Protein AF-R1F3I4-F1 (afdb_monomer)

Organism: NCBI:txid1268236

Solvent-accessible surface area (backbone atoms only — not comparable to full-atom values): 43061 Å² total; per-residue (Å²): 135,91,81,88,81,91,86,84,89,83,79,87,78,79,80,76,79,72,80,77,74,75,80,63,54,56,42,72,77,36,78,70,46,44,58,86,70,79,60,100,57,61,30,56,40,30,16,32,30,35,72,68,62,50,56,71,58,41,42,74,78,64,50,46,69,48,77,42,74,41,41,94,58,67,70,51,46,30,43,48,44,80,50,61,48,55,34,72,72,36,32,69,76,40,75,68,51,49,47,31,38,33,34,31,76,87,41,84,83,24,36,34,30,38,37,39,32,83,76,45,55,39,36,41,30,40,53,96,86,42,50,37,40,37,40,54,40,97,83,70,82,33,31,40,20,27,44,63,88,28,48,50,44,72,91,84,68,60,65,56,50,78,46,76,75,90,75,88,81,76,94,60,87,77,72,52,16,38,37,33,43,36,34,30,32,39,59,32,30,33,12,56,31,13,38,72,54,71,39,39,57,68,29,33,51,40,55,53,48,54,39,49,43,59,38,28,56,44,34,21,25,62,66,9,29,40,66,23,46,32,64,61,40,77,67,42,43,31,56,41,64,94,74,43,95,65,80,52,36,66,67,33,19,66,48,35,45,57,50,52,48,68,62,48,56,86,62,80,60,34,31,26,33,36,35,24,38,33,48,21,30,34,14,29,51,46,14,52,64,34,92,92,38,17,24,25,18,26,37,20,33,89,66,75,58,60,67,40,42,34,38,51,35,47,44,25,32,54,33,18,18,34,35,26,66,35,26,21,22,28,36,29,58,46,37,47,75,68,67,53,39,69,93,45,17,30,18,19,25,8,13,30,27,26,46,26,41,27,38,44,9,51,86,30,28,57,41,59,49,45,40,88,45,72,47,70,67,38,44,49,35,27,45,46,46,51,63,75,43,76,84,56,49,48,84,44,82,45,96,38,64,44,30,45,48,45,28,63,74,68,48,53,38,52,11,56,42,40,33,48,50,59,39,47,68,51,45,86,85,66,53,72,55,32,19,34,73,41,52,69,26,51,43,70,66,22,71,41,65,92,49,53,40,56,77,53,38,32,30,31,47,48,55,72,79,62,36,82,51,52,55,47,55,43,71,42,67,66,23,69,65,71,75,52,70,52,75,34,41,38,62,56,59,40,70,30,73,44,37,36,32,36,38,34,31,46,72,74,12,7,50,21,59,26,63,32,46,41,35,30,39,55,61,88,41,41,38,36,59,71,29,66,63,62,59,75,49,46,42,66,35,78,42,66,38,30,34,46,51,30,68,30,51,39,82,85,45,50,31,55,21,27,26,36,28,40,16,68,63,63,62,81,52,75,47,68,70,48,69,73,40,69,53,69,38,54,54,75,47,69,38,41,47,20,28,69,36,70,29,16,25,46,36,43,33,36,51,96,53,56,41,34,25,59,41,53,63,22,31,31,42,39,90,37,90,49,74,42,80,60,74,79,76,85,73,77,88,75,90,78,88,82,86,86,89,83,88,81,69,84,73,76,69,66,75,76,75,74,80,84,71,92,89,74,88,87,79,88,86,86,89,87,81,90,83,86,83,91,89,88,84,89,82,89,78,88,80,78,80,83,82,82,78,72,97,86,74,82,80,79,54,56,67,59,59,47,52,64,27,55,77,68,70,52,43,48,36,43,28,37,47,54,98,80,55,48,40,42,70,51,59,77,97,46,36,66,66,45,42,74,50,30,35,75,39,79,49,91,86,39,54,69,81,79,57,92,93,41,61,71,59,50,47,53,51,45,53,50,32,14,52,40,27,59,57,41,62,77,69,28,64,78,84,75,81,84,128

Foldseek 3Di:
DDDDDDDDDDDPDPPPPDPPDDDDQKDWPALWDAPVPPFPDQFRIWTWTARPPCVLVVVLVPDQKDWAAARNGDIWIKGWDFDQLEPPLQCVVAVQKTKTKIATPVDRLWIWIWIAFPLGIWIWIDDQNWIKIWHATPVNPTIIIDTPQRGHDPLPFADEDEDDDADDFDDDPPFFLQKAFEFAEQEAEALARCVLLPQDLRSSVNQVSVLQRLLQLQCCFLASYHYHYFSVSSQRYDRHNVDHQDDLAQCVLLVQLVSCCVRVPPGDGQAAEYEHQYHAWYAYACLGNPNNRRNRTYHHHVNCDDDQNSQLHVSLRVLRNLHFAAQAFECAANVVVPRDPLVRPFFAQQFAASSGNASGRVQSRLHNGHDRHHDVRSSVRSNSSCVVVVVHGDMDGHPFHAKAWDQDAAAEFEFPFKFKRAIDIATPVGFQKFKWKGWPFGDHGHHHQVRLEDPQTHQAAGGDRTGNGNMDIAPHLVCVQVVHGRRSHYTRQDQYKIKMKMWITRSRRRIDMDIYIYGYDHLVDYWEWPPPQEEEDEAQDFGKTFTDLSCCCDPPNVLQFKWKWKDQALPPDTHTQGGRHGSPRIDIGGFHAADFHQNMKMWIGRDPGGTIYMHHTYTYDGDDPHGDHDDDDDDDDDDDDDDDDDDDDPPVPPVVPPPPDDDDDDDDDDDDDDDDDDDDDDDDDDDDDDDDDDPDDDDPALVVVLCVCVVVVQLAAEFAADPPRDQALDDPVCRVVRCVQRNYDYDPPRYPDDDPPCVVVNVVVSVSSSVNSVVSSVVGDDDDDDD

InterPro domains:
  IPR013783 Immunoglobulin-like fold [G3DSA:2.60.40.10] (402-527)
  IPR024079 Metallopeptidase, catalytic domain superfamily [G3DSA:3.40.390.10] (179-398)

Radius of gyration: 32.96 Å; Cα contacts (8 Å, |Δi|>4): 1776; chains: 1; bounding box: 108×99×83 Å

Secondary structure (DSSP, 8-state):
--------------------PPPPSEEEEEEEEEGGGSS---BSEEEEEEETT-HHHHHHTT--EEEEE-TTS-EEEEEEEE--SS-HHHHHH-TT-EEEEEEESS-TT-EEEEEEETTEEEEEEEETTEEEEEEE-TTSS-EEEEEGGGB---TT----EEES------------TTEEEEEEEEEEE-HHHHHHTTSSHHHHHHHHHHHHHHHHHHHHHHHSEEEEE-TTGGGSB---TTTSS--SSTTHHHHHHHHHHHHHTT---SEEEEEESSSEEEEETT-TT-TTTTT-EEEE-SS--SHHIIIIIIHHHHHHHTTPPP-----SGGGGSS---TTT--SSTT-SSTTS-TTTTGGG-SSSS--SS--HHHHHHHHHHHHH-TTSSEEEEPS-PPPEEE----EEEESS--EEEE-EEE-SS----EEEEEE----SPP-STTTSS--SSS--S-----BS-SEEEES-HHHHHHSSPPTT-----SSEEEEEEEEEE-SSS-EEEEEEEEEEE--SS--EEEE--SSEEETT-EEEEEEE-TTTTSTTT---EEEEEEESSTTSS-EEEEEEEE-SSEEEEE----B-EEEEEEEEEETTSSBEEEPPPEEEE-SBSSPPP-PPP-------------PPPGGGGSTTSSS-S---------------------------------S--PPPPHHHHHHHHHTTT--PEEEEESTT---TTS-HHHHHHHHHHH-EEEEEEEES-PPTT-HHHHHHHHHHHHHHHHHHTTTSPPPP---

Mean predicted aligned error: 14.59 Å

Sequence (787 aa):
MMSMRTLLLLIPLLASQAQAESAPHWRTLAAKGQEEAGFEVRARAFRQVDDASAQLTALADGARTLVLPLPEGGETGFMLTLNDLLPAELAAKYPGLLTFSGQSLQDERDTGRFELGPLGFHGMFHYQGRLIFVDPLGDGLGYVVYDQRDALSPLEQQADEVLGQPRALARSVLVSGNERRRYVIAISASGEYTQYQGGSVAQGLAAIATLLNRVNEVYQRDLGVNFQLVANNDLIIYTNPATDPFQNDSSDMIKNQSVQTAALGATPFDIGHVLNTGGGGLAMLGSLCVANLKSQGMTGSTTPVGDAFFIDYVAHELGHQLGADHTFNGTTGDCGSGSRTAAQAWEPGSGSSIMGYAGLCGEESLQESSLPYFHSKSIEQMREHMGLYQNCGTREVLSNNAPQVAAGNDYVIPANTPFLLNGGGSDLDGDSLSYNWEQLDRGAASTSLATMVDDGSRPIFPFVAPGTSSQRLLPSLSSLQSGTLAKGEAWPTTNRTLHFRLTARDGKGGVGSDEMQVQVVNTGSPFTLTAPLSGTLSEGQSLAIRWQVAGSQSAPISCSRVDVALSADDGHAWSPLASAIPNSGSTTLTLPTLPVTSQGRLKLSCNGNIFFALSPRLSLAGSGSTIGAVSPAPTAPSDDSSGGGGSLSLWTLLLLALGSALRQLGGQMKLLLALGVLLLAGCQADASPQVGMPSGVETPGVAQALDEHLARGDHRVIIRAGRGQMVPGIPAEQQEAVKARCGMRYMEGLGDLVRPGQEAQQQALTDFAAEYNRQMLVHCPRAEKAK

Nearest PDB structures (foldseek):
  5e53-assembly2_B  TM=2.742E-01  e=5.260E-05  Gallus gallus
  7mrs-assembly1_A  TM=2.778E-01  e=4.417E-04  Danio rerio
  5uwv-assembly1_B  TM=2.887E-01  e=4.176E-04  Mycobacteroides abscessus ATCC 19977
  5e4s-assembly1_A  TM=2.570E-01  e=8.177E-04  Mus musculus
  7mrn-assembly1_A  TM=2.708E-01  e=2.964E-03  Mus musculus

Structure (mmCIF, N/CA/C/O backbone):
data_AF-R1F3I4-F1
#
_entry.id   AF-R1F3I4-F1
#
loop_
_atom_site.group_PDB
_atom_site.id
_atom_site.type_symbol
_atom_site.label_atom_id
_atom_site.label_alt_id
_atom_site.label_comp_id
_atom_site.label_asym_id
_atom_site.label_entity_id
_atom_site.label_seq_id
_atom_site.pdbx_PDB_ins_code
_atom_site.Cartn_x
_atom_site.Cartn_y
_atom_site.Cartn_z
_atom_site.occupancy
_atom_site.B_iso_or_equiv
_atom_site.auth_seq_id
_atom_site.auth_comp_id
_atom_site.auth_asym_id
_atom_site.auth_atom_id
_atom_site.pdbx_PDB_model_num
ATOM 1 N N . MET A 1 1 ? 67.087 -61.180 27.485 1.00 34.34 1 MET A N 1
ATOM 2 C CA . MET A 1 1 ? 68.126 -60.297 26.900 1.00 34.34 1 MET A CA 1
ATOM 3 C C . MET A 1 1 ? 67.778 -58.849 27.238 1.00 34.34 1 MET A C 1
ATOM 5 O O . MET A 1 1 ? 66.642 -58.604 27.620 1.00 34.34 1 MET A O 1
ATOM 9 N N . MET A 1 2 ? 68.739 -57.924 27.189 1.00 33.12 2 MET A N 1
ATOM 10 C CA . MET A 1 2 ? 68.537 -56.514 27.573 1.00 33.12 2 MET A CA 1
ATOM 11 C C . MET A 1 2 ? 67.776 -55.725 26.492 1.00 33.12 2 MET A C 1
ATOM 13 O O . MET A 1 2 ? 68.037 -55.957 25.316 1.00 33.12 2 MET A O 1
ATOM 17 N N . SER A 1 3 ? 66.952 -54.730 26.861 1.00 35.38 3 SER A N 1
ATOM 18 C CA . SER A 1 3 ? 67.396 -53.320 26.821 1.00 35.38 3 SER A CA 1
ATOM 19 C C . SER A 1 3 ? 66.388 -52.290 27.386 1.00 35.38 3 SER A C 1
ATOM 21 O O . SER A 1 3 ? 65.187 -52.515 27.433 1.00 35.38 3 SER A O 1
ATOM 23 N N . MET A 1 4 ? 66.979 -51.168 27.806 1.00 35.25 4 MET A N 1
ATOM 24 C CA . MET A 1 4 ? 66.548 -49.760 27.978 1.00 35.25 4 MET A CA 1
ATOM 25 C C . MET A 1 4 ? 65.295 -49.262 27.195 1.00 35.25 4 MET A C 1
ATOM 27 O O . MET A 1 4 ? 64.995 -49.814 26.147 1.00 35.25 4 MET A O 1
ATOM 31 N N . ARG A 1 5 ? 64.597 -48.154 27.542 1.00 37.72 5 ARG A N 1
ATOM 32 C CA . ARG A 1 5 ? 64.696 -47.146 28.642 1.00 37.72 5 ARG A CA 1
ATOM 33 C C . ARG A 1 5 ? 63.411 -46.272 28.729 1.00 37.72 5 ARG A C 1
ATOM 35 O O . ARG A 1 5 ? 62.705 -46.127 27.746 1.00 37.72 5 ARG A O 1
ATOM 42 N N . THR A 1 6 ? 63.210 -45.651 29.897 1.00 36.75 6 THR A N 1
ATOM 43 C CA . THR A 1 6 ? 62.659 -44.301 30.213 1.00 36.75 6 THR A CA 1
ATOM 44 C C . THR A 1 6 ? 61.907 -43.469 29.141 1.00 36.75 6 THR A C 1
ATOM 46 O O . THR A 1 6 ? 62.510 -43.161 28.120 1.00 36.75 6 THR A O 1
ATOM 49 N N . LEU A 1 7 ? 60.722 -42.894 29.455 1.00 32.88 7 LEU A N 1
ATOM 50 C CA . LEU A 1 7 ? 60.530 -41.480 29.903 1.00 32.88 7 LEU A CA 1
ATOM 51 C C . LEU A 1 7 ? 59.028 -41.079 30.090 1.00 32.88 7 LEU A C 1
ATOM 53 O O . LEU A 1 7 ? 58.121 -41.801 29.700 1.00 32.88 7 LEU A O 1
ATOM 57 N N . LEU A 1 8 ? 58.823 -39.947 30.775 1.00 34.12 8 LEU A N 1
ATOM 58 C CA . LEU A 1 8 ? 57.615 -39.289 31.316 1.00 34.12 8 LEU A CA 1
ATOM 59 C C . LEU A 1 8 ? 56.504 -38.813 30.338 1.00 34.12 8 LEU A C 1
ATOM 61 O O . LEU A 1 8 ? 56.774 -38.484 29.192 1.00 34.12 8 LEU A O 1
ATOM 65 N N . LEU A 1 9 ? 55.324 -38.574 30.945 1.00 35.88 9 LEU A N 1
ATOM 66 C CA . LEU A 1 9 ? 54.299 -37.536 30.665 1.00 35.88 9 LEU A CA 1
ATOM 67 C C . LEU A 1 9 ? 53.558 -37.498 29.313 1.00 35.88 9 LEU A C 1
ATOM 69 O O . LEU A 1 9 ? 54.115 -37.161 28.276 1.00 35.88 9 LEU A O 1
ATOM 73 N N . LEU A 1 10 ? 52.224 -37.588 29.405 1.00 31.64 10 LEU A N 1
ATOM 74 C CA . LEU A 1 10 ? 51.295 -36.811 28.578 1.00 31.64 10 LEU A CA 1
ATOM 75 C C . LEU A 1 10 ? 50.040 -36.456 29.399 1.00 31.64 10 LEU A C 1
ATOM 77 O O . LEU A 1 10 ? 49.602 -37.230 30.250 1.00 31.64 10 LEU A O 1
ATOM 81 N N . ILE A 1 11 ? 49.526 -35.245 29.192 1.00 38.44 11 ILE A N 1
ATOM 82 C CA . ILE A 1 11 ? 48.444 -34.618 29.969 1.00 38.44 11 ILE A CA 1
ATOM 83 C C . ILE A 1 11 ? 47.090 -34.982 29.334 1.00 38.44 11 ILE A C 1
ATOM 85 O O . ILE A 1 11 ? 47.003 -34.976 28.105 1.00 38.44 11 ILE A O 1
ATOM 89 N N . PRO A 1 12 ? 46.018 -35.248 30.107 1.00 40.41 12 PRO A N 1
ATOM 90 C CA . PRO A 1 12 ? 44.677 -35.324 29.538 1.00 40.41 12 PRO A CA 1
ATOM 91 C C . PRO A 1 12 ? 44.245 -33.931 29.062 1.00 40.41 12 PRO A C 1
ATOM 93 O O . PRO A 1 12 ? 43.979 -33.046 29.876 1.00 40.41 12 PRO A O 1
ATOM 96 N N . LEU A 1 13 ? 44.166 -33.726 27.744 1.00 36.84 13 LEU A N 1
ATOM 97 C CA . LEU A 1 13 ? 43.513 -32.539 27.192 1.00 36.84 13 LEU A CA 1
ATOM 98 C C . LEU A 1 13 ? 42.034 -32.562 27.596 1.00 36.84 13 LEU A C 1
ATOM 100 O O . LEU A 1 13 ? 41.279 -33.438 27.174 1.00 36.84 13 LEU A O 1
ATOM 104 N N . LEU A 1 14 ? 41.617 -31.567 28.377 1.00 40.25 14 LEU A N 1
ATOM 105 C CA . LEU A 1 14 ? 40.209 -31.212 28.489 1.00 40.25 14 LEU A CA 1
ATOM 106 C C . LEU A 1 14 ? 39.753 -30.709 27.119 1.00 40.25 14 LEU A C 1
ATOM 108 O O . LEU A 1 14 ? 40.177 -29.647 26.669 1.00 40.25 14 LEU A O 1
ATOM 112 N N . ALA A 1 15 ? 38.909 -31.491 26.449 1.00 38.66 15 ALA A N 1
ATOM 113 C CA . ALA A 1 15 ? 38.309 -31.107 25.182 1.00 38.66 15 ALA A CA 1
ATOM 114 C C . ALA A 1 15 ? 37.248 -30.024 25.423 1.00 38.66 15 ALA A C 1
ATOM 116 O O . ALA A 1 15 ? 36.060 -30.314 25.564 1.00 38.66 15 ALA A O 1
ATOM 117 N N . SER A 1 16 ? 37.683 -28.766 25.469 1.00 38.81 16 SER A N 1
ATOM 118 C CA . SER A 1 16 ? 36.796 -27.616 25.334 1.00 38.81 16 SER A CA 1
ATOM 119 C C . SER A 1 16 ? 36.154 -27.661 23.948 1.00 38.81 16 SER A C 1
ATOM 121 O O . SER A 1 16 ? 36.771 -27.259 22.960 1.00 38.81 16 SER A O 1
ATOM 123 N N . GLN A 1 17 ? 34.919 -28.162 23.878 1.00 40.78 17 GLN A N 1
ATOM 124 C CA . GLN A 1 17 ? 34.051 -27.977 22.720 1.00 40.78 17 GLN A CA 1
ATOM 125 C C . GLN A 1 17 ? 33.680 -26.496 22.636 1.00 40.78 17 GLN A C 1
ATOM 127 O O . GLN A 1 17 ? 32.636 -26.069 23.122 1.00 40.78 17 GLN A O 1
ATOM 132 N N . ALA A 1 18 ? 34.569 -25.702 22.041 1.00 41.28 18 ALA A N 1
ATOM 133 C CA . ALA A 1 18 ? 34.199 -24.394 21.542 1.00 41.28 18 ALA A CA 1
ATOM 134 C C . ALA A 1 18 ? 33.113 -24.613 20.484 1.00 41.28 18 ALA A C 1
ATOM 136 O O . ALA A 1 18 ? 33.367 -25.224 19.444 1.00 41.28 18 ALA A O 1
ATOM 137 N N . GLN A 1 19 ? 31.900 -24.142 20.767 1.00 39.84 19 GLN A N 1
ATOM 138 C CA . GLN A 1 19 ? 30.905 -23.946 19.725 1.00 39.84 19 GLN A CA 1
ATOM 139 C C . GLN A 1 19 ? 31.475 -22.868 18.806 1.00 39.84 19 GLN A C 1
ATOM 141 O O . GLN A 1 19 ? 31.538 -21.700 19.177 1.00 39.84 19 GLN A O 1
ATOM 146 N N . ALA A 1 20 ? 31.975 -23.284 17.645 1.00 39.56 20 ALA A N 1
ATOM 147 C CA . ALA A 1 20 ? 32.356 -22.356 16.601 1.00 39.56 20 ALA A CA 1
ATOM 148 C C . ALA A 1 20 ? 31.065 -21.750 16.049 1.00 39.56 20 ALA A C 1
ATOM 150 O O . ALA A 1 20 ? 30.399 -22.361 15.212 1.00 39.56 20 ALA A O 1
ATOM 151 N N . GLU A 1 21 ? 30.695 -20.576 16.558 1.00 50.62 21 GLU A N 1
ATOM 152 C CA . GLU A 1 21 ? 29.742 -19.709 15.876 1.00 50.62 21 GLU A CA 1
ATOM 153 C C . GLU A 1 21 ? 30.273 -19.493 14.455 1.00 50.62 21 GLU A C 1
ATOM 155 O O . GLU A 1 21 ? 31.420 -19.080 14.258 1.00 50.62 21 GLU A O 1
ATOM 160 N N . SER A 1 22 ? 29.470 -19.859 13.457 1.00 67.19 22 SER A N 1
ATOM 161 C CA . SER A 1 22 ? 29.791 -19.590 12.061 1.00 67.19 22 SER A CA 1
ATOM 162 C C . SER A 1 22 ? 29.947 -18.084 11.888 1.00 67.19 22 SER A C 1
ATOM 164 O O . SER A 1 22 ? 29.076 -17.331 12.324 1.00 67.19 22 SER A O 1
ATOM 166 N N . ALA A 1 23 ? 31.044 -17.649 11.262 1.00 75.62 23 ALA A N 1
ATOM 167 C CA . ALA A 1 23 ? 31.241 -16.237 10.960 1.00 75.62 23 ALA A CA 1
ATOM 168 C C . ALA A 1 23 ? 30.013 -15.703 10.192 1.00 75.62 23 ALA A C 1
ATOM 170 O O . ALA A 1 23 ? 29.554 -16.391 9.276 1.00 75.62 23 ALA A O 1
ATOM 171 N N . PRO A 1 24 ? 29.463 -14.533 10.572 1.00 81.69 24 PRO A N 1
ATOM 172 C CA . PRO A 1 24 ? 28.252 -14.007 9.956 1.00 81.69 24 PRO A CA 1
ATOM 173 C C . PRO A 1 24 ? 28.488 -13.742 8.472 1.00 81.69 24 PRO A C 1
ATOM 175 O O . PRO A 1 24 ? 29.579 -13.322 8.074 1.00 81.69 24 PRO A O 1
ATOM 178 N N . HIS A 1 25 ? 27.456 -13.964 7.665 1.00 88.94 25 HIS A N 1
ATOM 179 C CA . HIS A 1 25 ? 27.521 -13.721 6.231 1.00 88.94 25 HIS A CA 1
ATOM 180 C C . HIS A 1 25 ? 27.643 -12.225 5.915 1.00 88.94 25 HIS A C 1
ATOM 182 O O . HIS A 1 25 ? 28.390 -11.826 5.020 1.00 88.94 25 HIS A O 1
ATOM 188 N N . TRP A 1 26 ? 26.960 -11.402 6.710 1.00 89.06 26 TRP A N 1
ATOM 189 C CA . TRP A 1 26 ? 26.924 -9.952 6.611 1.00 89.06 26 TRP A CA 1
ATOM 190 C C . TRP A 1 26 ? 27.510 -9.320 7.867 1.00 89.06 26 TRP A C 1
ATOM 192 O O . TRP A 1 26 ? 26.906 -9.319 8.949 1.00 89.06 26 TRP A O 1
ATOM 202 N N . ARG A 1 27 ? 28.693 -8.722 7.725 1.00 89.38 27 ARG A N 1
ATOM 203 C CA . ARG A 1 27 ? 29.286 -7.920 8.793 1.00 89.38 27 ARG A CA 1
ATOM 204 C C . ARG A 1 27 ? 28.508 -6.611 8.906 1.00 89.38 27 ARG A C 1
ATOM 206 O O . ARG A 1 27 ? 28.214 -5.958 7.915 1.00 89.38 27 ARG A O 1
ATOM 213 N N . THR A 1 28 ? 28.168 -6.219 10.130 1.00 88.81 28 THR A N 1
ATOM 214 C CA . THR A 1 28 ? 27.547 -4.915 10.396 1.00 88.81 28 THR A CA 1
ATOM 215 C C . THR A 1 28 ? 28.616 -3.826 10.408 1.00 88.81 28 THR A C 1
ATOM 217 O O . THR A 1 28 ? 29.520 -3.870 11.242 1.00 88.81 28 THR A O 1
ATOM 220 N N . LEU A 1 29 ? 28.473 -2.833 9.530 1.00 85.19 29 LEU A N 1
ATOM 221 C CA . LEU A 1 29 ? 29.272 -1.605 9.522 1.00 85.19 29 LEU A CA 1
ATOM 222 C C . LEU A 1 29 ? 28.681 -0.560 10.483 1.00 85.19 29 LEU A C 1
ATOM 224 O O . LEU A 1 29 ? 29.404 0.017 11.292 1.00 85.19 29 LEU A O 1
ATOM 228 N N . ALA A 1 30 ? 27.354 -0.393 10.470 1.00 82.94 30 ALA A N 1
ATOM 229 C CA . ALA A 1 30 ? 26.620 0.450 11.412 1.00 82.94 30 ALA A CA 1
ATOM 230 C C . ALA A 1 30 ? 25.297 -0.219 11.813 1.00 82.94 30 ALA A C 1
ATOM 232 O O . ALA A 1 30 ? 24.470 -0.552 10.966 1.00 82.94 30 ALA A O 1
ATOM 233 N N . ALA A 1 31 ? 25.088 -0.424 13.117 1.00 74.00 31 ALA A N 1
ATOM 234 C CA . ALA A 1 31 ? 23.929 -1.165 13.626 1.00 74.00 31 ALA A CA 1
ATOM 235 C C . ALA A 1 31 ? 22.607 -0.382 13.555 1.00 74.00 31 ALA A C 1
ATOM 237 O O . ALA A 1 31 ? 21.549 -1.000 13.501 1.00 74.00 31 ALA A O 1
ATOM 238 N N . LYS A 1 32 ? 22.670 0.957 13.575 1.00 74.44 32 LYS A N 1
ATOM 239 C CA . LYS A 1 32 ? 21.542 1.871 13.349 1.00 74.44 32 LYS A CA 1
ATOM 240 C C . LYS A 1 32 ? 22.043 3.150 12.683 1.00 74.44 32 LYS A C 1
ATOM 242 O O . LYS A 1 32 ? 22.685 3.969 13.337 1.00 74.44 32 LYS A O 1
ATOM 247 N N . GLY A 1 33 ? 21.755 3.301 11.398 1.00 64.56 33 GLY A N 1
ATOM 248 C CA . GLY A 1 33 ? 21.813 4.569 10.683 1.00 64.56 33 GLY A CA 1
ATOM 249 C C . GLY A 1 33 ? 20.540 5.389 10.897 1.00 64.56 33 GLY A C 1
ATOM 250 O O . GLY A 1 33 ? 19.495 4.865 11.293 1.00 64.56 33 GLY A O 1
ATOM 251 N N . GLN A 1 34 ? 20.648 6.686 10.637 1.00 61.59 34 GLN A N 1
ATOM 252 C CA . GLN A 1 34 ? 19.550 7.648 10.536 1.00 61.59 34 GLN A CA 1
ATOM 253 C C . GLN A 1 34 ? 19.804 8.510 9.292 1.00 61.59 34 GLN A C 1
ATOM 255 O O . GLN A 1 34 ? 20.933 8.548 8.802 1.00 61.59 34 GLN A O 1
ATOM 260 N N . GLU A 1 35 ? 18.792 9.228 8.816 1.00 57.12 35 GLU A N 1
ATOM 261 C CA . GLU A 1 35 ? 18.876 10.129 7.652 1.00 57.12 35 GLU A CA 1
ATOM 262 C C . GLU A 1 35 ? 20.051 11.136 7.735 1.00 57.12 35 GLU A C 1
ATOM 264 O O . GLU A 1 35 ? 20.728 11.397 6.745 1.00 57.12 35 GLU A O 1
ATOM 269 N N . GLU A 1 36 ? 20.392 11.614 8.940 1.00 51.34 36 GLU A N 1
ATOM 270 C CA . GLU A 1 36 ? 21.535 12.515 9.190 1.00 51.34 36 GLU A CA 1
ATOM 271 C C . GLU A 1 36 ? 22.931 11.890 8.931 1.00 51.34 36 GLU A C 1
ATOM 273 O O . GLU A 1 36 ? 23.942 12.582 9.053 1.00 51.34 36 GLU A O 1
ATOM 278 N N . ALA A 1 37 ? 23.030 10.599 8.586 1.00 51.59 37 ALA A N 1
ATOM 279 C CA . ALA A 1 37 ? 24.307 9.893 8.421 1.00 51.59 37 ALA A CA 1
ATOM 280 C C . ALA A 1 37 ? 25.124 10.302 7.175 1.00 51.59 37 ALA A C 1
ATOM 282 O O . ALA A 1 37 ? 26.276 9.890 7.056 1.00 51.59 37 ALA A O 1
ATOM 283 N N . GLY A 1 38 ? 24.562 11.100 6.259 1.00 49.50 38 GLY A N 1
ATOM 284 C CA . GLY A 1 38 ? 25.295 11.695 5.130 1.00 49.50 38 GLY A CA 1
ATOM 285 C C . GLY A 1 38 ? 25.553 10.775 3.929 1.00 49.50 38 GLY A C 1
ATOM 286 O O . GLY A 1 38 ? 26.265 11.170 3.009 1.00 49.50 38 GLY A O 1
ATOM 287 N N . PHE A 1 39 ? 24.967 9.577 3.919 1.00 53.66 39 PHE A N 1
ATOM 288 C CA . PHE A 1 39 ? 24.887 8.697 2.750 1.00 53.66 39 PHE A CA 1
ATOM 289 C C . PHE A 1 39 ? 23.570 8.954 1.992 1.00 53.66 39 PHE A C 1
ATOM 291 O O . PHE A 1 39 ? 22.581 9.338 2.615 1.00 53.66 39 PHE A O 1
ATOM 298 N N . GLU A 1 40 ? 23.507 8.682 0.683 1.00 63.88 40 GLU A N 1
ATOM 299 C CA . GLU A 1 40 ? 22.270 8.783 -0.125 1.00 63.88 40 GLU A CA 1
ATOM 300 C C . GLU A 1 40 ? 21.290 7.622 0.152 1.00 63.88 40 GLU A C 1
ATOM 302 O O . GLU A 1 40 ? 20.938 6.835 -0.724 1.00 63.88 40 GLU A O 1
ATOM 307 N N . VAL A 1 41 ? 20.860 7.484 1.406 1.00 68.25 41 VAL A N 1
ATOM 308 C CA . VAL A 1 41 ? 20.007 6.385 1.872 1.00 68.25 41 VAL A CA 1
ATOM 309 C C . VAL A 1 41 ? 18.570 6.871 2.002 1.00 68.25 41 VAL A C 1
ATOM 311 O O . VAL A 1 41 ? 18.248 7.682 2.868 1.00 68.25 41 VAL A O 1
ATOM 314 N N . ARG A 1 42 ? 17.674 6.336 1.167 1.00 76.19 42 ARG A N 1
ATOM 315 C CA . ARG A 1 42 ? 16.231 6.637 1.190 1.00 76.19 42 ARG A CA 1
ATOM 316 C C . ARG A 1 42 ? 15.481 5.923 2.330 1.00 76.19 42 ARG A C 1
ATOM 318 O O . ARG A 1 42 ? 14.401 5.381 2.114 1.00 76.19 42 ARG A O 1
ATOM 325 N N . ALA A 1 43 ? 16.030 5.939 3.547 1.00 80.25 43 ALA A N 1
ATOM 326 C CA . ALA A 1 43 ? 15.394 5.373 4.738 1.00 80.25 43 ALA A CA 1
ATOM 327 C C . ALA A 1 43 ? 15.713 6.163 6.023 1.00 80.25 43 ALA A C 1
ATOM 329 O O . ALA A 1 43 ? 16.867 6.488 6.307 1.00 80.25 43 ALA A O 1
ATOM 330 N N . ARG A 1 44 ? 14.680 6.408 6.838 1.00 81.44 44 ARG A N 1
ATOM 331 C CA . ARG A 1 44 ? 14.734 7.078 8.150 1.00 81.44 44 ARG A CA 1
ATOM 332 C C . ARG A 1 44 ? 15.546 6.282 9.168 1.00 81.44 44 ARG A C 1
ATOM 334 O O . ARG A 1 44 ? 16.233 6.871 9.998 1.00 81.44 44 ARG A O 1
ATOM 341 N N . ALA A 1 45 ? 15.473 4.953 9.100 1.00 85.75 45 ALA A N 1
ATOM 342 C CA . ALA A 1 45 ? 16.265 4.024 9.893 1.00 85.75 45 ALA A CA 1
ATOM 343 C C . ALA A 1 45 ? 16.725 2.842 9.028 1.00 85.75 45 ALA A C 1
ATOM 345 O O . ALA A 1 45 ? 15.982 2.339 8.189 1.00 85.75 45 ALA A O 1
ATOM 346 N N . PHE A 1 46 ? 17.969 2.410 9.226 1.00 89.38 46 PHE A N 1
ATOM 347 C CA . PHE A 1 46 ? 18.583 1.322 8.464 1.00 89.38 46 PHE A CA 1
ATOM 348 C C . PHE A 1 46 ? 19.751 0.692 9.233 1.00 89.38 46 PHE A C 1
ATOM 350 O O . PHE A 1 46 ? 20.294 1.290 10.165 1.00 89.38 46 PHE A O 1
ATOM 357 N N . ARG A 1 47 ? 20.182 -0.499 8.818 1.00 91.44 47 ARG A N 1
ATOM 358 C CA . ARG A 1 47 ? 21.444 -1.139 9.227 1.00 91.44 47 ARG A CA 1
ATOM 359 C C . ARG A 1 47 ? 22.394 -1.146 8.033 1.00 91.44 47 ARG A C 1
ATOM 361 O O . ARG A 1 47 ? 22.000 -1.562 6.951 1.00 91.44 47 ARG A O 1
ATOM 368 N N . GLN A 1 48 ? 23.633 -0.704 8.221 1.00 90.88 48 GLN A N 1
ATOM 369 C CA . GLN A 1 48 ? 24.673 -0.750 7.188 1.00 90.88 48 GLN A CA 1
ATOM 370 C C . GLN A 1 48 ? 25.487 -2.042 7.330 1.00 90.88 48 GLN A C 1
ATOM 372 O O . GLN A 1 48 ? 25.891 -2.395 8.445 1.00 90.88 48 GLN A O 1
ATOM 377 N N . VAL A 1 49 ? 25.745 -2.734 6.222 1.00 91.31 49 VAL A N 1
ATOM 378 C CA . VAL A 1 49 ? 26.425 -4.040 6.189 1.00 91.31 49 VAL A CA 1
ATOM 379 C C . VAL A 1 49 ? 27.380 -4.187 5.002 1.00 91.31 49 VAL A C 1
ATOM 381 O O . VAL A 1 49 ? 27.254 -3.478 4.007 1.00 91.31 49 VAL A O 1
ATOM 384 N N . ASP A 1 50 ? 28.283 -5.162 5.074 1.00 90.69 50 ASP A N 1
ATOM 385 C CA . ASP A 1 50 ? 29.057 -5.665 3.936 1.00 90.69 50 ASP A CA 1
ATOM 386 C C . ASP A 1 50 ? 29.038 -7.205 3.864 1.00 90.69 50 ASP A C 1
ATOM 388 O O . ASP A 1 50 ? 28.971 -7.879 4.896 1.00 90.69 50 ASP A O 1
ATOM 392 N N . ASP A 1 51 ? 29.072 -7.766 2.645 1.00 84.31 51 ASP A N 1
ATOM 393 C CA . ASP A 1 51 ? 29.147 -9.220 2.411 1.00 84.31 51 ASP A CA 1
ATOM 394 C C . ASP A 1 51 ? 30.542 -9.733 2.796 1.00 84.31 51 ASP A C 1
ATOM 396 O O . ASP A 1 51 ? 31.476 -9.775 1.993 1.00 84.31 51 ASP A O 1
ATOM 400 N N . ALA A 1 52 ? 30.669 -10.147 4.054 1.00 71.50 52 ALA A N 1
ATOM 401 C CA . ALA A 1 52 ? 31.888 -10.716 4.615 1.00 71.50 52 ALA A CA 1
ATOM 402 C C . ALA A 1 52 ? 32.163 -12.148 4.112 1.00 71.50 52 ALA A C 1
ATOM 404 O O . ALA A 1 52 ? 33.231 -12.701 4.385 1.00 71.50 52 ALA A O 1
ATOM 405 N N . SER A 1 53 ? 31.210 -12.749 3.392 1.00 76.19 53 SER A N 1
ATOM 406 C CA . SER A 1 53 ? 31.234 -14.144 2.941 1.00 76.19 53 SER A CA 1
ATOM 407 C C . SER A 1 53 ? 31.515 -14.338 1.446 1.00 76.19 53 SER A C 1
ATOM 409 O O . SER A 1 53 ? 31.715 -15.477 1.021 1.00 76.19 53 SER A O 1
ATOM 411 N N . ALA A 1 54 ? 31.550 -13.257 0.658 1.00 84.12 54 ALA A N 1
ATOM 412 C CA . ALA A 1 54 ? 31.634 -13.275 -0.808 1.00 84.12 54 ALA A CA 1
ATOM 413 C C . ALA A 1 54 ? 30.535 -14.127 -1.487 1.00 84.12 54 ALA A C 1
ATOM 415 O O . ALA A 1 54 ? 30.733 -14.680 -2.576 1.00 84.12 54 ALA A O 1
ATOM 416 N N . GLN A 1 55 ? 29.357 -14.217 -0.861 1.00 90.00 55 GLN A N 1
ATOM 417 C CA . GLN A 1 55 ? 28.182 -14.882 -1.428 1.00 90.00 55 GLN A CA 1
ATOM 418 C C . GLN A 1 55 ? 27.728 -14.252 -2.742 1.00 90.00 55 GLN A C 1
ATOM 420 O O . GLN A 1 55 ? 27.253 -14.973 -3.616 1.00 90.00 55 GLN A O 1
ATOM 425 N N . LEU A 1 56 ? 27.880 -12.936 -2.909 1.00 90.88 56 LEU A N 1
ATOM 426 C CA . LEU A 1 56 ? 27.480 -12.260 -4.145 1.00 90.88 56 LEU A CA 1
ATOM 427 C C . LEU A 1 56 ? 28.345 -12.705 -5.338 1.00 90.88 56 LEU A C 1
ATOM 429 O O . LEU A 1 56 ? 27.827 -12.906 -6.435 1.00 90.88 56 LEU A O 1
ATOM 433 N N . THR A 1 57 ? 29.633 -12.981 -5.109 1.00 90.88 57 THR A N 1
ATOM 434 C CA . THR A 1 57 ? 30.508 -13.627 -6.103 1.00 90.88 57 THR A CA 1
ATOM 435 C C . THR A 1 57 ? 30.040 -15.053 -6.393 1.00 90.88 57 THR A C 1
ATOM 437 O O . THR A 1 57 ? 29.863 -15.421 -7.552 1.00 90.88 57 THR A O 1
ATOM 440 N N . ALA A 1 58 ? 29.750 -15.843 -5.352 1.00 91.88 58 ALA A N 1
ATOM 441 C CA . ALA A 1 58 ? 29.261 -17.212 -5.523 1.00 91.88 58 ALA A CA 1
ATOM 442 C C . ALA A 1 58 ? 27.919 -17.276 -6.285 1.00 91.88 58 ALA A C 1
ATOM 444 O O . ALA A 1 58 ? 27.702 -18.197 -7.071 1.00 91.88 58 ALA A O 1
ATOM 445 N N . LEU A 1 59 ? 27.029 -16.296 -6.089 1.00 92.19 59 LEU A N 1
ATOM 446 C CA . LEU A 1 59 ? 25.748 -16.157 -6.792 1.00 92.19 59 LEU A CA 1
ATOM 447 C C . LEU A 1 59 ? 25.946 -15.925 -8.301 1.00 92.19 59 LEU A C 1
ATOM 449 O O . LEU A 1 59 ? 25.273 -16.577 -9.110 1.00 92.19 59 LEU A O 1
ATOM 453 N N . ALA A 1 60 ? 26.905 -15.065 -8.670 1.00 91.62 60 ALA A N 1
ATOM 454 C CA . ALA A 1 60 ? 27.332 -14.866 -10.057 1.00 91.62 60 ALA A CA 1
ATOM 455 C C . ALA A 1 60 ? 27.941 -16.145 -10.663 1.00 91.62 60 ALA A C 1
ATOM 457 O O . ALA A 1 60 ? 27.563 -16.536 -11.767 1.00 91.62 60 ALA A O 1
ATOM 458 N N . ASP A 1 61 ? 28.792 -16.849 -9.908 1.00 92.88 61 ASP A N 1
ATOM 459 C CA . ASP A 1 61 ? 29.410 -18.126 -10.309 1.00 92.88 61 ASP A CA 1
ATOM 460 C C . ASP A 1 61 ? 28.417 -19.312 -10.375 1.00 92.88 61 ASP A C 1
ATOM 462 O O . ASP A 1 61 ? 28.777 -20.412 -10.800 1.00 92.88 61 ASP A O 1
ATOM 466 N N . GLY A 1 62 ? 27.149 -19.107 -9.993 1.00 92.75 62 GLY A N 1
ATOM 467 C CA . GLY A 1 62 ? 26.061 -20.071 -10.192 1.00 92.75 62 GLY A CA 1
ATOM 468 C C . GLY A 1 62 ? 25.417 -20.637 -8.924 1.00 92.75 62 GLY A C 1
ATOM 469 O O . GLY A 1 62 ? 24.525 -21.480 -9.042 1.00 92.75 62 GLY A O 1
ATOM 470 N N . ALA A 1 63 ? 25.804 -20.188 -7.726 1.00 93.75 63 ALA A N 1
ATOM 471 C CA . ALA A 1 63 ? 25.138 -20.571 -6.480 1.00 93.75 63 ALA A CA 1
ATOM 472 C C . ALA A 1 63 ? 23.663 -20.133 -6.467 1.00 93.75 63 ALA A C 1
ATOM 474 O O . ALA A 1 63 ? 23.280 -19.140 -7.085 1.00 93.75 63 ALA A O 1
ATOM 475 N N . ARG A 1 64 ? 22.815 -20.891 -5.768 1.00 94.62 64 ARG A N 1
ATOM 476 C CA . ARG A 1 64 ? 21.357 -20.664 -5.703 1.00 94.62 64 ARG A CA 1
ATOM 477 C C . ARG A 1 64 ? 20.814 -20.574 -4.278 1.00 94.62 64 ARG A C 1
ATOM 479 O O . ARG A 1 64 ? 19.609 -20.544 -4.089 1.00 94.62 64 ARG A O 1
ATOM 486 N N . THR A 1 65 ? 21.694 -20.463 -3.290 1.00 94.38 65 THR A N 1
ATOM 487 C CA . THR A 1 65 ? 21.332 -20.140 -1.908 1.00 94.38 65 THR A CA 1
ATOM 488 C C . THR A 1 65 ? 21.966 -18.808 -1.549 1.00 94.38 65 THR A C 1
ATOM 490 O O . THR A 1 65 ? 23.142 -18.606 -1.851 1.00 94.38 65 THR A O 1
ATOM 493 N N . LEU A 1 66 ? 21.207 -17.927 -0.900 1.00 94.19 66 LEU A N 1
ATOM 494 C CA . LEU A 1 66 ? 21.693 -16.647 -0.396 1.00 94.19 66 LEU A CA 1
ATOM 495 C C . LEU A 1 66 ? 21.179 -16.428 1.028 1.00 94.19 66 LEU A C 1
ATOM 497 O O . LEU A 1 66 ? 19.977 -16.483 1.278 1.00 94.19 66 LEU A O 1
ATOM 501 N N . VAL A 1 67 ? 22.090 -16.171 1.959 1.00 94.88 67 VAL A N 1
ATOM 502 C CA . VAL A 1 67 ? 21.770 -15.635 3.284 1.00 94.88 67 VAL A CA 1
ATOM 503 C C . VAL A 1 67 ? 21.718 -14.115 3.181 1.00 94.88 67 VAL A C 1
ATOM 505 O O . VAL A 1 67 ? 22.614 -13.513 2.592 1.00 94.88 67 VAL A O 1
ATOM 508 N N . LEU A 1 68 ? 20.680 -13.506 3.748 1.00 95.06 68 LEU A N 1
ATOM 509 C CA . LEU A 1 68 ? 20.366 -12.079 3.707 1.00 95.06 68 LEU A CA 1
ATOM 510 C C . LEU A 1 68 ? 20.339 -11.477 5.120 1.00 95.06 68 LEU A C 1
ATOM 512 O O . LEU A 1 68 ? 19.951 -12.162 6.068 1.00 95.06 68 LEU A O 1
ATOM 516 N N . PRO A 1 69 ? 20.717 -10.201 5.283 1.00 94.62 69 PRO A N 1
ATOM 517 C CA . PRO A 1 69 ? 20.716 -9.511 6.566 1.00 94.62 69 PRO A CA 1
ATOM 518 C C . PRO A 1 69 ? 19.312 -9.005 6.936 1.00 94.62 69 PRO A C 1
ATOM 520 O O . PRO A 1 69 ? 18.492 -8.717 6.068 1.00 94.62 69 PRO A O 1
ATOM 523 N N . LEU A 1 70 ? 19.059 -8.818 8.234 1.00 94.38 70 LEU A N 1
ATOM 524 C CA . LEU A 1 70 ? 17.838 -8.182 8.753 1.00 94.38 70 LEU A CA 1
ATOM 525 C C . LEU A 1 70 ? 18.133 -6.794 9.363 1.00 94.38 70 LEU A C 1
ATOM 527 O O . LEU A 1 70 ? 19.219 -6.629 9.938 1.00 94.38 70 LEU A O 1
ATOM 531 N N . PRO A 1 71 ? 17.209 -5.807 9.300 1.00 91.81 71 PRO A N 1
ATOM 532 C CA . PRO A 1 71 ? 17.441 -4.455 9.825 1.00 91.81 71 PRO A CA 1
ATOM 533 C C . PRO A 1 71 ? 17.761 -4.441 11.326 1.00 91.81 71 PRO A C 1
ATOM 535 O O . PRO A 1 71 ? 18.699 -3.779 11.762 1.00 91.81 71 PRO A O 1
ATOM 538 N N . GLU A 1 72 ? 17.032 -5.221 12.126 1.00 88.69 72 GLU A N 1
ATOM 539 C CA . GLU A 1 72 ? 17.231 -5.318 13.578 1.00 88.69 72 GLU A CA 1
ATOM 540 C C . GLU A 1 72 ? 18.509 -6.068 14.012 1.00 88.69 72 GLU A C 1
ATOM 542 O O . GLU A 1 72 ? 18.852 -6.060 15.196 1.00 88.69 72 GLU A O 1
ATOM 547 N N . GLY A 1 73 ? 19.223 -6.693 13.071 1.00 88.62 73 GLY A N 1
ATOM 548 C CA . GLY A 1 73 ? 20.312 -7.632 13.339 1.00 88.62 73 GLY A CA 1
ATOM 549 C C . GLY A 1 73 ? 19.909 -9.084 13.067 1.00 88.62 73 GLY A C 1
ATOM 550 O O . GLY A 1 73 ? 18.732 -9.413 12.972 1.00 88.62 73 GLY A O 1
ATOM 551 N N . GLY A 1 74 ? 20.899 -9.965 12.920 1.00 91.00 74 GLY A N 1
ATOM 552 C CA . GLY A 1 74 ? 20.665 -11.330 12.442 1.00 91.00 74 GLY A CA 1
ATOM 553 C C . GLY A 1 74 ? 20.491 -11.416 10.922 1.00 91.00 74 GLY A C 1
ATOM 554 O O . GLY A 1 74 ? 20.771 -10.455 10.191 1.00 91.00 74 GLY A O 1
ATOM 555 N N . GLU A 1 75 ? 20.104 -12.609 10.469 1.00 92.94 75 GLU A N 1
ATOM 556 C CA . GLU A 1 75 ? 20.118 -13.046 9.070 1.00 92.94 75 GLU A CA 1
ATOM 557 C C . GLU A 1 75 ? 18.991 -14.068 8.799 1.00 92.94 75 GLU A C 1
ATOM 559 O O . GLU A 1 75 ? 18.509 -14.727 9.723 1.00 92.94 75 GLU A O 1
ATOM 564 N N . THR A 1 76 ? 18.587 -14.217 7.536 1.00 94.62 76 THR A N 1
ATOM 565 C CA . THR A 1 76 ? 17.588 -15.186 7.039 1.00 94.62 76 THR A CA 1
ATOM 566 C C . THR A 1 76 ? 18.065 -15.795 5.714 1.00 94.62 76 THR A C 1
ATOM 568 O O . THR A 1 76 ? 18.817 -15.156 4.982 1.00 94.62 76 THR A O 1
ATOM 571 N N . GLY A 1 77 ? 17.707 -17.042 5.403 1.00 95.06 77 GLY A N 1
ATOM 572 C CA . GLY A 1 77 ? 18.231 -17.767 4.235 1.00 95.06 77 GLY A CA 1
ATOM 573 C C . GLY A 1 77 ? 17.184 -17.988 3.148 1.00 95.06 77 GLY A C 1
ATOM 574 O O . GLY A 1 77 ? 16.082 -18.416 3.461 1.00 95.06 77 GLY A O 1
ATOM 575 N N . PHE A 1 78 ? 17.539 -17.777 1.880 1.00 96.69 78 PHE A N 1
ATOM 576 C CA . PHE A 1 78 ? 16.659 -17.945 0.718 1.00 96.69 78 PHE A CA 1
ATOM 577 C C . PHE A 1 78 ? 17.236 -18.926 -0.315 1.00 96.69 78 PHE A C 1
ATOM 579 O O . PHE A 1 78 ? 18.440 -18.937 -0.585 1.00 96.69 78 PHE A O 1
ATOM 586 N N . MET A 1 79 ? 16.356 -19.720 -0.931 1.00 96.81 79 MET A N 1
ATOM 587 C CA . MET A 1 79 ? 16.615 -20.449 -2.176 1.00 96.81 79 MET A CA 1
ATOM 588 C C . MET A 1 79 ? 16.208 -19.563 -3.358 1.00 96.81 79 MET A C 1
ATOM 590 O O . MET A 1 79 ? 15.092 -19.043 -3.383 1.00 96.81 79 MET A O 1
ATOM 594 N N . LEU A 1 80 ? 17.101 -19.389 -4.331 1.00 96.19 80 LEU A N 1
ATOM 595 C CA . LEU A 1 80 ? 16.952 -18.475 -5.463 1.00 96.19 80 LEU A CA 1
ATOM 596 C C . LEU A 1 80 ? 16.807 -19.233 -6.785 1.00 96.19 80 LEU A C 1
ATOM 598 O O . LEU A 1 80 ? 17.631 -20.075 -7.143 1.00 96.19 80 LEU A O 1
ATOM 602 N N . THR A 1 81 ? 15.794 -18.863 -7.561 1.00 95.50 81 THR A N 1
ATOM 603 C CA . THR A 1 81 ? 15.571 -19.332 -8.933 1.00 95.50 81 THR A CA 1
ATOM 604 C C . THR A 1 81 ? 15.738 -18.151 -9.881 1.00 95.50 81 THR A C 1
ATOM 606 O O . THR A 1 81 ? 15.181 -17.086 -9.628 1.00 95.50 81 THR A O 1
ATOM 609 N N . LEU A 1 82 ? 16.497 -18.320 -10.969 1.00 94.25 82 LEU A N 1
ATOM 610 C CA . LEU A 1 82 ? 16.567 -17.306 -12.028 1.00 94.25 82 LEU A CA 1
ATOM 611 C C . LEU A 1 82 ? 15.155 -17.055 -12.568 1.00 94.25 82 LEU A C 1
ATOM 613 O O . LEU A 1 82 ? 14.479 -18.005 -12.968 1.00 94.25 82 LEU A O 1
ATOM 617 N N . ASN A 1 83 ? 14.720 -15.797 -12.566 1.00 92.31 83 ASN A N 1
ATOM 618 C CA . ASN A 1 83 ? 13.468 -15.403 -13.201 1.00 92.31 83 ASN A CA 1
ATOM 619 C C . ASN A 1 83 ? 13.723 -14.976 -14.654 1.00 92.31 83 ASN A C 1
ATOM 621 O O . ASN A 1 83 ? 14.867 -14.872 -15.096 1.00 92.31 83 ASN A O 1
ATOM 625 N N . ASP A 1 84 ? 12.653 -14.765 -15.411 1.00 91.00 84 ASP A N 1
ATOM 626 C CA . ASP A 1 84 ? 12.715 -14.442 -16.834 1.00 91.00 84 ASP A CA 1
ATOM 627 C C . ASP A 1 84 ? 12.331 -12.989 -17.142 1.00 91.00 84 ASP A C 1
ATOM 629 O O . ASP A 1 84 ? 11.893 -12.685 -18.252 1.00 91.00 84 ASP A O 1
ATOM 633 N N . LEU A 1 85 ? 12.551 -12.069 -16.192 1.00 96.56 85 LEU A N 1
ATOM 634 C CA . LEU A 1 85 ? 12.349 -10.633 -16.401 1.00 96.56 85 LEU A CA 1
ATOM 635 C C . LEU A 1 85 ? 13.115 -10.120 -17.633 1.00 96.56 85 LEU A C 1
ATOM 637 O O . LEU A 1 85 ? 12.565 -9.354 -18.426 1.00 96.56 85 LEU A O 1
ATOM 641 N N . LEU A 1 86 ? 14.350 -10.590 -17.838 1.00 97.19 86 LEU A N 1
ATOM 642 C CA . LEU A 1 86 ? 15.055 -10.447 -19.110 1.00 97.19 86 LEU A CA 1
ATOM 643 C C . LEU A 1 86 ? 14.743 -11.659 -20.011 1.00 97.19 86 LEU A C 1
ATOM 645 O O . LEU A 1 86 ? 15.040 -12.793 -19.627 1.00 97.19 86 LEU A O 1
ATOM 649 N N . PRO A 1 87 ? 14.216 -11.467 -21.236 1.00 96.00 87 PRO A N 1
ATOM 650 C CA . PRO A 1 87 ? 14.108 -12.550 -22.209 1.00 96.00 87 PRO A CA 1
ATOM 651 C C . PRO A 1 87 ? 15.505 -13.011 -22.654 1.00 96.00 87 PRO A C 1
ATOM 653 O O . PRO A 1 87 ? 16.461 -12.234 -22.653 1.00 96.00 87 PRO A O 1
ATOM 656 N N . ALA A 1 88 ? 15.620 -14.269 -23.091 1.00 95.44 88 ALA A N 1
ATOM 657 C CA . ALA A 1 88 ? 16.907 -14.927 -23.345 1.00 95.44 88 ALA A CA 1
ATOM 658 C C . ALA A 1 88 ? 17.848 -14.162 -24.301 1.00 95.44 88 ALA A C 1
ATOM 660 O O . ALA A 1 88 ? 19.059 -14.157 -24.091 1.00 95.44 88 ALA A O 1
ATOM 661 N N . GLU A 1 89 ? 17.310 -13.484 -25.320 1.00 94.31 89 GLU A N 1
ATOM 662 C CA . GLU A 1 89 ? 18.095 -12.665 -26.256 1.00 94.31 89 GLU A CA 1
ATOM 663 C C . GLU A 1 89 ? 18.723 -11.432 -25.584 1.00 94.31 89 GLU A C 1
ATOM 665 O O . GLU A 1 89 ? 19.862 -11.082 -25.886 1.00 94.31 89 GLU A O 1
ATOM 670 N N . LEU A 1 90 ? 18.014 -10.802 -24.641 1.00 96.50 90 LEU A N 1
ATOM 671 C CA . LEU A 1 90 ? 18.500 -9.645 -23.886 1.00 96.50 90 LEU A CA 1
ATOM 672 C C . LEU A 1 90 ? 19.474 -10.081 -22.782 1.00 96.50 90 LEU A C 1
ATOM 674 O O . LEU A 1 90 ? 20.545 -9.494 -22.640 1.00 96.50 90 LEU A O 1
ATOM 678 N N . ALA A 1 91 ? 19.165 -11.170 -22.072 1.00 96.38 91 ALA A N 1
ATOM 679 C CA . ALA A 1 91 ? 20.071 -11.776 -21.094 1.00 96.38 91 ALA A CA 1
ATOM 680 C C . ALA A 1 91 ? 21.411 -12.208 -21.730 1.00 96.38 91 ALA A C 1
ATOM 682 O O . ALA A 1 91 ? 22.468 -12.040 -21.127 1.00 96.38 91 ALA A O 1
ATOM 683 N N . ALA A 1 92 ? 21.398 -12.689 -22.980 1.00 96.31 92 ALA A N 1
ATOM 684 C CA . ALA A 1 92 ? 22.615 -13.033 -23.719 1.00 96.31 92 ALA A CA 1
ATOM 685 C C . ALA A 1 92 ? 23.477 -11.812 -24.108 1.00 96.31 92 ALA A C 1
ATOM 687 O O . ALA A 1 92 ? 24.694 -11.954 -24.235 1.00 96.31 92 ALA A O 1
ATOM 688 N N . LYS A 1 93 ? 22.882 -10.618 -24.274 1.00 97.31 93 LYS A N 1
ATOM 689 C CA . LYS A 1 93 ? 23.622 -9.350 -24.453 1.00 97.31 93 LYS A CA 1
ATOM 690 C C . LYS A 1 93 ? 24.243 -8.862 -23.135 1.00 97.31 93 LYS A C 1
ATOM 692 O O . LYS A 1 93 ? 25.338 -8.304 -23.152 1.00 97.31 93 LYS A O 1
ATOM 697 N N . TYR A 1 94 ? 23.561 -9.086 -22.007 1.00 96.88 94 TYR A N 1
ATOM 698 C CA . TYR A 1 94 ? 23.934 -8.583 -20.677 1.00 96.88 94 TYR A CA 1
ATOM 699 C C . TYR A 1 94 ? 24.107 -9.716 -19.641 1.00 96.88 94 TYR A C 1
ATOM 701 O O . TYR A 1 94 ? 23.439 -9.706 -18.610 1.00 96.88 94 TYR A O 1
ATOM 709 N N . PRO A 1 95 ? 25.028 -10.681 -19.848 1.00 94.50 95 PRO A N 1
ATOM 710 C CA . PRO A 1 95 ? 25.149 -11.874 -18.996 1.00 94.50 95 PRO A CA 1
ATOM 711 C C . PRO A 1 95 ? 25.613 -11.587 -17.556 1.00 94.50 95 PRO A C 1
ATOM 713 O O . PRO A 1 95 ? 25.562 -12.474 -16.711 1.00 94.50 95 PRO A O 1
ATOM 716 N N . GLY A 1 96 ? 26.079 -10.365 -17.278 1.00 92.56 96 GLY A N 1
ATOM 717 C CA . GLY A 1 96 ? 26.401 -9.886 -15.932 1.00 92.56 96 GLY A CA 1
ATOM 718 C C . GLY A 1 96 ? 25.224 -9.254 -15.180 1.00 92.56 96 GLY A C 1
ATOM 719 O O . GLY A 1 96 ? 25.452 -8.726 -14.100 1.00 92.56 96 GLY A O 1
ATOM 720 N N . LEU A 1 97 ? 24.009 -9.255 -15.745 1.00 96.06 97 LEU A N 1
ATOM 721 C CA . LEU A 1 97 ? 22.774 -8.820 -15.089 1.00 96.06 97 LEU A CA 1
ATOM 722 C C . LEU A 1 97 ? 21.881 -10.047 -14.862 1.00 96.06 97 LEU A C 1
ATOM 724 O O . LEU A 1 97 ? 21.278 -10.576 -15.795 1.00 96.06 97 LEU A O 1
ATOM 728 N N . LEU A 1 98 ? 21.831 -10.513 -13.615 1.00 95.88 98 LEU A N 1
ATOM 729 C CA . LEU A 1 98 ? 21.084 -11.695 -13.192 1.00 95.88 98 LEU A CA 1
ATOM 730 C C . LEU A 1 98 ? 19.888 -11.274 -12.337 1.00 95.88 98 LEU A C 1
ATOM 732 O O . LEU A 1 98 ? 20.046 -10.493 -11.401 1.00 95.88 98 LEU A O 1
ATOM 736 N N . THR A 1 99 ? 18.710 -11.823 -12.629 1.00 96.31 99 THR A N 1
ATOM 737 C CA . THR A 1 99 ? 17.452 -11.535 -11.926 1.00 96.31 99 THR A CA 1
ATOM 738 C C . THR A 1 99 ? 16.853 -12.824 -11.364 1.00 96.31 99 THR A C 1
ATOM 740 O O . THR A 1 99 ? 16.839 -13.867 -12.023 1.00 96.31 99 THR A O 1
ATOM 743 N N . PHE A 1 100 ? 16.369 -12.774 -10.125 1.00 95.62 100 PHE A N 1
ATOM 744 C CA . PHE A 1 100 ? 15.926 -13.939 -9.367 1.00 95.62 100 PHE A CA 1
ATOM 745 C C . PHE A 1 100 ? 14.587 -13.695 -8.670 1.00 95.62 100 PHE A C 1
ATOM 747 O O . PHE A 1 100 ? 14.302 -12.604 -8.175 1.00 95.62 100 PHE A O 1
ATOM 754 N N . SER A 1 101 ? 13.808 -14.764 -8.551 1.00 94.38 101 SER A N 1
ATOM 755 C CA . SER A 1 101 ? 12.785 -14.909 -7.514 1.00 94.38 101 SER A CA 1
ATOM 756 C C . SER A 1 101 ? 13.327 -15.838 -6.431 1.00 94.38 101 SER A C 1
ATOM 758 O O . SER A 1 101 ? 14.090 -16.756 -6.738 1.00 94.38 101 SER A O 1
ATOM 760 N N . GLY A 1 102 ? 12.937 -15.639 -5.175 1.00 93.69 102 GLY A N 1
ATOM 761 C CA . GLY A 1 102 ? 13.356 -16.527 -4.092 1.00 93.69 102 GLY A CA 1
ATOM 762 C C . GLY A 1 102 ? 12.264 -16.845 -3.085 1.00 93.69 102 GLY A C 1
ATOM 763 O O . GLY A 1 102 ? 11.259 -16.143 -2.991 1.00 93.69 102 GLY A O 1
ATOM 764 N N . GLN A 1 103 ? 12.504 -17.915 -2.335 1.00 93.12 103 GLN A N 1
ATOM 765 C CA . GLN A 1 103 ? 11.662 -18.405 -1.249 1.00 93.12 103 GLN A CA 1
ATOM 766 C C . GLN A 1 103 ? 12.543 -18.685 -0.028 1.00 93.12 103 GLN A C 1
ATOM 768 O O . GLN A 1 103 ? 13.645 -19.228 -0.168 1.00 93.12 103 GLN A O 1
ATOM 773 N N . SER A 1 104 ? 12.082 -18.297 1.158 1.00 93.44 104 SER A N 1
ATOM 774 C CA . SER A 1 104 ? 12.804 -18.513 2.409 1.00 93.44 104 SER A CA 1
ATOM 775 C C . SER A 1 104 ? 12.955 -20.004 2.732 1.00 93.44 104 SER A C 1
ATOM 777 O O . SER A 1 104 ? 12.050 -20.815 2.554 1.00 93.44 104 SER A O 1
ATOM 779 N N . LEU A 1 105 ? 14.129 -20.358 3.252 1.00 93.56 105 LEU A N 1
ATOM 780 C CA . LEU A 1 105 ? 14.486 -21.678 3.773 1.00 93.56 105 LEU A CA 1
ATOM 781 C C . LEU A 1 105 ? 13.907 -21.934 5.178 1.00 93.56 105 LEU A C 1
ATOM 783 O O . LEU A 1 105 ? 14.131 -23.005 5.743 1.00 93.56 105 LEU A O 1
ATOM 787 N N . GLN A 1 106 ? 13.248 -20.940 5.782 1.00 89.94 106 GLN A N 1
ATOM 788 C CA . GLN A 1 106 ? 12.612 -21.037 7.099 1.00 89.94 106 GLN A CA 1
ATOM 789 C C . GLN A 1 106 ? 11.081 -21.060 7.015 1.00 89.94 106 GLN A C 1
ATOM 791 O O . GLN A 1 106 ? 10.447 -21.698 7.855 1.00 89.94 106 GLN A O 1
ATOM 796 N N . ASP A 1 107 ? 10.492 -20.365 6.040 1.00 83.38 107 ASP A N 1
ATOM 797 C CA . ASP A 1 107 ? 9.045 -20.194 5.915 1.00 83.38 107 ASP A CA 1
ATOM 798 C C . ASP A 1 107 ? 8.661 -20.008 4.440 1.00 83.38 107 ASP A C 1
ATOM 800 O O . ASP A 1 107 ? 9.023 -19.013 3.820 1.00 83.38 107 ASP A O 1
ATOM 804 N N . GLU A 1 108 ? 7.915 -20.952 3.863 1.00 80.62 108 GLU A N 1
ATOM 805 C CA . GLU A 1 108 ? 7.568 -20.943 2.432 1.00 80.62 108 GLU A CA 1
ATOM 806 C C . GLU A 1 108 ? 6.722 -19.730 1.993 1.00 80.62 108 GLU A C 1
ATOM 808 O O . GLU A 1 108 ? 6.587 -19.493 0.790 1.00 80.62 108 GLU A O 1
ATOM 813 N N . ARG A 1 109 ? 6.188 -18.960 2.954 1.00 75.44 109 ARG A N 1
ATOM 814 C CA . ARG A 1 109 ? 5.401 -17.728 2.763 1.00 75.44 109 ARG A CA 1
ATOM 815 C C . ARG A 1 109 ? 6.261 -16.480 2.559 1.00 75.44 109 ARG A C 1
ATOM 817 O O . ARG A 1 109 ? 5.785 -15.505 1.985 1.00 75.44 109 ARG A O 1
ATOM 824 N N . ASP A 1 110 ? 7.496 -16.495 3.053 1.00 86.81 110 ASP A N 1
ATOM 825 C CA . ASP A 1 110 ? 8.430 -15.376 2.940 1.00 86.81 110 ASP A CA 1
ATOM 826 C C . ASP A 1 110 ? 9.148 -15.476 1.575 1.00 86.81 110 ASP A C 1
ATOM 828 O O . ASP A 1 110 ? 10.119 -16.220 1.401 1.00 86.81 110 ASP A O 1
ATOM 832 N N . THR A 1 111 ? 8.616 -14.770 0.572 1.00 90.00 111 THR A N 1
ATOM 833 C CA . THR A 1 111 ? 9.132 -14.706 -0.811 1.00 90.00 111 THR A CA 1
ATOM 834 C C . THR A 1 111 ? 9.983 -13.460 -1.062 1.00 90.00 111 THR A C 1
ATOM 836 O O . THR A 1 111 ? 10.028 -12.548 -0.239 1.00 90.00 111 THR A O 1
ATOM 839 N N . GLY A 1 112 ? 10.672 -13.393 -2.204 1.00 91.31 112 GLY A N 1
ATOM 840 C CA . GLY A 1 112 ? 11.358 -12.168 -2.615 1.00 91.31 112 GLY A CA 1
ATOM 841 C C . GLY A 1 112 ? 11.744 -12.082 -4.090 1.00 91.31 112 GLY A C 1
ATOM 842 O O . GLY A 1 112 ? 11.567 -13.020 -4.882 1.00 91.31 112 GLY A O 1
ATOM 843 N N . ARG A 1 113 ? 12.297 -10.923 -4.449 1.00 93.56 113 ARG A N 1
ATOM 844 C CA . ARG A 1 113 ? 12.928 -10.603 -5.736 1.00 93.56 113 ARG A CA 1
ATOM 845 C C . ARG A 1 113 ? 14.308 -10.021 -5.489 1.00 93.56 113 ARG A C 1
ATOM 847 O O . ARG A 1 113 ? 14.505 -9.258 -4.546 1.00 93.56 113 ARG A O 1
ATOM 854 N N . PHE A 1 114 ? 15.251 -10.420 -6.330 1.00 94.88 114 PHE A N 1
ATOM 855 C CA . PHE A 1 114 ? 16.657 -10.079 -6.172 1.00 94.88 114 PHE A CA 1
ATOM 856 C C . PHE A 1 114 ? 17.312 -9.904 -7.530 1.00 94.88 114 PHE A C 1
ATOM 858 O O . PHE A 1 114 ? 16.972 -10.606 -8.490 1.00 94.88 114 PHE A O 1
ATOM 865 N N . GLU A 1 115 ? 18.321 -9.050 -7.590 1.00 94.38 115 GLU A N 1
ATOM 866 C CA . GLU A 1 115 ? 19.134 -8.883 -8.781 1.00 94.38 115 GLU A CA 1
ATOM 867 C C . GLU A 1 115 ? 20.589 -8.592 -8.430 1.00 94.38 115 GLU A C 1
ATOM 869 O O . GLU A 1 115 ? 20.914 -8.025 -7.388 1.00 94.38 115 GLU A O 1
ATOM 874 N N . LEU A 1 116 ? 21.477 -9.023 -9.319 1.00 94.56 116 LEU A N 1
ATOM 875 C CA . LEU A 1 116 ? 22.909 -8.784 -9.245 1.00 94.56 116 LEU A CA 1
ATOM 876 C C . LEU A 1 116 ? 23.352 -8.264 -10.610 1.00 94.56 116 LEU A C 1
ATOM 878 O O . LEU A 1 116 ? 23.169 -8.949 -11.618 1.00 94.56 116 LEU A O 1
ATOM 882 N N . GLY A 1 117 ? 23.898 -7.050 -10.653 1.00 93.75 117 GLY A N 1
ATOM 883 C CA . GLY A 1 117 ? 24.204 -6.383 -11.914 1.00 93.75 117 GLY A CA 1
ATOM 884 C C . GLY A 1 117 ? 25.269 -5.289 -11.823 1.00 93.75 117 GLY A C 1
ATOM 885 O O . GLY A 1 117 ? 25.921 -5.134 -10.791 1.00 93.75 117 GLY A O 1
ATOM 886 N N . PRO A 1 118 ? 25.426 -4.480 -12.890 1.00 92.56 118 PRO A N 1
ATOM 887 C CA . PRO A 1 118 ? 26.349 -3.339 -12.940 1.00 92.56 118 PRO A CA 1
ATOM 888 C C . PRO A 1 118 ? 26.160 -2.273 -11.848 1.00 92.56 118 PRO A C 1
ATOM 890 O O . PRO A 1 118 ? 27.049 -1.448 -11.663 1.00 92.56 118 PRO A O 1
ATOM 893 N N . LEU A 1 119 ? 25.019 -2.278 -11.150 1.00 90.38 119 LEU A N 1
ATOM 894 C CA . LEU A 1 119 ? 24.707 -1.394 -10.021 1.00 90.38 119 LEU A CA 1
ATOM 895 C C . LEU A 1 119 ? 24.890 -2.076 -8.647 1.00 90.38 119 LEU A C 1
ATOM 897 O O . LEU A 1 119 ? 24.542 -1.491 -7.631 1.00 90.38 119 LEU A O 1
ATOM 901 N N . GLY A 1 120 ? 25.431 -3.298 -8.596 1.00 91.62 120 GLY A N 1
ATOM 902 C CA . GLY A 1 120 ? 25.577 -4.091 -7.371 1.00 91.62 120 GLY A CA 1
ATOM 903 C C . GLY A 1 120 ? 24.441 -5.096 -7.156 1.00 91.62 120 GLY A C 1
ATOM 904 O O . GLY A 1 120 ? 23.703 -5.432 -8.086 1.00 91.62 120 GLY A O 1
ATOM 905 N N . PHE A 1 121 ? 24.336 -5.612 -5.929 1.00 93.25 121 PHE A N 1
ATOM 906 C CA . PHE A 1 121 ? 23.227 -6.466 -5.496 1.00 93.25 121 PHE A CA 1
ATOM 907 C C . PHE A 1 121 ? 22.067 -5.638 -4.939 1.00 93.25 121 PHE A C 1
ATOM 909 O O . PHE A 1 121 ? 22.285 -4.725 -4.149 1.00 93.25 121 PHE A O 1
ATOM 916 N N . HIS A 1 122 ? 20.845 -6.006 -5.298 1.00 93.50 122 HIS A N 1
ATOM 917 C CA . HIS A 1 122 ? 19.621 -5.437 -4.745 1.00 93.50 122 HIS A CA 1
ATOM 918 C C . HIS A 1 122 ? 18.670 -6.574 -4.353 1.00 93.50 122 HIS A C 1
ATOM 920 O O . HIS A 1 122 ? 18.643 -7.633 -4.992 1.00 93.50 122 HIS A O 1
ATOM 926 N N . GLY A 1 123 ? 17.878 -6.360 -3.306 1.00 92.94 123 GLY A N 1
ATOM 927 C CA . GLY A 1 123 ? 16.919 -7.341 -2.817 1.00 92.94 123 GLY A CA 1
ATOM 928 C C . GLY A 1 123 ? 15.698 -6.717 -2.160 1.00 92.94 123 GLY A C 1
ATOM 929 O O . GLY A 1 123 ? 15.806 -5.757 -1.401 1.00 92.94 123 GLY A O 1
ATOM 930 N N . MET A 1 124 ? 14.540 -7.317 -2.416 1.00 93.06 124 MET A N 1
ATOM 931 C CA . MET A 1 124 ? 13.274 -7.031 -1.749 1.00 93.06 124 MET A CA 1
ATOM 932 C C . MET A 1 124 ? 12.634 -8.359 -1.343 1.00 93.06 124 MET A C 1
ATOM 934 O O . MET A 1 124 ? 12.367 -9.200 -2.203 1.00 93.06 124 MET A O 1
ATOM 938 N N . PHE A 1 125 ? 12.380 -8.564 -0.052 1.00 92.69 125 PHE A N 1
ATOM 939 C CA . PHE A 1 125 ? 11.825 -9.824 0.446 1.00 92.69 125 PHE A CA 1
ATOM 940 C C . PHE A 1 125 ? 10.864 -9.642 1.616 1.00 92.69 125 PHE A C 1
ATOM 942 O O . PHE A 1 125 ? 11.014 -8.750 2.452 1.00 92.69 125 PHE A O 1
ATOM 949 N N . HIS A 1 126 ? 9.872 -10.522 1.682 1.00 89.56 126 HIS A N 1
ATOM 950 C CA . HIS A 1 126 ? 9.022 -10.671 2.846 1.00 89.56 126 HIS A CA 1
ATOM 951 C C . HIS A 1 126 ? 9.782 -11.382 3.971 1.00 89.56 126 HIS A C 1
ATOM 953 O O . HIS A 1 126 ? 10.507 -12.349 3.735 1.00 89.56 126 HIS A O 1
ATOM 959 N N . TYR A 1 127 ? 9.629 -10.884 5.197 1.00 90.00 127 TYR A N 1
ATOM 960 C CA . TYR A 1 127 ? 10.109 -11.553 6.404 1.00 90.00 127 TYR A CA 1
ATOM 961 C C . TYR A 1 127 ? 9.123 -11.355 7.554 1.00 90.00 127 TYR A C 1
ATOM 963 O O . TYR A 1 127 ? 8.948 -10.237 8.056 1.00 90.00 127 TYR A O 1
ATOM 971 N N . GLN A 1 128 ? 8.467 -12.436 7.981 1.00 84.69 128 GLN A N 1
ATOM 972 C CA . GLN A 1 128 ? 7.446 -12.423 9.038 1.00 84.69 128 GLN A CA 1
ATOM 973 C C . GLN A 1 128 ? 6.317 -11.400 8.775 1.00 84.69 128 GLN A C 1
ATOM 975 O O . GLN A 1 128 ? 5.816 -10.751 9.695 1.00 84.69 128 GLN A O 1
ATOM 980 N N . GLY A 1 129 ? 5.937 -11.218 7.505 1.00 78.19 129 GLY A N 1
ATOM 981 C CA . GLY A 1 129 ? 4.914 -10.251 7.081 1.00 78.19 129 GLY A CA 1
ATOM 982 C C . GLY A 1 129 ? 5.372 -8.786 7.002 1.00 78.19 129 GLY A C 1
ATOM 983 O O . GLY A 1 129 ? 4.572 -7.924 6.642 1.00 78.19 129 GLY A O 1
ATOM 984 N N . ARG A 1 130 ? 6.645 -8.485 7.289 1.00 84.25 130 ARG A N 1
ATOM 985 C CA . ARG A 1 130 ? 7.287 -7.211 6.913 1.00 84.25 130 ARG A CA 1
ATOM 986 C C . ARG A 1 130 ? 7.823 -7.313 5.486 1.00 84.25 130 ARG A C 1
ATOM 988 O O . ARG A 1 130 ? 8.037 -8.423 5.003 1.00 84.25 130 ARG A O 1
ATOM 995 N N . LEU A 1 131 ? 8.046 -6.180 4.825 1.00 87.38 131 LEU A N 1
ATOM 996 C CA . LEU A 1 131 ? 8.782 -6.107 3.560 1.00 87.38 131 LEU A CA 1
ATOM 997 C C . LEU A 1 131 ? 10.131 -5.436 3.842 1.00 87.38 131 LEU A C 1
ATOM 999 O O . LEU A 1 131 ? 10.168 -4.352 4.429 1.00 87.38 131 LEU A O 1
ATOM 1003 N N . ILE A 1 132 ? 11.216 -6.123 3.496 1.00 91.50 132 ILE A N 1
ATOM 1004 C CA . ILE A 1 132 ? 12.597 -5.760 3.819 1.00 91.50 132 ILE A CA 1
ATOM 1005 C C . ILE A 1 132 ? 13.365 -5.507 2.524 1.00 91.50 132 ILE A C 1
ATOM 1007 O O . ILE A 1 132 ? 13.253 -6.281 1.570 1.00 91.50 132 ILE A O 1
ATOM 1011 N N . PHE A 1 133 ? 14.176 -4.454 2.523 1.00 92.00 133 PHE A N 1
ATOM 1012 C CA . PHE A 1 133 ? 15.053 -4.088 1.418 1.00 92.00 133 PHE A CA 1
ATOM 1013 C C . PHE A 1 133 ? 16.522 -4.275 1.775 1.00 92.00 133 PHE A C 1
ATOM 1015 O O . PHE A 1 133 ? 16.925 -4.069 2.922 1.00 92.00 133 PHE A O 1
ATOM 1022 N N . VAL A 1 134 ? 17.316 -4.630 0.767 1.00 92.81 134 VAL A N 1
ATOM 1023 C CA . VAL A 1 134 ? 18.782 -4.615 0.775 1.00 92.81 134 VAL A CA 1
ATOM 1024 C C . VAL A 1 134 ? 19.218 -3.888 -0.488 1.00 92.81 134 VAL A C 1
ATOM 1026 O O . VAL A 1 134 ? 19.074 -4.434 -1.577 1.00 92.81 134 VAL A O 1
ATOM 1029 N N . ASP A 1 135 ? 19.737 -2.672 -0.338 1.00 90.50 135 ASP A N 1
ATOM 1030 C CA . ASP A 1 135 ? 20.164 -1.819 -1.454 1.00 90.50 135 ASP A CA 1
ATOM 1031 C C . ASP A 1 135 ? 21.638 -1.406 -1.300 1.00 90.50 135 ASP A C 1
ATOM 1033 O O . ASP A 1 135 ? 22.119 -1.274 -0.169 1.00 90.50 135 ASP A O 1
ATOM 1037 N N . PRO A 1 136 ? 22.388 -1.219 -2.399 1.00 89.12 136 PRO A N 1
ATOM 1038 C CA . PRO A 1 136 ? 23.790 -0.820 -2.352 1.00 89.12 136 PRO A CA 1
ATOM 1039 C C . PRO A 1 136 ? 23.936 0.654 -1.967 1.00 89.12 136 PRO A C 1
ATOM 1041 O O . PRO A 1 136 ? 23.086 1.491 -2.268 1.00 89.12 136 PRO A O 1
ATOM 1044 N N . LEU A 1 137 ? 25.055 0.993 -1.329 1.00 83.88 137 LEU A N 1
ATOM 1045 C CA . LEU A 1 137 ? 25.450 2.385 -1.126 1.00 83.88 137 LEU A CA 1
ATOM 1046 C C . LEU A 1 137 ? 26.107 2.962 -2.384 1.00 83.88 137 LEU A C 1
ATOM 1048 O O . LEU A 1 137 ? 26.901 2.290 -3.041 1.00 83.88 137 LEU A O 1
ATOM 1052 N N . GLY A 1 138 ? 25.852 4.244 -2.662 1.00 70.06 138 GLY A N 1
ATOM 1053 C CA . GLY A 1 138 ? 26.445 4.970 -3.795 1.00 70.06 138 GLY A CA 1
ATOM 1054 C C . GLY A 1 138 ? 27.974 5.132 -3.743 1.00 70.06 138 GLY A C 1
ATOM 1055 O O . GLY A 1 138 ? 28.583 5.489 -4.748 1.00 70.06 138 GLY A O 1
ATOM 1056 N N . ASP A 1 139 ? 28.615 4.837 -2.605 1.00 68.62 139 ASP A N 1
ATOM 1057 C CA . ASP A 1 139 ? 30.078 4.759 -2.476 1.00 68.62 139 ASP A CA 1
ATOM 1058 C C . ASP A 1 139 ? 30.657 3.373 -2.840 1.00 68.62 139 ASP A C 1
ATOM 1060 O O . ASP A 1 139 ? 31.874 3.224 -2.968 1.00 68.62 139 ASP A O 1
ATOM 1064 N N . GLY A 1 140 ? 29.802 2.358 -3.017 1.00 69.19 140 GLY A N 1
ATOM 1065 C CA . GLY A 1 140 ? 30.184 0.968 -3.274 1.00 69.19 140 GLY A CA 1
ATOM 1066 C C . GLY A 1 140 ? 30.830 0.243 -2.084 1.00 69.19 140 GLY A C 1
ATOM 1067 O O . GLY A 1 140 ? 31.351 -0.858 -2.266 1.00 69.19 140 GLY A O 1
ATOM 1068 N N . LEU A 1 141 ? 30.826 0.828 -0.879 1.00 71.19 141 LEU A N 1
ATOM 1069 C CA . LEU A 1 141 ? 31.518 0.292 0.305 1.00 71.19 141 LEU A CA 1
ATOM 1070 C C . LEU A 1 141 ? 30.642 -0.619 1.180 1.00 71.19 141 LEU A C 1
ATOM 1072 O O . LEU A 1 141 ? 31.118 -1.153 2.182 1.00 71.19 141 LEU A O 1
ATOM 1076 N N . GLY A 1 142 ? 29.377 -0.818 0.809 1.00 87.12 142 GLY A N 1
ATOM 1077 C CA . GLY A 1 142 ? 28.460 -1.715 1.500 1.00 87.12 142 GLY A CA 1
ATOM 1078 C C . GLY A 1 142 ? 27.023 -1.593 1.004 1.00 87.12 142 GLY A C 1
ATOM 1079 O O . GLY A 1 142 ? 26.752 -1.044 -0.063 1.00 87.12 142 GLY A O 1
ATOM 1080 N N . TYR A 1 143 ? 26.108 -2.102 1.820 1.00 91.75 143 TYR A N 1
ATOM 1081 C CA . TYR A 1 143 ? 24.671 -2.143 1.577 1.00 91.75 143 TYR A CA 1
ATOM 1082 C C . TYR A 1 143 ? 23.917 -1.598 2.790 1.00 91.75 143 TYR A C 1
ATOM 1084 O O . TYR A 1 143 ? 24.419 -1.632 3.921 1.00 91.75 143 TYR A O 1
ATOM 1092 N N . VAL A 1 144 ? 22.694 -1.129 2.568 1.00 91.69 144 VAL A N 1
ATOM 1093 C CA . VAL A 1 144 ? 21.749 -0.728 3.612 1.00 91.69 144 VAL A CA 1
ATOM 1094 C C . VAL A 1 144 ? 20.548 -1.654 3.649 1.00 91.69 144 VAL A C 1
ATOM 1096 O O . VAL A 1 144 ? 20.030 -2.076 2.620 1.00 91.69 144 VAL A O 1
ATOM 1099 N N . VAL A 1 145 ? 20.123 -1.966 4.870 1.00 93.31 145 VAL A N 1
ATOM 1100 C CA . VAL A 1 145 ? 19.070 -2.929 5.180 1.00 93.31 145 VAL A CA 1
ATOM 1101 C C . VAL A 1 145 ? 17.988 -2.208 5.969 1.00 93.31 145 VAL A C 1
ATOM 1103 O O . VAL A 1 145 ? 18.266 -1.711 7.065 1.00 93.31 145 VAL A O 1
ATOM 1106 N N . TYR A 1 146 ? 16.780 -2.115 5.419 1.00 91.12 146 TYR A N 1
ATOM 1107 C CA . TYR A 1 146 ? 15.693 -1.317 5.993 1.00 91.12 146 TYR A CA 1
ATOM 1108 C C . TYR A 1 146 ? 14.321 -1.974 5.807 1.00 91.12 146 TYR A C 1
ATOM 1110 O O . TYR A 1 146 ? 14.128 -2.834 4.948 1.00 91.12 146 TYR A O 1
ATOM 1118 N N . ASP A 1 147 ? 13.378 -1.598 6.667 1.00 89.69 147 ASP A N 1
ATOM 1119 C CA . ASP A 1 147 ? 11.969 -1.979 6.574 1.00 89.69 147 ASP A CA 1
ATOM 1120 C C . ASP A 1 147 ? 11.236 -0.996 5.652 1.00 89.69 147 ASP A C 1
ATOM 1122 O O . ASP A 1 147 ? 11.549 0.196 5.649 1.00 89.69 147 ASP A O 1
ATOM 1126 N N . GLN A 1 148 ? 10.228 -1.452 4.905 1.00 84.06 148 GLN A N 1
ATOM 1127 C CA . GLN A 1 148 ? 9.443 -0.574 4.027 1.00 84.06 148 GLN A CA 1
ATOM 1128 C C . GLN A 1 148 ? 8.815 0.621 4.765 1.00 84.06 148 GLN A C 1
ATOM 1130 O O . GLN A 1 148 ? 8.687 1.701 4.198 1.00 84.06 148 GLN A O 1
ATOM 1135 N N . ARG A 1 149 ? 8.499 0.467 6.057 1.00 80.50 149 ARG A N 1
ATOM 1136 C CA . ARG A 1 149 ? 7.940 1.540 6.900 1.00 80.50 149 ARG A CA 1
ATOM 1137 C C . ARG A 1 149 ? 8.956 2.618 7.285 1.00 80.50 149 ARG A C 1
ATOM 1139 O O . ARG A 1 149 ? 8.549 3.696 7.708 1.00 80.50 149 ARG A O 1
ATOM 1146 N N . ASP A 1 150 ? 10.250 2.330 7.152 1.00 83.38 150 ASP A N 1
ATOM 1147 C CA . ASP A 1 150 ? 11.327 3.302 7.342 1.00 83.38 150 ASP A CA 1
ATOM 1148 C C . ASP A 1 150 ? 11.693 4.025 6.031 1.00 83.38 150 ASP A C 1
ATOM 1150 O O . ASP A 1 150 ? 12.452 4.992 6.077 1.00 83.38 150 ASP A O 1
ATOM 1154 N N . ALA A 1 151 ? 11.167 3.607 4.871 1.00 79.44 151 ALA A N 1
ATOM 1155 C CA . ALA A 1 151 ? 11.481 4.213 3.576 1.00 79.44 151 ALA A CA 1
ATOM 1156 C C . ALA A 1 151 ? 11.058 5.697 3.490 1.00 79.44 151 ALA A C 1
ATOM 1158 O O . ALA A 1 151 ? 10.031 6.120 4.029 1.00 79.44 151 ALA A O 1
ATOM 1159 N N . LEU A 1 152 ? 11.858 6.500 2.786 1.00 75.31 152 LEU A N 1
ATOM 1160 C CA . LEU A 1 152 ? 11.610 7.924 2.554 1.00 75.31 152 LEU A CA 1
ATOM 1161 C C . LEU A 1 152 ? 10.926 8.153 1.202 1.00 75.31 152 LEU A C 1
ATOM 1163 O O . LEU A 1 152 ? 11.557 7.997 0.157 1.00 75.31 152 LEU A O 1
ATOM 1167 N N . SER A 1 153 ? 9.669 8.601 1.239 1.00 65.38 153 SER A N 1
ATOM 1168 C CA . SER A 1 153 ? 9.023 9.242 0.091 1.00 65.38 153 SER A CA 1
ATOM 1169 C C . SER A 1 153 ? 9.651 10.620 -0.188 1.00 65.38 153 SER A C 1
ATOM 1171 O O . SER A 1 153 ? 9.863 11.393 0.756 1.00 65.38 153 SER A O 1
ATOM 1173 N N . PRO A 1 154 ? 9.977 10.963 -1.449 1.00 56.94 154 PRO A N 1
ATOM 1174 C CA . PRO A 1 154 ? 10.408 12.305 -1.824 1.00 56.94 154 PRO A CA 1
ATOM 1175 C C . PRO A 1 154 ? 9.238 13.312 -1.790 1.00 56.94 154 PRO A C 1
ATOM 1177 O O . PRO A 1 154 ? 8.617 13.617 -2.804 1.00 56.94 154 PRO A O 1
ATOM 1180 N N . LEU A 1 155 ? 9.005 13.910 -0.615 1.00 49.09 155 LEU A N 1
ATOM 1181 C CA . LEU A 1 155 ? 7.977 14.934 -0.312 1.00 49.09 155 LEU A CA 1
ATOM 1182 C C . LEU A 1 155 ? 8.014 16.233 -1.168 1.00 49.09 155 LEU A C 1
ATOM 1184 O O . LEU A 1 155 ? 7.301 17.187 -0.865 1.00 49.09 155 LEU A O 1
ATOM 1188 N N . GLU A 1 156 ? 8.850 16.297 -2.206 1.00 50.25 156 GLU A N 1
ATOM 1189 C CA . GLU A 1 156 ? 8.990 17.419 -3.149 1.00 50.25 156 GLU A CA 1
ATOM 1190 C C . GLU A 1 156 ? 8.477 17.085 -4.568 1.00 50.25 156 GLU A C 1
ATOM 1192 O O . GLU A 1 156 ? 8.624 17.898 -5.484 1.00 50.25 156 GLU A O 1
ATOM 1197 N N . GLN A 1 157 ? 7.917 15.890 -4.784 1.00 56.47 157 GLN A N 1
ATOM 1198 C CA . GLN A 1 157 ? 7.372 15.489 -6.084 1.00 56.47 157 GLN A CA 1
ATOM 1199 C C . GLN A 1 157 ? 6.014 16.142 -6.381 1.00 56.47 157 GLN A C 1
ATOM 1201 O O . GLN A 1 157 ? 5.285 16.557 -5.486 1.00 56.47 157 GLN A O 1
ATOM 1206 N N . GLN A 1 158 ? 5.702 16.235 -7.674 1.00 58.75 158 GLN A N 1
ATOM 1207 C CA . GLN A 1 158 ? 4.428 16.736 -8.187 1.00 58.75 158 GLN A CA 1
ATOM 1208 C C . GLN A 1 158 ? 3.388 15.611 -8.216 1.00 58.75 158 GLN A C 1
ATOM 1210 O O . GLN A 1 158 ? 3.743 14.463 -8.514 1.00 58.75 158 GLN A O 1
ATOM 1215 N N . ALA A 1 159 ? 2.123 15.970 -7.981 1.00 60.25 159 ALA A N 1
ATOM 1216 C CA . ALA A 1 159 ? 0.955 15.165 -8.327 1.00 60.25 159 ALA A CA 1
ATOM 1217 C C . ALA A 1 159 ? 1.093 14.542 -9.720 1.00 60.25 159 ALA A C 1
ATOM 1219 O O . ALA A 1 159 ? 1.507 15.212 -10.672 1.00 60.25 159 ALA A O 1
ATOM 1220 N N . ASP A 1 160 ? 0.680 13.291 -9.839 1.00 68.44 160 ASP A N 1
ATOM 1221 C CA . ASP A 1 160 ? 0.404 12.670 -11.123 1.00 68.44 160 ASP A CA 1
ATOM 1222 C C . ASP A 1 160 ? -0.895 13.196 -11.771 1.00 68.44 160 ASP A C 1
ATOM 1224 O O . ASP A 1 160 ? -1.747 13.846 -11.148 1.00 68.44 160 ASP A O 1
ATOM 1228 N N . GLU A 1 161 ? -1.039 12.909 -13.063 1.00 73.25 161 GLU A N 1
ATOM 1229 C CA . GLU A 1 161 ? -2.247 13.167 -13.845 1.00 73.25 161 GLU A CA 1
ATOM 1230 C C . GLU A 1 161 ? -2.662 11.894 -14.600 1.00 73.25 161 GLU A C 1
ATOM 1232 O O . GLU A 1 161 ? -1.847 11.226 -15.230 1.00 73.25 161 GLU A O 1
ATOM 1237 N N . VAL A 1 162 ? -3.960 11.574 -14.603 1.00 77.25 162 VAL A N 1
ATOM 1238 C CA . VAL A 1 162 ? -4.500 10.425 -15.347 1.00 77.25 162 VAL A CA 1
ATOM 1239 C C . VAL A 1 162 ? -5.372 10.885 -16.513 1.00 77.25 162 VAL A C 1
ATOM 1241 O O . VAL A 1 162 ? -6.424 11.506 -16.332 1.00 77.25 162 VAL A O 1
ATOM 1244 N N . LEU A 1 163 ? -4.962 10.556 -17.742 1.00 76.06 163 LEU A N 1
ATOM 1245 C CA . LEU A 1 163 ? -5.736 10.877 -18.940 1.00 76.06 163 LEU A CA 1
ATOM 1246 C C . LEU A 1 163 ? -6.709 9.755 -19.292 1.00 76.06 163 LEU A C 1
ATOM 1248 O O . LEU A 1 163 ? -6.339 8.594 -19.443 1.00 76.06 163 LEU A O 1
ATOM 1252 N N . GLY A 1 164 ? -7.968 10.125 -19.507 1.00 70.12 164 GLY A N 1
ATOM 1253 C CA . GLY A 1 164 ? -9.027 9.212 -19.920 1.00 70.12 164 GLY A CA 1
ATOM 1254 C C . GLY A 1 164 ? -10.350 9.548 -19.246 1.00 70.12 164 GLY A C 1
ATOM 1255 O O . GLY A 1 164 ? -10.545 10.649 -18.734 1.00 70.12 164 GLY A O 1
ATOM 1256 N N . GLN A 1 165 ? -11.274 8.591 -19.261 1.00 61.62 165 GLN A N 1
ATOM 1257 C CA . GLN A 1 165 ? -12.477 8.585 -18.429 1.00 61.62 165 GLN A CA 1
ATOM 1258 C C . GLN A 1 165 ? -12.782 7.133 -18.038 1.00 61.62 165 GLN A C 1
ATOM 1260 O O . GLN A 1 165 ? -12.712 6.260 -18.913 1.00 61.62 165 GLN A O 1
ATOM 1265 N N . PRO A 1 166 ? -13.149 6.852 -16.776 1.00 56.91 166 PRO A N 1
ATOM 1266 C CA . PRO A 1 166 ? -13.472 5.499 -16.349 1.00 56.91 166 PRO A CA 1
ATOM 1267 C C . PRO A 1 166 ? -14.696 4.961 -17.094 1.00 56.91 166 PRO A C 1
ATOM 1269 O O . PRO A 1 166 ? -15.711 5.643 -17.266 1.00 56.91 166 PRO A O 1
ATOM 1272 N N . ARG A 1 167 ? -14.609 3.709 -17.549 1.00 56.62 167 ARG A N 1
ATOM 1273 C CA . ARG A 1 167 ? -15.739 3.017 -18.179 1.00 56.62 167 ARG A CA 1
ATOM 1274 C C . ARG A 1 167 ? -16.745 2.559 -17.126 1.00 56.62 167 ARG A C 1
ATOM 1276 O O . ARG A 1 167 ? -16.383 2.170 -16.021 1.00 56.62 167 ARG A O 1
ATOM 1283 N N . ALA A 1 168 ? -18.023 2.551 -17.502 1.00 47.50 168 ALA A N 1
ATOM 1284 C CA . ALA A 1 168 ? -19.062 1.914 -16.704 1.00 47.50 168 ALA A CA 1
ATOM 1285 C C . ALA A 1 168 ? -18.812 0.396 -16.660 1.00 47.50 168 ALA A C 1
ATOM 1287 O O . ALA A 1 168 ? -18.915 -0.272 -17.690 1.00 47.50 168 ALA A O 1
ATOM 1288 N N . LEU A 1 169 ? -18.461 -0.107 -15.475 1.00 48.38 169 LEU A N 1
ATOM 1289 C CA . LEU A 1 169 ? -17.981 -1.472 -15.261 1.00 48.38 169 LEU A CA 1
ATOM 1290 C C . LEU A 1 169 ? -19.062 -2.530 -15.540 1.00 48.38 169 LEU A C 1
ATOM 1292 O O . LEU A 1 169 ? -20.199 -2.438 -15.060 1.00 48.38 169 LEU A O 1
ATOM 1296 N N . ALA A 1 170 ? -18.694 -3.561 -16.295 1.00 46.06 170 ALA A N 1
ATOM 1297 C CA . ALA A 1 170 ? -19.536 -4.687 -16.672 1.00 46.06 170 ALA A CA 1
ATOM 1298 C C . ALA A 1 170 ? -19.193 -5.909 -15.805 1.00 46.06 170 ALA A C 1
ATOM 1300 O O . ALA A 1 170 ? -18.450 -6.795 -16.228 1.00 46.06 170 ALA A O 1
ATOM 1301 N N . ARG A 1 171 ? -19.784 -5.943 -14.598 1.00 39.84 171 ARG A N 1
ATOM 1302 C CA . ARG A 1 171 ? -19.567 -6.917 -13.504 1.00 39.84 171 ARG A CA 1
ATOM 1303 C C . ARG A 1 171 ? -19.214 -8.335 -13.986 1.00 39.84 171 ARG A C 1
ATOM 1305 O O . ARG A 1 171 ? -20.095 -9.181 -14.151 1.00 39.84 171 ARG A O 1
ATOM 1312 N N . SER A 1 172 ? -17.918 -8.605 -14.137 1.00 40.06 172 SER A N 1
ATOM 1313 C CA . SER A 1 172 ? -17.381 -9.901 -14.552 1.00 40.06 172 SER A CA 1
ATOM 1314 C C . SER A 1 172 ? -16.343 -10.387 -13.540 1.00 40.06 172 SER A C 1
ATOM 1316 O O . SER A 1 172 ? -15.328 -9.746 -13.287 1.00 40.06 172 SER A O 1
ATOM 1318 N N . VAL A 1 173 ? -16.627 -11.523 -12.900 1.00 44.72 173 VAL A N 1
ATOM 1319 C CA . VAL A 1 173 ? -15.779 -12.073 -11.832 1.00 44.72 173 VAL A CA 1
ATOM 1320 C C . VAL A 1 173 ? -14.690 -12.942 -12.459 1.00 44.72 173 VAL A C 1
ATOM 1322 O O . VAL A 1 173 ? -14.784 -14.168 -12.480 1.00 44.72 173 VAL A O 1
ATOM 1325 N N . LEU A 1 174 ? -13.644 -12.301 -12.987 1.00 49.81 174 LEU A N 1
ATOM 1326 C CA . LEU A 1 174 ? -12.400 -12.975 -13.374 1.00 49.81 174 LEU A CA 1
ATOM 1327 C C . LEU A 1 174 ? -11.527 -13.226 -12.136 1.00 49.81 174 LEU A C 1
ATOM 1329 O O . LEU A 1 174 ? -10.475 -12.624 -11.935 1.00 49.81 174 LEU A O 1
ATOM 1333 N N . VAL A 1 175 ? -11.994 -14.147 -11.292 1.00 52.41 175 VAL A N 1
ATOM 1334 C CA . VAL A 1 175 ? -11.204 -14.739 -10.208 1.00 52.41 175 VAL A CA 1
ATOM 1335 C C . VAL A 1 175 ? -10.676 -16.083 -10.702 1.00 52.41 175 VAL A C 1
ATOM 1337 O O . VAL A 1 175 ? -11.381 -17.089 -10.697 1.00 52.41 175 VAL A O 1
ATOM 1340 N N . SER A 1 176 ? -9.423 -16.087 -11.156 1.00 59.34 176 SER A N 1
ATOM 1341 C CA . SER A 1 176 ? -8.692 -17.297 -11.534 1.00 59.34 176 SER A CA 1
ATOM 1342 C C . SER A 1 176 ? -7.287 -17.246 -10.946 1.00 59.34 176 SER A C 1
ATOM 1344 O O . SER A 1 176 ? -6.356 -16.819 -11.619 1.00 59.34 176 SER A O 1
ATOM 1346 N N . GLY A 1 177 ? -7.121 -17.745 -9.717 1.00 63.31 177 GLY A N 1
ATOM 1347 C CA . GLY A 1 177 ? -5.786 -18.020 -9.166 1.00 63.31 177 GLY A CA 1
ATOM 1348 C C . GLY A 1 177 ? -4.992 -19.023 -10.019 1.00 63.31 177 GLY A C 1
ATOM 1349 O O . GLY A 1 177 ? -3.767 -19.013 -9.996 1.00 63.31 177 GLY A O 1
ATOM 1350 N N . ASN A 1 178 ? -5.686 -19.844 -10.825 1.00 76.62 178 ASN A N 1
ATOM 1351 C CA . ASN A 1 178 ? -5.116 -20.885 -11.689 1.00 76.62 178 ASN A CA 1
ATOM 1352 C C . ASN A 1 178 ? -4.489 -20.313 -12.985 1.00 76.62 178 ASN A C 1
ATOM 1354 O O . ASN A 1 178 ? -4.229 -21.042 -13.945 1.00 76.62 178 ASN A O 1
ATOM 1358 N N . GLU A 1 179 ? -4.286 -18.997 -13.062 1.00 83.75 179 GLU A N 1
ATOM 1359 C CA . GLU A 1 179 ? -3.758 -18.301 -14.233 1.00 83.75 179 GLU A CA 1
ATOM 1360 C C . GLU A 1 179 ? -2.785 -17.203 -13.811 1.00 83.75 179 GLU A C 1
ATOM 1362 O O . GLU A 1 179 ? -3.085 -16.401 -12.930 1.00 83.75 179 GLU A O 1
ATOM 1367 N N . ARG A 1 180 ? -1.644 -17.136 -14.500 1.00 89.38 180 ARG A N 1
ATOM 1368 C CA . ARG A 1 180 ? -0.749 -15.980 -14.472 1.00 89.38 180 ARG A CA 1
ATOM 1369 C C . ARG A 1 180 ? -0.688 -15.353 -15.861 1.00 89.38 180 ARG A C 1
ATOM 1371 O O . ARG A 1 180 ? -0.598 -16.048 -16.875 1.00 89.38 180 ARG A O 1
ATOM 1378 N N . ARG A 1 181 ? -0.783 -14.027 -15.915 1.00 92.62 181 ARG A N 1
ATOM 1379 C CA . ARG A 1 181 ? -0.690 -13.232 -17.141 1.00 92.62 181 ARG A CA 1
ATOM 1380 C C . ARG A 1 181 ? 0.692 -12.621 -17.249 1.00 92.62 181 ARG A C 1
ATOM 1382 O O . ARG A 1 181 ? 1.044 -11.729 -16.482 1.00 92.62 181 ARG A O 1
ATOM 1389 N N . ARG A 1 182 ? 1.458 -13.085 -18.231 1.00 95.62 182 ARG A N 1
ATOM 1390 C CA . ARG A 1 182 ? 2.726 -12.465 -18.594 1.00 95.62 182 ARG A CA 1
ATOM 1391 C C . ARG A 1 182 ? 2.488 -11.379 -19.632 1.00 95.62 182 ARG A C 1
ATOM 1393 O O . ARG A 1 182 ? 2.013 -11.700 -20.718 1.00 95.62 182 ARG A O 1
ATOM 1400 N N . TYR A 1 183 ? 2.866 -10.140 -19.340 1.00 97.75 183 TYR A N 1
ATOM 1401 C CA . TYR A 1 183 ? 2.849 -9.052 -20.322 1.00 97.75 183 TYR A CA 1
ATOM 1402 C C . TYR A 1 183 ? 4.275 -8.668 -20.717 1.00 97.75 183 TYR A C 1
ATOM 1404 O O . TYR A 1 183 ? 5.145 -8.498 -19.862 1.00 97.75 183 TYR A O 1
ATOM 1412 N N . VAL A 1 184 ? 4.516 -8.527 -22.019 1.00 98.19 184 VAL A N 1
ATOM 1413 C CA . VAL A 1 184 ? 5.784 -8.022 -22.548 1.00 98.19 184 VAL A CA 1
ATOM 1414 C C . VAL A 1 184 ? 5.765 -6.498 -22.466 1.00 98.19 184 VAL A C 1
ATOM 1416 O O . VAL A 1 184 ? 4.934 -5.856 -23.115 1.00 98.19 184 VAL A O 1
ATOM 1419 N N . ILE A 1 185 ? 6.671 -5.924 -21.676 1.00 98.69 185 ILE A N 1
ATOM 1420 C CA . ILE A 1 185 ? 6.762 -4.485 -21.428 1.00 98.69 185 ILE A CA 1
ATOM 1421 C C . ILE A 1 185 ? 7.957 -3.848 -22.147 1.00 98.69 185 ILE A C 1
ATOM 1423 O O . ILE A 1 185 ? 9.060 -4.397 -22.171 1.00 98.69 185 ILE A O 1
ATOM 1427 N N . ALA A 1 186 ? 7.734 -2.673 -22.733 1.00 98.62 186 ALA A N 1
ATOM 1428 C CA . ALA A 1 186 ? 8.777 -1.825 -23.304 1.00 98.62 186 ALA A CA 1
ATOM 1429 C C . ALA A 1 186 ? 9.001 -0.597 -22.408 1.00 98.62 186 ALA A C 1
ATOM 1431 O O . ALA A 1 186 ? 8.145 0.287 -22.345 1.00 98.62 186 ALA A O 1
ATOM 1432 N N . ILE A 1 187 ? 10.147 -0.525 -21.731 1.00 98.69 187 ILE A N 1
ATOM 1433 C CA . ILE A 1 187 ? 10.529 0.611 -20.883 1.00 98.69 187 ILE A CA 1
ATOM 1434 C C . ILE A 1 187 ? 11.541 1.475 -21.632 1.00 98.69 187 ILE A C 1
ATOM 1436 O O . ILE A 1 187 ? 12.696 1.082 -21.793 1.00 98.69 187 ILE A O 1
ATOM 1440 N N . SER A 1 188 ? 11.124 2.650 -22.091 1.00 98.81 188 SER A N 1
ATOM 1441 C CA . SER A 1 188 ? 12.064 3.663 -22.580 1.00 98.81 188 SER A CA 1
ATOM 1442 C C . SER A 1 188 ? 12.714 4.388 -21.399 1.00 98.81 188 SER A C 1
ATOM 1444 O O . SER A 1 188 ? 12.096 4.510 -20.344 1.00 98.81 188 SER A O 1
ATOM 1446 N N . ALA A 1 189 ? 13.922 4.919 -21.576 1.00 98.69 189 ALA A N 1
ATOM 1447 C CA . ALA A 1 189 ? 14.582 5.757 -20.574 1.00 98.69 189 ALA A CA 1
ATOM 1448 C C . ALA A 1 189 ? 15.245 6.975 -21.226 1.00 98.69 189 ALA A C 1
ATOM 1450 O O . ALA A 1 189 ? 15.977 6.815 -22.211 1.00 98.69 189 ALA A O 1
ATOM 1451 N N . SER A 1 190 ? 14.999 8.169 -20.678 1.00 98.62 190 SER A N 1
ATOM 1452 C CA . SER A 1 190 ? 15.609 9.413 -21.158 1.00 98.62 190 SER A CA 1
ATOM 1453 C C . SER A 1 190 ? 17.123 9.448 -20.915 1.00 98.62 190 SER A C 1
ATOM 1455 O O . SER A 1 190 ? 17.678 8.659 -20.134 1.00 98.62 190 SER A O 1
ATOM 1457 N N . GLY A 1 191 ? 17.800 10.390 -21.572 1.00 98.44 191 GLY A N 1
ATOM 1458 C CA . GLY A 1 191 ? 19.202 10.694 -21.333 1.00 98.44 191 GLY A CA 1
ATOM 1459 C C . GLY A 1 191 ? 19.478 11.072 -19.882 1.00 98.44 191 GLY A C 1
ATOM 1460 O O . GLY A 1 191 ? 20.486 10.635 -19.331 1.00 98.44 191 GLY A O 1
ATOM 1461 N N . GLU A 1 192 ? 18.591 11.837 -19.244 1.00 98.12 192 GLU A N 1
ATOM 1462 C CA . GLU A 1 192 ? 18.739 12.270 -17.853 1.00 98.12 192 GLU A CA 1
ATOM 1463 C C . GLU A 1 192 ? 18.520 11.119 -16.876 1.00 98.12 192 GLU A C 1
ATOM 1465 O O . GLU A 1 192 ? 19.320 10.965 -15.953 1.00 98.12 192 GLU A O 1
ATOM 1470 N N . TYR A 1 193 ? 17.495 10.280 -17.091 1.00 97.38 193 TYR A N 1
ATOM 1471 C CA . TYR A 1 193 ? 17.292 9.081 -16.271 1.00 97.38 193 TYR A CA 1
ATOM 1472 C C . TYR A 1 193 ? 18.522 8.179 -16.363 1.00 97.38 193 TYR A C 1
ATOM 1474 O O . TYR A 1 193 ? 19.109 7.805 -15.349 1.00 97.38 193 TYR A O 1
ATOM 1482 N N . THR A 1 194 ? 18.978 7.878 -17.580 1.00 98.25 194 THR A N 1
ATOM 1483 C CA . THR A 1 194 ? 20.122 6.982 -17.774 1.00 98.25 194 THR A CA 1
ATOM 1484 C C . THR A 1 194 ? 21.416 7.587 -17.228 1.00 98.25 194 THR A C 1
ATOM 1486 O O . THR A 1 194 ? 22.238 6.844 -16.697 1.00 98.25 194 THR A O 1
ATOM 1489 N N . GLN A 1 195 ? 21.602 8.913 -17.290 1.00 97.25 195 GLN A N 1
ATOM 1490 C CA . GLN A 1 195 ? 22.733 9.595 -16.647 1.00 97.25 195 GLN A CA 1
ATOM 1491 C C . GLN A 1 195 ? 22.665 9.559 -15.120 1.00 97.25 195 GLN A C 1
ATOM 1493 O O . GLN A 1 195 ? 23.704 9.323 -14.505 1.00 97.25 195 GLN A O 1
ATOM 1498 N N . TYR A 1 196 ? 21.480 9.693 -14.512 1.00 94.50 196 TYR A N 1
ATOM 1499 C CA . TYR A 1 196 ? 21.303 9.495 -13.069 1.00 94.50 196 TYR A CA 1
ATOM 1500 C C . TYR A 1 196 ? 21.729 8.081 -12.647 1.00 94.50 196 TYR A C 1
ATOM 1502 O O . TYR A 1 196 ? 22.496 7.921 -11.704 1.00 94.50 196 TYR A O 1
ATOM 1510 N N . GLN A 1 197 ? 21.336 7.055 -13.413 1.00 93.44 197 GLN A N 1
ATOM 1511 C CA . GLN A 1 197 ? 21.758 5.665 -13.179 1.00 93.44 197 GLN A CA 1
ATOM 1512 C C . GLN A 1 197 ? 23.238 5.390 -13.559 1.00 93.44 197 GLN A C 1
ATOM 1514 O O . GLN A 1 197 ? 23.671 4.241 -13.568 1.00 93.44 197 GLN A O 1
ATOM 1519 N N . GLY A 1 198 ? 24.042 6.409 -13.893 1.00 93.19 198 GLY A N 1
ATOM 1520 C CA . GLY A 1 198 ? 25.485 6.287 -14.159 1.00 93.19 198 GLY A CA 1
ATOM 1521 C C . GLY A 1 198 ? 25.916 6.331 -15.633 1.00 93.19 198 GLY A C 1
ATOM 1522 O O . GLY A 1 198 ? 27.103 6.200 -15.929 1.00 93.19 198 GLY A O 1
ATOM 1523 N N . GLY A 1 199 ? 24.990 6.562 -16.567 1.00 95.81 199 GLY A N 1
ATOM 1524 C CA . GLY A 1 199 ? 25.279 7.030 -17.930 1.00 95.81 199 GLY A CA 1
ATOM 1525 C C . GLY A 1 199 ? 25.470 5.970 -19.017 1.00 95.81 199 GLY A C 1
ATOM 1526 O O . GLY A 1 199 ? 25.667 6.341 -20.175 1.00 95.81 199 GLY A O 1
ATOM 1527 N N . SER A 1 200 ? 25.388 4.672 -18.706 1.00 97.88 200 SER A N 1
ATOM 1528 C CA . SER A 1 200 ? 25.460 3.603 -19.716 1.00 97.88 200 SER A CA 1
ATOM 1529 C C . SER A 1 200 ? 24.154 2.821 -19.865 1.00 97.88 200 SER A C 1
ATOM 1531 O O . SER A 1 200 ? 23.406 2.634 -18.907 1.00 97.88 200 SER A O 1
ATOM 1533 N N . VAL A 1 201 ? 23.920 2.280 -21.068 1.00 98.38 201 VAL A N 1
ATOM 1534 C CA . VAL A 1 201 ? 22.767 1.405 -21.366 1.00 98.38 201 VAL A CA 1
ATOM 1535 C C . VAL A 1 201 ? 22.712 0.197 -20.422 1.00 98.38 201 VAL A C 1
ATOM 1537 O O . VAL A 1 201 ? 21.631 -0.209 -20.014 1.00 98.38 201 VAL A O 1
ATOM 1540 N N . ALA A 1 202 ? 23.866 -0.356 -20.031 1.00 97.88 202 ALA A N 1
ATOM 1541 C CA . ALA A 1 202 ? 23.935 -1.499 -19.119 1.00 97.88 202 ALA A CA 1
ATOM 1542 C C . ALA A 1 202 ? 23.466 -1.156 -17.694 1.00 97.88 202 ALA A C 1
ATOM 1544 O O . ALA A 1 202 ? 22.852 -1.993 -17.037 1.00 97.88 202 ALA A O 1
ATOM 1545 N N . GLN A 1 203 ? 23.730 0.067 -17.223 1.00 96.50 203 GLN A N 1
ATOM 1546 C CA . GLN A 1 203 ? 23.268 0.536 -15.915 1.00 96.50 203 GLN A CA 1
ATOM 1547 C C . GLN A 1 203 ? 21.800 0.976 -15.955 1.00 96.50 203 GLN A C 1
ATOM 1549 O O . GLN A 1 203 ? 21.034 0.581 -15.083 1.00 96.50 203 GLN A O 1
ATOM 1554 N N . GLY A 1 204 ? 21.376 1.693 -17.004 1.00 97.62 204 GLY A N 1
ATOM 1555 C CA . GLY A 1 204 ? 19.960 2.016 -17.217 1.00 97.62 204 GLY A CA 1
ATOM 1556 C C . GLY A 1 204 ? 19.087 0.755 -17.283 1.00 97.62 204 GLY A C 1
ATOM 1557 O O . GLY A 1 204 ? 18.052 0.687 -16.629 1.00 97.62 204 GLY A O 1
ATOM 1558 N N . LEU A 1 205 ? 19.549 -0.290 -17.982 1.00 98.38 205 LEU A N 1
ATOM 1559 C CA . LEU A 1 205 ? 18.868 -1.588 -18.030 1.00 98.38 205 LEU A CA 1
ATOM 1560 C C . LEU A 1 205 ? 18.847 -2.298 -16.666 1.00 98.38 205 LEU A C 1
ATOM 1562 O O . LEU A 1 205 ? 17.856 -2.947 -16.343 1.00 98.38 205 LEU A O 1
ATOM 1566 N N . ALA A 1 206 ? 19.904 -2.167 -15.858 1.00 96.62 206 ALA A N 1
ATOM 1567 C CA . ALA A 1 206 ? 19.942 -2.725 -14.507 1.00 96.62 206 ALA A CA 1
ATOM 1568 C C . ALA A 1 206 ? 18.940 -2.029 -13.568 1.00 96.62 206 ALA A C 1
ATOM 1570 O O . ALA A 1 206 ? 18.195 -2.715 -12.875 1.00 96.62 206 ALA A O 1
ATOM 1571 N N . ALA A 1 207 ? 18.845 -0.696 -13.609 1.00 95.88 207 ALA A N 1
ATOM 1572 C CA . ALA A 1 207 ? 17.855 0.058 -12.836 1.00 95.88 207 ALA A CA 1
ATOM 1573 C C . ALA A 1 207 ? 16.410 -0.285 -13.248 1.00 95.88 207 ALA A C 1
ATOM 1575 O O . ALA A 1 207 ? 15.547 -0.488 -12.393 1.00 95.88 207 ALA A O 1
ATOM 1576 N N . ILE A 1 208 ? 16.159 -0.441 -14.555 1.00 98.00 208 ILE A N 1
ATOM 1577 C CA . ILE A 1 208 ? 14.877 -0.929 -15.093 1.00 98.00 208 ILE A CA 1
ATOM 1578 C C . ILE A 1 208 ? 14.574 -2.358 -14.608 1.00 98.00 208 ILE A C 1
ATOM 1580 O O . ILE A 1 208 ? 13.421 -2.669 -14.305 1.00 98.00 208 ILE A O 1
ATOM 1584 N N . ALA A 1 209 ? 15.587 -3.226 -14.508 1.00 96.44 209 ALA A N 1
ATOM 1585 C CA . ALA A 1 209 ? 15.418 -4.580 -13.989 1.00 96.44 209 ALA A CA 1
ATOM 1586 C C . ALA A 1 209 ? 15.058 -4.580 -12.492 1.00 96.44 209 ALA A C 1
ATOM 1588 O O . ALA A 1 209 ? 14.098 -5.249 -12.120 1.00 96.44 209 ALA A O 1
ATOM 1589 N N . THR A 1 210 ? 15.737 -3.783 -11.657 1.00 93.12 210 THR A N 1
ATOM 1590 C CA . THR A 1 210 ? 15.385 -3.585 -10.235 1.00 93.12 210 THR A CA 1
ATOM 1591 C C . THR A 1 210 ? 13.946 -3.109 -10.057 1.00 93.12 210 THR A C 1
ATOM 1593 O O . THR A 1 210 ? 13.162 -3.707 -9.315 1.00 93.12 210 THR A O 1
ATOM 1596 N N . LEU A 1 211 ? 13.574 -2.067 -10.799 1.00 95.19 211 LEU A N 1
ATOM 1597 C CA . LEU A 1 211 ? 12.232 -1.495 -10.828 1.00 95.19 211 LEU A CA 1
ATOM 1598 C C . LEU A 1 211 ? 11.173 -2.553 -11.172 1.00 95.19 211 LEU A C 1
ATOM 1600 O O . LEU A 1 211 ? 10.224 -2.743 -10.409 1.00 95.19 211 LEU A O 1
ATOM 1604 N N . LEU A 1 212 ? 11.343 -3.293 -12.274 1.00 96.19 212 LEU A N 1
ATOM 1605 C CA . LEU A 1 212 ? 10.354 -4.293 -12.688 1.00 96.19 212 LEU A CA 1
ATOM 1606 C C . LEU A 1 212 ? 10.343 -5.534 -11.790 1.00 96.19 212 LEU A C 1
ATOM 1608 O O . LEU A 1 212 ? 9.277 -6.118 -11.609 1.00 96.19 212 LEU A O 1
ATOM 1612 N N . ASN A 1 213 ? 11.468 -5.920 -11.178 1.00 92.69 213 ASN A N 1
ATOM 1613 C CA . ASN A 1 213 ? 11.480 -6.979 -10.167 1.00 92.69 213 ASN A CA 1
ATOM 1614 C C . ASN A 1 213 ? 10.588 -6.594 -8.975 1.00 92.69 213 ASN A C 1
ATOM 1616 O O . ASN A 1 213 ? 9.732 -7.387 -8.580 1.00 92.69 213 ASN A O 1
ATOM 1620 N N . ARG A 1 214 ? 10.721 -5.370 -8.446 1.00 91.06 214 ARG A N 1
ATOM 1621 C CA . ARG A 1 214 ? 9.890 -4.883 -7.329 1.00 91.06 214 ARG A CA 1
ATOM 1622 C C . ARG A 1 214 ? 8.408 -4.777 -7.704 1.00 91.06 214 ARG A C 1
ATOM 1624 O O . ARG A 1 214 ? 7.564 -5.334 -7.000 1.00 91.06 214 ARG A O 1
ATOM 1631 N N . VAL A 1 215 ? 8.095 -4.168 -8.852 1.00 94.88 215 VAL A N 1
ATOM 1632 C CA . VAL A 1 215 ? 6.723 -4.102 -9.401 1.00 94.88 215 VAL A CA 1
ATOM 1633 C C . VAL A 1 215 ? 6.119 -5.507 -9.547 1.00 94.88 215 VAL A C 1
ATOM 1635 O O . VAL A 1 215 ? 4.971 -5.732 -9.158 1.00 94.88 215 VAL A O 1
ATOM 1638 N N . ASN A 1 216 ? 6.892 -6.481 -10.039 1.00 94.25 216 ASN A N 1
ATOM 1639 C CA . ASN A 1 216 ? 6.408 -7.844 -10.258 1.00 94.25 216 ASN A CA 1
ATOM 1640 C C . ASN A 1 216 ? 5.982 -8.569 -8.976 1.00 94.25 216 ASN A C 1
ATOM 1642 O O . ASN A 1 216 ? 5.059 -9.369 -9.057 1.00 94.25 216 ASN A O 1
ATOM 1646 N N . GLU A 1 217 ? 6.568 -8.327 -7.798 1.00 90.38 217 GLU A N 1
ATOM 1647 C CA . GLU A 1 217 ? 6.082 -9.002 -6.576 1.00 90.38 217 GLU A CA 1
ATOM 1648 C C . GLU A 1 217 ? 4.668 -8.528 -6.194 1.00 90.38 217 GLU A C 1
ATOM 1650 O O . GLU A 1 217 ? 3.795 -9.340 -5.882 1.00 90.38 217 GLU A O 1
ATOM 1655 N N . VAL A 1 218 ? 4.399 -7.223 -6.317 1.00 91.88 218 VAL A N 1
ATOM 1656 C CA . VAL A 1 218 ? 3.069 -6.637 -6.078 1.00 91.88 218 VAL A CA 1
ATOM 1657 C C . VAL A 1 218 ? 2.053 -7.141 -7.108 1.00 91.88 218 VAL A C 1
ATOM 1659 O O . VAL A 1 218 ? 0.987 -7.644 -6.743 1.00 91.88 218 VAL A O 1
ATOM 1662 N N . TYR A 1 219 ? 2.384 -7.033 -8.397 1.00 95.31 219 TYR A N 1
ATOM 1663 C CA . TYR A 1 219 ? 1.482 -7.381 -9.500 1.00 95.31 219 TYR A CA 1
ATOM 1664 C C . TYR A 1 219 ? 1.203 -8.887 -9.569 1.00 95.31 219 TYR A C 1
ATOM 1666 O O . TYR A 1 219 ? 0.070 -9.301 -9.839 1.00 95.31 219 TYR A O 1
ATOM 1674 N N . GLN A 1 220 ? 2.194 -9.722 -9.256 1.00 92.31 220 GLN A N 1
ATOM 1675 C CA . GLN A 1 220 ? 2.033 -11.173 -9.261 1.00 92.31 220 GLN A CA 1
ATOM 1676 C C . GLN A 1 220 ? 1.146 -11.639 -8.105 1.00 92.31 220 GLN A C 1
ATOM 1678 O O . GLN A 1 220 ? 0.320 -12.525 -8.309 1.00 92.31 220 GLN A O 1
ATOM 1683 N N . ARG A 1 221 ? 1.265 -11.012 -6.927 1.00 91.50 221 ARG A N 1
ATOM 1684 C CA . ARG A 1 221 ? 0.446 -11.297 -5.740 1.00 91.50 221 ARG A CA 1
ATOM 1685 C C . ARG A 1 221 ? -1.001 -10.815 -5.888 1.00 91.50 221 ARG A C 1
ATOM 1687 O O . ARG A 1 221 ? -1.924 -11.574 -5.609 1.00 91.50 221 ARG A O 1
ATOM 1694 N N . ASP A 1 222 ? -1.211 -9.566 -6.309 1.00 92.50 222 ASP A N 1
ATOM 1695 C CA . ASP A 1 222 ? -2.544 -8.939 -6.286 1.00 92.50 222 ASP A CA 1
ATOM 1696 C C . ASP A 1 222 ? -3.353 -9.173 -7.577 1.00 92.50 222 ASP A C 1
ATOM 1698 O O . ASP A 1 222 ? -4.584 -9.242 -7.536 1.00 92.50 222 ASP A O 1
ATOM 1702 N N . LEU A 1 223 ? -2.695 -9.339 -8.731 1.00 92.25 223 LEU A N 1
ATOM 1703 C CA . LEU A 1 223 ? -3.357 -9.480 -10.039 1.00 92.25 223 LEU A CA 1
ATOM 1704 C C . LEU A 1 223 ? -3.077 -10.814 -10.742 1.00 92.25 223 LEU A C 1
ATOM 1706 O O . LEU A 1 223 ? -3.751 -11.116 -11.725 1.00 92.25 223 LEU A O 1
ATOM 1710 N N . GLY A 1 224 ? -2.091 -11.591 -10.283 1.00 92.00 224 GLY A N 1
ATOM 1711 C CA . GLY A 1 224 ? -1.558 -12.708 -11.062 1.00 92.00 224 GLY A CA 1
ATOM 1712 C C . GLY A 1 224 ? -0.812 -12.236 -12.317 1.00 92.00 224 GLY A C 1
ATOM 1713 O O . GLY A 1 224 ? -0.816 -12.937 -13.325 1.00 92.00 224 GLY A O 1
ATOM 1714 N N . VAL A 1 225 ? -0.207 -11.043 -12.298 1.00 94.12 225 VAL A N 1
ATOM 1715 C CA . VAL A 1 225 ? 0.497 -10.441 -13.446 1.00 94.12 225 VAL A CA 1
ATOM 1716 C C . VAL A 1 225 ? 2.015 -10.494 -13.262 1.00 94.12 225 VAL A C 1
ATOM 1718 O O . VAL A 1 225 ? 2.514 -10.237 -12.175 1.00 94.12 225 VAL A O 1
ATOM 1721 N N . ASN A 1 226 ? 2.756 -10.794 -14.329 1.00 94.44 226 ASN A N 1
ATOM 1722 C CA . ASN A 1 226 ? 4.219 -10.711 -14.363 1.00 94.44 226 ASN A CA 1
ATOM 1723 C C . ASN A 1 226 ? 4.681 -9.985 -15.637 1.00 94.44 226 ASN A C 1
ATOM 1725 O O . ASN A 1 226 ? 4.303 -10.362 -16.747 1.00 94.44 226 ASN A O 1
ATOM 1729 N N . PHE A 1 227 ? 5.507 -8.956 -15.500 1.00 97.75 227 PHE A N 1
ATOM 1730 C CA . PHE A 1 227 ? 6.098 -8.236 -16.622 1.00 97.75 227 PHE A CA 1
ATOM 1731 C C . PHE A 1 227 ? 7.443 -8.850 -17.028 1.00 97.75 227 PHE A C 1
ATOM 1733 O O . PHE A 1 227 ? 8.298 -9.119 -16.183 1.00 97.75 227 PHE A O 1
ATOM 1740 N N . GLN A 1 228 ? 7.638 -9.030 -18.334 1.00 98.00 228 GLN A N 1
ATOM 1741 C CA . GLN A 1 228 ? 8.903 -9.428 -18.961 1.00 98.00 228 GLN A CA 1
ATOM 1742 C C . GLN A 1 228 ? 9.331 -8.331 -19.941 1.00 98.00 228 GLN A C 1
ATOM 1744 O O . GLN A 1 228 ? 8.507 -7.847 -20.715 1.00 98.00 228 GLN A O 1
ATOM 1749 N N . LEU A 1 229 ? 10.603 -7.932 -19.937 1.00 98.56 229 LEU A N 1
ATOM 1750 C C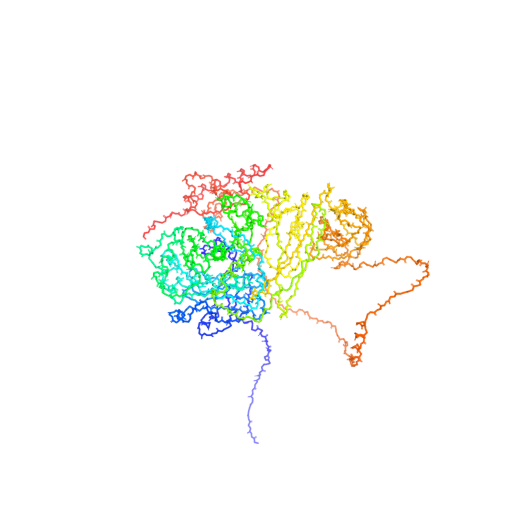A . LEU A 1 229 ? 11.110 -6.906 -20.852 1.00 98.56 229 LEU A CA 1
ATOM 1751 C C . LEU A 1 229 ? 11.027 -7.351 -22.318 1.00 98.56 229 LEU A C 1
ATOM 1753 O O . LEU A 1 229 ? 11.183 -8.527 -22.650 1.00 98.56 229 LEU A O 1
ATOM 1757 N N . VAL A 1 230 ? 10.835 -6.394 -23.224 1.00 98.00 230 VAL A N 1
ATOM 1758 C CA . VAL A 1 230 ? 10.936 -6.631 -24.668 1.00 98.00 230 VAL A CA 1
ATOM 1759 C C . VAL A 1 230 ? 12.386 -6.960 -25.066 1.00 98.00 230 VAL A C 1
ATOM 1761 O O . VAL A 1 230 ? 13.337 -6.367 -24.561 1.00 98.00 230 VAL A O 1
ATOM 1764 N N . ALA A 1 231 ? 12.583 -7.894 -26.004 1.00 95.62 231 ALA A N 1
ATOM 1765 C CA . ALA A 1 231 ? 13.905 -8.453 -26.345 1.00 95.62 231 ALA A CA 1
ATOM 1766 C C . ALA A 1 231 ? 14.962 -7.436 -26.830 1.00 95.62 231 ALA A C 1
ATOM 1768 O O . ALA A 1 231 ? 16.159 -7.718 -26.792 1.00 95.62 231 ALA A O 1
ATOM 1769 N N . ASN A 1 232 ? 14.523 -6.251 -27.264 1.00 96.44 232 ASN A N 1
ATOM 1770 C CA . ASN A 1 232 ? 15.376 -5.156 -27.725 1.00 96.44 232 ASN A CA 1
ATOM 1771 C C . ASN A 1 232 ? 15.204 -3.872 -26.889 1.00 96.44 232 ASN A C 1
ATOM 1773 O O . ASN A 1 232 ? 15.311 -2.767 -27.420 1.00 96.44 232 ASN A O 1
ATOM 1777 N N . ASN A 1 233 ? 14.913 -3.993 -25.585 1.00 98.56 233 ASN A N 1
ATOM 1778 C CA . ASN A 1 233 ? 14.767 -2.834 -24.693 1.00 98.56 233 ASN A CA 1
ATOM 1779 C C . ASN A 1 233 ? 16.062 -1.996 -24.580 1.00 98.56 233 ASN A C 1
ATOM 1781 O O . ASN A 1 233 ? 16.011 -0.808 -24.280 1.00 98.56 233 ASN A O 1
ATOM 1785 N N . ASP A 1 234 ? 17.220 -2.581 -24.884 1.00 98.31 234 ASP A N 1
ATOM 1786 C CA . ASP A 1 234 ? 18.505 -1.888 -25.032 1.00 98.31 234 ASP A CA 1
ATOM 1787 C C . ASP A 1 234 ? 18.515 -0.804 -26.129 1.00 98.31 234 ASP A C 1
ATOM 1789 O O . ASP A 1 234 ? 19.355 0.091 -26.084 1.00 98.31 234 ASP A O 1
ATOM 1793 N N . LEU A 1 235 ? 17.572 -0.833 -27.080 1.00 98.19 235 LEU A N 1
ATOM 1794 C CA . LEU A 1 235 ? 17.463 0.160 -28.161 1.00 98.19 235 LEU A CA 1
ATOM 1795 C C . LEU A 1 235 ? 16.648 1.418 -27.793 1.00 98.19 235 LEU A C 1
ATOM 1797 O O . LEU A 1 235 ? 16.596 2.354 -28.592 1.00 98.19 235 LEU A O 1
ATOM 1801 N N . ILE A 1 236 ? 15.999 1.438 -26.622 1.00 98.50 236 ILE A N 1
ATOM 1802 C CA . ILE A 1 236 ? 15.152 2.551 -26.135 1.00 98.50 236 ILE A CA 1
ATOM 1803 C C . ILE A 1 236 ? 15.653 3.165 -24.815 1.00 98.50 236 ILE A C 1
ATOM 1805 O O . ILE A 1 236 ? 14.946 3.944 -24.178 1.00 98.50 236 ILE A O 1
ATOM 1809 N N . ILE A 1 237 ? 16.887 2.838 -24.422 1.00 98.75 237 ILE A N 1
ATOM 1810 C CA . ILE A 1 237 ? 17.601 3.439 -23.290 1.00 98.75 237 ILE A CA 1
ATOM 1811 C C . ILE A 1 237 ? 18.620 4.427 -23.864 1.00 98.75 237 ILE A C 1
ATOM 1813 O O . ILE A 1 237 ? 19.616 4.024 -24.471 1.00 98.75 237 ILE A O 1
ATOM 1817 N N . TYR A 1 238 ? 18.366 5.724 -23.705 1.00 98.69 238 TYR A N 1
ATOM 1818 C CA . TYR A 1 238 ? 19.194 6.778 -24.288 1.00 98.69 238 TYR A CA 1
ATOM 1819 C C . TYR A 1 238 ? 20.179 7.341 -23.261 1.00 98.69 238 TYR A C 1
ATOM 1821 O O . TYR A 1 238 ? 19.830 7.522 -22.107 1.00 98.69 238 TYR A O 1
ATOM 1829 N N . THR A 1 239 ? 21.420 7.636 -23.659 1.00 98.44 239 THR A N 1
ATOM 1830 C CA . THR A 1 239 ? 22.508 8.025 -22.730 1.00 98.44 239 THR A CA 1
ATOM 1831 C C . THR A 1 239 ? 22.889 9.512 -22.768 1.00 98.44 239 THR A C 1
ATOM 1833 O O . THR A 1 239 ? 23.784 9.943 -22.036 1.00 98.44 239 THR A O 1
ATOM 1836 N N . ASN A 1 240 ? 22.259 10.311 -23.636 1.00 97.75 240 ASN A N 1
ATOM 1837 C CA . ASN A 1 240 ? 22.634 11.706 -23.876 1.00 97.75 240 ASN A CA 1
ATOM 1838 C C . ASN A 1 240 ? 21.404 12.619 -24.069 1.00 97.75 240 ASN A C 1
ATOM 1840 O O . ASN A 1 240 ? 20.868 12.637 -25.184 1.00 97.75 240 ASN A O 1
ATOM 1844 N N . PRO A 1 241 ? 21.046 13.441 -23.057 1.00 97.00 241 PRO A N 1
ATOM 1845 C CA . PRO A 1 241 ? 19.956 14.425 -23.105 1.00 97.00 241 PRO A CA 1
ATOM 1846 C C . PRO A 1 241 ? 19.952 15.316 -24.351 1.00 97.00 241 PRO A C 1
ATOM 1848 O O . PRO A 1 241 ? 18.913 15.667 -24.895 1.00 97.00 241 PRO A O 1
ATOM 1851 N N . ALA A 1 242 ? 21.135 15.673 -24.862 1.00 96.50 242 ALA A N 1
ATOM 1852 C CA . ALA A 1 242 ? 21.250 16.574 -26.007 1.00 96.50 242 ALA A CA 1
ATOM 1853 C C . ALA A 1 242 ? 20.898 15.926 -27.366 1.00 96.50 242 ALA A C 1
ATOM 1855 O O . ALA A 1 242 ? 20.952 16.610 -28.390 1.00 96.50 242 ALA A O 1
ATOM 1856 N N . THR A 1 243 ? 20.615 14.618 -27.411 1.00 96.50 243 THR A N 1
ATOM 1857 C CA . THR A 1 243 ? 20.348 13.873 -28.660 1.00 96.50 243 THR A CA 1
ATOM 1858 C C . THR A 1 243 ? 19.270 12.794 -28.553 1.00 96.50 243 THR A C 1
ATOM 1860 O O . THR A 1 243 ? 19.019 12.107 -29.546 1.00 96.50 243 THR A O 1
ATOM 1863 N N . ASP A 1 244 ? 18.679 12.584 -27.379 1.00 97.88 244 ASP A N 1
ATOM 1864 C CA . ASP A 1 244 ? 17.581 11.633 -27.224 1.00 97.88 244 ASP A CA 1
ATOM 1865 C C . ASP A 1 244 ? 16.235 12.230 -27.706 1.00 97.88 244 ASP A C 1
ATOM 1867 O O . ASP A 1 244 ? 16.188 13.396 -28.114 1.00 97.88 244 ASP A O 1
ATOM 1871 N N . PRO A 1 245 ? 15.160 11.427 -27.821 1.00 97.81 245 PRO A N 1
ATOM 1872 C CA . PRO A 1 245 ? 13.921 11.876 -28.436 1.00 97.81 245 PRO A CA 1
ATOM 1873 C C . PRO A 1 245 ? 12.927 12.517 -27.454 1.00 97.81 245 PRO A C 1
ATOM 1875 O O . PRO A 1 245 ? 11.849 12.897 -27.914 1.00 97.81 245 PRO A O 1
ATOM 1878 N N . PHE A 1 246 ? 13.228 12.594 -26.159 1.00 98.19 246 PHE A N 1
ATOM 1879 C CA . PHE A 1 246 ? 12.330 13.053 -25.097 1.00 98.19 246 PHE A CA 1
ATOM 1880 C C . PHE A 1 246 ? 12.586 14.523 -24.717 1.00 98.19 246 PHE A C 1
ATOM 1882 O O . PHE A 1 246 ? 13.499 15.162 -25.245 1.00 98.19 246 PHE A O 1
ATOM 1889 N N . GLN A 1 247 ? 11.729 15.111 -23.880 1.00 96.88 247 GLN A N 1
ATOM 1890 C CA . GLN A 1 247 ? 11.864 16.483 -23.351 1.00 96.88 247 GLN A CA 1
ATOM 1891 C C . GLN A 1 247 ? 12.052 16.524 -21.826 1.00 96.88 247 GLN A C 1
ATOM 1893 O O . GLN A 1 247 ? 12.266 17.600 -21.267 1.00 96.88 247 GLN A O 1
ATOM 1898 N N . ASN A 1 248 ? 12.020 15.357 -21.177 1.00 95.62 248 ASN A N 1
ATOM 1899 C CA . ASN A 1 248 ? 12.073 15.162 -19.734 1.00 95.62 248 ASN A CA 1
ATOM 1900 C C . ASN A 1 248 ? 10.864 15.788 -18.998 1.00 95.62 248 ASN A C 1
ATOM 1902 O O . ASN A 1 248 ? 10.993 16.319 -17.891 1.00 95.62 248 ASN A O 1
ATOM 1906 N N . ASP A 1 249 ? 9.686 15.746 -19.636 1.00 93.75 249 ASP A N 1
ATOM 1907 C CA . ASP A 1 249 ? 8.434 16.346 -19.155 1.00 93.75 249 ASP A CA 1
ATOM 1908 C C . ASP A 1 249 ? 7.180 15.499 -19.475 1.00 93.75 249 ASP A C 1
ATOM 1910 O O . ASP A 1 249 ? 7.252 14.410 -20.047 1.00 93.75 249 ASP A O 1
ATOM 1914 N N . SER A 1 250 ? 5.996 15.987 -19.088 1.00 91.94 250 SER A N 1
ATOM 1915 C CA . SER A 1 250 ? 4.714 15.287 -19.266 1.00 91.94 250 SER A CA 1
ATOM 1916 C C . SER A 1 250 ? 4.304 15.041 -20.728 1.00 91.94 250 SER A C 1
ATOM 1918 O O . SER A 1 250 ? 3.492 14.154 -21.003 1.00 91.94 250 SER A O 1
ATOM 1920 N N . SER A 1 251 ? 4.893 15.736 -21.707 1.00 95.25 251 SER A N 1
ATOM 1921 C CA . SER A 1 251 ? 4.654 15.438 -23.126 1.00 95.25 251 SER A CA 1
ATOM 1922 C C . SER A 1 251 ? 5.257 14.094 -23.563 1.00 95.25 251 SER A C 1
ATOM 1924 O O . SER A 1 251 ? 4.806 13.504 -24.559 1.00 95.25 251 SER A O 1
ATOM 1926 N N . ASP A 1 252 ? 6.211 13.555 -22.794 1.00 97.00 252 ASP A N 1
ATOM 1927 C CA . ASP A 1 252 ? 6.934 12.338 -23.153 1.00 97.00 252 ASP A CA 1
ATOM 1928 C C . ASP A 1 252 ? 6.068 11.079 -23.144 1.00 97.00 252 ASP A C 1
ATOM 1930 O O . ASP A 1 252 ? 6.304 10.185 -23.959 1.00 97.00 252 ASP A O 1
ATOM 1934 N N . MET A 1 253 ? 5.000 11.034 -22.338 1.00 96.12 253 MET A N 1
ATOM 1935 C CA . MET A 1 253 ? 4.013 9.946 -22.383 1.00 96.12 253 MET A CA 1
ATOM 1936 C C . MET A 1 253 ? 3.482 9.736 -23.815 1.00 96.12 253 MET A C 1
ATOM 1938 O O . MET A 1 253 ? 3.442 8.615 -24.329 1.00 96.12 253 MET A O 1
ATOM 1942 N N . ILE A 1 254 ? 3.083 10.820 -24.488 1.00 96.06 254 ILE A N 1
ATOM 1943 C CA . ILE A 1 254 ? 2.535 10.762 -25.851 1.00 96.06 254 ILE A CA 1
ATOM 1944 C C . ILE A 1 254 ? 3.669 10.548 -26.863 1.00 96.06 254 ILE A C 1
ATOM 1946 O O . ILE A 1 254 ? 3.520 9.783 -27.823 1.00 96.06 254 ILE A O 1
ATOM 1950 N N . LYS A 1 255 ? 4.830 11.176 -26.633 1.00 97.44 255 LYS A N 1
ATOM 1951 C CA . LYS A 1 255 ? 6.034 11.024 -27.462 1.00 97.44 255 LYS A CA 1
ATOM 1952 C C . LYS A 1 255 ? 6.491 9.568 -27.555 1.00 97.44 255 LYS A C 1
ATOM 1954 O O . LYS A 1 255 ? 6.806 9.104 -28.658 1.00 97.44 255 LYS A O 1
ATOM 1959 N N . ASN A 1 256 ? 6.475 8.848 -26.432 1.00 97.81 256 ASN A N 1
ATOM 1960 C CA . ASN A 1 256 ? 6.974 7.482 -26.277 1.00 97.81 256 ASN A CA 1
ATOM 1961 C C . ASN A 1 256 ? 6.356 6.500 -27.281 1.00 97.81 256 ASN A C 1
ATOM 1963 O O . ASN A 1 256 ? 7.055 5.647 -27.830 1.00 97.81 256 ASN A O 1
ATOM 1967 N N . GLN A 1 257 ? 5.075 6.683 -27.622 1.00 95.69 257 GLN A N 1
ATOM 1968 C CA . GLN A 1 257 ? 4.397 5.877 -28.639 1.00 95.69 257 GLN A CA 1
ATOM 1969 C C . GLN A 1 257 ? 5.081 5.945 -30.011 1.00 95.69 257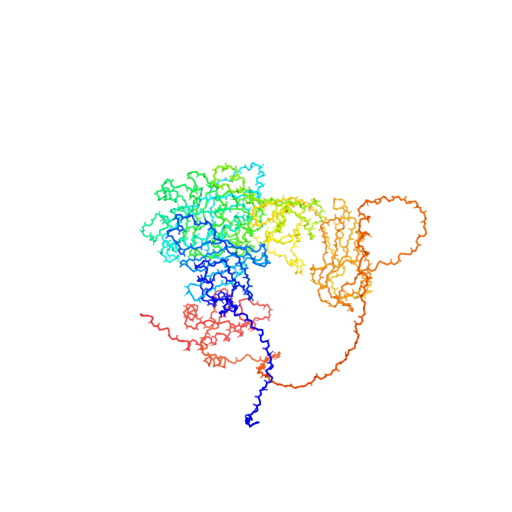 GLN A C 1
ATOM 1971 O O . GLN A 1 257 ? 5.145 4.932 -30.705 1.00 95.69 257 GLN A O 1
ATOM 1976 N N . SER A 1 258 ? 5.630 7.101 -30.395 1.00 96.62 258 SER A N 1
ATOM 1977 C CA . SER A 1 258 ? 6.400 7.243 -31.640 1.00 96.62 258 SER A CA 1
ATOM 1978 C C . SER A 1 258 ? 7.825 6.690 -31.523 1.00 96.62 258 SER A C 1
ATOM 1980 O O . SER A 1 258 ? 8.328 6.090 -32.472 1.00 96.62 258 SER A O 1
ATOM 1982 N N . VAL A 1 259 ? 8.450 6.842 -30.350 1.00 97.94 259 VAL A N 1
ATOM 1983 C CA . VAL A 1 259 ? 9.825 6.403 -30.066 1.00 97.94 259 VAL A CA 1
ATOM 1984 C C . VAL A 1 259 ? 9.926 4.880 -30.090 1.00 97.94 259 VAL A C 1
ATOM 1986 O O . VAL A 1 259 ? 10.714 4.326 -30.858 1.00 97.94 259 VAL A O 1
ATOM 1989 N N . GLN A 1 260 ? 9.069 4.192 -29.333 1.00 97.75 260 GLN A N 1
ATOM 1990 C CA . GLN A 1 260 ? 9.063 2.730 -29.268 1.00 97.75 260 GLN A CA 1
ATOM 1991 C C . GLN A 1 260 ? 8.698 2.100 -30.616 1.00 97.75 260 GLN A C 1
ATOM 1993 O O . GLN A 1 260 ? 9.338 1.134 -31.025 1.00 97.75 260 GLN A O 1
ATOM 1998 N N . THR A 1 261 ? 7.742 2.669 -31.361 1.00 95.25 261 THR A N 1
ATOM 1999 C CA . THR A 1 261 ? 7.422 2.198 -32.720 1.00 95.25 261 THR A CA 1
ATOM 2000 C C . THR A 1 261 ? 8.594 2.375 -33.693 1.00 95.25 261 THR A C 1
ATOM 2002 O O . THR A 1 261 ? 8.817 1.497 -34.524 1.00 95.25 261 THR A O 1
ATOM 2005 N N . ALA A 1 262 ? 9.369 3.460 -33.593 1.00 96.19 262 ALA A N 1
ATOM 2006 C CA . ALA A 1 262 ? 10.528 3.683 -34.458 1.00 96.19 262 ALA A CA 1
ATOM 2007 C C . ALA A 1 262 ? 11.726 2.778 -34.110 1.00 96.19 262 ALA A C 1
ATOM 2009 O O . ALA A 1 262 ? 12.374 2.258 -35.018 1.00 96.19 262 ALA A O 1
ATOM 2010 N N . ALA A 1 263 ? 12.013 2.578 -32.820 1.00 97.12 263 ALA A N 1
ATOM 2011 C CA . ALA A 1 263 ? 13.183 1.831 -32.351 1.00 97.12 263 ALA A CA 1
ATOM 2012 C C . ALA A 1 263 ? 12.971 0.306 -32.314 1.00 97.12 263 ALA A C 1
ATOM 2014 O O . ALA A 1 263 ? 13.856 -0.450 -32.711 1.00 97.12 263 ALA A O 1
ATOM 2015 N N . LEU A 1 264 ? 11.797 -0.160 -31.869 1.00 96.12 264 LEU A N 1
ATOM 2016 C CA . LEU A 1 264 ? 11.475 -1.592 -31.771 1.00 96.12 264 LEU A CA 1
ATOM 2017 C C . LEU A 1 264 ? 10.876 -2.155 -33.072 1.00 96.12 264 LEU A C 1
ATOM 2019 O O . LEU A 1 264 ? 10.873 -3.374 -33.276 1.00 96.12 264 LEU A O 1
ATOM 2023 N N . GLY A 1 265 ? 10.363 -1.290 -33.954 1.00 90.56 265 GLY A N 1
ATOM 2024 C CA . GLY A 1 265 ? 9.811 -1.656 -35.257 1.00 90.56 265 GLY A CA 1
ATOM 2025 C C . GLY A 1 265 ? 8.652 -2.651 -35.152 1.00 90.56 265 GLY A C 1
ATOM 2026 O O . GLY A 1 265 ? 7.574 -2.323 -34.663 1.00 90.56 265 GLY A O 1
ATOM 2027 N N . ALA A 1 266 ? 8.877 -3.876 -35.633 1.00 84.69 266 ALA A N 1
ATOM 2028 C CA . ALA A 1 266 ? 7.897 -4.964 -35.602 1.00 84.69 266 ALA A CA 1
ATOM 2029 C C . ALA A 1 266 ? 7.975 -5.850 -34.338 1.00 84.69 266 ALA A C 1
ATOM 2031 O O . ALA A 1 266 ? 7.238 -6.831 -34.249 1.00 84.69 266 ALA A O 1
ATOM 2032 N N . THR A 1 267 ? 8.858 -5.545 -33.377 1.00 87.38 267 THR A N 1
ATOM 2033 C CA . THR A 1 267 ? 8.988 -6.336 -32.140 1.00 87.38 267 THR A CA 1
ATOM 2034 C C . THR 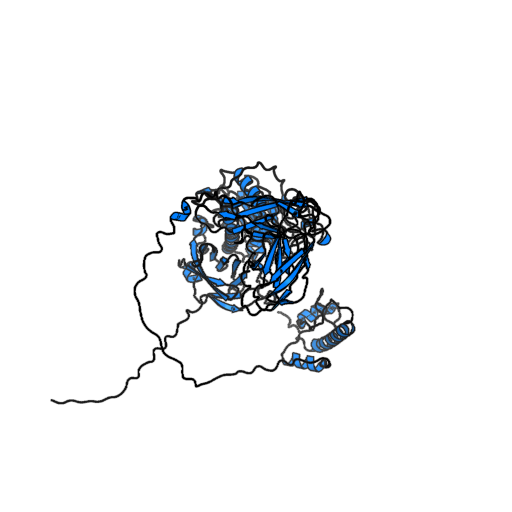A 1 267 ? 7.713 -6.187 -31.293 1.00 87.38 267 THR A C 1
ATOM 2036 O O . THR A 1 267 ? 7.356 -5.059 -30.941 1.00 87.38 267 THR A O 1
ATOM 2039 N N . PRO A 1 268 ? 6.996 -7.278 -30.965 1.00 91.62 268 PRO A N 1
ATOM 2040 C CA . PRO A 1 268 ? 5.746 -7.196 -30.219 1.00 91.62 268 PRO A CA 1
ATOM 2041 C C . PRO A 1 268 ? 5.985 -6.862 -28.741 1.00 91.62 268 PRO A C 1
ATOM 2043 O O . PRO A 1 268 ? 6.958 -7.304 -28.136 1.00 91.62 268 PRO A O 1
ATOM 2046 N N . PHE A 1 269 ? 5.058 -6.096 -28.171 1.00 97.00 269 PHE A N 1
ATOM 2047 C CA . PHE A 1 269 ? 4.948 -5.798 -26.742 1.00 97.00 269 PHE A CA 1
ATOM 2048 C C . PHE A 1 269 ? 3.495 -5.412 -26.419 1.00 97.00 269 PHE A C 1
ATOM 2050 O O . PHE A 1 269 ? 2.797 -4.880 -27.292 1.00 97.00 269 PHE A O 1
ATOM 2057 N N . ASP A 1 270 ? 3.044 -5.664 -25.194 1.00 98.00 270 ASP A N 1
ATOM 2058 C CA . ASP A 1 270 ? 1.651 -5.487 -24.757 1.00 98.00 270 ASP A CA 1
ATOM 2059 C C . ASP A 1 270 ? 1.405 -4.097 -24.141 1.00 98.00 270 ASP A C 1
ATOM 2061 O O . ASP A 1 270 ? 0.348 -3.494 -24.345 1.00 98.00 270 ASP A O 1
ATOM 2065 N N . ILE A 1 271 ? 2.407 -3.572 -23.432 1.00 98.50 271 ILE A N 1
ATOM 2066 C CA . ILE A 1 271 ? 2.399 -2.296 -22.701 1.00 98.50 271 ILE A CA 1
ATOM 2067 C C . ILE A 1 271 ? 3.771 -1.621 -22.817 1.00 98.50 271 ILE A C 1
ATOM 2069 O O . ILE A 1 271 ? 4.797 -2.290 -22.944 1.00 98.50 271 ILE A O 1
ATOM 2073 N N . GLY A 1 272 ? 3.804 -0.295 -22.816 1.00 98.31 272 GLY A N 1
ATOM 2074 C CA . GLY A 1 272 ? 5.026 0.489 -22.847 1.00 98.31 272 GLY A CA 1
ATOM 2075 C C . GLY A 1 272 ? 4.933 1.727 -21.964 1.00 98.31 272 GLY A C 1
ATOM 2076 O O . GLY A 1 272 ? 3.854 2.283 -21.758 1.00 98.31 272 GLY A O 1
ATOM 2077 N N . HIS A 1 273 ? 6.087 2.137 -21.458 1.00 98.69 273 HIS A N 1
ATOM 2078 C CA . HIS A 1 273 ? 6.249 3.203 -20.479 1.00 98.69 273 HIS A CA 1
ATOM 2079 C C . HIS A 1 273 ? 7.560 3.965 -20.763 1.00 98.69 273 HIS A C 1
ATOM 2081 O O . HIS A 1 273 ? 8.414 3.444 -21.493 1.00 98.69 273 HIS A O 1
ATOM 2087 N N . VAL A 1 274 ? 7.743 5.175 -20.230 1.00 98.50 274 VAL A N 1
ATOM 2088 C CA . VAL A 1 274 ? 9.020 5.916 -20.289 1.00 98.50 274 VAL A CA 1
ATOM 2089 C C . VAL A 1 274 ? 9.435 6.439 -18.914 1.00 98.50 274 VAL A C 1
ATOM 2091 O O . VAL A 1 274 ? 8.604 6.929 -18.157 1.00 98.50 274 VAL A O 1
ATOM 2094 N N . LEU A 1 275 ? 10.724 6.309 -18.595 1.00 98.31 275 LEU A N 1
ATOM 2095 C CA . LEU A 1 275 ? 11.323 6.780 -17.350 1.00 98.31 275 LEU A CA 1
ATOM 2096 C C . LEU A 1 275 ? 12.172 8.034 -17.582 1.00 98.31 275 LEU A C 1
ATOM 2098 O O . LEU A 1 275 ? 13.075 8.039 -18.425 1.00 98.31 275 LEU A O 1
ATOM 2102 N N . ASN A 1 276 ? 11.882 9.060 -16.788 1.00 95.94 276 ASN A N 1
ATOM 2103 C CA . ASN A 1 276 ? 12.421 10.416 -16.874 1.00 95.94 276 ASN A CA 1
ATOM 2104 C C . ASN A 1 276 ? 13.057 10.843 -15.528 1.00 95.94 276 ASN A C 1
ATOM 2106 O O . ASN A 1 276 ? 12.970 10.125 -14.528 1.00 95.94 276 ASN A O 1
ATOM 2110 N N . THR A 1 277 ? 13.655 12.040 -15.466 1.00 93.69 277 THR A N 1
ATOM 2111 C CA . THR A 1 277 ? 13.926 12.751 -14.194 1.00 93.69 277 THR A CA 1
ATOM 2112 C C . THR A 1 277 ? 13.005 13.949 -13.927 1.00 93.69 277 THR A C 1
ATOM 2114 O O . THR A 1 277 ? 13.058 14.539 -12.848 1.00 93.69 277 THR A O 1
ATOM 2117 N N . GLY A 1 278 ? 12.124 14.288 -14.869 1.00 89.50 278 GLY A N 1
ATOM 2118 C CA . GLY A 1 278 ? 11.058 15.278 -14.723 1.00 89.50 278 GLY A CA 1
ATOM 2119 C C . GLY A 1 278 ? 9.723 14.792 -15.298 1.00 89.50 278 GLY A C 1
ATOM 2120 O O . GLY A 1 278 ? 9.655 13.769 -15.975 1.00 89.50 278 GLY A O 1
ATOM 2121 N N . GLY A 1 279 ? 8.648 15.529 -15.009 1.00 84.25 279 GLY A N 1
ATOM 2122 C CA . GLY A 1 279 ? 7.304 15.271 -15.542 1.00 84.25 279 GLY A CA 1
ATOM 2123 C C . GLY A 1 279 ? 6.299 14.621 -14.582 1.00 84.25 279 GLY A C 1
ATOM 2124 O O . GLY A 1 279 ? 5.115 14.659 -14.894 1.00 84.25 279 GLY A O 1
ATOM 2125 N N . GLY A 1 280 ? 6.728 14.093 -13.428 1.00 86.44 280 GLY A N 1
ATOM 2126 C CA . GLY A 1 280 ? 5.831 13.474 -12.438 1.00 86.44 280 GLY A CA 1
ATOM 2127 C C . GLY A 1 280 ? 5.367 12.069 -12.840 1.00 86.44 280 GLY A C 1
ATOM 2128 O O . GLY A 1 280 ? 6.083 11.360 -13.547 1.00 86.44 280 GLY A O 1
ATOM 2129 N N . GLY A 1 281 ? 4.190 11.654 -12.372 1.00 88.62 281 GLY A N 1
ATOM 2130 C CA . GLY A 1 281 ? 3.477 10.484 -12.897 1.00 88.62 281 GLY A CA 1
ATOM 2131 C C . GLY A 1 281 ? 2.467 10.908 -13.967 1.00 88.62 281 GLY A C 1
ATOM 2132 O O . GLY A 1 281 ? 1.843 11.962 -13.837 1.00 88.62 281 GLY A O 1
ATOM 2133 N N . LEU A 1 282 ? 2.348 10.157 -15.066 1.00 91.25 282 LEU A N 1
ATOM 2134 C CA . LEU A 1 282 ? 1.323 10.421 -16.080 1.00 91.25 282 LEU A CA 1
ATOM 2135 C C . LEU A 1 282 ? 1.018 9.191 -16.945 1.00 91.25 282 LEU A C 1
ATOM 2137 O O . LEU A 1 282 ? 1.870 8.734 -17.715 1.00 91.25 282 LEU A O 1
ATOM 2141 N N . ALA A 1 283 ? -0.232 8.724 -16.914 1.00 94.19 283 ALA A N 1
ATOM 2142 C CA . ALA A 1 283 ? -0.690 7.574 -17.691 1.00 94.19 283 ALA A CA 1
ATOM 2143 C C . ALA A 1 283 ? -2.034 7.778 -18.402 1.00 94.19 283 ALA A C 1
ATOM 2145 O O . ALA A 1 283 ? -2.953 8.459 -17.942 1.00 94.19 283 ALA A O 1
ATOM 2146 N N . MET A 1 284 ? -2.171 7.088 -19.536 1.00 95.62 284 MET A N 1
ATOM 2147 C CA . MET A 1 284 ? -3.439 6.889 -20.228 1.00 95.62 284 MET A CA 1
ATOM 2148 C C . MET A 1 284 ? -4.181 5.694 -19.614 1.00 95.62 284 MET A C 1
ATOM 2150 O O . MET A 1 284 ? -3.715 4.549 -19.705 1.00 95.62 284 MET A O 1
ATOM 2154 N N . LEU A 1 285 ? -5.349 5.962 -19.026 1.00 94.81 285 LEU A N 1
ATOM 2155 C CA . LEU A 1 285 ? -6.185 4.995 -18.316 1.00 94.81 285 LEU A CA 1
ATOM 2156 C C . LEU A 1 285 ? -6.610 3.835 -19.233 1.00 94.81 285 LEU A C 1
ATOM 2158 O O . LEU A 1 285 ? -7.267 4.041 -20.257 1.00 94.81 285 LEU A O 1
ATOM 2162 N N . GLY A 1 286 ? -6.261 2.604 -18.854 1.00 95.12 286 GLY A N 1
ATOM 2163 C CA . GLY A 1 286 ? -6.565 1.402 -19.634 1.00 95.12 286 GLY A CA 1
ATOM 2164 C C . GLY A 1 286 ? -5.821 1.336 -20.975 1.00 95.12 286 GLY A C 1
ATOM 2165 O O . GLY A 1 286 ? -6.366 0.846 -21.966 1.00 95.12 286 GLY A O 1
ATOM 2166 N N . SER A 1 287 ? -4.591 1.850 -21.045 1.00 96.25 287 SER A N 1
ATOM 2167 C CA . SER A 1 287 ? -3.755 1.787 -22.252 1.00 96.25 287 SER A CA 1
ATOM 2168 C C . SER A 1 287 ? -3.185 0.397 -22.562 1.00 96.25 287 SER A C 1
ATOM 2170 O O . SER A 1 287 ? -2.905 0.127 -23.734 1.00 96.25 287 SER A O 1
ATOM 2172 N N . LEU A 1 288 ? -3.052 -0.501 -21.573 1.00 96.38 288 LEU A N 1
ATOM 2173 C CA . LEU A 1 288 ? -2.590 -1.886 -21.758 1.00 96.38 288 LEU A CA 1
ATOM 2174 C C . LEU A 1 288 ? -3.306 -2.542 -22.955 1.00 96.38 288 LEU A C 1
ATOM 2176 O O . LEU A 1 288 ? -4.536 -2.544 -23.023 1.00 96.38 288 LEU A O 1
ATOM 2180 N N . CYS A 1 289 ? -2.527 -3.105 -23.887 1.00 94.88 289 CYS A N 1
ATOM 2181 C CA . CYS A 1 289 ? -2.979 -3.785 -25.108 1.00 94.88 289 CYS A CA 1
ATOM 2182 C C . CYS A 1 289 ? -3.668 -2.908 -26.176 1.00 94.88 289 CYS A C 1
ATOM 2184 O O . CYS A 1 289 ? -4.035 -3.414 -27.242 1.00 94.88 289 CYS A O 1
ATOM 2186 N N . VAL A 1 290 ? -3.826 -1.597 -25.962 1.00 93.81 290 VAL A N 1
ATOM 2187 C CA . VAL A 1 290 ? -4.476 -0.699 -26.929 1.00 93.81 290 VAL A CA 1
ATOM 2188 C C . VAL A 1 290 ? -3.453 -0.187 -27.946 1.00 93.81 290 VAL A C 1
ATOM 2190 O O . VAL A 1 290 ? -2.647 0.680 -27.642 1.00 93.81 290 VAL A O 1
ATOM 2193 N N . ALA A 1 291 ? -3.502 -0.684 -29.185 1.00 89.12 291 ALA A N 1
ATOM 2194 C CA . ALA A 1 291 ? -2.438 -0.526 -30.192 1.00 89.12 291 ALA A CA 1
ATOM 2195 C C . ALA A 1 291 ? -1.834 0.889 -30.380 1.00 89.12 291 ALA A C 1
ATOM 2197 O O . ALA A 1 291 ? -0.635 0.988 -30.626 1.00 89.12 291 ALA A O 1
ATOM 2198 N N . ASN A 1 292 ? -2.636 1.956 -30.254 1.00 88.69 292 ASN A N 1
ATOM 2199 C CA . ASN A 1 292 ? -2.201 3.354 -30.431 1.00 88.69 292 ASN A CA 1
ATOM 2200 C C . ASN A 1 292 ? -1.981 4.124 -29.110 1.00 88.69 292 ASN A C 1
ATOM 2202 O O . ASN A 1 292 ? -1.598 5.293 -29.152 1.00 88.69 292 ASN A O 1
ATOM 2206 N N . LEU A 1 293 ? -2.287 3.508 -27.963 1.00 94.50 293 LEU A N 1
ATOM 2207 C CA . LEU A 1 293 ? -2.167 4.105 -26.628 1.00 94.50 293 LEU A CA 1
ATOM 2208 C C . LEU A 1 293 ? -1.211 3.327 -25.713 1.00 94.50 293 LEU A C 1
ATOM 2210 O O . LEU A 1 293 ? -0.804 3.865 -24.697 1.00 94.50 293 LEU A O 1
ATOM 2214 N N . LYS A 1 294 ? -0.850 2.079 -26.033 1.00 95.62 294 LYS A N 1
ATOM 2215 C CA . LYS A 1 294 ? -0.157 1.160 -25.115 1.00 95.62 294 LYS A CA 1
ATOM 2216 C C . LYS A 1 294 ? 1.184 1.653 -24.582 1.00 95.62 294 LYS A C 1
ATOM 2218 O O . LYS A 1 294 ? 1.592 1.176 -23.534 1.00 95.62 294 LYS A O 1
ATOM 2223 N N . SER A 1 295 ? 1.854 2.573 -25.278 1.00 97.12 295 SER A N 1
ATOM 2224 C CA . SER A 1 295 ? 3.104 3.201 -24.825 1.00 97.12 295 SER A CA 1
ATOM 2225 C C . SER A 1 295 ? 2.897 4.470 -23.980 1.00 97.12 295 SER A C 1
ATOM 2227 O O . SER A 1 295 ? 3.878 5.116 -23.615 1.00 97.12 295 SER A O 1
ATOM 2229 N N . GLN A 1 296 ? 1.645 4.865 -23.720 1.00 96.38 296 GLN A N 1
ATOM 2230 C CA . GLN A 1 296 ? 1.276 6.087 -23.000 1.00 96.38 296 GLN A CA 1
ATOM 2231 C C . GLN A 1 296 ? 1.187 5.831 -21.489 1.00 96.38 296 GLN A C 1
ATOM 2233 O O . GLN A 1 296 ? 0.108 5.799 -20.896 1.00 96.38 296 GLN A O 1
ATOM 2238 N N . GLY A 1 297 ? 2.364 5.661 -20.894 1.00 96.81 297 GLY A N 1
ATOM 2239 C CA . GLY A 1 297 ? 2.632 5.867 -19.475 1.00 96.81 297 GLY A CA 1
ATOM 2240 C C . GLY A 1 297 ? 4.027 6.463 -19.304 1.00 96.81 297 GLY A C 1
ATOM 2241 O O . GLY A 1 297 ? 4.919 6.193 -20.116 1.00 96.81 297 GLY A O 1
ATOM 2242 N N . MET A 1 298 ? 4.206 7.300 -18.291 1.00 95.81 298 MET A N 1
ATOM 2243 C CA . MET A 1 298 ? 5.468 7.947 -17.952 1.00 95.81 298 MET A CA 1
ATOM 2244 C C . MET A 1 298 ? 5.610 8.061 -16.434 1.00 95.81 298 MET A C 1
ATOM 2246 O O . MET A 1 298 ? 4.625 8.222 -15.715 1.00 95.81 298 MET A O 1
ATOM 2250 N N . THR A 1 299 ? 6.845 7.976 -15.949 1.00 95.44 299 THR A N 1
ATOM 2251 C CA . THR A 1 299 ? 7.199 8.280 -14.563 1.00 95.44 299 THR A CA 1
ATOM 2252 C C . THR A 1 299 ? 8.546 8.998 -14.524 1.00 95.44 299 THR A C 1
ATOM 2254 O O . THR A 1 299 ? 9.547 8.497 -15.044 1.00 95.44 299 THR A O 1
ATOM 2257 N N . GLY A 1 300 ? 8.593 10.157 -13.869 1.00 91.94 300 GLY A N 1
ATOM 2258 C CA . GLY A 1 300 ? 9.789 10.976 -13.723 1.00 91.94 300 GLY A CA 1
ATOM 2259 C C . GLY A 1 300 ? 9.962 11.543 -12.317 1.00 91.94 300 GLY A C 1
ATOM 2260 O O . GLY A 1 300 ? 9.036 12.098 -11.730 1.00 91.94 300 GLY A O 1
ATOM 2261 N N . SER A 1 301 ? 11.179 11.431 -11.785 1.00 88.50 301 SER A N 1
ATOM 2262 C CA . SER A 1 301 ? 11.574 11.990 -10.486 1.00 88.50 301 SER A CA 1
ATOM 2263 C C . SER A 1 301 ? 13.006 12.504 -10.543 1.00 88.50 301 SER A C 1
ATOM 2265 O O . SER A 1 301 ? 13.866 11.862 -11.140 1.00 88.50 301 SER A O 1
ATOM 2267 N N . THR A 1 302 ? 13.300 13.606 -9.852 1.00 87.31 302 THR A N 1
ATOM 2268 C CA . THR A 1 302 ? 14.668 14.144 -9.716 1.00 87.31 302 THR A CA 1
ATOM 2269 C C . THR A 1 302 ? 15.632 13.164 -9.038 1.00 87.31 302 THR A C 1
ATOM 2271 O O . THR A 1 302 ? 16.847 13.332 -9.123 1.00 87.31 302 THR A O 1
ATOM 2274 N N . THR A 1 303 ? 15.092 12.138 -8.374 1.00 85.50 303 THR A N 1
ATOM 2275 C CA . THR A 1 303 ? 15.816 11.044 -7.714 1.00 85.50 303 THR A CA 1
ATOM 2276 C C . THR A 1 303 ? 15.091 9.716 -7.990 1.00 85.50 303 THR A C 1
ATOM 2278 O O . THR A 1 303 ? 14.351 9.223 -7.138 1.00 85.50 303 THR A O 1
ATOM 2281 N N . PRO A 1 304 ? 15.229 9.142 -9.201 1.00 87.56 304 PRO A N 1
ATOM 2282 C CA . PRO A 1 304 ? 14.399 8.036 -9.680 1.00 87.56 304 PRO A CA 1
ATOM 2283 C C . PRO A 1 304 ? 14.893 6.663 -9.177 1.00 87.56 304 PRO A C 1
ATOM 2285 O O . PRO A 1 304 ? 15.255 5.781 -9.962 1.00 87.56 304 PRO A O 1
ATOM 2288 N N . VAL A 1 305 ? 14.957 6.508 -7.851 1.00 83.00 305 VAL A N 1
ATOM 2289 C CA . VAL A 1 305 ? 15.470 5.334 -7.122 1.00 83.00 305 VAL A CA 1
ATOM 2290 C C . VAL A 1 305 ? 14.767 5.158 -5.769 1.00 83.00 305 VAL A C 1
ATOM 2292 O O . VAL A 1 305 ? 14.256 6.117 -5.190 1.00 83.00 305 VAL A O 1
ATOM 2295 N N . GLY A 1 306 ? 14.804 3.938 -5.226 1.00 79.31 306 GLY A N 1
ATOM 2296 C CA . GLY A 1 306 ? 14.222 3.598 -3.922 1.00 79.31 306 GLY A CA 1
ATOM 2297 C C . GLY A 1 306 ? 12.728 3.266 -3.983 1.00 79.31 306 GLY A C 1
ATOM 2298 O O . GLY A 1 306 ? 12.070 3.469 -5.002 1.00 79.31 306 GLY A O 1
ATOM 2299 N N . ASP A 1 307 ? 12.193 2.719 -2.885 1.00 73.75 307 ASP A N 1
ATOM 2300 C CA . ASP A 1 307 ? 10.860 2.097 -2.875 1.00 73.75 307 ASP A CA 1
ATOM 2301 C C . ASP A 1 307 ? 9.736 3.036 -3.332 1.00 73.75 307 ASP A C 1
ATOM 2303 O O . ASP A 1 307 ? 8.952 2.665 -4.197 1.00 73.75 307 ASP A O 1
ATOM 2307 N N . ALA A 1 308 ? 9.726 4.282 -2.852 1.00 75.75 308 ALA A N 1
ATOM 2308 C CA . ALA A 1 308 ? 8.729 5.279 -3.240 1.00 75.75 308 ALA A CA 1
ATOM 2309 C C . ALA A 1 308 ? 8.706 5.553 -4.758 1.00 75.75 308 ALA A C 1
ATOM 2311 O O . ALA A 1 308 ? 7.639 5.672 -5.350 1.00 75.75 308 ALA A O 1
ATOM 2312 N N . PHE A 1 309 ? 9.858 5.573 -5.439 1.00 83.38 309 PHE A N 1
ATOM 2313 C CA . PHE A 1 309 ? 9.864 5.723 -6.898 1.00 83.38 309 PHE A CA 1
ATOM 2314 C C . PHE A 1 309 ? 9.268 4.491 -7.598 1.00 83.38 309 PHE A C 1
ATOM 2316 O O . PHE A 1 309 ? 8.489 4.621 -8.540 1.00 83.38 309 PHE A O 1
ATOM 2323 N N . PHE A 1 310 ? 9.604 3.286 -7.131 1.00 86.75 310 PHE A N 1
ATOM 2324 C CA . PHE A 1 310 ? 9.157 2.040 -7.759 1.00 86.75 310 PHE A CA 1
ATOM 2325 C C . PHE A 1 310 ? 7.689 1.688 -7.451 1.00 86.75 310 PHE A C 1
ATOM 2327 O O . PHE A 1 310 ? 7.024 1.087 -8.296 1.00 86.75 310 PHE A O 1
ATOM 2334 N N . ILE A 1 311 ? 7.185 2.053 -6.269 1.00 83.50 311 ILE A N 1
ATOM 2335 C CA . ILE A 1 311 ? 5.853 1.692 -5.764 1.00 83.50 311 ILE A CA 1
ATOM 2336 C C . ILE A 1 311 ? 4.875 2.867 -5.823 1.00 83.50 311 ILE A C 1
ATOM 2338 O O . ILE A 1 311 ? 3.819 2.717 -6.431 1.00 83.50 311 ILE A O 1
ATOM 2342 N N . ASP A 1 312 ? 5.212 4.024 -5.245 1.00 82.06 312 ASP A N 1
ATOM 2343 C CA . ASP A 1 312 ? 4.279 5.163 -5.178 1.00 82.06 312 ASP A CA 1
ATOM 2344 C C . ASP A 1 312 ? 4.076 5.813 -6.555 1.00 82.06 312 ASP A C 1
ATOM 2346 O O . ASP A 1 312 ? 3.018 6.369 -6.810 1.00 82.06 312 ASP A O 1
ATOM 2350 N N . TYR A 1 313 ? 5.061 5.699 -7.458 1.00 87.56 313 TYR A N 1
ATOM 2351 C CA . TYR A 1 313 ? 4.968 6.204 -8.832 1.00 87.56 313 TYR A CA 1
ATOM 2352 C C . TYR A 1 313 ? 4.833 5.074 -9.865 1.00 87.56 313 TYR A C 1
ATOM 2354 O O . TYR A 1 313 ? 3.758 4.877 -10.425 1.00 87.56 313 TYR A O 1
ATOM 2362 N N . VAL A 1 314 ? 5.879 4.279 -10.130 1.00 94.75 314 VAL A N 1
ATOM 2363 C CA . VAL A 1 314 ? 5.845 3.355 -11.289 1.00 94.75 314 VAL A CA 1
ATOM 2364 C C . VAL A 1 314 ? 4.746 2.284 -11.168 1.00 94.75 314 VAL A C 1
ATOM 2366 O O . VAL A 1 314 ? 4.067 1.982 -12.153 1.00 94.75 314 VAL A O 1
ATOM 2369 N N . ALA A 1 315 ? 4.527 1.712 -9.977 1.00 96.00 315 ALA A N 1
ATOM 2370 C CA . ALA A 1 315 ? 3.456 0.734 -9.769 1.00 96.00 315 ALA A CA 1
ATOM 2371 C C . ALA A 1 315 ? 2.044 1.358 -9.805 1.00 96.00 315 ALA A C 1
ATOM 2373 O O . ALA A 1 315 ? 1.104 0.651 -10.185 1.00 96.00 315 ALA A O 1
ATOM 2374 N N . HIS A 1 316 ? 1.903 2.648 -9.467 1.00 95.56 316 HIS A N 1
ATOM 2375 C CA . HIS A 1 316 ? 0.668 3.442 -9.581 1.00 95.56 316 HIS A CA 1
ATOM 2376 C C . HIS A 1 316 ? 0.332 3.738 -11.045 1.00 95.56 316 HIS A C 1
ATOM 2378 O O . HIS A 1 316 ? -0.752 3.391 -11.518 1.00 95.56 316 HIS A O 1
ATOM 2384 N N . GLU A 1 317 ? 1.293 4.256 -11.812 1.00 96.31 317 GLU A N 1
ATOM 2385 C CA . GLU A 1 317 ? 1.111 4.579 -13.233 1.00 96.31 317 GLU A CA 1
ATOM 2386 C C . GLU A 1 317 ? 0.825 3.342 -14.086 1.00 96.31 317 GLU A C 1
ATOM 2388 O O . GLU A 1 317 ? -0.077 3.345 -14.927 1.00 96.31 317 GLU A O 1
ATOM 2393 N N . LEU A 1 318 ? 1.524 2.229 -13.836 1.00 98.31 318 LEU A N 1
ATOM 2394 C CA . LEU A 1 318 ? 1.175 0.948 -14.455 1.00 98.31 318 LEU A CA 1
ATOM 2395 C C . LEU A 1 318 ? -0.245 0.496 -14.056 1.00 98.31 318 LEU A C 1
ATOM 2397 O O . LEU A 1 318 ? -0.923 -0.144 -14.861 1.00 98.31 318 LEU A O 1
ATOM 2401 N N . GLY A 1 319 ? -0.736 0.891 -12.877 1.00 97.62 319 GLY A N 1
ATOM 2402 C CA . GLY A 1 319 ? -2.092 0.621 -12.400 1.00 97.62 319 GLY A CA 1
ATOM 2403 C C . GLY A 1 319 ? -3.140 1.390 -13.203 1.00 97.62 319 GLY A C 1
ATOM 2404 O O . GLY A 1 319 ? -4.140 0.810 -13.636 1.00 97.62 319 GLY A O 1
ATOM 2405 N N . HIS A 1 320 ? -2.869 2.660 -13.518 1.00 97.44 320 HIS A N 1
ATOM 2406 C CA . HIS A 1 320 ? -3.640 3.426 -14.499 1.00 97.44 320 HIS A CA 1
ATOM 2407 C C . HIS A 1 320 ? -3.567 2.813 -15.899 1.00 97.44 320 HIS A C 1
ATOM 2409 O O . HIS A 1 320 ? -4.608 2.638 -16.537 1.00 97.44 320 HIS A O 1
ATOM 2415 N N . GLN A 1 321 ? -2.387 2.406 -16.381 1.00 97.81 321 GLN A N 1
ATOM 2416 C CA . GLN A 1 321 ? -2.274 1.733 -17.682 1.00 97.81 321 GLN A CA 1
ATOM 2417 C C . GLN A 1 321 ? -3.061 0.406 -17.724 1.00 97.81 321 GLN A C 1
ATOM 2419 O O . GLN A 1 321 ? -3.594 0.047 -18.778 1.00 97.81 321 GLN A O 1
ATOM 2424 N N . LEU A 1 322 ? -3.210 -0.283 -16.585 1.00 96.38 322 LEU A N 1
ATOM 2425 C CA . LEU A 1 322 ? -4.094 -1.441 -16.409 1.00 96.38 322 LEU A CA 1
ATOM 2426 C C . LEU A 1 322 ? -5.567 -1.080 -16.125 1.00 96.38 322 LEU A C 1
ATOM 2428 O O . LEU A 1 322 ? -6.401 -1.977 -16.159 1.00 96.38 322 LEU A O 1
ATOM 2432 N N . GLY A 1 323 ? -5.923 0.189 -15.905 1.00 94.69 323 GLY A N 1
ATOM 2433 C CA . GLY A 1 323 ? -7.311 0.668 -15.823 1.00 94.69 323 GLY A CA 1
ATOM 2434 C C . GLY A 1 323 ? -7.866 0.970 -14.423 1.00 94.69 323 GLY A C 1
ATOM 2435 O O . GLY A 1 323 ? -9.079 1.154 -14.303 1.00 94.69 323 GLY A O 1
ATOM 2436 N N . ALA A 1 324 ? -7.034 1.028 -13.377 1.00 96.19 324 ALA A N 1
ATOM 2437 C CA . ALA A 1 324 ? -7.451 1.494 -12.049 1.00 96.19 324 ALA A CA 1
ATOM 2438 C C . ALA A 1 324 ? -7.587 3.026 -11.976 1.00 96.19 324 ALA A C 1
ATOM 2440 O O . ALA A 1 324 ? -6.785 3.756 -12.557 1.00 96.19 324 ALA A O 1
ATOM 2441 N N . ASP A 1 325 ? -8.566 3.508 -11.209 1.00 94.56 325 ASP A N 1
ATOM 2442 C CA . ASP A 1 325 ? -8.668 4.908 -10.777 1.00 94.56 325 ASP A CA 1
ATOM 2443 C C . ASP A 1 325 ? -7.999 5.130 -9.409 1.00 94.56 325 ASP A C 1
ATOM 2445 O O . ASP A 1 325 ? -7.752 4.185 -8.654 1.00 94.56 325 ASP A O 1
ATOM 2449 N N . HIS A 1 326 ? -7.829 6.406 -9.056 1.00 95.62 326 HIS A N 1
ATOM 2450 C CA . HIS A 1 326 ? -7.515 6.860 -7.704 1.00 95.62 326 HIS A CA 1
ATOM 2451 C C . HIS A 1 326 ? -8.531 6.422 -6.648 1.00 95.62 326 HIS A C 1
ATOM 2453 O O . HIS A 1 326 ? -9.744 6.515 -6.860 1.00 95.62 326 HIS A O 1
ATOM 2459 N N . THR A 1 327 ? -8.025 6.033 -5.476 1.00 96.69 327 THR A N 1
ATOM 2460 C CA . THR A 1 327 ? -8.833 5.578 -4.334 1.00 96.69 327 THR A CA 1
ATOM 2461 C C . THR A 1 327 ? -9.052 6.637 -3.252 1.00 96.69 327 THR A C 1
ATOM 2463 O O . THR A 1 327 ? -9.924 6.458 -2.401 1.00 96.69 327 THR A O 1
ATOM 2466 N N . PHE A 1 328 ? -8.292 7.735 -3.263 1.00 96.75 328 PHE A N 1
ATOM 2467 C CA . PHE A 1 328 ? -8.275 8.745 -2.197 1.00 96.75 328 PHE A CA 1
ATOM 2468 C C . PHE A 1 328 ? -9.505 9.674 -2.179 1.00 96.75 328 PHE A C 1
ATOM 2470 O O . PHE A 1 328 ? -10.243 9.790 -3.161 1.00 96.75 328 PHE A O 1
ATOM 2477 N N . ASN A 1 329 ? -9.732 10.375 -1.057 1.00 96.75 329 ASN A N 1
ATOM 2478 C CA . ASN A 1 329 ? -10.919 11.218 -0.855 1.00 96.75 329 ASN A CA 1
ATOM 2479 C C . ASN A 1 329 ? -10.670 12.602 -0.203 1.00 96.75 329 ASN A C 1
ATOM 2481 O O . ASN A 1 329 ? -11.638 13.303 0.092 1.00 96.75 329 ASN A O 1
ATOM 2485 N N . GLY A 1 330 ? -9.423 13.018 0.021 1.00 95.56 330 GLY A N 1
ATOM 2486 C CA . GLY A 1 330 ? -9.065 14.386 0.434 1.00 95.56 330 GLY A CA 1
ATOM 2487 C C . GLY A 1 330 ? -9.032 15.390 -0.730 1.00 95.56 330 GLY A C 1
ATOM 2488 O O . GLY A 1 330 ? -9.129 14.999 -1.894 1.00 95.56 330 GLY A O 1
ATOM 2489 N N . THR A 1 331 ? -8.862 16.682 -0.423 1.00 95.06 331 THR A N 1
ATOM 2490 C CA . THR A 1 331 ? -8.621 17.753 -1.422 1.00 95.06 331 THR A CA 1
ATOM 2491 C C . THR A 1 331 ? -7.555 18.769 -0.997 1.00 95.06 331 THR A C 1
ATOM 2493 O O . THR A 1 331 ? -7.429 19.826 -1.614 1.00 95.06 331 THR A O 1
ATOM 2496 N N . THR A 1 332 ? -6.840 18.524 0.098 1.00 92.44 332 THR A N 1
ATOM 2497 C CA . THR A 1 332 ? -5.720 19.366 0.538 1.00 92.44 332 THR A CA 1
ATOM 2498 C C . THR A 1 332 ? -4.456 19.010 -0.241 1.00 92.44 332 THR A C 1
ATOM 2500 O O . THR A 1 332 ? -4.290 17.864 -0.646 1.00 92.44 332 THR A O 1
ATOM 2503 N N . GLY A 1 333 ? -3.557 19.977 -0.447 1.00 89.62 333 GLY A N 1
ATOM 2504 C CA . GLY A 1 333 ? -2.329 19.761 -1.216 1.00 89.62 333 GLY A CA 1
ATOM 2505 C C . GLY A 1 333 ? -2.631 19.332 -2.650 1.00 89.62 333 GLY A C 1
ATOM 2506 O O . GLY A 1 333 ? -3.585 19.812 -3.267 1.00 89.62 333 GLY A O 1
ATOM 2507 N N . ASP A 1 334 ? -1.847 18.386 -3.146 1.00 87.31 334 ASP A N 1
ATOM 2508 C CA . ASP A 1 334 ? -1.893 17.928 -4.535 1.00 87.31 334 ASP A CA 1
ATOM 2509 C C . ASP A 1 334 ? -3.158 17.110 -4.847 1.00 87.31 334 ASP A C 1
ATOM 2511 O O . ASP A 1 334 ? -3.652 17.109 -5.970 1.00 87.31 334 ASP A O 1
ATOM 2515 N N . CYS A 1 335 ? -3.815 16.569 -3.819 1.00 88.88 335 CYS A N 1
ATOM 2516 C CA . CYS A 1 335 ? -5.148 15.963 -3.908 1.00 88.88 335 CYS A CA 1
ATOM 2517 C C . CYS A 1 335 ? -6.253 16.969 -4.296 1.00 88.88 335 CYS A C 1
ATOM 2519 O O . CYS A 1 335 ? -7.361 16.577 -4.671 1.00 88.88 335 CYS A O 1
ATOM 2521 N N . GLY A 1 336 ? -5.966 18.274 -4.206 1.00 82.62 336 GLY A N 1
ATOM 2522 C CA . GLY A 1 336 ? -6.821 19.366 -4.671 1.00 82.62 336 GLY A CA 1
ATOM 2523 C C . GLY A 1 336 ? -6.653 19.742 -6.150 1.00 82.62 336 GLY A C 1
ATOM 2524 O O . GLY A 1 336 ? -7.401 20.597 -6.623 1.00 82.62 336 GLY A O 1
ATOM 2525 N N . SER A 1 337 ? -5.716 19.125 -6.883 1.00 79.69 337 SER A N 1
ATOM 2526 C CA . SER A 1 337 ? -5.413 19.422 -8.299 1.00 79.69 337 SER A CA 1
ATOM 2527 C C . SER A 1 337 ? -6.608 19.233 -9.246 1.00 79.69 337 SER A C 1
ATOM 2529 O O . SER A 1 337 ? -6.752 19.952 -10.235 1.00 79.69 337 SER A O 1
ATOM 2531 N N . GLY A 1 338 ? -7.460 18.253 -8.934 1.00 79.69 338 GLY A N 1
ATOM 2532 C CA . GLY A 1 338 ? -8.476 17.703 -9.829 1.00 79.69 338 GLY A CA 1
ATOM 2533 C C . GLY A 1 338 ? -8.431 16.175 -9.943 1.00 79.69 338 GLY A C 1
ATOM 2534 O O . GLY A 1 338 ? -9.444 15.586 -10.317 1.00 79.69 338 GLY A O 1
ATOM 2535 N N . SER A 1 339 ? -7.328 15.523 -9.550 1.00 83.88 339 SER A N 1
ATOM 2536 C CA . SER A 1 339 ? -7.109 14.075 -9.736 1.00 83.88 339 SER A CA 1
ATOM 2537 C C . SER A 1 339 ? -8.087 13.147 -8.987 1.00 83.88 339 SER A C 1
ATOM 2539 O O . SER A 1 339 ? -8.170 11.961 -9.299 1.00 83.88 339 SER A O 1
ATOM 2541 N N . ARG A 1 340 ? -8.861 13.645 -8.011 1.00 91.25 340 ARG A N 1
ATOM 2542 C CA . ARG A 1 340 ? -9.752 12.827 -7.162 1.00 91.25 340 ARG A CA 1
ATOM 2543 C C . ARG A 1 340 ? -10.968 12.252 -7.917 1.00 91.25 340 ARG A C 1
ATOM 2545 O O . ARG A 1 340 ? -12.033 12.886 -7.963 1.00 91.25 340 ARG A O 1
ATOM 2552 N N . THR A 1 341 ? -10.889 11.000 -8.379 1.00 91.75 341 THR A N 1
ATOM 2553 C CA . THR A 1 341 ? -12.029 10.275 -8.980 1.00 91.75 341 THR A CA 1
ATOM 2554 C C . THR A 1 341 ? -13.145 10.008 -7.956 1.00 91.75 341 THR A C 1
ATOM 2556 O O . THR A 1 341 ? -13.187 8.987 -7.276 1.00 91.75 341 THR A O 1
ATOM 2559 N N . ALA A 1 342 ? -14.145 10.895 -7.899 1.00 92.06 342 ALA A N 1
ATOM 2560 C CA . ALA A 1 342 ? -15.264 10.824 -6.948 1.00 92.06 342 ALA A CA 1
ATOM 2561 C C . ALA A 1 342 ? -16.054 9.496 -6.955 1.00 92.06 342 ALA A C 1
ATOM 2563 O O . ALA A 1 342 ? -16.638 9.120 -5.940 1.00 92.06 342 ALA A O 1
ATOM 2564 N N . ALA A 1 343 ? -16.086 8.790 -8.089 1.00 91.25 343 ALA A N 1
ATOM 2565 C CA . ALA A 1 343 ? -16.752 7.496 -8.222 1.00 91.25 343 ALA A CA 1
ATOM 2566 C C . ALA A 1 343 ? -15.968 6.331 -7.587 1.00 91.25 343 ALA A C 1
ATOM 2568 O O . ALA A 1 343 ? -16.543 5.257 -7.417 1.00 91.25 343 ALA A O 1
ATOM 2569 N N . GLN A 1 344 ? -14.697 6.538 -7.239 1.00 93.44 344 GLN A N 1
ATOM 2570 C CA . GLN A 1 344 ? -13.758 5.516 -6.761 1.00 93.44 344 GLN A CA 1
ATOM 2571 C C . GLN A 1 344 ? -13.020 5.962 -5.483 1.00 93.44 344 GLN A C 1
ATOM 2573 O O . GLN A 1 344 ? -12.093 5.305 -5.037 1.00 93.44 344 GLN A O 1
ATOM 2578 N N . ALA A 1 345 ? -13.458 7.057 -4.858 1.00 95.50 345 ALA A N 1
ATOM 2579 C CA . ALA A 1 345 ? -12.894 7.607 -3.629 1.00 95.50 345 ALA A CA 1
ATOM 2580 C C . ALA A 1 345 ? -13.294 6.774 -2.385 1.00 95.50 345 ALA A C 1
ATOM 2582 O O . ALA A 1 345 ? -14.165 7.178 -1.608 1.00 95.50 345 ALA A O 1
ATOM 2583 N N . TRP A 1 346 ? -12.710 5.576 -2.258 1.00 96.62 346 TRP A N 1
ATOM 2584 C CA . TRP A 1 346 ? -12.976 4.573 -1.216 1.00 96.62 346 TRP A CA 1
ATOM 2585 C C . TRP A 1 346 ? -12.177 4.789 0.084 1.00 96.62 346 TRP A C 1
ATOM 2587 O O . TRP A 1 346 ? -12.565 4.275 1.130 1.00 96.62 346 TRP A O 1
ATOM 2597 N N . GLU A 1 347 ? -11.068 5.531 0.046 1.00 97.94 347 GLU A N 1
ATOM 2598 C CA . GLU A 1 347 ? -10.149 5.711 1.178 1.00 97.94 347 GLU A CA 1
ATOM 2599 C C . GLU A 1 347 ? -10.200 7.150 1.744 1.00 97.94 347 GLU A C 1
ATOM 2601 O O . GLU A 1 347 ? -10.309 8.108 0.977 1.00 97.94 347 GLU A O 1
ATOM 2606 N N . PRO A 1 348 ? -10.127 7.355 3.075 1.00 97.62 348 PRO A N 1
ATOM 2607 C CA . PRO A 1 348 ? -10.174 8.688 3.685 1.00 97.62 348 PRO A CA 1
ATOM 2608 C C . PRO A 1 348 ? -8.870 9.474 3.465 1.00 97.62 348 PRO A C 1
ATOM 2610 O O . PRO A 1 348 ? -7.790 8.891 3.437 1.00 97.62 348 PRO A O 1
ATOM 2613 N N . GLY A 1 349 ? -8.945 10.807 3.361 1.00 96.50 349 GLY A N 1
ATOM 2614 C CA . GLY A 1 349 ? -7.759 11.651 3.156 1.00 96.50 349 GLY A CA 1
ATOM 2615 C C . GLY A 1 349 ? -6.979 11.238 1.903 1.00 96.50 349 GLY A C 1
ATOM 2616 O O . GLY A 1 349 ? -7.575 11.083 0.837 1.00 96.50 349 GLY A O 1
ATOM 2617 N N . SER A 1 350 ? -5.670 11.016 2.035 1.00 95.81 350 SER A N 1
ATOM 2618 C CA . SER A 1 350 ? -4.829 10.457 0.961 1.00 95.81 350 SER A CA 1
ATOM 2619 C C . SER A 1 350 ? -5.085 9.001 0.605 1.00 95.81 350 SER A C 1
ATOM 2621 O O . SER A 1 350 ? -4.595 8.542 -0.421 1.00 95.81 350 SER A O 1
ATOM 2623 N N . GLY A 1 351 ? -5.769 8.249 1.463 1.00 95.94 351 GLY A N 1
ATOM 2624 C CA . GLY A 1 351 ? -5.600 6.804 1.481 1.00 95.94 351 GLY A CA 1
ATOM 2625 C C . GLY A 1 351 ? -4.165 6.373 1.804 1.00 95.94 351 GLY A C 1
ATOM 2626 O O . GLY A 1 351 ? -3.318 7.180 2.210 1.00 95.94 351 GLY A O 1
ATOM 2627 N N . SER A 1 352 ? -3.950 5.071 1.656 1.00 95.06 352 SER A N 1
ATOM 2628 C CA . SER A 1 352 ? -2.736 4.336 2.014 1.00 95.06 352 SER A CA 1
ATOM 2629 C C . SER A 1 352 ? -2.419 3.180 1.053 1.00 95.06 352 SER A C 1
ATOM 2631 O O . SER A 1 352 ? -1.346 2.595 1.185 1.00 95.06 352 SER A O 1
ATOM 2633 N N . SER A 1 353 ? -3.319 2.783 0.142 1.00 95.75 353 SER A N 1
ATOM 2634 C CA . SER A 1 353 ? -2.998 1.792 -0.907 1.00 95.75 353 SER A CA 1
ATOM 2635 C C . SER A 1 353 ? -2.228 2.428 -2.073 1.00 95.75 353 SER A C 1
ATOM 2637 O O . SER A 1 353 ? -2.138 3.650 -2.141 1.00 95.75 353 SER A O 1
ATOM 2639 N N . ILE A 1 354 ? -1.700 1.614 -2.999 1.00 95.75 354 ILE A N 1
ATOM 2640 C CA . ILE A 1 354 ? -0.900 2.107 -4.140 1.00 95.75 354 ILE A CA 1
ATOM 2641 C C . ILE A 1 354 ? -1.630 3.179 -4.954 1.00 95.75 354 ILE A C 1
ATOM 2643 O O . ILE A 1 354 ? -0.986 4.140 -5.318 1.00 95.75 354 ILE A O 1
ATOM 2647 N N . MET A 1 355 ? -2.946 3.061 -5.194 1.00 96.38 355 MET A N 1
ATOM 2648 C CA . MET A 1 355 ? -3.709 4.065 -5.965 1.00 96.38 355 MET A CA 1
ATOM 2649 C C . MET A 1 355 ? -4.195 5.262 -5.115 1.00 96.38 355 MET A C 1
ATOM 2651 O O . MET A 1 355 ? -5.082 6.018 -5.533 1.00 96.38 355 MET A O 1
ATOM 2655 N N . GLY A 1 356 ? -3.678 5.398 -3.893 1.00 94.19 356 GLY A N 1
ATOM 2656 C CA . GLY A 1 356 ? -3.845 6.568 -3.040 1.00 94.19 356 GLY A CA 1
ATOM 2657 C C . GLY A 1 356 ? -2.761 7.617 -3.305 1.00 94.19 356 GLY A C 1
ATOM 2658 O O . GLY A 1 356 ? -1.795 7.375 -4.010 1.00 94.19 356 GLY A O 1
ATOM 2659 N N . TYR A 1 357 ? -2.912 8.795 -2.705 1.00 91.94 357 TYR A N 1
ATOM 2660 C CA . TYR A 1 357 ? -1.968 9.919 -2.802 1.00 91.94 357 TYR A CA 1
ATOM 2661 C C . TYR A 1 357 ? -1.189 10.079 -1.484 1.00 91.94 357 TYR A C 1
ATOM 2663 O O . TYR A 1 357 ? -1.219 11.134 -0.836 1.00 91.94 357 TYR A O 1
ATOM 2671 N N . ALA A 1 358 ? -0.567 8.991 -1.014 1.00 90.44 358 ALA A N 1
ATOM 2672 C CA . ALA A 1 358 ? 0.216 8.991 0.223 1.00 90.44 358 ALA A CA 1
ATOM 2673 C C . ALA A 1 358 ? 1.319 10.068 0.168 1.00 90.44 358 ALA A C 1
ATOM 2675 O O . ALA A 1 358 ? 1.891 10.336 -0.882 1.00 90.44 358 ALA A O 1
ATOM 2676 N N . GLY A 1 359 ? 1.554 10.769 1.278 1.00 87.44 359 GLY A N 1
ATOM 2677 C CA . GLY A 1 359 ? 2.395 11.971 1.333 1.00 87.44 359 GLY A CA 1
ATOM 2678 C C . GLY A 1 359 ? 1.747 13.235 0.738 1.00 87.44 359 GLY A C 1
ATOM 2679 O O . GLY A 1 359 ? 1.769 14.286 1.383 1.00 87.44 359 GLY A O 1
ATOM 2680 N N . LEU A 1 360 ? 1.088 13.141 -0.421 1.00 87.56 360 LEU A N 1
ATOM 2681 C CA . LEU A 1 360 ? 0.750 14.286 -1.284 1.00 87.56 360 LEU A CA 1
ATOM 2682 C C . LEU A 1 360 ? -0.429 15.174 -0.812 1.00 87.56 360 LEU A C 1
ATOM 2684 O O . LEU A 1 360 ? -0.470 16.363 -1.138 1.00 87.56 360 LEU A O 1
ATOM 2688 N N . CYS A 1 361 ? -1.372 14.678 0.002 1.00 91.50 361 CYS A N 1
ATOM 2689 C CA . CYS A 1 361 ? -2.518 15.488 0.473 1.00 91.50 361 CYS A CA 1
ATOM 2690 C C . CYS A 1 361 ? -2.227 16.524 1.596 1.00 91.50 361 CYS A C 1
ATOM 2692 O O . CYS A 1 361 ? -3.151 16.954 2.298 1.00 91.50 361 CYS A O 1
ATOM 2694 N N . GLY A 1 362 ? -0.976 16.922 1.848 1.00 90.94 362 GLY A N 1
ATOM 2695 C CA . GLY A 1 362 ? -0.627 17.879 2.910 1.00 90.94 362 GLY A CA 1
ATOM 2696 C C . GLY A 1 362 ? -1.175 17.501 4.300 1.00 90.94 362 GLY A C 1
ATOM 2697 O O . GLY A 1 362 ? -0.865 16.440 4.845 1.00 90.94 362 GLY A O 1
ATOM 2698 N N . GLU A 1 363 ? -2.020 18.348 4.914 1.00 92.75 363 GLU A N 1
ATOM 2699 C CA . GLU A 1 363 ? -2.586 18.013 6.234 1.00 92.75 363 GLU A CA 1
ATOM 2700 C C . GLU A 1 363 ? -3.551 16.814 6.221 1.00 92.75 363 GLU A C 1
ATOM 2702 O O . GLU A 1 363 ? -3.825 16.265 7.285 1.00 92.75 363 GLU A O 1
ATOM 2707 N N . GLU A 1 364 ? -3.978 16.308 5.060 1.00 94.75 364 GLU A N 1
ATOM 2708 C CA . GLU A 1 364 ? -4.815 15.104 4.940 1.00 94.75 364 GLU A CA 1
ATOM 2709 C C . GLU A 1 364 ? -4.021 13.807 4.664 1.00 94.75 364 GLU A C 1
ATOM 2711 O O . GLU A 1 364 ? -4.607 12.728 4.738 1.00 94.75 364 GLU A O 1
ATOM 2716 N N . SER A 1 365 ? -2.698 13.870 4.450 1.00 94.56 365 SER A N 1
ATOM 2717 C CA . SER A 1 365 ? -1.841 12.696 4.173 1.00 94.56 365 SER A CA 1
ATOM 2718 C C . SER A 1 365 ? -1.760 11.719 5.348 1.00 94.56 365 SER A C 1
ATOM 2720 O O . SER A 1 365 ? -1.164 12.038 6.376 1.00 94.56 365 SER A O 1
ATOM 2722 N N . LEU A 1 366 ? -2.380 10.546 5.236 1.00 94.38 366 LEU A N 1
ATOM 2723 C CA . LEU A 1 366 ? -2.468 9.553 6.316 1.00 94.38 366 LEU A CA 1
ATOM 2724 C C . LEU A 1 366 ? -1.094 9.025 6.753 1.00 94.38 366 LEU A C 1
ATOM 2726 O O . LEU A 1 366 ? -0.864 8.780 7.936 1.00 94.38 366 LEU A O 1
ATOM 2730 N N . GLN A 1 367 ? -0.209 8.870 5.772 1.00 88.94 367 GLN A N 1
ATOM 2731 C CA . GLN A 1 367 ? 1.165 8.392 5.860 1.00 88.94 367 GLN A CA 1
ATOM 2732 C C . GLN A 1 367 ? 1.983 9.016 4.717 1.00 88.94 367 GLN A C 1
ATOM 2734 O O . GLN A 1 367 ? 1.418 9.693 3.859 1.00 88.94 367 GLN A O 1
ATOM 2739 N N . GLU A 1 368 ? 3.298 8.810 4.730 1.00 83.75 368 GLU A N 1
ATOM 2740 C CA . GLU A 1 368 ? 4.269 9.537 3.892 1.00 83.75 368 GLU A CA 1
ATOM 2741 C C . GLU A 1 368 ? 4.508 8.874 2.520 1.00 83.75 368 GLU A C 1
ATOM 2743 O O . GLU A 1 368 ? 4.753 9.571 1.543 1.00 83.75 368 GLU A O 1
ATOM 2748 N N . SER A 1 369 ? 4.414 7.544 2.468 1.00 84.44 369 SER A N 1
ATOM 2749 C CA . SER A 1 369 ? 4.630 6.661 1.305 1.00 84.44 369 SER A CA 1
ATOM 2750 C C . SER A 1 369 ? 3.502 5.621 1.277 1.00 84.44 369 SER A C 1
ATOM 2752 O O . SER A 1 369 ? 2.902 5.367 2.332 1.00 84.44 369 SER A O 1
ATOM 2754 N N . SER A 1 370 ? 3.193 4.991 0.144 1.00 89.19 370 SER A N 1
ATOM 2755 C CA . SER A 1 370 ? 2.095 4.017 0.058 1.00 89.19 370 SER A CA 1
ATOM 2756 C C . SER A 1 370 ? 2.445 2.677 0.710 1.00 89.19 370 SER A C 1
ATOM 2758 O O . SER A 1 370 ? 3.604 2.300 0.899 1.00 89.19 370 SER A O 1
ATOM 2760 N N . LEU A 1 371 ? 1.412 1.911 1.062 1.00 90.44 371 LEU A N 1
ATOM 2761 C CA . LEU A 1 371 ? 1.558 0.486 1.342 1.00 90.44 371 LEU A CA 1
ATOM 2762 C C . LEU A 1 371 ? 1.628 -0.259 -0.005 1.00 90.44 371 LEU A C 1
ATOM 2764 O O . LEU A 1 371 ? 0.806 0.029 -0.875 1.00 90.44 371 LEU A O 1
ATOM 2768 N N . PRO A 1 372 ? 2.523 -1.252 -0.186 1.00 90.69 372 PRO A N 1
ATOM 2769 C CA . PRO A 1 372 ? 2.792 -1.904 -1.474 1.00 90.69 372 PRO A CA 1
ATOM 2770 C C . PRO A 1 372 ? 1.726 -2.961 -1.821 1.00 90.69 372 PRO A C 1
ATOM 2772 O O . PRO A 1 372 ? 2.024 -4.127 -2.099 1.00 90.69 372 PRO A O 1
ATOM 2775 N N . TYR A 1 373 ? 0.456 -2.557 -1.761 1.00 93.88 373 TYR A N 1
ATOM 2776 C CA . TYR A 1 373 ? -0.746 -3.354 -1.974 1.00 93.88 373 TYR A CA 1
ATOM 2777 C C . TYR A 1 373 ? -1.813 -2.521 -2.682 1.00 93.88 373 TYR A C 1
ATOM 2779 O O . TYR A 1 373 ? -2.061 -1.372 -2.318 1.00 93.88 373 TYR A O 1
ATOM 2787 N N . PHE A 1 374 ? -2.502 -3.125 -3.646 1.00 96.88 374 PHE A N 1
ATOM 2788 C CA . PHE A 1 374 ? -3.670 -2.509 -4.266 1.00 96.88 374 PHE A CA 1
ATOM 2789 C C . PHE A 1 374 ? -4.917 -2.682 -3.392 1.00 96.88 374 PHE A C 1
ATOM 2791 O O . PHE A 1 374 ? -5.179 -3.773 -2.872 1.00 96.88 374 PHE A O 1
ATOM 2798 N N . HIS A 1 375 ? -5.732 -1.633 -3.286 1.00 97.38 375 HIS A N 1
ATOM 2799 C CA . HIS A 1 375 ? -7.102 -1.758 -2.794 1.00 97.38 375 HIS A CA 1
ATOM 2800 C C . HIS A 1 375 ? -7.901 -2.700 -3.713 1.00 97.38 375 HIS A C 1
ATOM 2802 O O . HIS A 1 375 ? -7.729 -2.690 -4.938 1.00 97.38 375 HIS A O 1
ATOM 2808 N N . SER A 1 376 ? -8.799 -3.522 -3.167 1.00 95.94 376 SER A N 1
ATOM 2809 C CA . SER A 1 376 ? -9.483 -4.556 -3.959 1.00 95.94 376 SER A CA 1
ATOM 2810 C C . SER A 1 376 ? -10.401 -4.007 -5.056 1.00 95.94 376 SER A C 1
ATOM 2812 O O . SER A 1 376 ? -10.706 -4.728 -6.005 1.00 95.94 376 SER A O 1
ATOM 2814 N N . LYS A 1 377 ? -10.793 -2.728 -4.992 1.00 95.12 377 LYS A N 1
ATOM 2815 C CA . LYS A 1 377 ? -11.490 -2.050 -6.099 1.00 95.12 377 LYS A CA 1
ATOM 2816 C C . LYS A 1 377 ? -10.557 -1.761 -7.277 1.00 95.12 377 LYS A C 1
ATOM 2818 O O . LYS A 1 377 ? -10.945 -2.006 -8.414 1.00 95.12 377 LYS A O 1
ATOM 2823 N N . SER A 1 378 ? -9.310 -1.368 -7.022 1.00 96.56 378 SER A N 1
ATOM 2824 C CA . SER A 1 378 ? -8.273 -1.252 -8.057 1.00 96.56 378 SER A CA 1
ATOM 2825 C C . SER A 1 378 ? -7.963 -2.626 -8.672 1.00 96.56 378 SER A C 1
ATOM 2827 O O . SER A 1 378 ? -7.866 -2.745 -9.891 1.00 96.56 378 SER A O 1
ATOM 2829 N N . ILE A 1 379 ? -7.912 -3.687 -7.851 1.00 95.25 379 ILE A N 1
ATOM 2830 C CA . ILE A 1 379 ? -7.779 -5.083 -8.319 1.00 95.25 379 ILE A CA 1
ATOM 2831 C C . ILE A 1 379 ? -8.946 -5.483 -9.239 1.00 95.25 379 ILE A C 1
ATOM 2833 O O . ILE A 1 379 ? -8.711 -6.081 -10.289 1.00 95.25 379 ILE A O 1
ATOM 2837 N N . GLU A 1 380 ? -10.191 -5.142 -8.890 1.00 92.62 380 GLU A N 1
ATOM 2838 C CA . GLU A 1 380 ? -11.361 -5.385 -9.751 1.00 92.62 380 GLU A CA 1
ATOM 2839 C C . GLU A 1 380 ? -11.267 -4.643 -11.087 1.00 92.62 380 GLU A C 1
ATOM 2841 O O . GLU A 1 380 ? -11.454 -5.266 -12.132 1.00 92.62 380 GLU A O 1
ATOM 2846 N N . GLN A 1 381 ? -10.943 -3.346 -11.071 1.00 93.94 381 GLN A N 1
ATOM 2847 C CA . GLN A 1 381 ? -10.827 -2.540 -12.291 1.00 93.94 381 GLN A CA 1
ATOM 2848 C C . GLN A 1 381 ? -9.769 -3.095 -13.252 1.00 93.94 381 GLN A C 1
ATOM 2850 O O . GLN A 1 381 ? -10.047 -3.277 -14.439 1.00 93.94 381 GLN A O 1
ATOM 2855 N N . MET A 1 382 ? -8.583 -3.425 -12.732 1.00 94.56 382 MET A N 1
ATOM 2856 C CA . MET A 1 382 ? -7.492 -3.966 -13.543 1.00 94.56 382 MET A CA 1
ATOM 2857 C C . MET A 1 382 ? -7.824 -5.353 -14.103 1.00 94.56 382 MET A C 1
ATOM 2859 O O . MET A 1 382 ? -7.606 -5.606 -15.289 1.00 94.56 382 MET A O 1
ATOM 2863 N N . ARG A 1 383 ? -8.432 -6.239 -13.299 1.00 91.44 383 ARG A N 1
ATOM 2864 C CA . ARG A 1 383 ? -8.877 -7.565 -13.768 1.00 91.44 383 ARG A CA 1
ATOM 2865 C C . ARG A 1 383 ? -9.996 -7.475 -14.809 1.00 91.44 383 ARG A C 1
ATOM 2867 O O . ARG A 1 383 ? -9.998 -8.273 -15.746 1.00 91.44 383 ARG A O 1
ATOM 2874 N N . GLU A 1 384 ? -10.912 -6.508 -14.698 1.00 89.44 384 GLU A N 1
ATOM 2875 C CA . GLU A 1 384 ? -11.941 -6.280 -15.721 1.00 89.44 384 GLU A CA 1
ATOM 2876 C C . GLU A 1 384 ? -11.320 -5.786 -17.038 1.00 89.44 384 GLU A C 1
ATOM 2878 O O . GLU A 1 384 ? -11.631 -6.335 -18.097 1.00 89.44 384 GLU A O 1
ATOM 2883 N N . HIS A 1 385 ? -10.383 -4.829 -16.989 1.00 91.25 385 HIS A N 1
ATOM 2884 C CA . HIS A 1 385 ? -9.669 -4.350 -18.182 1.00 91.25 385 HIS A CA 1
ATOM 2885 C C . HIS A 1 385 ? -8.847 -5.460 -18.849 1.00 91.25 385 HIS A C 1
ATOM 2887 O O . HIS A 1 385 ? -8.988 -5.683 -20.051 1.00 91.25 385 HIS A O 1
ATOM 2893 N N . MET A 1 386 ? -8.075 -6.240 -18.083 1.00 91.56 386 MET A N 1
ATOM 2894 C CA . MET A 1 386 ? -7.401 -7.453 -18.581 1.00 91.56 386 MET A CA 1
ATOM 2895 C C . MET A 1 386 ? -8.400 -8.421 -19.247 1.00 91.56 386 MET A C 1
ATOM 2897 O O . MET A 1 386 ? -8.109 -9.010 -20.292 1.00 91.56 386 MET A O 1
ATOM 2901 N N . GLY A 1 387 ? -9.610 -8.529 -18.688 1.00 88.81 387 GLY A N 1
ATOM 2902 C CA . GLY A 1 387 ? -10.732 -9.295 -19.228 1.00 88.81 387 GLY A CA 1
ATOM 2903 C C . GLY A 1 387 ? -11.268 -8.819 -20.583 1.00 88.81 387 GLY A C 1
ATOM 2904 O O . GLY A 1 387 ? -11.838 -9.634 -21.311 1.00 88.81 387 GLY A O 1
ATOM 2905 N N . LEU A 1 388 ? -11.047 -7.556 -20.968 1.00 88.50 388 LEU A N 1
ATOM 2906 C CA . LEU A 1 388 ? -11.374 -7.032 -22.303 1.00 88.50 388 LEU A CA 1
ATOM 2907 C C . LEU A 1 388 ? -10.350 -7.460 -23.371 1.00 88.50 388 LEU A C 1
ATOM 2909 O O . LEU A 1 388 ? -10.692 -7.543 -24.551 1.00 88.50 388 LEU A O 1
ATOM 2913 N N . TYR A 1 389 ? -9.111 -7.765 -22.968 1.00 88.56 389 TYR A N 1
ATOM 2914 C CA . TYR A 1 389 ? -7.978 -8.049 -23.859 1.00 88.56 389 TYR A CA 1
ATOM 2915 C C . TYR A 1 389 ? -7.447 -9.483 -23.679 1.00 88.56 389 TYR A C 1
ATOM 2917 O O . TYR A 1 389 ? -6.244 -9.722 -23.657 1.00 88.56 389 TYR A O 1
ATOM 2925 N N . GLN A 1 390 ? -8.346 -10.472 -23.609 1.00 85.00 390 GLN A N 1
ATOM 2926 C CA . GLN A 1 390 ? -8.035 -11.882 -23.289 1.00 85.00 390 GLN A CA 1
ATOM 2927 C C . GLN A 1 390 ? -6.971 -12.562 -24.176 1.00 85.00 390 GLN A C 1
ATOM 2929 O O . GLN A 1 390 ? -6.372 -13.552 -23.752 1.00 85.00 390 GLN A O 1
ATOM 2934 N N . ASN A 1 391 ? -6.729 -12.046 -25.386 1.00 86.69 391 ASN A N 1
ATOM 2935 C CA . ASN A 1 391 ? -5.723 -12.543 -26.338 1.00 86.69 391 ASN A CA 1
ATOM 2936 C C . ASN A 1 391 ? -4.359 -11.826 -26.233 1.00 86.69 391 ASN A C 1
ATOM 2938 O O . ASN A 1 391 ? -3.484 -12.069 -27.059 1.00 86.69 391 ASN A O 1
ATOM 2942 N N . CYS A 1 392 ? -4.205 -10.910 -25.278 1.00 91.38 392 CYS A N 1
ATOM 2943 C CA . CYS A 1 392 ? -3.004 -10.114 -25.050 1.00 91.38 392 CYS A CA 1
ATOM 2944 C C . CYS A 1 392 ? -2.189 -10.665 -23.870 1.00 91.38 392 CYS A C 1
ATOM 2946 O O . CYS A 1 392 ? -2.759 -11.223 -22.919 1.00 91.38 392 CYS A O 1
ATOM 2948 N N . GLY A 1 393 ? -0.865 -10.507 -23.922 1.00 93.69 393 GLY A N 1
ATOM 2949 C CA . GLY A 1 393 ? 0.052 -11.234 -23.050 1.00 93.69 393 GLY 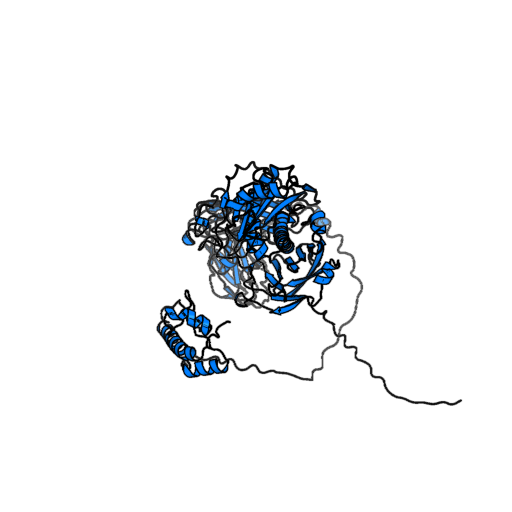A CA 1
ATOM 2950 C C . GLY A 1 393 ? 0.030 -12.752 -23.272 1.00 93.69 393 GLY A C 1
ATOM 2951 O O . GLY A 1 393 ? -0.784 -13.306 -24.014 1.00 93.69 393 GLY A O 1
ATOM 2952 N N . THR A 1 394 ? 0.934 -13.452 -22.593 1.00 94.31 394 THR A N 1
ATOM 2953 C CA . THR A 1 394 ? 0.983 -14.920 -22.567 1.00 94.31 394 THR A CA 1
ATOM 2954 C C . THR A 1 394 ? 0.254 -15.451 -21.333 1.00 94.31 394 THR A C 1
ATOM 2956 O O . THR A 1 394 ? 0.422 -14.939 -20.226 1.00 94.31 394 THR A O 1
ATOM 2959 N N . ARG A 1 395 ? -0.566 -16.491 -21.527 1.00 91.31 395 ARG A N 1
ATOM 2960 C CA . ARG A 1 395 ? -1.294 -17.185 -20.458 1.00 91.31 395 ARG A CA 1
ATOM 2961 C C . ARG A 1 395 ? -0.458 -18.335 -19.902 1.00 91.31 395 ARG A C 1
ATOM 2963 O O . ARG A 1 395 ? -0.277 -19.348 -20.575 1.00 91.31 395 ARG A O 1
ATOM 2970 N N . GLU A 1 396 ? -0.017 -18.201 -18.663 1.00 89.06 396 GLU A N 1
ATOM 2971 C CA . GLU A 1 396 ? 0.577 -19.280 -17.876 1.00 89.06 396 GLU A CA 1
ATOM 2972 C C . GLU A 1 396 ? -0.526 -19.971 -17.067 1.00 89.06 396 GLU A C 1
ATOM 2974 O O . GLU A 1 396 ? -1.341 -19.314 -16.418 1.00 89.06 396 GLU A O 1
ATOM 2979 N N . VAL A 1 397 ? -0.578 -21.303 -17.116 1.00 86.56 397 VAL A N 1
ATOM 2980 C CA . VAL A 1 397 ? -1.514 -22.091 -16.301 1.00 86.56 397 VAL A CA 1
ATOM 2981 C C . VAL A 1 397 ? -0.825 -22.448 -14.991 1.00 86.56 397 VAL A C 1
ATOM 2983 O O . VAL A 1 397 ? 0.216 -23.105 -15.007 1.00 86.56 397 VAL A O 1
ATOM 2986 N N . LEU A 1 398 ? -1.417 -22.036 -13.872 1.00 84.12 398 LEU A N 1
ATOM 2987 C CA . LEU A 1 398 ? -0.986 -22.425 -12.531 1.00 84.12 398 LEU A CA 1
ATOM 2988 C C . LEU A 1 398 ? -1.867 -23.568 -12.005 1.00 84.12 398 LEU A C 1
ATOM 2990 O O . LEU A 1 398 ? -3.021 -23.707 -12.405 1.00 84.12 398 LEU A O 1
ATOM 2994 N N . SER A 1 399 ? -1.324 -24.361 -11.079 1.00 86.44 399 SER A N 1
ATOM 2995 C CA . SER A 1 399 ? -2.109 -25.221 -10.185 1.00 86.44 399 SER A CA 1
ATOM 2996 C C . SER A 1 399 ? -2.222 -24.483 -8.857 1.00 86.44 399 SER A C 1
ATOM 2998 O O . SER A 1 399 ? -1.313 -24.580 -8.036 1.00 86.44 399 SER A O 1
ATOM 3000 N N . ASN A 1 400 ? -3.244 -23.638 -8.737 1.00 88.75 400 ASN A N 1
ATOM 3001 C CA . ASN A 1 400 ? -3.385 -22.677 -7.649 1.00 88.75 400 ASN A CA 1
ATOM 3002 C C . ASN A 1 400 ? -4.824 -22.147 -7.627 1.00 88.75 400 ASN A C 1
ATOM 3004 O O . ASN A 1 400 ? -5.208 -21.356 -8.488 1.00 88.75 400 ASN A O 1
ATOM 3008 N N . ASN A 1 401 ? -5.664 -22.583 -6.700 1.00 88.88 401 ASN A N 1
ATOM 3009 C CA . ASN A 1 401 ? -7.029 -22.077 -6.616 1.00 88.88 401 ASN A CA 1
ATOM 3010 C C . ASN A 1 401 ? -7.051 -20.663 -6.017 1.00 88.88 401 ASN A C 1
ATOM 3012 O O . ASN A 1 401 ? -6.090 -20.201 -5.421 1.00 88.88 401 ASN A O 1
ATOM 3016 N N . ALA A 1 402 ? -8.143 -19.927 -6.231 1.00 89.94 402 ALA A N 1
ATOM 3017 C CA . ALA A 1 402 ? -8.312 -18.652 -5.543 1.00 89.94 402 ALA A CA 1
ATOM 3018 C C . ALA A 1 402 ? -8.875 -18.892 -4.128 1.00 89.94 402 ALA A C 1
ATOM 3020 O O . ALA A 1 402 ? -9.756 -19.751 -3.987 1.00 89.94 402 ALA A O 1
ATOM 3021 N N . PRO A 1 403 ? -8.461 -18.103 -3.119 1.00 93.12 403 PRO A N 1
ATOM 3022 C CA . PRO A 1 403 ? -8.966 -18.223 -1.756 1.00 93.12 403 PRO A CA 1
ATOM 3023 C C . PRO A 1 403 ? -10.493 -18.144 -1.681 1.00 93.12 403 PRO A C 1
ATOM 3025 O O . PRO A 1 403 ? -11.109 -17.238 -2.250 1.00 93.12 403 PRO A O 1
ATOM 3028 N N . GLN A 1 404 ? -11.113 -19.050 -0.926 1.00 94.00 404 GLN A N 1
ATOM 3029 C CA . GLN A 1 404 ? -12.520 -18.914 -0.545 1.00 94.00 404 GLN A CA 1
ATOM 3030 C C . GLN A 1 404 ? -12.605 -18.021 0.692 1.00 94.00 404 GLN A C 1
ATOM 3032 O O . GLN A 1 404 ? -11.822 -18.185 1.626 1.00 94.00 404 GLN A O 1
ATOM 3037 N N . VAL A 1 405 ? -13.539 -17.070 0.702 1.00 96.19 405 VAL A N 1
ATOM 3038 C CA . VAL A 1 405 ? -13.659 -16.041 1.746 1.00 96.19 405 VAL A CA 1
ATOM 3039 C C . VAL A 1 405 ? -15.108 -15.940 2.204 1.00 96.19 405 VAL A C 1
ATOM 3041 O O . VAL A 1 405 ? -16.021 -16.071 1.393 1.00 96.19 405 VAL A O 1
ATOM 3044 N N . ALA A 1 406 ? -15.304 -15.712 3.501 1.00 97.50 406 ALA A N 1
ATOM 3045 C CA . ALA A 1 406 ? -16.593 -15.413 4.109 1.00 97.50 406 ALA A CA 1
ATOM 3046 C C . ALA A 1 406 ? -16.434 -14.227 5.071 1.00 97.50 406 ALA A C 1
ATOM 3048 O O . ALA A 1 406 ? -15.719 -14.318 6.074 1.00 97.50 406 ALA A O 1
ATOM 3049 N N . ALA A 1 407 ? -17.097 -13.115 4.769 1.00 97.31 407 ALA A N 1
ATOM 3050 C CA . ALA A 1 407 ? -17.045 -11.885 5.549 1.00 97.31 407 ALA A CA 1
ATOM 3051 C C . ALA A 1 407 ? -17.808 -12.031 6.874 1.00 97.31 407 ALA A C 1
ATOM 3053 O O . ALA A 1 407 ? -17.321 -11.591 7.914 1.00 97.31 407 ALA A O 1
ATOM 3054 N N . GLY A 1 408 ? -18.968 -12.695 6.850 1.00 96.56 408 GLY A N 1
ATOM 3055 C CA . GLY A 1 408 ? -19.794 -12.977 8.025 1.00 96.56 408 GLY A CA 1
ATOM 3056 C C . GLY A 1 408 ? -21.273 -12.666 7.788 1.00 96.56 408 GLY A C 1
ATOM 3057 O O . GLY A 1 408 ? -21.770 -12.785 6.675 1.00 96.56 408 GLY A O 1
ATOM 3058 N N . ASN A 1 409 ? -21.978 -12.280 8.854 1.00 97.12 409 ASN A N 1
ATOM 3059 C CA . ASN A 1 409 ? -23.340 -11.742 8.767 1.00 97.12 409 ASN A CA 1
ATOM 3060 C C . ASN A 1 409 ? -23.300 -10.211 8.674 1.00 97.12 409 ASN A C 1
ATOM 3062 O O . ASN A 1 409 ? -22.378 -9.599 9.207 1.00 97.12 409 ASN A O 1
ATOM 3066 N N . ASP A 1 410 ? -24.347 -9.596 8.128 1.00 98.50 410 ASP A N 1
ATOM 3067 C CA . ASP A 1 410 ? -24.604 -8.166 8.328 1.00 98.50 410 ASP A CA 1
ATOM 3068 C C . ASP A 1 410 ? -24.994 -7.872 9.790 1.00 98.50 410 ASP A C 1
ATOM 3070 O O . ASP A 1 410 ? -25.625 -8.699 10.459 1.00 98.50 410 ASP A O 1
ATOM 3074 N N . TYR A 1 411 ? -24.664 -6.675 10.287 1.00 98.56 411 TYR A N 1
ATOM 3075 C CA . TYR A 1 411 ? -24.933 -6.264 11.674 1.00 98.56 411 TYR A CA 1
ATOM 3076 C C . TYR A 1 411 ? -25.590 -4.885 11.780 1.00 98.56 411 TYR A C 1
ATOM 3078 O O . TYR A 1 411 ? -25.413 -4.018 10.928 1.00 98.56 411 TYR A O 1
ATOM 3086 N N . VAL A 1 412 ? -26.308 -4.658 12.886 1.00 98.69 412 VAL A N 1
ATOM 3087 C CA . VAL A 1 412 ? -26.836 -3.341 13.276 1.00 98.69 412 VAL A CA 1
ATOM 3088 C C . VAL A 1 412 ? -26.205 -2.925 14.604 1.00 98.69 412 VAL A C 1
ATOM 3090 O O . VAL A 1 412 ? -26.330 -3.653 15.589 1.00 98.69 412 VAL A O 1
ATOM 3093 N N . ILE A 1 413 ? -25.538 -1.771 14.649 1.00 98.38 413 ILE A N 1
ATOM 3094 C CA . ILE A 1 413 ? -24.759 -1.294 15.803 1.00 98.38 413 ILE A CA 1
ATOM 3095 C C . ILE A 1 413 ? -25.211 0.105 16.263 1.00 98.38 413 ILE A C 1
ATOM 3097 O O . ILE A 1 413 ? -25.689 0.897 15.447 1.00 98.38 413 ILE A O 1
ATOM 3101 N N . PRO A 1 414 ? -25.055 0.457 17.553 1.00 98.12 414 PRO A N 1
ATOM 3102 C CA . PRO A 1 414 ? -25.197 1.839 18.000 1.00 98.12 414 PRO A CA 1
ATOM 3103 C C . PRO A 1 414 ? -24.046 2.710 17.469 1.00 98.12 414 PRO A C 1
ATOM 3105 O O . PRO A 1 414 ? -22.898 2.272 17.402 1.00 98.12 414 PRO A O 1
ATOM 3108 N N . ALA A 1 415 ? -24.339 3.969 17.142 1.00 98.12 415 ALA A N 1
ATOM 3109 C CA . ALA A 1 415 ? -23.323 4.966 16.797 1.00 98.12 415 ALA A CA 1
ATOM 3110 C C . ALA A 1 415 ? -22.329 5.220 17.952 1.00 98.12 415 ALA A C 1
ATOM 3112 O O . ALA A 1 415 ? -22.608 4.922 19.117 1.00 98.12 415 ALA A O 1
ATOM 3113 N N . ASN A 1 416 ? -21.182 5.832 17.640 1.00 96.81 416 ASN A N 1
ATOM 3114 C CA . ASN A 1 416 ? -20.136 6.223 18.599 1.00 96.81 416 ASN A CA 1
ATOM 3115 C C . ASN A 1 416 ? -19.643 5.053 19.485 1.00 96.81 416 ASN A C 1
ATOM 3117 O O . ASN A 1 416 ? -19.362 5.236 20.669 1.00 96.81 416 ASN A O 1
ATOM 3121 N N . THR A 1 417 ? -19.592 3.842 18.923 1.00 95.69 417 THR A N 1
ATOM 3122 C CA . THR A 1 417 ? -19.290 2.592 19.639 1.00 95.69 417 THR A CA 1
ATOM 3123 C C . THR A 1 417 ? -18.309 1.747 18.810 1.00 95.69 417 THR A C 1
ATOM 3125 O O . THR A 1 417 ? -18.522 1.626 17.603 1.00 95.69 417 THR A O 1
ATOM 3128 N N . PRO A 1 418 ? -17.238 1.172 19.396 1.00 97.75 418 PRO A N 1
ATOM 3129 C CA . PRO A 1 418 ? -16.281 0.348 18.658 1.00 97.75 418 PRO A CA 1
ATOM 3130 C C . PRO A 1 418 ? -16.832 -1.045 18.339 1.00 97.75 418 PRO A C 1
ATOM 3132 O O . PRO A 1 418 ? -17.667 -1.591 19.069 1.00 97.75 418 PRO A O 1
ATOM 3135 N N . PHE A 1 419 ? -16.336 -1.634 17.251 1.00 98.44 419 PHE A N 1
ATOM 3136 C CA . PHE A 1 419 ? -16.785 -2.931 16.751 1.00 98.44 419 PHE A CA 1
ATOM 3137 C C . PHE A 1 419 ? -15.645 -3.749 16.133 1.00 98.44 419 PHE A C 1
ATOM 3139 O O . PHE A 1 419 ? -14.643 -3.213 15.660 1.00 98.44 419 PHE A O 1
ATOM 3146 N N . LEU A 1 420 ? -15.798 -5.074 16.169 1.00 98.25 420 LEU A N 1
ATOM 3147 C CA . LEU A 1 420 ? -14.835 -6.034 15.629 1.00 98.25 420 LEU A CA 1
ATOM 3148 C C . LEU A 1 420 ? -15.415 -6.710 14.383 1.00 98.25 420 LEU A C 1
ATOM 3150 O O . LEU A 1 420 ? -16.296 -7.561 14.497 1.00 98.25 420 LEU A O 1
ATOM 3154 N N . LEU A 1 421 ? -14.896 -6.368 13.204 1.00 98.62 421 LEU A N 1
ATOM 3155 C CA . LEU A 1 421 ? -15.151 -7.142 11.990 1.00 98.62 421 LEU A CA 1
ATOM 3156 C C . LEU A 1 421 ? -14.461 -8.503 12.129 1.00 98.62 421 LEU A C 1
ATOM 3158 O O . LEU A 1 421 ? -13.292 -8.571 12.513 1.00 98.62 421 LEU A O 1
ATOM 3162 N N . ASN A 1 422 ? -15.189 -9.582 11.847 1.00 97.06 422 ASN A N 1
ATOM 3163 C CA . ASN A 1 422 ? -14.724 -10.955 12.020 1.00 97.06 422 ASN A CA 1
ATOM 3164 C C . ASN A 1 422 ? -15.319 -11.857 10.937 1.00 97.06 422 ASN A C 1
ATOM 3166 O O . ASN A 1 422 ? -16.504 -12.190 10.993 1.00 97.06 422 ASN A O 1
ATOM 3170 N N . GLY A 1 423 ? -14.456 -12.284 10.019 1.00 97.31 423 GLY A N 1
ATOM 3171 C CA . GLY A 1 423 ? -14.740 -13.286 8.999 1.00 97.31 423 GLY A CA 1
ATOM 3172 C C . GLY A 1 423 ? -13.598 -14.296 8.922 1.00 97.31 423 GLY A C 1
ATOM 3173 O O . GLY A 1 423 ? -12.831 -14.465 9.875 1.00 97.31 423 GLY A O 1
ATOM 3174 N N . GLY A 1 424 ? -13.447 -14.952 7.780 1.00 96.69 424 GLY A N 1
ATOM 3175 C CA . GLY A 1 424 ? -12.353 -15.886 7.537 1.00 96.69 424 GLY A CA 1
ATOM 3176 C C . GLY A 1 424 ? -12.238 -16.288 6.076 1.00 96.69 424 GLY A C 1
ATOM 3177 O O . GLY A 1 424 ? -12.991 -15.827 5.220 1.00 96.69 424 GLY A O 1
ATOM 3178 N N . GLY A 1 425 ? -11.294 -17.176 5.802 1.00 95.44 425 GLY A N 1
ATOM 3179 C CA . GLY A 1 425 ? -11.143 -17.809 4.505 1.00 95.44 425 GLY A CA 1
ATOM 3180 C C . GLY A 1 425 ? -10.445 -19.157 4.611 1.00 95.44 425 GLY A C 1
ATOM 3181 O O . GLY A 1 425 ? -9.974 -19.558 5.678 1.00 95.44 425 GLY A O 1
ATOM 3182 N N . SER A 1 426 ? -10.404 -19.860 3.489 1.00 94.75 426 SER A N 1
ATOM 3183 C CA . SER A 1 426 ? -9.726 -21.142 3.340 1.00 94.75 426 SER A CA 1
ATOM 3184 C C . SER A 1 426 ? -9.224 -21.283 1.917 1.00 94.75 426 SER A C 1
ATOM 3186 O O . SER A 1 426 ? -9.975 -21.050 0.965 1.00 94.75 426 SER A O 1
ATOM 3188 N N . ASP A 1 427 ? -7.978 -21.709 1.786 1.00 93.19 427 ASP A N 1
ATOM 3189 C CA . ASP A 1 427 ? -7.412 -22.095 0.506 1.00 93.19 427 ASP A CA 1
ATOM 3190 C C . ASP A 1 427 ? -7.633 -23.595 0.227 1.00 93.19 427 ASP A C 1
ATOM 3192 O O . ASP A 1 427 ? -7.777 -24.383 1.167 1.00 93.19 427 ASP A O 1
ATOM 3196 N N . LEU A 1 428 ? -7.711 -23.990 -1.049 1.00 91.25 428 LEU A N 1
ATOM 3197 C CA . LEU A 1 428 ? -7.923 -25.393 -1.444 1.00 91.25 428 LEU A CA 1
ATOM 3198 C C . LEU A 1 428 ? -6.623 -26.173 -1.670 1.00 91.25 428 LEU A C 1
ATOM 3200 O O . LEU A 1 428 ? -6.628 -27.395 -1.509 1.00 91.25 428 LEU A O 1
ATOM 3204 N N . ASP A 1 429 ? -5.537 -25.494 -2.031 1.00 91.44 429 ASP A N 1
ATOM 3205 C CA . ASP A 1 429 ? -4.203 -26.077 -2.201 1.00 91.44 429 ASP A CA 1
ATOM 3206 C C . ASP A 1 429 ? -3.428 -26.083 -0.867 1.00 91.44 429 ASP A C 1
ATOM 3208 O O . ASP A 1 429 ? -2.457 -26.823 -0.704 1.00 91.44 429 ASP A O 1
ATOM 3212 N N . GLY A 1 430 ? -3.933 -25.340 0.125 1.00 89.31 430 GLY A N 1
ATOM 3213 C CA . GLY A 1 430 ? -3.451 -25.311 1.508 1.00 89.31 430 GLY A CA 1
ATOM 3214 C C . GLY A 1 430 ? -2.625 -24.071 1.845 1.00 89.31 430 GLY A C 1
ATOM 3215 O O . GLY A 1 430 ? -1.990 -24.033 2.902 1.00 89.31 430 GLY A O 1
ATOM 3216 N N . ASP A 1 431 ? -2.627 -23.068 0.966 1.00 88.88 431 ASP A N 1
ATOM 3217 C CA . ASP A 1 431 ? -1.796 -21.882 1.113 1.00 88.88 431 ASP A CA 1
ATOM 3218 C C . ASP A 1 431 ? -2.212 -20.966 2.269 1.00 88.88 431 ASP A C 1
ATOM 3220 O O . ASP A 1 431 ? -3.369 -20.876 2.692 1.00 88.88 431 ASP A O 1
ATOM 3224 N N . SER A 1 432 ? -1.214 -20.272 2.816 1.00 88.88 432 SER A N 1
ATOM 3225 C CA . SER A 1 432 ? -1.395 -19.400 3.972 1.00 88.88 432 SER A CA 1
ATOM 3226 C C . SER A 1 432 ? -1.886 -18.021 3.563 1.00 88.88 432 SER A C 1
ATOM 3228 O O . SER A 1 432 ? -1.137 -17.203 3.038 1.00 88.88 432 SER A O 1
ATOM 3230 N N . LEU A 1 433 ? -3.148 -17.752 3.879 1.00 93.00 433 LEU A N 1
ATOM 3231 C CA . LEU A 1 433 ? -3.821 -16.521 3.491 1.00 93.00 433 LEU A CA 1
ATOM 3232 C C . LEU A 1 433 ? -3.373 -15.304 4.310 1.00 93.00 433 LEU A C 1
ATOM 3234 O O . LEU A 1 433 ? -3.331 -15.339 5.544 1.00 93.00 433 LEU A O 1
ATOM 3238 N N . SER A 1 434 ? -3.137 -14.194 3.609 1.00 93.56 434 SER A N 1
ATOM 3239 C CA . SER A 1 434 ? -3.121 -12.852 4.200 1.00 93.56 434 SER A CA 1
ATOM 3240 C C . SER A 1 434 ? -4.462 -12.159 3.953 1.00 93.56 434 SER A C 1
ATOM 3242 O O . SER A 1 434 ? -5.019 -12.219 2.857 1.00 93.56 434 SER A O 1
ATOM 3244 N N . TYR A 1 435 ? -4.993 -11.514 4.986 1.00 96.44 435 TYR A N 1
ATOM 3245 C CA . TYR A 1 435 ? -6.329 -10.931 5.034 1.00 96.44 435 TYR A CA 1
ATOM 3246 C C . TYR A 1 435 ? -6.277 -9.414 5.150 1.00 96.44 435 TYR A C 1
ATOM 3248 O O . TYR A 1 435 ? -5.409 -8.856 5.823 1.00 96.44 435 TYR A O 1
ATOM 3256 N N . ASN A 1 436 ? -7.256 -8.743 4.555 1.00 96.44 436 ASN A N 1
ATOM 3257 C CA . ASN A 1 436 ? -7.480 -7.318 4.725 1.00 96.44 436 ASN A CA 1
ATOM 3258 C C . ASN A 1 436 ? -8.973 -7.007 4.853 1.00 96.44 436 ASN A C 1
ATOM 3260 O O . ASN A 1 436 ? -9.786 -7.620 4.167 1.00 96.44 436 ASN A O 1
ATOM 3264 N N . TRP A 1 437 ? -9.316 -6.055 5.719 1.00 98.25 437 TRP A N 1
ATOM 3265 C CA . TRP A 1 437 ? -10.675 -5.531 5.856 1.00 98.25 437 TRP A CA 1
ATOM 3266 C C . TRP A 1 437 ? -10.714 -4.095 5.338 1.00 98.25 437 TRP A C 1
ATOM 3268 O O . TRP A 1 437 ? -10.146 -3.195 5.961 1.00 98.25 437 TRP A O 1
ATOM 3278 N N . GLU A 1 438 ? -11.398 -3.903 4.218 1.00 98.00 438 GLU A N 1
ATOM 3279 C CA . GLU A 1 438 ? -11.451 -2.667 3.432 1.00 98.00 438 GLU A CA 1
ATOM 3280 C C . GLU A 1 438 ? -12.822 -1.999 3.586 1.00 98.00 438 GLU A C 1
ATOM 3282 O O . GLU A 1 438 ? -13.830 -2.696 3.728 1.00 98.00 438 GLU A O 1
ATOM 3287 N N . GLN A 1 439 ? -12.884 -0.664 3.551 1.00 97.19 439 GLN A N 1
ATOM 3288 C CA . GLN A 1 439 ? -14.153 0.069 3.527 1.00 97.19 439 GLN A CA 1
ATOM 3289 C C . GLN A 1 439 ? -14.548 0.377 2.075 1.00 97.19 439 GLN A C 1
ATOM 3291 O O . GLN A 1 439 ? -13.736 0.851 1.289 1.00 97.19 439 GLN A O 1
ATOM 3296 N N . LEU A 1 440 ? -15.809 0.120 1.724 1.00 96.69 440 LEU A N 1
ATOM 3297 C CA . LEU A 1 440 ? -16.384 0.319 0.389 1.00 96.69 440 LEU A CA 1
ATOM 3298 C C . LEU A 1 440 ? -17.444 1.435 0.369 1.00 96.69 440 LEU A C 1
ATOM 3300 O O . LEU A 1 440 ? -18.380 1.419 -0.431 1.00 96.69 440 LEU A O 1
ATOM 3304 N N . ASP A 1 441 ? -17.309 2.412 1.259 1.00 96.56 441 ASP A N 1
ATOM 3305 C CA . ASP A 1 441 ? -18.132 3.618 1.266 1.00 96.56 441 ASP A CA 1
ATOM 3306 C C . ASP A 1 441 ? -17.497 4.722 0.412 1.00 96.56 441 ASP A C 1
ATOM 3308 O O . ASP A 1 441 ? -16.278 4.832 0.316 1.00 96.56 441 ASP A O 1
ATOM 3312 N N . ARG A 1 442 ? -18.337 5.568 -0.189 1.00 93.94 442 ARG A N 1
ATOM 3313 C CA . ARG A 1 442 ? -17.935 6.771 -0.934 1.00 93.94 442 ARG A CA 1
ATOM 3314 C C . ARG A 1 442 ? -18.828 7.920 -0.503 1.00 93.94 442 ARG A C 1
ATOM 3316 O O . ARG A 1 442 ? -20.027 7.725 -0.302 1.00 93.94 442 ARG A O 1
ATOM 3323 N N . GLY A 1 443 ? -18.272 9.122 -0.437 1.00 93.25 443 GLY A N 1
ATOM 3324 C CA . GLY A 1 443 ? -19.020 10.299 -0.013 1.00 93.25 443 GLY A CA 1
ATOM 3325 C C . GLY A 1 443 ? -18.486 11.602 -0.580 1.00 93.25 443 GLY A C 1
ATOM 3326 O O . GLY A 1 443 ? -17.747 11.625 -1.569 1.00 93.25 443 GLY A O 1
ATOM 3327 N N . ALA A 1 444 ? -18.854 12.699 0.077 1.00 95.19 444 ALA A N 1
ATOM 3328 C CA . ALA A 1 444 ? -18.181 13.969 -0.141 1.00 95.19 444 ALA A CA 1
ATOM 3329 C C . ALA A 1 444 ? -16.688 13.841 0.206 1.00 95.19 444 ALA A C 1
ATOM 3331 O O . ALA A 1 444 ? -16.295 13.063 1.083 1.00 95.19 444 ALA A O 1
ATOM 3332 N N . ALA A 1 445 ? -15.853 14.626 -0.469 1.00 95.69 445 ALA A N 1
ATOM 3333 C CA . ALA A 1 445 ? -14.448 14.723 -0.106 1.00 95.69 445 ALA A CA 1
ATOM 3334 C C . ALA A 1 445 ? -14.291 15.253 1.333 1.00 95.69 445 ALA A C 1
ATOM 3336 O O . ALA A 1 445 ? -15.197 15.907 1.865 1.00 95.69 445 ALA A O 1
ATOM 3337 N N . SER A 1 446 ? -13.174 14.957 1.989 1.00 96.25 446 SER A N 1
ATOM 3338 C CA . SER A 1 446 ? -12.674 15.829 3.059 1.00 96.25 446 SER A CA 1
ATOM 3339 C C . SER A 1 446 ? -11.804 16.927 2.434 1.00 96.25 446 SER A C 1
ATOM 3341 O O . SER A 1 446 ? -11.300 16.769 1.326 1.00 96.25 446 SER A O 1
ATOM 3343 N N . THR A 1 447 ? -11.713 18.074 3.100 1.00 95.31 447 THR A N 1
ATOM 3344 C CA . THR A 1 447 ? -10.966 19.260 2.642 1.00 95.31 447 THR A CA 1
ATOM 3345 C C . THR A 1 447 ? -10.085 19.832 3.765 1.00 95.31 447 THR A C 1
ATOM 3347 O O . THR A 1 447 ? -9.817 21.034 3.793 1.00 95.31 447 THR A O 1
ATOM 3350 N N . SER A 1 448 ? -9.814 19.015 4.789 1.00 95.06 448 SER A N 1
ATOM 3351 C CA . SER A 1 448 ? -9.060 19.316 6.019 1.00 95.06 448 SER A CA 1
ATOM 3352 C C . SER A 1 448 ? -9.210 18.170 7.026 1.00 95.06 448 SER A C 1
ATOM 3354 O O . SER A 1 448 ? -10.233 17.472 7.039 1.00 95.06 448 SER A O 1
ATOM 3356 N N . LEU A 1 449 ? -8.284 18.080 7.984 1.00 92.88 449 LEU A N 1
ATOM 3357 C CA . LEU A 1 449 ? -8.376 17.233 9.180 1.00 92.88 449 LEU A CA 1
ATOM 3358 C C . LEU A 1 449 ? -9.721 17.381 9.911 1.00 92.88 449 LEU A C 1
ATOM 3360 O O . LEU A 1 449 ? -10.292 16.393 10.361 1.00 92.88 449 LEU A O 1
ATOM 3364 N N . ALA A 1 450 ? -10.257 18.603 9.995 1.00 94.69 450 ALA A N 1
ATOM 3365 C CA . ALA A 1 450 ? -11.523 18.889 10.676 1.00 94.69 450 ALA A CA 1
ATOM 3366 C C . ALA A 1 450 ? -12.769 18.365 9.931 1.00 94.69 450 ALA A C 1
ATOM 3368 O O . ALA A 1 450 ? -13.842 18.271 10.525 1.00 94.69 450 ALA A O 1
ATOM 3369 N N . THR A 1 451 ? -12.638 18.024 8.644 1.00 95.50 451 THR A N 1
ATOM 3370 C CA . THR A 1 451 ? -13.718 17.454 7.812 1.00 95.50 451 THR A CA 1
ATOM 3371 C C . THR A 1 451 ? -13.525 15.972 7.490 1.00 95.50 451 THR A C 1
ATOM 3373 O O . THR A 1 451 ? -14.450 15.336 6.987 1.00 95.50 451 THR A O 1
ATOM 3376 N N . MET A 1 452 ? -12.371 15.391 7.832 1.00 95.00 452 MET A N 1
ATOM 3377 C CA . MET A 1 452 ? -12.092 13.952 7.762 1.00 95.00 452 MET A CA 1
ATOM 3378 C C . MET A 1 452 ? -12.770 13.203 8.929 1.00 95.00 452 MET A C 1
ATOM 3380 O O . MET A 1 452 ? -12.138 12.567 9.767 1.00 95.00 452 MET A O 1
ATOM 3384 N N . VAL A 1 453 ? -14.097 13.332 8.987 1.00 96.12 453 VAL A N 1
ATOM 3385 C CA . VAL A 1 453 ? -15.007 12.753 9.987 1.00 96.12 453 VAL A CA 1
ATOM 3386 C C . VAL A 1 453 ? -16.211 12.099 9.293 1.00 96.12 453 VAL A C 1
ATOM 3388 O O . VAL A 1 453 ? -16.364 12.202 8.074 1.00 96.12 453 VAL A O 1
ATOM 3391 N N . ASP A 1 454 ? -17.087 11.433 10.048 1.00 97.38 454 ASP A N 1
ATOM 3392 C CA . ASP A 1 454 ? -18.335 10.882 9.506 1.00 97.38 454 ASP A CA 1
ATOM 3393 C C . ASP A 1 454 ? -19.347 11.983 9.138 1.00 97.38 454 ASP A C 1
ATOM 3395 O O . ASP A 1 454 ? -19.738 12.782 9.987 1.00 97.38 454 ASP A O 1
ATOM 3399 N N . ASP A 1 455 ? -19.808 11.984 7.882 1.00 95.75 455 ASP A N 1
ATOM 3400 C CA . ASP A 1 455 ? -20.896 12.840 7.380 1.00 95.75 455 ASP A CA 1
ATOM 3401 C C . ASP A 1 455 ? -22.148 12.063 6.929 1.00 95.75 455 ASP A C 1
ATOM 3403 O O . ASP A 1 455 ? -23.069 12.651 6.363 1.00 95.75 455 ASP A O 1
ATOM 3407 N N . GLY A 1 456 ? -22.190 10.747 7.164 1.00 96.62 456 GLY A N 1
ATOM 3408 C CA . GLY A 1 456 ? -23.225 9.850 6.642 1.00 96.62 456 GLY A CA 1
ATOM 3409 C C . GLY A 1 456 ? -22.839 9.107 5.362 1.00 96.62 456 GLY A C 1
ATOM 3410 O O . GLY A 1 456 ? -23.507 8.134 5.018 1.00 96.62 456 GLY A O 1
ATOM 3411 N N . SER A 1 457 ? -21.767 9.519 4.674 1.00 94.69 457 SER A N 1
ATOM 3412 C CA . SER A 1 457 ? -21.350 8.949 3.382 1.00 94.69 457 SER A CA 1
ATOM 3413 C C . SER A 1 457 ? -19.848 8.672 3.261 1.00 94.69 457 SER A C 1
ATOM 3415 O O . SER A 1 457 ? -19.464 7.621 2.750 1.00 94.69 457 SER A O 1
ATOM 3417 N N . ARG A 1 458 ? -18.985 9.567 3.761 1.00 94.75 458 ARG A N 1
ATOM 3418 C CA . ARG A 1 458 ? -17.520 9.494 3.609 1.00 94.75 458 ARG A CA 1
ATOM 3419 C C . ARG A 1 458 ? -16.945 8.144 4.082 1.00 94.75 458 ARG A C 1
ATOM 3421 O O . ARG A 1 458 ? -17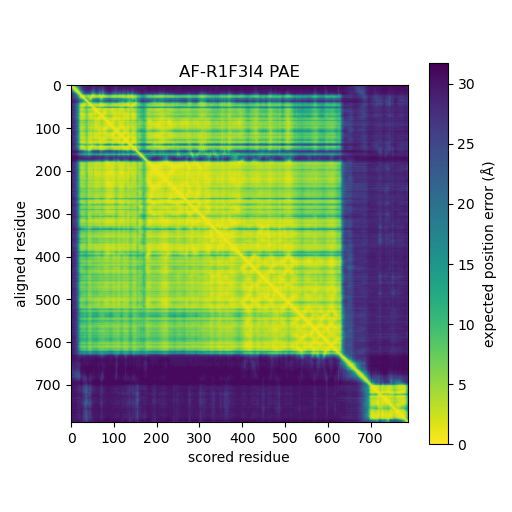.459 7.610 5.072 1.00 94.75 458 ARG A O 1
ATOM 3428 N N . PRO A 1 459 ? -15.888 7.597 3.454 1.00 97.38 459 PRO A N 1
ATOM 3429 C CA . PRO A 1 459 ? -15.032 6.624 4.128 1.00 97.38 459 PRO A CA 1
ATOM 3430 C C . PRO A 1 459 ? -14.428 7.229 5.409 1.00 97.38 459 PRO A C 1
ATOM 3432 O O . PRO A 1 459 ? -14.120 8.419 5.466 1.00 97.38 459 PRO A O 1
ATOM 3435 N N . ILE A 1 460 ? -14.318 6.420 6.460 1.00 97.50 460 ILE A N 1
ATOM 3436 C CA . ILE A 1 460 ? -13.955 6.839 7.829 1.00 97.50 460 ILE A CA 1
ATOM 3437 C C . ILE A 1 460 ? -12.976 5.879 8.521 1.00 97.50 460 ILE A C 1
ATOM 3439 O O . ILE A 1 460 ? -12.679 6.051 9.702 1.00 97.50 460 ILE A O 1
ATOM 3443 N N . PHE A 1 461 ? -12.480 4.872 7.805 1.00 97.94 461 PHE A N 1
ATOM 3444 C CA . PHE A 1 461 ? -11.411 3.990 8.256 1.00 97.94 461 PHE A CA 1
ATOM 3445 C C . PHE A 1 461 ? -10.375 3.839 7.135 1.00 97.94 461 PHE A C 1
ATOM 3447 O O . PHE A 1 461 ? -10.760 3.649 5.980 1.00 97.94 461 PHE A O 1
ATOM 3454 N N . PRO A 1 462 ? -9.069 3.918 7.439 1.00 96.94 462 PRO A N 1
ATOM 3455 C CA . PRO A 1 462 ? -8.026 3.893 6.421 1.00 96.94 462 PRO A CA 1
ATOM 3456 C C . PRO A 1 462 ? -7.841 2.486 5.844 1.00 96.94 462 PRO A C 1
ATOM 3458 O O . PRO A 1 462 ? -8.173 1.488 6.499 1.00 96.94 462 PRO A O 1
ATOM 3461 N N . PHE A 1 463 ? -7.252 2.384 4.654 1.00 97.31 463 PHE A N 1
ATOM 3462 C CA . PHE A 1 463 ? -6.643 1.129 4.218 1.00 97.31 463 PHE A CA 1
ATOM 3463 C C . PHE A 1 463 ? -5.467 0.774 5.145 1.00 97.31 463 PHE A C 1
ATOM 3465 O O . PHE A 1 463 ? -4.867 1.639 5.781 1.00 97.31 463 PHE A O 1
ATOM 3472 N N . VAL A 1 464 ? -5.169 -0.516 5.276 1.00 94.50 464 VAL A N 1
ATOM 3473 C CA . VAL A 1 464 ? -4.073 -1.039 6.109 1.00 94.50 464 VAL A CA 1
ATOM 3474 C C . VAL A 1 464 ? -3.387 -2.176 5.361 1.00 94.50 464 VAL A C 1
ATOM 3476 O O . VAL A 1 464 ? -3.968 -2.728 4.431 1.00 94.50 464 VAL A O 1
ATOM 3479 N N . ALA A 1 465 ? -2.179 -2.571 5.757 1.00 91.94 465 ALA A N 1
ATOM 3480 C CA . ALA A 1 465 ? -1.509 -3.702 5.117 1.00 91.94 465 ALA A CA 1
ATOM 3481 C C . ALA A 1 465 ? -2.273 -5.016 5.396 1.00 91.94 465 ALA A C 1
ATOM 3483 O O . ALA A 1 465 ? -2.812 -5.185 6.497 1.00 91.94 465 ALA A O 1
ATOM 3484 N N . PRO A 1 466 ? -2.348 -5.962 4.441 1.00 92.19 466 PRO A N 1
ATOM 3485 C CA . PRO A 1 466 ? -2.814 -7.316 4.715 1.00 92.19 466 PRO A CA 1
ATOM 3486 C C . PRO A 1 466 ? -1.975 -8.002 5.801 1.00 92.19 466 PRO A C 1
ATOM 3488 O O . PRO A 1 466 ? -0.767 -7.793 5.892 1.00 92.19 466 PRO A O 1
ATOM 3491 N N . GLY A 1 467 ? -2.608 -8.843 6.617 1.00 91.25 467 GLY A N 1
ATOM 3492 C CA . GLY A 1 467 ? -1.951 -9.561 7.711 1.00 91.25 467 GLY A CA 1
ATOM 3493 C C . GLY A 1 467 ? -2.593 -10.917 7.994 1.00 91.25 467 GLY A C 1
ATOM 3494 O O . GLY A 1 467 ? -3.574 -11.302 7.367 1.00 91.25 467 GLY A O 1
ATOM 3495 N N . THR A 1 468 ? -2.064 -11.666 8.958 1.00 91.06 468 THR A N 1
ATOM 3496 C CA . THR A 1 468 ? -2.537 -13.031 9.274 1.00 91.06 468 THR A CA 1
ATOM 3497 C C . THR A 1 468 ? -3.891 -13.086 9.998 1.00 91.06 468 THR A C 1
ATOM 3499 O O . THR A 1 468 ? -4.451 -14.166 10.169 1.00 91.06 468 THR A O 1
ATOM 3502 N N . SER A 1 469 ? -4.438 -11.941 10.421 1.00 94.31 469 SER A N 1
ATOM 3503 C CA . SER A 1 469 ? -5.726 -11.839 11.116 1.00 94.31 469 SER A CA 1
ATOM 3504 C C . SER A 1 469 ? -6.879 -11.575 10.147 1.00 94.31 469 SER A C 1
ATOM 3506 O O . SER A 1 469 ? -6.952 -10.503 9.550 1.00 94.31 469 SER A O 1
ATOM 3508 N N . SER A 1 470 ? -7.856 -12.484 10.087 1.00 96.69 470 SER A N 1
ATOM 3509 C CA . SER A 1 470 ? -9.154 -12.252 9.428 1.00 96.69 470 SER A CA 1
ATOM 3510 C C . SER A 1 470 ? -10.121 -11.373 10.247 1.00 96.69 470 SER A C 1
ATOM 3512 O O . SER A 1 470 ? -11.299 -11.234 9.902 1.00 96.69 470 SER A O 1
ATOM 3514 N N . GLN A 1 471 ? -9.637 -10.769 11.337 1.00 97.44 471 GLN A N 1
ATOM 3515 C CA . GLN A 1 471 ? -10.364 -9.822 12.181 1.00 97.44 471 GLN A CA 1
ATOM 3516 C C . GLN A 1 471 ? -9.755 -8.418 12.091 1.00 97.44 471 GLN A C 1
ATOM 3518 O O . GLN A 1 471 ? -8.531 -8.273 12.168 1.00 97.44 471 GLN A O 1
ATOM 3523 N N . ARG A 1 472 ? -10.603 -7.382 12.014 1.00 97.69 472 ARG A N 1
ATOM 3524 C CA . ARG A 1 472 ? -10.197 -5.967 12.114 1.00 97.69 472 ARG A CA 1
ATOM 3525 C C . ARG A 1 472 ? -11.039 -5.239 13.158 1.00 97.69 472 ARG A C 1
ATOM 3527 O O . ARG A 1 472 ? -12.265 -5.221 13.090 1.00 97.69 472 ARG A O 1
ATOM 3534 N N . LEU A 1 473 ? -10.358 -4.626 14.121 1.00 97.88 473 LEU A N 1
ATOM 3535 C CA . LEU A 1 473 ? -10.959 -3.792 15.159 1.00 97.88 473 LEU A CA 1
ATOM 3536 C C . LEU A 1 473 ? -11.050 -2.339 14.672 1.00 97.88 473 LEU A C 1
ATOM 3538 O O . LEU A 1 473 ? -10.052 -1.801 14.192 1.00 97.88 473 LEU A O 1
ATOM 3542 N N . LEU A 1 474 ? -12.239 -1.740 14.778 1.00 98.38 474 LEU A N 1
ATOM 3543 C CA . LEU A 1 474 ? -12.556 -0.391 14.313 1.00 98.38 474 LEU A CA 1
ATOM 3544 C C . LEU A 1 474 ? -13.203 0.463 15.429 1.00 98.38 474 LEU A C 1
ATOM 3546 O O . LEU A 1 474 ? -14.246 0.073 15.970 1.00 98.38 474 LEU A O 1
ATOM 3550 N N . PRO A 1 475 ? -12.645 1.647 15.761 1.00 97.88 475 PRO A N 1
ATOM 3551 C CA . PRO A 1 475 ? -11.279 2.101 15.461 1.00 97.88 475 PRO A CA 1
ATOM 3552 C C . PRO A 1 475 ? -10.199 1.144 15.993 1.00 97.88 475 PRO A C 1
ATOM 3554 O O . PRO A 1 475 ? -10.481 0.288 16.833 1.00 97.88 475 PRO A O 1
ATOM 3557 N N . SER A 1 476 ? -8.965 1.304 15.519 1.00 96.62 476 SER A N 1
ATOM 3558 C CA . SER A 1 476 ? -7.811 0.470 15.873 1.00 96.62 476 SER A CA 1
ATOM 3559 C C . SER A 1 476 ? -7.546 0.366 17.386 1.00 96.62 476 SER A C 1
ATOM 3561 O O . SER A 1 476 ? -7.881 1.253 18.175 1.00 96.62 476 SER A O 1
ATOM 3563 N N . LEU A 1 477 ? -6.901 -0.729 17.816 1.00 95.50 477 LEU A N 1
ATOM 3564 C CA . LEU A 1 477 ? -6.632 -0.976 19.240 1.00 95.50 477 LEU A CA 1
ATOM 3565 C C . LEU A 1 477 ? -5.803 0.151 19.882 1.00 95.50 477 LEU A C 1
ATOM 3567 O O . LEU A 1 477 ? -6.099 0.545 21.003 1.00 95.50 477 LEU A O 1
ATOM 3571 N N . SER A 1 478 ? -4.831 0.718 19.165 1.00 95.81 478 SER A N 1
ATOM 3572 C CA . SER A 1 478 ? -4.032 1.874 19.597 1.00 95.81 478 SER A CA 1
ATOM 3573 C C . SER A 1 478 ? -4.878 3.136 19.807 1.00 95.81 478 SER A C 1
ATOM 3575 O O . SER A 1 478 ? -4.701 3.836 20.812 1.00 95.81 478 SER A O 1
ATOM 3577 N N . SER A 1 479 ? -5.844 3.401 18.922 1.00 96.94 479 SER A N 1
ATOM 3578 C CA . SER A 1 479 ? -6.817 4.490 19.086 1.00 96.94 479 SER A CA 1
ATOM 3579 C C . SER A 1 479 ? -7.694 4.289 20.327 1.00 96.94 479 SER A C 1
ATOM 3581 O O . SER A 1 479 ? -7.889 5.211 21.120 1.00 96.94 479 SER A O 1
ATOM 3583 N N . LEU A 1 480 ? -8.158 3.058 20.569 1.00 95.88 480 LEU A N 1
ATOM 3584 C CA . LEU A 1 480 ? -8.949 2.706 21.758 1.00 95.88 480 LEU A CA 1
ATOM 3585 C C . LEU A 1 480 ? -8.124 2.677 23.057 1.00 95.88 480 LEU A C 1
ATOM 3587 O O . LEU A 1 480 ? -8.652 2.934 24.143 1.00 95.88 480 LEU A O 1
ATOM 3591 N N . GLN A 1 481 ? -6.830 2.367 22.968 1.00 94.00 481 GLN A N 1
ATOM 3592 C CA . GLN A 1 481 ? -5.926 2.340 24.113 1.00 94.00 481 GLN A CA 1
ATOM 3593 C C . GLN A 1 481 ? -5.550 3.747 24.579 1.00 94.00 481 GLN A C 1
ATOM 3595 O O . GLN A 1 481 ? -5.540 3.994 25.789 1.00 94.00 481 GLN A O 1
ATOM 3600 N N . SER A 1 482 ? -5.262 4.644 23.632 1.00 93.75 482 SER A N 1
ATOM 3601 C CA . SER A 1 482 ? -4.859 6.035 23.879 1.00 93.75 482 SER A CA 1
ATOM 3602 C C . SER A 1 482 ? -6.034 6.990 24.121 1.00 93.75 482 SER A C 1
ATOM 3604 O O . SER A 1 482 ? -5.881 7.961 24.859 1.00 93.75 482 SER A O 1
ATOM 3606 N N . GLY A 1 483 ? -7.200 6.715 23.524 1.00 92.31 483 GLY A N 1
ATOM 3607 C CA . GLY A 1 483 ? -8.353 7.621 23.503 1.00 92.31 483 GLY A CA 1
ATOM 3608 C C . GLY A 1 483 ? -8.311 8.673 22.385 1.00 92.31 483 GLY A C 1
ATOM 3609 O O . GLY A 1 483 ? -9.247 9.463 22.275 1.00 92.31 483 GLY A O 1
ATOM 3610 N N . THR A 1 484 ? -7.271 8.668 21.546 1.00 94.69 484 THR A N 1
ATOM 3611 C CA . THR A 1 484 ? -7.101 9.567 20.395 1.00 94.69 484 THR A CA 1
ATOM 3612 C C . THR A 1 484 ? -7.158 8.743 19.117 1.00 94.69 484 THR A C 1
ATOM 3614 O O . THR A 1 484 ? -6.412 7.778 18.989 1.00 94.69 484 THR A O 1
ATOM 3617 N N . LEU A 1 485 ? -8.018 9.111 18.164 1.00 96.00 485 LEU A N 1
ATOM 3618 C CA . LEU A 1 485 ? -8.090 8.405 16.883 1.00 96.00 485 LEU A CA 1
ATOM 3619 C C . LEU A 1 485 ? -6.843 8.661 16.027 1.00 96.00 485 LEU A C 1
ATOM 3621 O O . LEU A 1 485 ? -6.325 9.779 15.989 1.00 96.00 485 LEU A O 1
ATOM 3625 N N . ALA A 1 486 ? -6.394 7.630 15.313 1.00 94.69 486 ALA A N 1
ATOM 3626 C CA . ALA A 1 486 ? -5.405 7.762 14.254 1.00 94.69 486 ALA A CA 1
ATOM 3627 C C . ALA A 1 486 ? -5.945 8.625 13.097 1.00 94.69 486 ALA A C 1
ATOM 3629 O O . ALA A 1 486 ? -7.151 8.711 12.862 1.00 94.69 486 ALA A O 1
ATOM 3630 N N . LYS A 1 487 ? -5.043 9.257 12.341 1.00 94.94 487 LYS A N 1
ATOM 3631 C CA . LYS A 1 487 ? -5.406 10.045 11.156 1.00 94.94 487 LYS A CA 1
ATOM 3632 C C . LYS A 1 487 ? -6.118 9.145 10.135 1.00 94.94 487 LYS A C 1
ATOM 3634 O O . LYS A 1 487 ? -5.649 8.048 9.850 1.00 94.94 487 LYS A O 1
ATOM 3639 N N . GLY A 1 488 ? -7.263 9.594 9.621 1.00 95.00 488 GLY A N 1
ATOM 3640 C CA . GLY A 1 488 ? -8.122 8.796 8.735 1.00 95.00 488 GLY A CA 1
ATOM 3641 C C . GLY A 1 488 ? -9.071 7.820 9.445 1.00 95.00 488 GLY A C 1
ATOM 3642 O O . GLY A 1 488 ? -9.944 7.271 8.780 1.00 95.00 488 GLY A O 1
ATOM 3643 N N . GLU A 1 489 ? -8.965 7.623 10.767 1.00 97.00 489 GLU A N 1
ATOM 3644 C CA . GLU A 1 489 ? -10.008 6.964 11.565 1.00 97.00 489 GLU A CA 1
ATOM 3645 C C . GLU A 1 489 ? -10.991 8.000 12.128 1.00 97.00 489 GLU A C 1
ATOM 3647 O O . GLU A 1 489 ? -10.591 8.960 12.789 1.00 97.00 489 GLU A O 1
ATOM 3652 N N . ALA A 1 490 ? -12.291 7.772 11.945 1.00 97.44 490 ALA A N 1
ATOM 3653 C CA . ALA A 1 490 ? -13.349 8.541 12.590 1.00 97.44 490 ALA A CA 1
ATOM 3654 C C . ALA A 1 490 ? -14.420 7.624 13.199 1.00 97.44 490 ALA A C 1
ATOM 3656 O O . ALA A 1 490 ? -14.682 6.520 12.724 1.00 97.44 490 ALA A O 1
ATOM 3657 N N . TRP A 1 491 ? -15.073 8.091 14.265 1.00 97.31 491 TRP A N 1
ATOM 3658 C CA . TRP A 1 491 ? -16.238 7.398 14.813 1.00 97.31 491 TRP A CA 1
ATOM 3659 C C . TRP A 1 491 ? -17.409 7.457 13.820 1.00 97.31 491 TRP A C 1
ATOM 3661 O O . TRP A 1 491 ? -17.702 8.541 13.312 1.00 97.31 491 TRP A O 1
ATOM 3671 N N . PRO A 1 492 ? -18.153 6.359 13.599 1.00 97.50 492 PRO A N 1
ATOM 3672 C CA . PRO A 1 492 ? -19.446 6.435 12.937 1.00 97.50 492 PRO A CA 1
ATOM 3673 C C . PRO A 1 492 ? -20.445 7.103 13.891 1.00 97.50 492 PRO A C 1
ATOM 3675 O O . PRO A 1 492 ? -20.793 6.549 14.938 1.00 97.50 492 PRO A O 1
ATOM 3678 N N . THR A 1 493 ? -20.874 8.320 13.563 1.00 97.44 493 THR A N 1
ATOM 3679 C CA . THR A 1 493 ? -21.717 9.169 14.425 1.00 97.44 493 THR A CA 1
ATOM 3680 C C . THR A 1 493 ? -23.147 9.316 13.905 1.00 97.44 493 THR A C 1
ATOM 3682 O O . THR A 1 493 ? -24.051 9.666 14.668 1.00 97.44 493 THR A O 1
ATOM 3685 N N . THR A 1 494 ? -23.369 9.045 12.622 1.00 97.75 494 THR A N 1
ATOM 3686 C CA . THR A 1 494 ? -24.630 9.270 11.905 1.00 97.75 494 THR A CA 1
ATOM 3687 C C . THR A 1 494 ? -25.498 8.007 11.805 1.00 97.75 494 THR A C 1
ATOM 3689 O O . THR A 1 494 ? -25.090 6.912 12.188 1.00 97.75 494 THR A O 1
ATOM 3692 N N . ASN A 1 495 ? -26.726 8.156 11.295 1.00 98.12 495 ASN A N 1
ATOM 3693 C CA . ASN A 1 495 ? -27.522 7.022 10.818 1.00 98.12 495 ASN A CA 1
ATOM 3694 C C . ASN A 1 495 ? -27.093 6.703 9.379 1.00 98.12 495 ASN A C 1
ATOM 3696 O O . ASN A 1 495 ? -27.472 7.434 8.463 1.00 98.12 495 ASN A O 1
ATOM 3700 N N . ARG A 1 496 ? -26.312 5.638 9.183 1.00 97.94 496 ARG A N 1
ATOM 3701 C CA . ARG A 1 496 ? -25.781 5.227 7.871 1.00 97.94 496 ARG A CA 1
ATOM 3702 C C . ARG A 1 496 ? -25.574 3.718 7.803 1.00 97.94 496 ARG A C 1
ATOM 3704 O O . ARG A 1 496 ? -25.459 3.069 8.836 1.00 97.94 496 ARG A O 1
ATOM 3711 N N . THR A 1 497 ? -25.457 3.166 6.602 1.00 98.50 497 THR A N 1
ATOM 3712 C CA . THR A 1 497 ? -24.839 1.845 6.416 1.00 98.50 497 THR A CA 1
ATOM 3713 C C . THR A 1 497 ? -23.365 2.058 6.097 1.00 98.50 497 THR A C 1
ATOM 3715 O O . THR A 1 497 ? -23.039 2.926 5.289 1.00 98.50 497 THR A O 1
ATOM 3718 N N . LEU A 1 498 ? -22.490 1.310 6.763 1.00 98.69 498 LEU A N 1
ATOM 3719 C CA . LEU A 1 498 ? -21.092 1.147 6.382 1.00 98.69 498 LEU A CA 1
ATOM 3720 C C . LEU A 1 498 ? -20.963 -0.127 5.550 1.00 98.69 498 LEU A C 1
ATOM 3722 O O . LEU A 1 498 ? -21.580 -1.143 5.883 1.00 98.69 498 LEU A O 1
ATOM 3726 N N . HIS A 1 499 ? -20.148 -0.078 4.506 1.00 98.62 499 HIS A N 1
ATOM 3727 C CA . HIS A 1 499 ? -19.890 -1.215 3.628 1.00 98.62 499 HIS A CA 1
ATOM 3728 C C . HIS A 1 499 ? -18.445 -1.660 3.824 1.00 98.62 499 HIS A C 1
ATOM 3730 O O . HIS A 1 499 ? -17.525 -0.853 3.696 1.00 98.62 499 HIS A O 1
ATOM 3736 N N . PHE A 1 500 ? -18.241 -2.936 4.127 1.00 98.62 500 PHE A N 1
ATOM 3737 C CA . PHE A 1 500 ? -16.922 -3.517 4.341 1.00 98.62 500 PHE A CA 1
ATOM 3738 C C . PHE A 1 500 ? -16.709 -4.737 3.454 1.00 98.62 500 PHE A C 1
ATOM 3740 O O . PHE A 1 500 ? -17.655 -5.429 3.081 1.00 98.62 500 PHE A O 1
ATOM 3747 N N . ARG A 1 501 ? -15.446 -5.028 3.159 1.00 98.31 501 ARG A N 1
ATOM 3748 C CA . ARG A 1 501 ? -15.026 -6.220 2.428 1.00 98.31 501 ARG A CA 1
ATOM 3749 C C . ARG A 1 501 ? -13.884 -6.906 3.153 1.00 98.31 501 ARG A C 1
ATOM 3751 O O . ARG A 1 501 ? -12.918 -6.244 3.523 1.00 98.31 501 ARG A O 1
ATOM 3758 N N . LEU A 1 502 ? -13.980 -8.223 3.300 1.00 98.50 502 LEU A N 1
ATOM 3759 C CA . LEU A 1 502 ? -12.842 -9.070 3.629 1.00 98.50 502 LEU A CA 1
ATOM 3760 C C . LEU A 1 502 ? -12.214 -9.542 2.318 1.00 98.50 502 LEU A C 1
ATOM 3762 O O . LEU A 1 502 ? -12.878 -10.200 1.523 1.00 98.50 502 LEU A O 1
ATOM 3766 N N . THR A 1 503 ? -10.942 -9.225 2.109 1.00 97.06 503 THR A N 1
ATOM 3767 C CA . THR A 1 503 ? -10.143 -9.658 0.955 1.00 97.06 503 THR A CA 1
ATOM 3768 C C . THR A 1 503 ? -9.024 -10.571 1.447 1.00 97.06 503 THR A C 1
ATOM 3770 O O . THR A 1 503 ? -8.290 -10.195 2.361 1.00 97.06 503 THR A O 1
ATOM 3773 N N . ALA A 1 504 ? -8.871 -11.754 0.850 1.00 96.06 504 ALA A N 1
ATOM 3774 C CA . ALA A 1 504 ? -7.812 -12.713 1.167 1.00 96.06 504 ALA A CA 1
ATOM 3775 C C . ALA A 1 504 ? -6.919 -12.983 -0.053 1.00 96.06 504 ALA A C 1
ATOM 3777 O O . ALA A 1 504 ? -7.419 -13.124 -1.171 1.00 96.06 504 ALA A O 1
ATOM 3778 N N . ARG A 1 505 ? -5.605 -13.065 0.173 1.00 93.50 505 ARG A N 1
ATOM 3779 C CA . ARG A 1 505 ? -4.560 -13.271 -0.844 1.00 93.50 505 ARG A CA 1
ATOM 3780 C C . ARG A 1 505 ? -3.729 -14.507 -0.495 1.00 93.50 505 ARG A C 1
ATOM 3782 O O . ARG A 1 505 ? -3.331 -14.646 0.663 1.00 93.50 505 ARG A O 1
ATOM 3789 N N . ASP A 1 506 ? -3.438 -15.345 -1.486 1.00 91.56 506 ASP A N 1
ATOM 3790 C CA . ASP A 1 506 ? -2.642 -16.582 -1.359 1.00 91.56 506 ASP A CA 1
ATOM 3791 C C . ASP A 1 506 ? -1.111 -16.385 -1.453 1.00 91.56 506 ASP A C 1
ATOM 3793 O O . ASP A 1 506 ? -0.350 -17.269 -1.073 1.00 91.56 506 ASP A O 1
ATOM 3797 N N . GLY A 1 507 ? -0.647 -15.240 -1.970 1.00 87.06 507 GLY A N 1
ATOM 3798 C CA . GLY A 1 507 ? 0.772 -14.984 -2.272 1.00 87.06 507 GLY A CA 1
ATOM 3799 C C . GLY A 1 507 ? 1.232 -15.443 -3.667 1.00 87.06 507 GLY A C 1
ATOM 3800 O O . GLY A 1 507 ? 2.338 -15.113 -4.091 1.00 87.06 507 GLY A O 1
ATOM 3801 N N . LYS A 1 508 ? 0.387 -16.158 -4.417 1.00 86.12 508 LYS A N 1
ATOM 3802 C CA . LYS A 1 508 ? 0.690 -16.769 -5.725 1.00 86.12 508 LYS A CA 1
ATOM 3803 C C . LYS A 1 508 ? -0.070 -16.121 -6.894 1.00 86.12 508 LYS A C 1
ATOM 3805 O O . LYS A 1 508 ? 0.405 -16.209 -8.033 1.00 86.12 508 LYS A O 1
ATOM 3810 N N . GLY A 1 509 ? -1.185 -15.440 -6.616 1.00 86.25 509 GLY A N 1
ATOM 3811 C CA . GLY A 1 509 ? -1.967 -14.611 -7.549 1.00 86.25 509 GLY A CA 1
ATOM 3812 C C . GLY A 1 509 ? -3.488 -14.720 -7.371 1.00 86.25 509 GLY A C 1
ATOM 3813 O O . GLY A 1 509 ? -4.253 -13.905 -7.901 1.00 86.25 509 GLY A O 1
ATOM 3814 N N . GLY A 1 510 ? -3.954 -15.705 -6.605 1.00 89.19 510 GLY A N 1
ATOM 3815 C CA . GLY A 1 510 ? -5.336 -15.835 -6.178 1.00 89.19 510 GLY A CA 1
ATOM 3816 C C . GLY A 1 510 ? -5.686 -14.788 -5.124 1.00 89.19 510 GLY A C 1
ATOM 3817 O O . GLY A 1 510 ? -5.142 -14.742 -4.021 1.00 89.19 510 GLY A O 1
ATOM 3818 N N . VAL A 1 511 ? -6.678 -13.967 -5.460 1.00 92.12 511 VAL A N 1
ATOM 3819 C CA . VAL A 1 511 ? -7.313 -13.044 -4.515 1.00 92.12 511 VAL A CA 1
ATOM 3820 C C . VAL A 1 511 ? -8.808 -13.300 -4.553 1.00 92.12 511 VAL A C 1
ATOM 3822 O O . VAL A 1 511 ? -9.416 -13.189 -5.623 1.00 92.12 511 VAL A O 1
ATOM 3825 N N . GLY A 1 512 ? -9.360 -13.664 -3.397 1.00 92.94 512 GLY A N 1
ATOM 3826 C CA . GLY A 1 512 ? -10.789 -13.832 -3.151 1.00 92.94 512 GLY A CA 1
ATOM 3827 C C . GLY A 1 512 ? -11.299 -12.771 -2.178 1.00 92.94 512 GLY A C 1
ATOM 3828 O O . GLY A 1 512 ? -10.521 -12.183 -1.425 1.00 92.94 512 GLY A O 1
ATOM 3829 N N . SER A 1 513 ? -12.603 -12.508 -2.183 1.00 95.69 513 SER A N 1
ATOM 3830 C CA . SER A 1 513 ? -13.206 -11.517 -1.288 1.00 95.69 513 SER A CA 1
ATOM 3831 C C . SER A 1 513 ? -14.697 -11.744 -1.068 1.00 95.69 513 SER A C 1
ATOM 3833 O O . SER A 1 513 ? -15.374 -12.233 -1.972 1.00 95.69 513 SER A O 1
ATOM 3835 N N . ASP A 1 514 ? -15.205 -11.294 0.076 1.00 97.44 514 ASP A N 1
ATOM 3836 C CA . ASP A 1 514 ? -16.632 -11.268 0.422 1.00 97.44 514 ASP A CA 1
ATOM 3837 C C . ASP A 1 514 ? -16.987 -9.962 1.168 1.00 97.44 514 ASP A C 1
ATOM 3839 O O . ASP A 1 514 ? -16.096 -9.282 1.684 1.00 97.44 514 ASP A O 1
ATOM 3843 N N . GLU A 1 515 ? -18.265 -9.578 1.211 1.00 97.62 515 GLU A N 1
ATOM 3844 C CA . GLU A 1 515 ? -18.729 -8.263 1.695 1.00 97.62 515 GLU A CA 1
ATOM 3845 C C . GLU A 1 515 ? -19.665 -8.359 2.919 1.00 97.62 515 GLU A C 1
ATOM 3847 O O . GLU A 1 515 ? -20.430 -9.306 3.067 1.00 97.62 515 GLU A O 1
ATOM 3852 N N . MET A 1 516 ? -19.612 -7.352 3.799 1.00 98.19 516 MET A N 1
ATOM 3853 C CA . MET A 1 516 ? -20.453 -7.202 4.996 1.00 98.19 516 MET A CA 1
ATOM 3854 C C . MET A 1 516 ? -21.001 -5.773 5.082 1.00 98.19 516 MET A C 1
ATOM 3856 O O . MET A 1 516 ? -20.262 -4.802 4.896 1.00 98.19 516 MET A O 1
ATOM 3860 N N . GLN A 1 517 ? -22.271 -5.630 5.453 1.00 98.69 517 GLN A N 1
ATOM 3861 C CA . GLN A 1 517 ? -22.884 -4.354 5.816 1.00 98.69 517 GLN A CA 1
ATOM 3862 C C . GLN A 1 517 ? -22.985 -4.193 7.338 1.00 98.69 517 GLN A C 1
ATOM 3864 O O . GLN A 1 517 ? -23.408 -5.092 8.068 1.00 98.69 517 GLN A O 1
ATOM 3869 N N . VAL A 1 518 ? -22.643 -2.999 7.821 1.00 98.75 518 VAL A N 1
ATOM 3870 C CA . VAL A 1 518 ? -22.788 -2.607 9.227 1.00 98.75 518 VAL A CA 1
ATOM 3871 C C . VAL A 1 518 ? -23.676 -1.366 9.294 1.00 98.75 518 VAL A C 1
ATOM 3873 O O . VAL A 1 518 ? -23.239 -0.248 9.024 1.00 98.75 518 VAL A O 1
ATOM 3876 N N . GLN A 1 519 ? -24.951 -1.555 9.634 1.00 98.69 519 GLN A N 1
ATOM 3877 C CA . GLN A 1 519 ? -25.898 -0.459 9.818 1.00 98.69 519 GLN A CA 1
ATOM 3878 C C . GLN A 1 519 ? -25.652 0.233 11.162 1.00 98.69 519 GLN A C 1
ATOM 3880 O O . GLN A 1 519 ? -25.823 -0.354 12.229 1.00 98.69 519 GLN A O 1
ATOM 3885 N N . VAL A 1 520 ? -25.296 1.509 11.109 1.00 98.62 520 VAL A N 1
ATOM 3886 C CA . VAL A 1 520 ? -25.086 2.379 12.263 1.00 98.62 520 VAL A CA 1
ATOM 3887 C C . VAL A 1 520 ? -26.393 3.092 12.598 1.00 98.62 520 VAL A C 1
ATOM 3889 O O . VAL A 1 520 ? -26.997 3.741 11.741 1.00 98.62 520 VAL A O 1
ATOM 3892 N N . VAL A 1 521 ? -26.811 3.005 13.861 1.00 98.25 521 VAL A N 1
ATOM 3893 C CA . VAL A 1 521 ? -28.011 3.669 14.381 1.00 98.25 521 VAL A CA 1
ATOM 3894 C C . VAL A 1 521 ? -27.627 4.632 15.502 1.00 98.25 521 VAL A C 1
ATOM 3896 O O . VAL A 1 521 ? -27.184 4.227 16.578 1.00 98.25 521 VAL A O 1
ATOM 3899 N N . ASN A 1 522 ? -27.819 5.929 15.273 1.00 97.19 522 ASN A N 1
ATOM 3900 C CA . ASN A 1 522 ? -27.639 6.956 16.292 1.00 97.19 522 ASN A CA 1
ATOM 3901 C C . ASN A 1 522 ? -28.887 7.034 17.184 1.00 97.19 522 ASN A C 1
ATOM 3903 O O . ASN A 1 522 ? -29.919 7.591 16.812 1.00 97.19 522 ASN A O 1
ATOM 3907 N N . THR A 1 523 ? -28.761 6.482 18.390 1.00 95.56 523 THR A N 1
ATOM 3908 C CA . THR A 1 523 ? -29.792 6.448 19.437 1.00 95.56 523 THR A CA 1
ATOM 3909 C C . THR A 1 523 ? -29.703 7.619 20.427 1.00 95.56 523 THR A C 1
ATOM 3911 O O . THR A 1 523 ? -30.384 7.616 21.453 1.00 95.56 523 THR A O 1
ATOM 3914 N N . GLY A 1 524 ? -28.853 8.618 20.161 1.00 95.25 524 GLY A N 1
ATOM 3915 C CA . GLY A 1 524 ? -28.589 9.746 21.061 1.00 95.25 524 GLY A CA 1
ATOM 3916 C C . GLY A 1 524 ? -27.639 9.432 22.227 1.00 95.25 524 GLY A C 1
ATOM 3917 O O . GLY A 1 524 ? -27.519 10.233 23.154 1.00 95.25 524 GLY A O 1
ATOM 3918 N N . SER A 1 525 ? -26.971 8.273 22.235 1.00 94.12 525 SER A N 1
ATOM 3919 C CA . SER A 1 525 ? -25.936 7.918 23.220 1.00 94.12 525 SER A CA 1
ATOM 3920 C C . SER A 1 525 ? -25.002 6.817 22.698 1.00 94.12 525 SER A C 1
ATOM 3922 O O . SER A 1 525 ? -25.482 5.927 22.003 1.00 94.12 525 SER A O 1
ATOM 3924 N N . PRO A 1 526 ? -23.707 6.815 23.067 1.00 94.69 526 PRO A N 1
ATOM 3925 C CA . PRO A 1 526 ? -22.800 5.693 22.812 1.00 94.69 526 PRO A CA 1
ATOM 3926 C C . PRO A 1 526 ? -23.081 4.521 23.761 1.00 94.69 526 PRO A C 1
ATOM 3928 O O . PRO A 1 526 ? -23.460 4.733 24.919 1.00 94.69 526 PRO A O 1
ATOM 3931 N N . PHE A 1 527 ? -22.832 3.288 23.315 1.00 97.94 527 PHE A N 1
ATOM 3932 C CA . PHE A 1 527 ? -22.770 2.134 24.214 1.00 97.94 527 PHE A CA 1
ATOM 3933 C C . PHE A 1 527 ? -21.387 2.113 24.875 1.00 97.94 527 PHE A C 1
ATOM 3935 O O . PHE A 1 527 ? -20.377 1.862 24.223 1.00 97.94 527 PHE A O 1
ATOM 3942 N N . THR A 1 528 ? -21.319 2.450 26.165 1.00 97.44 528 THR A N 1
ATOM 3943 C CA . THR A 1 528 ? -20.037 2.676 26.853 1.00 97.44 528 THR A CA 1
ATOM 3944 C C . THR A 1 528 ? -20.079 2.305 28.333 1.00 97.44 528 THR A C 1
ATOM 3946 O O . THR A 1 528 ? -21.123 2.417 28.979 1.00 97.44 528 THR A O 1
ATOM 3949 N N . LEU A 1 529 ? -18.944 1.875 28.889 1.00 98.06 529 LEU A N 1
ATOM 3950 C CA . LEU A 1 529 ? -18.791 1.605 30.319 1.00 98.06 529 LEU A CA 1
ATOM 3951 C C . LEU A 1 529 ? -18.776 2.924 31.110 1.00 98.06 529 LEU A C 1
ATOM 3953 O O . LEU A 1 529 ? -18.142 3.898 30.718 1.00 98.06 529 LEU A O 1
ATOM 3957 N N . THR A 1 530 ? -19.479 2.950 32.241 1.00 98.00 530 THR A N 1
ATOM 3958 C CA . THR A 1 530 ? -19.616 4.119 33.130 1.00 98.00 530 THR A CA 1
ATOM 3959 C C . THR A 1 530 ? -19.118 3.853 34.552 1.00 98.00 530 THR A C 1
ATOM 3961 O O . THR A 1 530 ? -18.877 4.799 35.300 1.00 98.00 530 THR A O 1
ATOM 3964 N N . ALA A 1 531 ? -18.915 2.586 34.932 1.00 97.19 531 ALA A N 1
ATOM 3965 C CA . ALA A 1 531 ? -18.123 2.193 36.097 1.00 97.19 531 ALA A CA 1
ATOM 3966 C C . ALA A 1 531 ? -17.603 0.745 35.953 1.00 97.19 531 ALA A C 1
ATOM 3968 O O . ALA A 1 531 ? -18.347 -0.099 35.446 1.00 97.19 531 ALA A O 1
ATOM 3969 N N . PRO A 1 532 ? -16.398 0.421 36.460 1.00 96.88 532 PRO A N 1
ATOM 3970 C CA . PRO A 1 532 ? -15.358 1.339 36.939 1.00 96.88 532 PRO A CA 1
ATOM 3971 C C . PRO A 1 532 ? -14.676 2.100 35.785 1.00 96.88 532 PRO A C 1
ATOM 3973 O O . PRO A 1 532 ? -14.580 1.596 34.670 1.00 96.88 532 PRO A O 1
ATOM 3976 N N . LEU A 1 533 ? -14.183 3.309 36.071 1.00 95.81 533 LEU A N 1
ATOM 3977 C CA . LEU A 1 533 ? -13.423 4.144 35.121 1.00 95.81 533 LEU A CA 1
ATOM 3978 C C . LEU A 1 533 ? -11.969 4.394 35.556 1.00 95.81 533 LEU A C 1
ATOM 3980 O O . LEU A 1 533 ? -11.169 4.889 34.770 1.00 95.81 533 LEU A O 1
ATOM 3984 N N . SER A 1 534 ? -11.631 4.081 36.806 1.00 95.31 534 SER A N 1
ATOM 3985 C CA . SER A 1 534 ? -10.294 4.220 37.387 1.00 95.31 534 SER A CA 1
ATOM 3986 C C . SER A 1 534 ? -10.195 3.402 38.682 1.00 95.31 534 SER A C 1
ATOM 3988 O O . SER A 1 534 ? -11.196 2.867 39.167 1.00 95.31 534 SER A O 1
ATOM 3990 N N . GLY A 1 535 ? -8.990 3.327 39.253 1.00 94.62 535 GLY A N 1
ATOM 3991 C CA . GLY A 1 535 ? -8.720 2.673 40.536 1.00 94.62 535 GLY A CA 1
ATOM 3992 C C . GLY A 1 535 ? -8.106 1.279 40.404 1.00 94.62 535 GLY A C 1
ATOM 3993 O O . GLY A 1 535 ? -7.656 0.877 39.330 1.00 94.62 535 GLY A O 1
ATOM 3994 N N . THR A 1 536 ? -8.075 0.560 41.528 1.00 97.00 536 THR A N 1
ATOM 3995 C CA . THR A 1 536 ? -7.528 -0.798 41.627 1.00 97.00 536 THR A CA 1
ATOM 3996 C C . THR A 1 536 ? -8.652 -1.813 41.794 1.00 97.00 536 THR A C 1
ATOM 3998 O O . THR A 1 536 ? -9.512 -1.647 42.659 1.00 97.00 536 THR A O 1
ATOM 4001 N N . LEU A 1 537 ? -8.619 -2.864 40.980 1.00 96.50 537 LEU A N 1
ATOM 4002 C CA . LEU A 1 537 ? -9.443 -4.058 41.103 1.00 96.50 537 LEU A CA 1
ATOM 4003 C C . LEU A 1 537 ? -8.694 -5.121 41.908 1.00 96.50 537 LEU A C 1
ATOM 4005 O O . LEU A 1 537 ? -7.559 -5.457 41.564 1.00 96.50 537 LEU A O 1
ATOM 4009 N N . SER A 1 538 ? -9.331 -5.664 42.942 1.00 95.62 538 SER A N 1
ATOM 4010 C CA . SER A 1 538 ? -8.750 -6.702 43.800 1.00 95.62 538 SER A CA 1
ATOM 4011 C C . SER A 1 538 ? -9.355 -8.078 43.528 1.00 95.62 538 SER A C 1
ATOM 4013 O O . SER A 1 538 ? -10.547 -8.197 43.2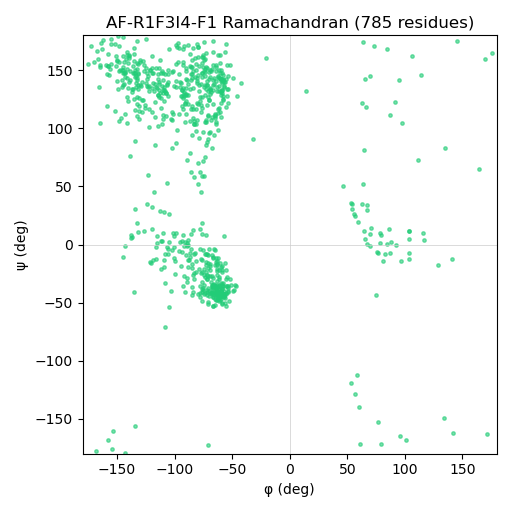44 1.00 95.62 538 SER A O 1
ATOM 4015 N N . GLU A 1 539 ? -8.570 -9.144 43.669 1.00 94.00 539 GLU A N 1
ATOM 4016 C CA . GLU A 1 539 ? -9.119 -10.505 43.614 1.00 94.00 539 GLU A CA 1
ATOM 4017 C C . GLU A 1 539 ? -10.174 -10.758 44.705 1.00 94.00 539 GLU A C 1
ATOM 4019 O O . GLU A 1 539 ? -10.088 -10.233 45.817 1.00 94.00 539 GLU A O 1
ATOM 4024 N N . GLY A 1 540 ? -11.225 -11.514 44.371 1.00 93.38 540 GLY A N 1
ATOM 4025 C CA . GLY A 1 540 ? -12.374 -11.737 45.255 1.00 93.38 540 GLY A CA 1
ATOM 4026 C C . GLY A 1 540 ? -13.270 -10.509 45.489 1.00 93.38 540 GLY A C 1
ATOM 4027 O O . GLY A 1 540 ? -14.283 -10.623 46.182 1.00 93.38 540 GLY A O 1
ATOM 4028 N N . GLN A 1 541 ? -12.953 -9.340 44.918 1.00 94.25 541 GLN A N 1
ATOM 4029 C CA . GLN A 1 541 ? -13.791 -8.145 45.023 1.00 94.25 541 GLN A CA 1
ATOM 4030 C C . GLN A 1 541 ? -15.152 -8.371 44.358 1.00 94.25 541 GLN A C 1
ATOM 4032 O O . GLN A 1 541 ? -15.226 -8.767 43.197 1.00 94.25 541 GLN A O 1
ATOM 4037 N N . SER A 1 542 ? -16.229 -8.018 45.061 1.00 96.00 542 SER A N 1
ATOM 4038 C CA . SER A 1 542 ? -17.548 -7.829 44.453 1.00 96.00 542 SER A CA 1
ATOM 4039 C C . SER A 1 542 ? -17.559 -6.497 43.695 1.00 96.00 542 SER A C 1
ATOM 4041 O O . SER A 1 542 ? -17.676 -5.422 44.292 1.00 96.00 542 SER A O 1
ATOM 4043 N N . LEU A 1 543 ? -17.334 -6.555 42.381 1.00 96.12 543 LEU A N 1
ATOM 4044 C CA . LEU A 1 543 ? -17.233 -5.397 41.500 1.00 96.12 543 LEU A CA 1
ATO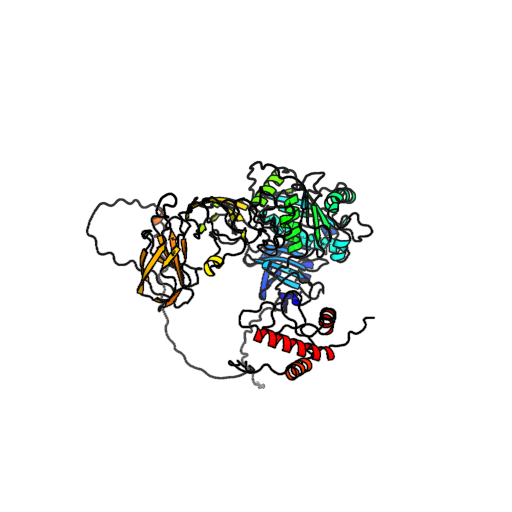M 4045 C C . LEU A 1 543 ? -18.595 -5.070 40.880 1.00 96.12 543 LEU A C 1
ATOM 4047 O O . LEU A 1 543 ? -19.121 -5.835 40.073 1.00 96.12 543 LEU A O 1
ATOM 4051 N N . ALA A 1 544 ? -19.127 -3.892 41.200 1.00 97.00 544 ALA A N 1
ATOM 4052 C CA . ALA A 1 544 ? -20.252 -3.311 40.475 1.00 97.00 544 ALA A CA 1
ATOM 4053 C C . ALA A 1 544 ? -19.769 -2.722 39.138 1.00 97.00 544 ALA A C 1
ATOM 4055 O O . ALA A 1 544 ? -18.949 -1.801 39.121 1.00 97.00 544 ALA A O 1
ATOM 4056 N N . ILE A 1 545 ? -20.307 -3.229 38.030 1.00 98.25 545 ILE A N 1
ATOM 4057 C CA . ILE A 1 545 ? -20.030 -2.769 36.664 1.00 98.25 545 ILE A CA 1
ATOM 4058 C C . ILE A 1 545 ? -21.281 -2.056 36.142 1.00 98.25 545 ILE A C 1
ATOM 4060 O O . ILE A 1 545 ? -22.401 -2.532 36.341 1.00 98.25 545 ILE A O 1
ATOM 4064 N N . ARG A 1 546 ? -21.111 -0.903 35.490 1.00 98.62 546 ARG A N 1
ATOM 4065 C CA . ARG A 1 546 ? -22.204 -0.086 34.935 1.00 98.62 546 ARG A CA 1
ATOM 4066 C C . ARG A 1 546 ? -21.866 0.390 33.531 1.00 98.62 546 ARG A C 1
ATOM 4068 O O . ARG A 1 546 ? -20.698 0.635 33.235 1.00 98.62 546 ARG A O 1
ATOM 4075 N N . TRP A 1 547 ? -22.881 0.535 32.687 1.00 98.44 547 TRP A N 1
ATOM 4076 C CA . TRP A 1 547 ? -22.749 0.994 31.305 1.00 98.44 547 TRP A CA 1
ATOM 4077 C C . TRP A 1 547 ? -23.981 1.772 30.844 1.00 98.44 547 TRP A C 1
ATOM 4079 O O . TRP A 1 547 ? -25.080 1.609 31.376 1.00 98.44 547 TRP A O 1
ATOM 4089 N N . GLN A 1 548 ? -23.797 2.613 29.829 1.00 98.19 548 GLN A N 1
ATOM 4090 C CA . GLN A 1 548 ? -24.893 3.215 29.083 1.00 98.19 548 GLN A CA 1
ATOM 4091 C C . GLN A 1 548 ? -25.412 2.198 28.062 1.00 98.19 548 GLN A C 1
ATOM 4093 O O . GLN A 1 548 ? -24.664 1.725 27.210 1.00 98.19 548 GLN A O 1
ATOM 4098 N N . VAL A 1 549 ? -26.700 1.858 28.146 1.00 96.81 549 VAL A N 1
ATOM 4099 C CA . VAL A 1 549 ? -27.329 0.826 27.293 1.00 96.81 549 VAL A CA 1
ATOM 4100 C C . VAL A 1 549 ? -27.552 1.326 25.859 1.00 96.81 549 VAL A C 1
ATOM 4102 O O . VAL A 1 549 ? -27.674 0.523 24.938 1.00 96.81 549 VAL A O 1
ATOM 4105 N N . ALA A 1 550 ? -27.588 2.647 25.649 1.00 94.38 550 ALA A N 1
ATOM 4106 C CA . ALA A 1 550 ? -27.690 3.281 24.328 1.00 94.38 550 ALA A CA 1
ATOM 4107 C C . ALA A 1 550 ? -28.899 2.832 23.478 1.00 94.38 550 ALA A C 1
ATOM 4109 O O . ALA A 1 550 ? -28.833 2.836 22.254 1.00 94.38 550 ALA A O 1
ATOM 4110 N N . GLY A 1 551 ? -29.991 2.382 24.108 1.00 94.94 551 GLY A N 1
ATOM 4111 C CA . GLY A 1 551 ? -31.150 1.808 23.406 1.00 94.94 551 GLY A CA 1
ATOM 4112 C C . GLY A 1 551 ? -30.866 0.491 22.666 1.00 94.94 551 GLY A C 1
ATOM 4113 O O . GLY A 1 551 ? -31.753 -0.026 21.989 1.00 94.94 551 GLY A O 1
ATOM 4114 N N . SER A 1 552 ? -29.654 -0.061 22.798 1.00 97.12 552 SER A N 1
ATOM 4115 C CA . SER A 1 552 ? -29.175 -1.209 22.022 1.00 97.12 552 SER A CA 1
ATOM 4116 C C . SER A 1 552 ? -29.960 -2.497 22.262 1.00 97.12 552 SER A C 1
ATOM 4118 O O . SER A 1 552 ? -29.948 -3.374 21.406 1.00 97.12 552 SER A O 1
ATOM 4120 N N . GLN A 1 553 ? -30.674 -2.613 23.385 1.00 96.06 553 GLN A N 1
ATOM 4121 C CA . GLN A 1 553 ? -31.513 -3.765 23.712 1.00 96.06 553 GLN A CA 1
ATOM 4122 C C . GLN A 1 553 ? -32.805 -3.853 22.883 1.00 96.06 553 GLN A C 1
ATOM 4124 O O . GLN A 1 553 ? -33.452 -4.899 22.870 1.00 96.06 553 GLN A O 1
ATOM 4129 N N . SER A 1 554 ? -33.183 -2.766 22.208 1.00 95.62 554 SER A N 1
ATOM 4130 C CA . SER A 1 554 ? -34.379 -2.672 21.368 1.00 95.62 554 SER A CA 1
ATOM 4131 C C . SER A 1 554 ? -34.054 -2.895 19.891 1.00 95.62 554 SER A C 1
ATOM 4133 O O . SER A 1 554 ? -32.934 -2.655 19.439 1.00 95.62 554 SER A O 1
ATOM 4135 N N . ALA A 1 555 ? -35.055 -3.301 19.107 1.00 95.69 555 ALA A N 1
ATOM 4136 C CA . ALA A 1 555 ? -34.942 -3.307 17.651 1.00 95.69 555 ALA A CA 1
ATOM 4137 C C . ALA A 1 555 ? -34.655 -1.880 17.118 1.00 95.69 555 ALA A C 1
ATOM 4139 O O . ALA A 1 555 ? -35.218 -0.919 17.651 1.00 95.69 555 ALA A O 1
ATOM 4140 N N . PRO A 1 556 ? -33.815 -1.720 16.076 1.00 96.94 556 PRO A N 1
ATOM 4141 C CA . PRO A 1 556 ? -33.221 -2.789 15.265 1.00 96.94 556 PRO A CA 1
ATOM 4142 C C . PRO A 1 556 ? -31.972 -3.461 15.876 1.00 96.94 556 PRO A C 1
ATOM 4144 O O . PRO A 1 556 ? -31.729 -4.625 15.572 1.00 96.94 556 PRO A O 1
ATOM 4147 N N . ILE A 1 557 ? -31.228 -2.799 16.773 1.00 98.12 557 ILE A N 1
ATOM 4148 C CA . ILE A 1 557 ? -29.928 -3.280 17.308 1.00 98.12 557 ILE A CA 1
ATOM 4149 C C . ILE A 1 557 ? -30.053 -4.617 18.072 1.00 98.12 557 ILE A C 1
ATOM 4151 O O . ILE A 1 557 ? -29.180 -5.478 17.976 1.00 98.12 557 ILE A O 1
ATOM 4155 N N . SER A 1 558 ? -31.161 -4.816 18.795 1.00 97.38 558 SER A N 1
ATOM 4156 C CA . SER A 1 558 ? -31.616 -6.102 19.362 1.00 97.38 558 SER A CA 1
ATOM 4157 C C . SER A 1 558 ? -30.663 -6.808 20.352 1.00 97.38 558 SER A C 1
ATOM 4159 O O . SER A 1 558 ? -30.820 -7.997 20.643 1.00 97.38 558 SER A O 1
ATOM 4161 N N . CYS A 1 559 ? -29.706 -6.082 20.931 1.00 98.06 559 CYS A N 1
ATOM 4162 C CA . CYS A 1 559 ? -28.709 -6.574 21.882 1.00 98.06 559 CYS A CA 1
ATOM 4163 C C . CYS A 1 559 ? -29.310 -6.862 23.272 1.00 98.06 559 CYS A C 1
ATOM 4165 O O . CYS A 1 559 ? -29.145 -6.094 24.222 1.00 98.06 559 CYS A O 1
ATOM 4167 N N . SER A 1 560 ? -30.044 -7.965 23.417 1.00 98.00 560 SER A N 1
ATOM 4168 C CA . SER A 1 560 ? -30.720 -8.311 24.682 1.00 98.00 560 SER A CA 1
ATOM 4169 C C . SER A 1 560 ? -29.772 -8.700 25.832 1.00 98.00 560 SER A C 1
ATOM 4171 O O . SER A 1 560 ? -30.153 -8.618 27.005 1.00 98.00 560 SER A O 1
ATOM 4173 N N . ARG A 1 561 ? -28.541 -9.123 25.514 1.00 98.44 561 ARG A N 1
ATOM 4174 C CA . ARG A 1 561 ? -27.551 -9.662 26.459 1.00 98.44 561 ARG A CA 1
ATOM 4175 C C . ARG A 1 561 ? -26.143 -9.168 26.145 1.00 98.44 561 ARG A C 1
ATOM 4177 O O . ARG A 1 561 ? -25.840 -8.824 25.007 1.00 98.44 561 ARG A O 1
ATOM 4184 N N . VAL A 1 562 ? -25.288 -9.171 27.161 1.00 98.56 562 VAL A N 1
ATOM 4185 C CA . VAL A 1 562 ? -23.883 -8.757 27.077 1.00 98.56 562 VAL A CA 1
ATOM 4186 C C . VAL A 1 562 ? -22.966 -9.773 27.759 1.00 98.56 562 VAL A C 1
ATOM 4188 O O . VAL A 1 562 ? -23.388 -10.523 28.643 1.00 98.56 562 VAL A O 1
ATOM 4191 N N . ASP A 1 563 ? -21.705 -9.779 27.344 1.00 98.50 563 ASP A N 1
ATOM 4192 C CA . ASP A 1 563 ? -20.617 -10.575 27.907 1.00 98.50 563 ASP A CA 1
ATOM 4193 C C . ASP A 1 563 ? -19.575 -9.639 28.537 1.00 98.50 563 ASP A C 1
ATOM 4195 O O . ASP A 1 563 ? -19.297 -8.561 28.008 1.00 98.50 563 ASP A O 1
ATOM 4199 N N . VAL A 1 564 ? -18.984 -10.040 29.664 1.00 98.31 564 VAL A N 1
ATOM 4200 C CA . VAL A 1 564 ? -17.941 -9.279 30.369 1.00 98.31 564 VAL A CA 1
ATOM 4201 C C . VAL A 1 564 ? -16.634 -10.057 30.317 1.00 98.31 564 VAL A C 1
ATOM 4203 O O . VAL A 1 564 ? -16.587 -11.219 30.722 1.00 98.31 564 VAL A O 1
ATOM 4206 N N . ALA A 1 565 ? -15.556 -9.405 29.889 1.00 97.94 565 ALA A N 1
ATOM 4207 C CA . ALA A 1 565 ? -14.200 -9.943 29.909 1.00 97.94 565 ALA A CA 1
ATOM 4208 C C . ALA A 1 565 ? -13.214 -8.960 30.557 1.00 97.94 565 ALA A C 1
ATOM 4210 O O . ALA A 1 565 ? -13.458 -7.753 30.605 1.00 97.94 565 ALA A O 1
ATOM 4211 N N . LEU A 1 566 ? -12.086 -9.485 31.030 1.00 97.50 566 LEU A N 1
ATOM 4212 C CA . LEU A 1 566 ? -10.979 -8.742 31.621 1.00 97.50 566 LEU A CA 1
ATOM 4213 C C . LEU A 1 566 ? -9.686 -9.038 30.850 1.00 97.50 566 LEU A C 1
ATOM 4215 O O . LEU A 1 566 ? -9.390 -10.189 30.539 1.00 97.50 566 LEU A O 1
ATOM 4219 N N . SER A 1 567 ? -8.921 -7.994 30.565 1.00 97.38 567 SER A N 1
ATOM 4220 C CA . SER A 1 567 ? -7.540 -8.044 30.088 1.00 97.38 567 SER A CA 1
ATOM 4221 C C . SER A 1 567 ? -6.596 -7.649 31.227 1.00 97.38 567 SER A C 1
ATOM 4223 O O . SER A 1 567 ? -6.964 -6.844 32.087 1.00 97.38 567 SER A O 1
ATOM 4225 N N . ALA A 1 568 ? -5.380 -8.200 31.213 1.00 96.62 568 ALA A N 1
ATOM 4226 C CA . ALA A 1 568 ? -4.258 -7.813 32.077 1.00 96.62 568 ALA A CA 1
ATOM 4227 C C . ALA A 1 568 ? -3.098 -7.143 31.299 1.00 96.62 568 ALA A C 1
ATOM 4229 O O . ALA A 1 568 ? -2.057 -6.829 31.882 1.00 96.62 568 ALA A O 1
ATOM 4230 N N . ASP A 1 569 ? -3.277 -6.952 29.990 1.00 95.38 569 ASP A N 1
ATOM 4231 C CA . ASP A 1 569 ? -2.255 -6.629 28.988 1.00 95.38 569 ASP A CA 1
ATOM 4232 C C . ASP A 1 569 ? -2.688 -5.488 28.044 1.00 95.38 569 ASP A C 1
ATOM 4234 O O . ASP A 1 569 ? -2.303 -5.440 26.882 1.00 95.38 569 ASP A O 1
ATOM 4238 N N . ASP A 1 570 ? -3.505 -4.561 28.542 1.00 95.38 570 ASP A N 1
ATOM 4239 C CA . ASP A 1 570 ? -4.063 -3.397 27.837 1.00 95.38 570 ASP A CA 1
ATOM 4240 C C . ASP A 1 570 ? -5.028 -3.699 26.674 1.00 95.38 570 ASP A C 1
ATOM 4242 O O . ASP A 1 570 ? -5.419 -2.795 25.934 1.00 95.38 570 ASP A O 1
ATOM 4246 N N . GLY A 1 571 ? -5.469 -4.950 26.543 1.00 94.81 571 GLY A N 1
ATOM 4247 C CA . GLY A 1 571 ? -6.530 -5.380 25.630 1.00 94.81 571 GLY A CA 1
ATOM 4248 C C . GLY A 1 571 ? -6.099 -6.342 24.522 1.00 94.81 571 GLY A C 1
ATOM 4249 O O . GLY A 1 571 ? -6.901 -6.601 23.623 1.00 94.81 571 GLY A O 1
ATOM 4250 N N . HIS A 1 572 ? -4.874 -6.872 24.579 1.00 93.75 572 HIS A N 1
ATOM 4251 C CA . HIS A 1 572 ? -4.367 -7.838 23.600 1.00 93.75 572 HIS A CA 1
ATOM 4252 C C . HIS A 1 572 ? -4.965 -9.241 23.824 1.00 93.75 572 HIS A C 1
ATOM 4254 O O . HIS A 1 572 ? -5.368 -9.888 22.856 1.00 93.75 572 HIS A O 1
ATOM 4260 N N . ALA A 1 573 ? -5.129 -9.678 25.078 1.00 94.38 573 ALA A N 1
ATOM 4261 C CA . ALA A 1 573 ? -5.825 -10.912 25.447 1.00 94.38 573 ALA A CA 1
ATOM 4262 C C . ALA A 1 573 ? -7.017 -10.651 26.385 1.00 94.38 573 ALA A C 1
ATOM 4264 O O . ALA A 1 573 ? -7.030 -9.716 27.186 1.00 94.38 573 ALA A O 1
ATOM 4265 N N . TRP A 1 574 ? -8.039 -11.510 26.298 1.00 95.38 574 TRP A N 1
ATOM 4266 C CA . TRP A 1 574 ? -9.309 -11.348 27.014 1.00 95.38 574 TRP A CA 1
ATOM 4267 C C . TRP A 1 574 ? -9.717 -12.631 27.742 1.00 95.38 574 TRP A C 1
ATOM 4269 O O . TRP A 1 574 ? -10.041 -13.635 27.110 1.00 95.38 574 TRP A O 1
ATOM 4279 N N . SER A 1 575 ? -9.759 -12.587 29.073 1.00 95.94 575 SER A N 1
ATOM 4280 C CA . SER A 1 575 ? -10.294 -13.658 29.920 1.00 95.94 575 SER A CA 1
ATOM 4281 C C . SER A 1 575 ? -11.770 -13.388 30.251 1.00 95.94 575 SER A C 1
ATOM 4283 O O . SER A 1 575 ? -12.085 -12.292 30.721 1.00 95.94 575 SER A O 1
ATOM 4285 N N . PRO A 1 576 ? -12.700 -14.334 30.028 1.00 95.94 576 PRO A N 1
ATOM 4286 C CA . PRO A 1 576 ? -14.117 -14.121 30.321 1.00 95.94 576 PRO A CA 1
ATOM 4287 C C . PRO A 1 576 ? -14.376 -14.049 31.835 1.00 95.94 576 PRO A C 1
ATOM 4289 O O . PRO A 1 576 ? -13.889 -14.883 32.596 1.00 95.94 576 PRO A O 1
ATOM 4292 N N . LEU A 1 577 ? -15.178 -13.067 32.259 1.00 95.69 577 LEU A N 1
ATOM 4293 C CA . LEU A 1 577 ? -15.675 -12.922 33.632 1.00 95.69 577 LEU A CA 1
ATOM 4294 C C . LEU A 1 577 ? -17.138 -13.363 33.778 1.00 95.69 577 LEU A C 1
ATOM 4296 O O . LEU A 1 577 ? -17.506 -13.969 34.781 1.00 95.69 577 LEU A O 1
ATOM 4300 N N . ALA A 1 578 ? -17.980 -13.042 32.796 1.00 96.00 578 ALA A N 1
ATOM 4301 C CA . ALA A 1 578 ? -19.385 -13.441 32.747 1.00 96.00 578 ALA A CA 1
ATOM 4302 C C . ALA A 1 578 ? -19.877 -13.469 31.297 1.00 96.00 578 ALA A C 1
ATOM 4304 O O . ALA A 1 578 ? -19.353 -12.745 30.454 1.00 96.00 578 ALA A O 1
ATOM 4305 N N . SER A 1 579 ? -20.909 -14.262 31.013 1.00 96.62 579 SER A N 1
ATOM 4306 C CA . SER A 1 579 ? -21.512 -14.344 29.682 1.00 96.62 579 SER A CA 1
ATOM 4307 C C . SER A 1 579 ? -23.037 -14.340 29.751 1.00 96.62 579 SER A C 1
ATOM 4309 O O . SER A 1 579 ? -23.618 -14.737 30.765 1.00 96.62 579 SER A O 1
ATOM 4311 N N . ALA A 1 580 ? -23.674 -13.872 28.676 1.00 96.69 580 ALA A N 1
ATOM 4312 C CA . ALA A 1 580 ? -25.117 -13.864 28.462 1.00 96.69 580 ALA A CA 1
ATOM 4313 C C . ALA A 1 580 ? -25.934 -13.144 29.561 1.00 96.69 580 ALA A C 1
ATOM 4315 O O . ALA A 1 580 ? -27.129 -13.420 29.731 1.00 96.69 580 ALA A O 1
ATOM 4316 N N . ILE A 1 581 ? -25.332 -12.204 30.298 1.00 97.50 581 ILE A N 1
ATOM 4317 C CA . ILE A 1 581 ? -26.041 -11.418 31.320 1.00 97.50 581 ILE A CA 1
ATOM 4318 C C . ILE A 1 581 ? -26.984 -10.394 30.653 1.00 97.50 581 ILE A C 1
ATOM 4320 O O . ILE A 1 581 ? -26.729 -9.987 29.518 1.00 97.50 581 ILE A O 1
ATOM 4324 N N . PRO A 1 582 ? -28.088 -9.970 31.298 1.00 98.19 582 PRO A N 1
ATOM 4325 C CA . PRO A 1 582 ? -29.020 -9.011 30.699 1.00 98.19 582 PRO A CA 1
ATOM 4326 C C . PRO A 1 582 ? -28.355 -7.673 30.349 1.00 98.19 582 PRO A C 1
ATOM 4328 O O . PRO A 1 582 ? -27.546 -7.156 31.121 1.00 98.19 582 PRO A O 1
ATOM 4331 N N . ASN A 1 583 ? -28.740 -7.064 29.223 1.00 98.06 583 ASN A N 1
ATOM 4332 C CA . ASN A 1 583 ? -28.289 -5.719 28.847 1.00 98.06 583 ASN A CA 1
ATOM 4333 C C . ASN A 1 583 ? -29.049 -4.623 29.636 1.00 98.06 583 ASN A C 1
ATOM 4335 O O . ASN A 1 583 ? -29.809 -3.831 29.081 1.00 98.06 583 ASN A O 1
ATOM 4339 N N . SER A 1 584 ? -28.893 -4.625 30.964 1.00 97.06 584 SER A N 1
ATOM 4340 C CA . SER A 1 584 ? -29.653 -3.811 31.929 1.00 97.06 584 SER A CA 1
ATOM 4341 C C . SER A 1 584 ? -28.920 -2.565 32.451 1.00 97.06 584 SER A C 1
ATOM 4343 O O . SER A 1 584 ? -29.369 -1.948 33.415 1.00 97.06 584 SER A O 1
ATOM 4345 N N . GLY A 1 585 ? -27.771 -2.203 31.872 1.00 97.81 585 GLY A N 1
ATOM 4346 C CA . GLY A 1 585 ? -26.970 -1.032 32.270 1.00 97.81 585 GLY A CA 1
ATOM 4347 C C . GLY A 1 585 ? -26.168 -1.200 33.566 1.00 97.81 585 GLY A C 1
ATOM 4348 O O . GLY A 1 585 ? -25.375 -0.328 33.923 1.00 97.81 585 GLY A O 1
ATOM 4349 N N . SER A 1 586 ? -26.343 -2.311 34.285 1.00 98.06 586 SER A N 1
ATOM 4350 C CA . SER A 1 586 ? -25.499 -2.675 35.425 1.00 98.06 586 SER A CA 1
ATOM 4351 C C . SER A 1 586 ? -25.521 -4.172 35.736 1.00 98.06 586 SER A C 1
ATOM 4353 O O . SER A 1 586 ? -26.500 -4.863 35.448 1.00 98.06 586 SER A O 1
ATOM 4355 N N . THR A 1 587 ? -24.433 -4.645 36.347 1.00 97.81 587 THR A N 1
ATOM 4356 C CA . THR A 1 587 ? -24.280 -5.972 36.958 1.00 97.81 587 THR A CA 1
ATOM 4357 C C . THR A 1 587 ? -23.318 -5.891 38.151 1.00 97.81 587 THR A C 1
ATOM 4359 O O . THR A 1 587 ? -22.630 -4.883 38.330 1.00 97.81 587 THR A O 1
ATOM 4362 N N . THR A 1 588 ? -23.217 -6.963 38.934 1.00 97.44 588 THR A N 1
ATOM 4363 C CA . THR A 1 588 ? -22.190 -7.125 39.972 1.00 97.44 588 THR A CA 1
ATOM 4364 C C . THR A 1 588 ? -21.544 -8.498 39.822 1.00 97.44 588 THR A C 1
ATOM 4366 O O . THR A 1 588 ? -22.253 -9.502 39.815 1.00 97.44 588 THR A O 1
ATOM 4369 N N . LEU A 1 589 ? -20.214 -8.547 39.714 1.00 95.88 589 LEU A N 1
ATOM 4370 C CA . LEU A 1 589 ? -19.439 -9.781 39.541 1.00 95.88 589 LEU A CA 1
ATOM 4371 C C . LEU A 1 589 ? -18.372 -9.901 40.632 1.00 95.88 589 LEU A C 1
ATOM 4373 O O . LEU A 1 589 ? -17.690 -8.926 40.935 1.00 95.88 589 LEU A O 1
ATOM 4377 N N . THR A 1 590 ? -18.179 -11.100 41.180 1.00 95.56 590 THR A N 1
ATOM 4378 C CA . THR A 1 590 ? -17.006 -11.396 42.014 1.00 95.56 590 THR A CA 1
ATOM 4379 C C . THR A 1 590 ? -15.802 -11.632 41.107 1.00 95.56 590 THR A C 1
ATOM 4381 O O . THR A 1 590 ? -15.857 -12.499 40.235 1.00 95.56 590 THR A O 1
ATOM 4384 N N . LEU A 1 591 ? -14.719 -10.881 41.299 1.00 95.12 591 LEU A N 1
ATOM 4385 C CA . LEU A 1 591 ? -13.503 -11.048 40.504 1.00 95.12 591 LEU A CA 1
ATOM 4386 C C . LEU A 1 591 ? -12.756 -12.345 40.880 1.00 95.12 591 LEU A C 1
ATOM 4388 O O . LEU A 1 591 ? -12.677 -12.671 42.069 1.00 95.12 591 LEU A O 1
ATOM 4392 N N . PRO A 1 592 ? -12.190 -13.080 39.901 1.00 94.44 592 PRO A N 1
ATOM 4393 C CA . PRO A 1 592 ? -11.355 -14.257 40.153 1.00 94.44 592 PRO A CA 1
ATOM 4394 C C . PRO A 1 592 ? -9.996 -13.855 40.758 1.00 94.44 592 PRO A C 1
ATOM 4396 O O . PRO A 1 592 ? -9.767 -12.687 41.074 1.00 94.44 592 PRO A O 1
ATOM 4399 N N . THR A 1 593 ? -9.069 -14.808 40.895 1.00 93.81 593 THR A N 1
ATOM 4400 C CA . THR A 1 593 ? -7.648 -14.492 41.129 1.00 93.81 593 THR A CA 1
ATOM 4401 C C . THR A 1 593 ? -7.117 -13.601 40.008 1.00 93.81 593 THR A C 1
ATOM 4403 O O . THR A 1 593 ? -7.399 -13.861 38.833 1.00 93.81 593 THR A O 1
ATOM 4406 N N . LEU A 1 594 ? -6.346 -12.570 40.355 1.00 95.06 594 LEU A N 1
ATOM 4407 C CA . LEU A 1 594 ? -5.829 -11.582 39.401 1.00 95.06 594 LEU A CA 1
ATOM 4408 C C . LEU A 1 594 ? -4.292 -11.561 39.390 1.00 95.06 594 LEU A C 1
ATOM 4410 O O . LEU A 1 594 ? -3.677 -11.822 40.426 1.00 95.06 594 LEU A O 1
ATOM 4414 N N . PRO A 1 595 ? -3.659 -11.199 38.260 1.00 95.06 595 PRO A N 1
ATOM 4415 C CA . PRO A 1 595 ? -2.263 -10.787 38.242 1.00 95.06 595 PRO A CA 1
ATOM 4416 C C . PRO A 1 595 ? -2.100 -9.360 38.789 1.00 95.06 595 PRO A C 1
ATOM 4418 O O . PRO A 1 595 ? -3.048 -8.574 38.802 1.00 95.06 595 PRO A O 1
ATOM 4421 N N . VAL A 1 596 ? -0.877 -8.995 39.180 1.00 96.38 596 VAL A N 1
ATOM 4422 C CA . VAL A 1 596 ? -0.515 -7.601 39.486 1.00 96.38 596 VAL A CA 1
ATOM 4423 C C . VAL A 1 596 ? -0.101 -6.888 38.196 1.00 96.38 596 VAL A C 1
ATOM 4425 O O . VAL A 1 596 ? 0.887 -7.267 37.572 1.00 96.38 596 VAL A O 1
ATOM 4428 N N . THR A 1 597 ? -0.842 -5.858 37.783 1.00 96.56 597 THR A N 1
ATOM 4429 C CA . THR A 1 597 ? -0.549 -5.074 36.564 1.00 96.56 597 THR A CA 1
ATOM 4430 C C . THR A 1 597 ? -1.218 -3.696 36.610 1.00 96.56 597 THR A C 1
ATOM 4432 O O . THR A 1 597 ? -2.244 -3.521 37.261 1.00 96.56 597 THR A O 1
ATOM 4435 N N . SER A 1 598 ? -0.669 -2.710 35.897 1.00 95.81 598 SER A N 1
ATOM 4436 C CA . SER A 1 598 ? -1.313 -1.407 35.637 1.00 95.81 598 SER A CA 1
ATOM 4437 C C . SER A 1 598 ? -2.052 -1.352 34.289 1.00 95.81 598 SER A C 1
ATOM 4439 O O . SER A 1 598 ? -2.582 -0.308 33.912 1.00 95.81 598 SER A O 1
ATOM 4441 N N . GLN A 1 599 ? -2.058 -2.465 33.549 1.00 95.69 599 GLN A N 1
ATOM 4442 C CA . GLN A 1 599 ? -2.602 -2.597 32.193 1.00 95.69 599 GLN A CA 1
ATOM 4443 C C . GLN A 1 599 ? -3.952 -3.340 32.180 1.00 95.69 599 GLN A C 1
ATOM 4445 O O . GLN A 1 599 ? -4.303 -3.999 31.204 1.00 95.69 599 GLN A O 1
ATOM 4450 N N . GLY A 1 600 ? -4.709 -3.292 33.279 1.00 97.12 600 GLY A N 1
ATOM 4451 C CA . GLY A 1 600 ? -6.017 -3.934 33.361 1.00 97.12 600 GLY A CA 1
ATOM 4452 C C . GLY A 1 600 ? -7.064 -3.202 32.523 1.00 97.12 600 GLY A C 1
ATOM 4453 O O . GLY A 1 600 ? -7.143 -1.974 32.575 1.00 97.12 600 GLY A O 1
ATOM 4454 N N . ARG A 1 601 ? -7.914 -3.930 31.792 1.00 97.25 601 ARG A N 1
ATOM 4455 C CA . ARG A 1 601 ? -9.113 -3.362 31.141 1.00 97.25 601 ARG A CA 1
ATOM 4456 C C . ARG A 1 601 ? -10.297 -4.306 31.204 1.00 97.25 601 ARG A C 1
ATOM 4458 O O . ARG A 1 601 ? -10.137 -5.508 31.026 1.00 97.25 601 ARG A O 1
ATOM 4465 N N . LEU A 1 602 ? -11.492 -3.754 31.376 1.00 97.94 602 LEU A N 1
ATOM 4466 C CA . LEU A 1 602 ? -12.746 -4.465 31.150 1.00 97.94 602 LEU A CA 1
ATOM 4467 C C . LEU A 1 602 ? -13.198 -4.277 29.700 1.00 97.94 602 LEU A C 1
ATOM 4469 O O . LEU A 1 602 ? -13.092 -3.178 29.152 1.00 97.94 602 LEU A O 1
ATOM 4473 N N . LYS A 1 603 ? -13.763 -5.336 29.119 1.00 98.25 603 LYS A N 1
ATOM 4474 C CA . LYS A 1 603 ? -14.542 -5.300 27.879 1.00 98.25 603 LYS A CA 1
ATOM 4475 C C . LYS A 1 603 ? -15.962 -5.763 28.168 1.00 98.25 603 LYS A C 1
ATOM 4477 O O . LYS A 1 603 ? -16.157 -6.799 28.803 1.00 98.25 603 LYS A O 1
ATOM 4482 N N . LEU A 1 604 ? -16.930 -5.002 27.677 1.00 98.50 604 LEU A N 1
ATOM 4483 C CA . LEU A 1 604 ? -18.347 -5.337 27.687 1.00 98.50 604 LEU A CA 1
ATOM 4484 C C . LEU A 1 604 ? -18.799 -5.521 26.236 1.00 98.50 604 LEU A C 1
ATOM 4486 O O . LEU A 1 604 ? -18.973 -4.535 25.524 1.00 98.50 604 LEU A O 1
ATOM 4490 N N . SER A 1 605 ? -18.944 -6.761 25.784 1.00 98.50 605 SER A N 1
ATOM 4491 C CA . SER A 1 605 ? -19.347 -7.087 24.409 1.00 98.50 605 SER A CA 1
ATOM 4492 C C . SER A 1 605 ? -20.846 -7.336 24.317 1.00 98.50 605 SER A C 1
ATOM 4494 O O . SER A 1 605 ? -21.434 -7.881 25.250 1.00 98.50 605 SER A O 1
ATOM 4496 N N . CYS A 1 606 ? -21.476 -6.978 23.197 1.00 98.31 606 CYS A N 1
ATOM 4497 C CA . CYS A 1 606 ? -22.821 -7.470 22.921 1.00 98.31 606 CYS A CA 1
ATOM 4498 C C . CYS A 1 606 ? -22.783 -8.976 22.621 1.00 98.31 606 CYS A C 1
ATOM 4500 O O . CYS A 1 606 ? -21.976 -9.431 21.810 1.00 98.31 606 CYS A O 1
ATOM 4502 N N . ASN A 1 607 ? -23.672 -9.755 23.235 1.00 96.50 607 ASN A N 1
ATOM 4503 C CA . ASN A 1 607 ? -23.767 -11.180 22.940 1.00 96.50 607 ASN A CA 1
ATOM 4504 C C . ASN A 1 607 ? -24.511 -11.375 21.605 1.00 96.50 607 ASN A C 1
ATOM 4506 O O . ASN A 1 607 ? -25.693 -11.046 21.499 1.00 96.50 607 ASN A O 1
ATOM 4510 N N . GLY A 1 608 ? -23.813 -11.889 20.587 1.00 94.56 608 GLY A N 1
ATOM 4511 C CA . GLY A 1 608 ? -24.365 -12.108 19.241 1.00 94.56 608 GLY A CA 1
ATOM 4512 C C . GLY A 1 608 ? -24.306 -10.903 18.288 1.00 94.56 608 GLY A C 1
ATOM 4513 O O . GLY A 1 608 ? -24.963 -10.931 17.251 1.00 94.56 608 GLY A O 1
ATOM 4514 N N . ASN A 1 609 ? -23.539 -9.855 18.608 1.00 97.88 609 ASN A N 1
ATOM 4515 C CA . ASN A 1 609 ? -23.319 -8.691 17.738 1.00 97.88 609 ASN A CA 1
ATOM 4516 C C . ASN A 1 609 ? -21.854 -8.213 17.864 1.00 97.88 609 ASN A C 1
ATOM 4518 O O . ASN A 1 609 ? -21.179 -8.537 18.838 1.00 97.88 609 ASN A O 1
ATOM 4522 N N . ILE A 1 610 ? -21.345 -7.462 16.886 1.00 98.19 610 ILE A N 1
ATOM 4523 C CA . ILE A 1 610 ? -19.917 -7.108 16.758 1.00 98.19 610 ILE A CA 1
ATOM 4524 C C . ILE A 1 610 ? -19.460 -5.924 17.624 1.00 98.19 610 ILE A C 1
ATOM 4526 O O . ILE A 1 610 ? -18.255 -5.707 17.770 1.00 98.19 610 ILE A O 1
ATOM 4530 N N . PHE A 1 611 ? -20.389 -5.142 18.181 1.00 98.62 611 PHE A N 1
ATOM 4531 C CA . PHE A 1 611 ? -20.066 -3.942 18.958 1.00 98.62 611 PHE A CA 1
ATOM 4532 C C . PHE A 1 611 ? -19.783 -4.235 20.440 1.00 98.62 611 PHE A C 1
ATOM 4534 O O . PHE A 1 611 ? -20.298 -5.192 21.032 1.00 98.62 611 PHE A O 1
ATOM 4541 N N . PHE A 1 612 ? -18.968 -3.383 21.065 1.00 98.50 612 PHE A N 1
ATOM 4542 C CA . PHE A 1 612 ? -18.593 -3.508 22.473 1.00 98.50 612 PHE A CA 1
ATOM 4543 C C . PHE A 1 612 ? -18.186 -2.166 23.099 1.00 98.50 612 PHE A C 1
ATOM 4545 O O . PHE A 1 612 ? -18.122 -1.143 22.429 1.00 98.50 612 PHE A O 1
ATOM 4552 N N . ALA A 1 613 ? -17.895 -2.175 24.398 1.00 98.00 613 ALA A N 1
ATOM 4553 C CA . ALA A 1 613 ? -17.308 -1.061 25.135 1.00 98.00 613 ALA A CA 1
ATOM 4554 C C . ALA A 1 613 ? -16.042 -1.506 25.883 1.00 98.00 613 ALA A C 1
ATOM 4556 O O . ALA A 1 613 ? -15.960 -2.650 26.336 1.00 98.00 613 ALA A O 1
ATOM 4557 N N . LEU A 1 614 ? -15.082 -0.593 26.056 1.00 97.31 614 LEU A N 1
ATOM 4558 C CA . LEU A 1 614 ? -13.880 -0.788 26.876 1.00 97.31 614 LEU A CA 1
ATOM 4559 C C . LEU A 1 614 ? -13.854 0.176 28.061 1.00 97.31 614 LEU A C 1
ATOM 4561 O O . LEU A 1 614 ? -14.378 1.286 27.977 1.00 97.31 614 LEU A O 1
ATOM 4565 N N . SER A 1 615 ? -13.204 -0.229 29.152 1.00 97.00 615 SER A N 1
ATOM 4566 C CA . SER A 1 615 ? -12.798 0.706 30.201 1.00 97.00 615 SER A CA 1
ATOM 4567 C C . SER A 1 615 ? -11.510 1.458 29.818 1.00 97.00 615 SER A C 1
ATOM 4569 O O . SER A 1 615 ? -10.706 0.971 29.010 1.00 97.00 615 SER A O 1
ATOM 4571 N N . PRO A 1 616 ? -11.233 2.598 30.477 1.00 95.50 616 PRO A N 1
ATOM 4572 C CA . PRO A 1 616 ? -9.868 3.086 30.666 1.00 95.50 616 PRO A CA 1
ATOM 4573 C C . PRO A 1 616 ? -8.976 2.029 31.345 1.00 95.50 616 PRO A C 1
ATOM 4575 O O . PRO A 1 616 ? -9.467 0.994 31.813 1.00 95.50 616 PRO A O 1
ATOM 4578 N N . ARG A 1 617 ? -7.667 2.297 31.444 1.00 95.81 617 ARG A N 1
ATOM 4579 C CA . ARG A 1 617 ? -6.750 1.454 32.230 1.00 95.81 617 ARG A CA 1
ATOM 4580 C C . ARG A 1 617 ? -7.146 1.429 33.709 1.00 95.81 617 ARG A C 1
ATOM 4582 O O . ARG A 1 617 ? -7.428 2.465 34.311 1.00 95.81 617 ARG A O 1
ATOM 4589 N N . LEU A 1 618 ? -7.110 0.235 34.284 1.00 96.62 618 LEU A N 1
ATOM 4590 C CA . LEU A 1 618 ? -7.347 -0.076 35.688 1.00 96.62 618 LEU A CA 1
ATOM 4591 C C . LEU A 1 618 ? -6.118 -0.809 36.235 1.00 96.62 618 LEU A C 1
ATOM 4593 O O . LEU A 1 618 ? -5.507 -1.621 35.537 1.00 96.62 618 LEU A O 1
ATOM 4597 N N . SER A 1 619 ? -5.774 -0.575 37.498 1.00 97.81 619 SER A N 1
ATOM 4598 C CA . SER A 1 619 ? -4.790 -1.419 38.180 1.00 97.81 619 SER A CA 1
ATOM 4599 C C . SER A 1 619 ? -5.451 -2.732 38.593 1.00 97.81 619 SER A C 1
ATOM 4601 O O . SER A 1 619 ? -6.568 -2.718 39.103 1.00 97.81 619 SER A O 1
ATOM 4603 N N . LEU A 1 620 ? -4.771 -3.862 38.423 1.00 97.38 620 LEU A N 1
ATOM 4604 C CA . LEU A 1 620 ? -5.170 -5.152 38.987 1.00 97.38 620 LEU A CA 1
ATOM 4605 C C . LEU A 1 620 ? -4.231 -5.502 40.147 1.00 97.38 620 LEU A C 1
ATOM 4607 O O . LEU A 1 620 ? -3.016 -5.315 40.046 1.00 97.38 620 LEU A O 1
ATOM 4611 N N . ALA A 1 621 ? -4.800 -6.005 41.240 1.00 95.12 621 ALA A N 1
ATOM 4612 C CA . ALA A 1 621 ? -4.079 -6.467 42.417 1.00 95.12 621 ALA A CA 1
ATOM 4613 C C . ALA A 1 621 ? -4.610 -7.841 42.856 1.00 95.12 621 ALA A C 1
ATOM 4615 O O . ALA A 1 621 ? -5.725 -7.974 43.361 1.00 95.12 621 ALA A O 1
ATOM 4616 N N . GLY A 1 622 ? -3.789 -8.870 42.688 1.00 90.12 622 GLY A N 1
ATOM 4617 C CA . GLY A 1 622 ? -4.066 -10.215 43.177 1.00 90.12 622 GLY A CA 1
ATOM 4618 C C . GLY A 1 622 ? -2.779 -10.999 43.401 1.00 90.12 622 GLY A C 1
ATOM 4619 O O . GLY A 1 622 ? -1.680 -10.455 43.282 1.00 90.1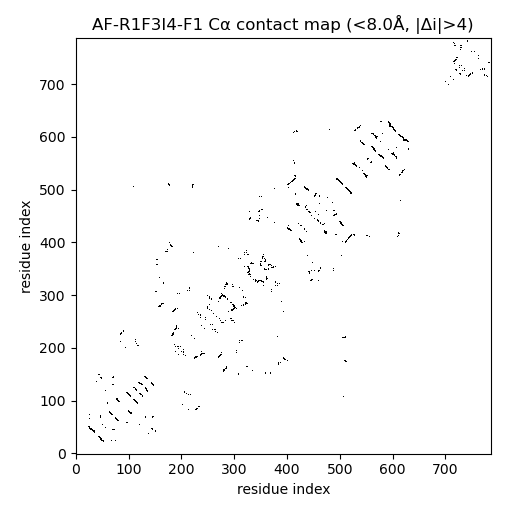2 622 GLY A O 1
ATOM 4620 N N . SER A 1 623 ? -2.923 -12.269 43.760 1.00 88.75 623 SER A N 1
ATOM 4621 C CA . SER A 1 623 ? -1.821 -13.183 44.078 1.00 88.75 623 SER A CA 1
ATOM 4622 C C . SER A 1 623 ? -1.459 -14.133 42.928 1.00 88.75 623 SER A C 1
ATOM 4624 O O . SER A 1 623 ? -0.520 -14.920 43.052 1.00 88.75 623 SER A O 1
ATOM 4626 N N . GLY A 1 624 ? -2.181 -14.066 41.804 1.00 85.25 624 GLY A N 1
ATOM 4627 C CA . GLY A 1 624 ? -1.958 -14.908 40.631 1.00 85.25 624 GLY A CA 1
ATOM 4628 C C . GLY A 1 624 ? -0.870 -14.392 39.682 1.00 85.25 624 GLY A C 1
ATOM 4629 O O . GLY A 1 624 ? -0.420 -13.252 39.757 1.00 85.25 624 GLY A O 1
ATOM 4630 N N . SER A 1 625 ? -0.481 -15.238 38.726 1.00 85.12 625 SER A N 1
ATOM 4631 C CA . SER A 1 625 ? 0.317 -14.837 37.549 1.00 85.12 625 SER A CA 1
ATOM 4632 C C . SER A 1 625 ? -0.537 -14.652 36.287 1.00 85.12 625 SER A C 1
ATOM 4634 O O . SER A 1 625 ? -0.065 -14.113 35.293 1.00 85.12 625 SER A O 1
ATOM 4636 N N . THR A 1 626 ? -1.796 -15.089 36.326 1.00 87.88 626 THR A N 1
ATOM 4637 C CA . THR A 1 626 ? -2.790 -14.995 35.250 1.00 87.88 626 THR A CA 1
ATOM 4638 C C . THR A 1 626 ? -4.162 -14.675 35.848 1.00 87.88 626 THR A C 1
ATOM 4640 O O . THR A 1 626 ? -4.364 -14.797 37.060 1.00 87.88 626 THR A O 1
ATOM 4643 N N . ILE A 1 627 ? -5.117 -14.264 35.009 1.00 89.38 627 ILE A N 1
ATOM 4644 C CA . ILE A 1 627 ? -6.522 -14.150 35.421 1.00 89.38 627 ILE A CA 1
ATOM 4645 C C . ILE A 1 627 ? -7.073 -15.571 35.602 1.00 89.38 627 ILE A C 1
ATOM 4647 O O . ILE A 1 627 ? -6.954 -16.410 34.708 1.00 89.38 627 ILE A O 1
ATOM 4651 N N . GLY A 1 628 ? -7.652 -15.852 36.769 1.00 83.12 628 GLY A N 1
ATOM 4652 C CA . GLY A 1 628 ? -8.226 -17.161 37.077 1.00 83.12 628 GLY A CA 1
ATOM 4653 C C . GLY A 1 628 ? -9.497 -17.446 36.278 1.00 83.12 628 GLY A C 1
ATOM 4654 O O . GLY A 1 628 ? -10.280 -16.541 35.990 1.00 83.12 628 GLY A O 1
ATOM 4655 N N . ALA A 1 629 ? -9.738 -18.721 35.968 1.00 72.88 629 ALA A N 1
ATOM 4656 C CA . ALA A 1 629 ? -11.026 -19.149 35.434 1.00 72.88 629 ALA A CA 1
ATOM 4657 C C . ALA A 1 629 ? -12.139 -18.855 36.454 1.00 72.88 629 ALA A C 1
ATOM 4659 O O . ALA A 1 629 ? -12.014 -19.197 37.633 1.00 72.88 629 ALA A O 1
ATOM 4660 N N . VAL A 1 630 ? -13.236 -18.238 36.009 1.00 63.22 630 VAL A N 1
ATOM 4661 C CA . VAL A 1 630 ? -14.388 -17.983 36.878 1.00 63.22 630 VAL A CA 1
ATOM 4662 C C . VAL A 1 630 ? -15.115 -19.296 37.150 1.00 63.22 630 VAL A C 1
ATOM 4664 O O . VAL A 1 630 ? -15.803 -19.835 36.283 1.00 63.22 630 VAL A O 1
ATOM 4667 N N . SER A 1 631 ? -14.977 -19.804 38.374 1.00 46.75 631 SER A N 1
ATOM 4668 C CA . SER A 1 631 ? -15.817 -20.890 38.875 1.00 46.75 631 SER A CA 1
ATOM 4669 C C . SER A 1 631 ? -17.288 -20.465 38.817 1.00 46.75 631 SER A C 1
ATOM 4671 O O . SER A 1 631 ? -17.622 -19.417 39.380 1.00 46.75 631 SER A O 1
ATOM 4673 N N . PRO A 1 632 ? -18.193 -21.253 38.207 1.00 36.47 632 PRO A N 1
ATOM 4674 C CA . PRO A 1 632 ? -19.618 -20.985 38.322 1.00 36.47 632 PRO A CA 1
ATOM 4675 C C . PRO A 1 632 ? -20.010 -21.046 39.801 1.00 36.47 632 PRO A C 1
ATOM 4677 O O . PRO A 1 632 ? -19.687 -22.009 40.502 1.00 36.47 632 PRO A O 1
ATOM 4680 N N . ALA A 1 633 ? -20.688 -20.006 40.288 1.00 36.97 633 ALA A N 1
ATOM 4681 C CA . ALA A 1 633 ? -21.217 -20.008 41.646 1.00 36.97 633 ALA A CA 1
ATOM 4682 C C . ALA A 1 633 ? -22.178 -21.201 41.815 1.00 36.97 633 ALA A C 1
ATOM 4684 O O . ALA A 1 633 ? -22.962 -21.467 40.898 1.00 36.97 633 ALA A O 1
ATOM 4685 N N . PRO A 1 634 ? -22.148 -21.922 42.952 1.00 31.73 634 PRO A N 1
ATOM 4686 C CA . PRO A 1 634 ? -23.024 -23.065 43.159 1.00 31.73 634 PRO A CA 1
ATOM 4687 C C . PRO A 1 634 ? -24.481 -22.595 43.190 1.00 31.73 634 PRO A C 1
ATOM 4689 O O . PRO A 1 634 ? -24.940 -22.001 44.167 1.00 31.73 634 PRO A O 1
ATOM 4692 N N . THR A 1 635 ? -25.212 -22.863 42.109 1.00 35.47 635 THR A N 1
ATOM 4693 C CA . THR A 1 635 ? -26.664 -22.698 42.060 1.00 35.47 635 THR A CA 1
ATOM 4694 C C . THR A 1 635 ? -27.285 -23.552 43.156 1.00 35.47 635 THR A C 1
ATOM 4696 O O . THR A 1 635 ? -27.042 -24.760 43.205 1.00 35.47 635 THR A O 1
ATOM 4699 N N . ALA A 1 636 ? -28.083 -22.936 44.031 1.00 34.03 636 ALA A N 1
ATOM 4700 C CA . ALA A 1 636 ? -28.859 -23.678 45.017 1.00 34.03 636 ALA A CA 1
ATOM 4701 C C . ALA A 1 636 ? -29.733 -24.729 44.302 1.00 34.03 636 ALA A C 1
ATOM 4703 O O . ALA A 1 636 ? -30.235 -24.441 43.211 1.00 34.03 636 ALA A O 1
ATOM 4704 N N . PRO A 1 637 ? -29.911 -25.934 44.874 1.00 31.97 637 PRO A N 1
ATOM 4705 C CA . PRO A 1 637 ? -30.690 -26.980 44.229 1.00 31.97 637 PRO A CA 1
ATOM 4706 C C . PRO A 1 637 ? -32.152 -26.543 44.109 1.00 31.97 637 PRO A C 1
ATOM 4708 O O . PRO A 1 637 ? -32.861 -26.420 45.105 1.00 31.97 637 PRO A O 1
ATOM 4711 N N . SER A 1 638 ? -32.595 -26.307 42.877 1.00 33.19 638 SER A N 1
ATOM 4712 C CA . SER A 1 638 ? -34.010 -26.253 42.538 1.00 33.19 638 SER A CA 1
ATOM 4713 C C . SER A 1 638 ? -34.502 -27.680 42.320 1.00 33.19 638 SER A C 1
ATOM 4715 O O . SER A 1 638 ? -34.191 -28.284 41.290 1.00 33.19 638 SER A O 1
ATOM 4717 N N . ASP A 1 639 ? -35.266 -28.210 43.272 1.00 36.56 639 ASP A N 1
ATOM 4718 C CA . ASP A 1 639 ? -36.106 -29.374 43.009 1.00 36.56 639 ASP A CA 1
ATOM 4719 C C . ASP A 1 639 ? -37.131 -29.002 41.930 1.00 36.56 639 ASP A C 1
ATOM 4721 O O . ASP A 1 639 ? -38.005 -28.175 42.177 1.00 36.56 639 ASP A O 1
ATOM 4725 N N . ASP A 1 640 ? -37.030 -29.611 40.748 1.00 33.06 640 ASP A N 1
ATOM 4726 C CA . ASP A 1 640 ? -38.188 -30.275 40.142 1.00 33.06 640 ASP A CA 1
ATOM 4727 C C . ASP A 1 640 ? -37.781 -31.214 38.995 1.00 33.06 640 ASP A C 1
ATOM 4729 O O . ASP A 1 640 ? -36.752 -31.037 38.338 1.00 33.06 640 ASP A O 1
ATOM 4733 N N . SER A 1 641 ? -38.595 -32.242 38.746 1.00 33.12 641 SER A N 1
ATOM 4734 C CA . SER A 1 641 ? -38.308 -33.279 37.745 1.00 33.12 641 SER A CA 1
ATOM 4735 C C . SER A 1 641 ? -39.193 -33.168 36.502 1.00 33.12 641 SER A C 1
ATOM 4737 O O . SER A 1 641 ? -40.415 -33.200 36.640 1.00 33.12 641 SER A O 1
ATOM 4739 N N . SER A 1 642 ? -38.618 -33.194 35.289 1.00 31.06 642 SER A N 1
ATOM 4740 C CA . SER A 1 642 ? -39.327 -33.720 34.105 1.00 31.06 642 SER A CA 1
ATOM 4741 C C . SER A 1 642 ? -38.439 -34.009 32.882 1.00 31.06 642 SER A C 1
ATOM 4743 O O . SER A 1 642 ? -37.642 -33.175 32.469 1.00 31.06 642 SER A O 1
ATOM 4745 N N . GLY A 1 643 ? -38.674 -35.168 32.253 1.00 30.28 643 GLY A N 1
ATOM 4746 C CA . GLY A 1 643 ? -38.859 -35.273 30.794 1.00 30.28 643 GLY A CA 1
ATOM 4747 C C . GLY A 1 643 ? -37.693 -34.933 29.855 1.00 30.28 643 GLY A C 1
ATOM 4748 O O . GLY A 1 643 ? -37.689 -33.878 29.232 1.00 30.28 643 GLY A O 1
ATOM 4749 N N . GLY A 1 644 ? -36.768 -35.879 29.661 1.00 32.12 644 GLY A N 1
ATOM 4750 C CA . GLY A 1 644 ? -35.679 -35.776 28.678 1.00 32.12 644 GLY A CA 1
ATOM 4751 C C . GLY A 1 644 ? -36.082 -35.777 27.190 1.00 32.12 644 GLY A C 1
ATOM 4752 O O . GLY A 1 644 ? -37.233 -36.008 26.828 1.00 32.12 644 GLY A O 1
ATOM 4753 N N . GLY A 1 645 ? -35.087 -35.576 26.314 1.00 32.19 645 GLY A N 1
ATOM 4754 C CA . GLY A 1 645 ? -35.270 -35.612 24.856 1.00 32.19 645 GLY A CA 1
ATOM 4755 C C . GLY A 1 645 ? -34.124 -34.988 24.049 1.00 32.19 645 GLY A C 1
ATOM 4756 O O . GLY A 1 645 ? -34.335 -33.983 23.381 1.00 32.19 645 GLY A O 1
ATOM 4757 N N . GLY A 1 646 ? -32.913 -35.560 24.100 1.00 29.98 646 GLY A N 1
ATOM 4758 C CA . GLY A 1 646 ? -31.750 -35.073 23.338 1.00 29.98 646 GLY A CA 1
ATOM 4759 C C . GLY A 1 646 ? -31.064 -36.178 22.532 1.00 29.98 646 GLY A C 1
ATOM 4760 O O . GLY A 1 646 ? -30.487 -37.096 23.108 1.00 29.98 646 GLY A O 1
ATOM 4761 N N . SER A 1 647 ? -31.113 -36.094 21.201 1.00 36.94 647 SER A N 1
ATOM 4762 C CA . SER A 1 647 ? -30.445 -37.034 20.290 1.00 36.94 647 SER A CA 1
ATOM 4763 C C . SER A 1 647 ? -28.984 -36.640 20.048 1.00 36.94 647 SER A C 1
ATOM 4765 O O . SER A 1 647 ? -28.722 -35.573 19.493 1.00 36.94 647 SER A O 1
ATOM 4767 N N . LEU A 1 648 ? -28.035 -37.506 20.410 1.00 35.03 648 LEU A N 1
ATOM 4768 C CA . LEU A 1 648 ? -26.609 -37.309 20.120 1.00 35.03 648 LEU A CA 1
ATOM 4769 C C . LEU A 1 648 ? -26.244 -37.826 18.721 1.00 35.03 648 LEU A C 1
ATOM 4771 O O . LEU A 1 648 ? -26.735 -38.868 18.286 1.00 35.03 648 LEU A O 1
ATOM 4775 N N . SER A 1 649 ? -25.366 -37.103 18.023 1.00 42.09 649 SER A N 1
ATOM 4776 C CA . SER A 1 649 ? -24.881 -37.467 16.689 1.00 42.09 649 SER A CA 1
ATOM 4777 C C . SER A 1 649 ? -23.695 -38.443 16.747 1.00 42.09 649 SER A C 1
ATOM 4779 O O . SER A 1 649 ? -22.922 -38.473 17.703 1.00 42.09 649 SER A O 1
ATOM 4781 N N . LEU A 1 650 ? -23.543 -39.248 15.690 1.00 39.91 650 LEU A N 1
ATOM 4782 C CA . LEU A 1 650 ? -22.664 -40.430 15.632 1.00 39.91 650 LEU A CA 1
ATOM 4783 C C . LEU A 1 650 ? -21.146 -40.165 15.737 1.00 39.91 650 LEU A C 1
ATOM 4785 O O . LEU A 1 650 ? -20.371 -41.116 15.809 1.00 39.91 650 LEU A O 1
ATOM 4789 N N . TRP A 1 651 ? -20.703 -38.907 15.783 1.00 42.41 651 TRP A N 1
ATOM 4790 C CA . TRP A 1 651 ? -19.278 -38.546 15.818 1.00 42.41 651 TRP A CA 1
ATOM 4791 C C . TRP A 1 651 ? -18.616 -38.704 17.196 1.00 42.41 651 TRP A C 1
ATOM 4793 O O . TRP A 1 651 ? -17.400 -38.864 17.277 1.00 42.41 651 TRP A O 1
ATOM 4803 N N . THR A 1 652 ? -19.387 -38.723 18.288 1.00 42.94 652 THR A N 1
ATOM 4804 C CA . THR A 1 652 ? -18.843 -38.817 19.659 1.00 42.94 652 THR A CA 1
ATOM 4805 C C . THR A 1 652 ? -18.378 -40.221 20.063 1.00 42.94 652 THR A C 1
ATOM 4807 O O . THR A 1 652 ? -17.680 -40.362 21.065 1.00 42.94 652 THR A O 1
ATOM 4810 N N . LEU A 1 653 ? -18.710 -41.262 19.290 1.00 38.66 653 LEU A N 1
ATOM 4811 C CA . LEU A 1 653 ? -18.354 -42.654 19.601 1.00 38.66 653 LEU A CA 1
ATOM 4812 C C . LEU A 1 653 ? -16.988 -43.105 19.053 1.00 38.66 653 LEU A C 1
ATOM 4814 O O . LEU A 1 653 ? -16.487 -44.142 19.481 1.00 38.66 653 LEU A O 1
ATOM 4818 N N . LEU A 1 654 ? -16.359 -42.347 18.145 1.00 38.97 654 LEU A N 1
ATOM 4819 C CA . LEU A 1 654 ? -15.117 -42.783 17.486 1.00 38.97 654 LEU A CA 1
ATOM 4820 C C . LEU A 1 654 ? -13.842 -42.485 18.304 1.00 38.97 654 LEU A C 1
ATOM 4822 O O . LEU A 1 654 ? -12.850 -43.201 18.189 1.00 38.97 654 LEU A O 1
ATOM 4826 N N . LEU A 1 655 ? -13.865 -41.464 19.168 1.00 41.50 655 LEU A N 1
ATOM 4827 C CA . LEU A 1 655 ? -12.682 -40.998 19.915 1.00 41.50 655 LEU A CA 1
ATOM 4828 C C . LEU A 1 655 ? -12.373 -41.789 21.201 1.00 41.50 655 LEU A C 1
ATOM 4830 O O . LEU A 1 655 ? -11.303 -41.618 21.780 1.00 41.50 655 LEU A O 1
ATOM 4834 N N . LEU A 1 656 ? -13.256 -42.695 21.634 1.00 39.78 656 LEU A N 1
ATOM 4835 C CA . LEU A 1 656 ? -13.035 -43.541 22.820 1.00 39.78 656 LEU A CA 1
ATOM 4836 C C . LEU A 1 656 ? -12.297 -44.863 22.517 1.00 39.78 656 LEU A C 1
ATOM 4838 O O . LEU A 1 656 ? -12.013 -45.627 23.437 1.00 39.78 656 LEU A O 1
ATOM 4842 N N . ALA A 1 657 ? -11.945 -45.127 21.254 1.00 37.31 657 ALA A N 1
ATOM 4843 C CA . ALA A 1 657 ? -11.332 -46.387 20.816 1.00 37.31 657 ALA A CA 1
ATOM 4844 C C . ALA A 1 657 ? -9.785 -46.398 20.781 1.00 37.31 657 ALA A C 1
ATOM 4846 O O . ALA A 1 657 ? -9.198 -47.452 20.550 1.00 37.31 657 ALA A O 1
ATOM 4847 N N . LEU A 1 658 ? -9.116 -45.257 21.006 1.00 42.88 658 LEU A N 1
ATOM 4848 C CA . LEU A 1 658 ? -7.653 -45.108 20.848 1.00 42.88 658 LEU A CA 1
ATOM 4849 C C . LEU A 1 658 ? -6.882 -44.801 22.150 1.00 42.88 658 LEU A C 1
ATOM 4851 O O . LEU A 1 658 ? -5.662 -44.669 22.129 1.00 42.88 658 LEU A O 1
ATOM 4855 N N . GLY A 1 659 ? -7.562 -44.727 23.299 1.00 35.97 659 GLY A N 1
ATOM 4856 C CA . GLY A 1 659 ? -6.952 -44.382 24.596 1.00 35.97 659 GLY A CA 1
ATOM 4857 C C . GLY A 1 659 ? -6.323 -45.542 25.388 1.00 35.97 659 GLY A C 1
ATOM 4858 O O . GLY A 1 659 ? -6.011 -45.362 26.564 1.00 35.97 659 GLY A O 1
ATOM 4859 N N . SER A 1 660 ? -6.191 -46.740 24.807 1.00 34.56 660 SER A N 1
ATOM 4860 C CA . SER A 1 660 ? -5.941 -47.999 25.538 1.00 34.56 660 SER A CA 1
ATOM 4861 C C . SER A 1 660 ? -4.689 -48.778 25.098 1.00 34.56 660 SER A C 1
ATOM 4863 O O . SER A 1 660 ? -4.652 -50.006 25.174 1.00 34.56 660 SER A O 1
ATOM 4865 N N . ALA A 1 661 ? -3.620 -48.072 24.720 1.00 32.53 661 ALA A N 1
ATOM 4866 C CA . ALA A 1 661 ? -2.275 -48.637 24.572 1.00 32.53 661 ALA A CA 1
ATOM 4867 C C . ALA A 1 661 ? -1.235 -47.822 25.370 1.00 32.53 661 ALA A C 1
ATOM 4869 O O . ALA A 1 661 ? -1.451 -46.653 25.673 1.00 32.53 661 ALA A O 1
ATOM 4870 N N . LEU A 1 662 ? -0.097 -48.448 25.700 1.00 35.72 662 LEU A N 1
ATOM 4871 C CA . LEU A 1 662 ? 1.076 -47.820 26.340 1.00 35.72 662 LEU A CA 1
ATOM 4872 C C . LEU A 1 662 ? 0.869 -47.250 27.766 1.00 35.72 662 LEU A C 1
ATOM 4874 O O . LEU A 1 662 ? 1.315 -46.156 28.103 1.00 35.72 662 LEU A O 1
ATOM 4878 N N . ARG A 1 663 ? 0.325 -48.080 28.669 1.00 34.34 663 ARG A N 1
ATOM 4879 C CA . ARG A 1 663 ? 0.672 -48.038 30.107 1.00 34.34 663 ARG A CA 1
ATOM 4880 C C . ARG A 1 663 ? 1.323 -49.349 30.558 1.00 34.34 663 ARG A C 1
ATOM 4882 O O . ARG A 1 663 ? 0.639 -50.218 31.091 1.00 34.34 663 ARG A O 1
ATOM 4889 N N . GLN A 1 664 ? 2.638 -49.474 30.389 1.00 35.97 664 GLN A N 1
ATOM 4890 C CA . GLN A 1 664 ? 3.502 -50.424 31.112 1.00 35.97 664 GLN A CA 1
ATOM 4891 C C . GLN A 1 664 ? 4.977 -50.022 30.931 1.00 35.97 664 GLN A C 1
ATOM 4893 O O . GLN A 1 664 ? 5.300 -49.393 29.930 1.00 35.97 664 GLN A O 1
ATOM 4898 N N . LEU A 1 665 ? 5.836 -50.401 31.892 1.00 35.56 665 LEU A N 1
ATOM 4899 C CA . LEU A 1 665 ? 7.237 -49.957 32.069 1.00 35.56 665 LEU A CA 1
ATOM 4900 C C . LEU A 1 665 ? 7.381 -48.454 32.438 1.00 35.56 665 LEU A C 1
ATOM 4902 O O . LEU A 1 665 ? 7.007 -47.582 31.670 1.00 35.56 665 LEU A O 1
ATOM 4906 N N . GLY A 1 666 ? 7.934 -48.049 33.589 1.00 30.38 666 GLY A N 1
ATOM 4907 C CA . GLY A 1 666 ? 8.110 -48.788 34.846 1.00 30.38 666 GLY A CA 1
ATOM 4908 C C . GLY A 1 666 ? 9.486 -48.669 35.519 1.00 30.38 666 GLY A C 1
ATOM 4909 O O . GLY A 1 666 ? 10.259 -49.616 35.464 1.00 30.38 666 GLY A O 1
ATOM 4910 N N . GLY A 1 667 ? 9.707 -47.592 36.286 1.00 30.98 667 GLY A N 1
ATOM 4911 C CA . GLY A 1 667 ? 10.568 -47.618 37.482 1.00 30.98 667 GLY A CA 1
ATOM 4912 C C . GLY A 1 667 ? 11.872 -46.804 37.466 1.0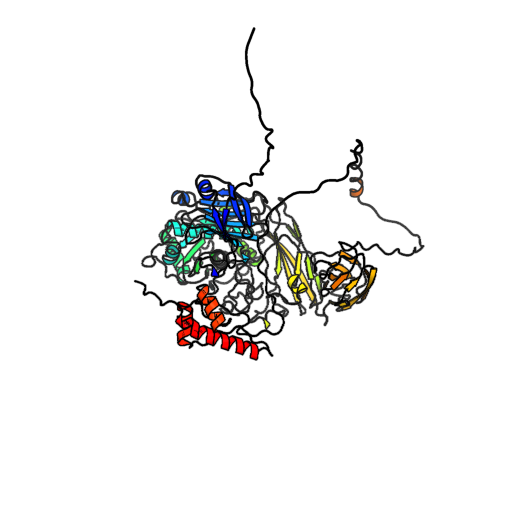0 30.98 667 GLY A C 1
ATOM 4913 O O . GLY A 1 667 ? 12.571 -46.761 36.465 1.00 30.98 667 GLY A O 1
ATOM 4914 N N . GLN A 1 668 ? 12.216 -46.284 38.660 1.00 33.47 668 GLN A N 1
ATOM 4915 C CA . GLN A 1 668 ? 13.491 -45.650 39.063 1.00 33.47 668 GLN A CA 1
ATOM 4916 C C . GLN A 1 668 ? 13.832 -44.317 38.336 1.00 33.47 668 GLN A C 1
ATOM 4918 O O . GLN A 1 668 ? 13.540 -44.146 37.165 1.00 33.47 668 GLN A O 1
ATOM 4923 N N . MET A 1 669 ? 14.423 -43.289 38.958 1.00 26.19 669 MET A N 1
ATOM 4924 C CA . MET A 1 669 ? 15.113 -43.197 40.254 1.00 26.19 669 MET A CA 1
ATOM 4925 C C . MET A 1 669 ? 14.987 -41.772 40.845 1.00 26.19 669 MET A C 1
ATOM 4927 O O . MET A 1 669 ? 14.859 -40.801 40.104 1.00 26.19 669 MET A O 1
ATOM 4931 N N . LYS A 1 670 ? 15.052 -41.629 42.176 1.00 30.98 670 LYS A N 1
ATOM 4932 C CA . LYS A 1 670 ? 15.233 -40.335 42.875 1.00 30.98 670 LYS A CA 1
ATOM 4933 C C . LYS A 1 670 ? 16.672 -40.207 43.397 1.00 30.98 670 LYS A C 1
ATOM 4935 O O . LYS A 1 670 ? 17.338 -41.224 43.552 1.00 30.98 670 LYS A O 1
ATOM 4940 N N . LEU A 1 671 ? 17.016 -38.983 43.826 1.00 26.92 671 LEU A N 1
ATOM 4941 C CA . LEU A 1 671 ? 18.077 -38.605 44.783 1.00 26.92 671 LEU A CA 1
ATOM 4942 C C . LEU A 1 671 ? 19.422 -38.137 44.187 1.00 26.92 671 LEU A C 1
ATOM 4944 O O . LEU A 1 671 ? 20.270 -38.953 43.849 1.00 26.92 671 LEU A O 1
ATOM 4948 N N . LEU A 1 672 ? 19.672 -36.821 44.231 1.00 26.12 672 LEU A N 1
ATOM 4949 C CA . LEU A 1 672 ? 20.693 -36.226 45.116 1.00 26.12 672 LEU A CA 1
ATOM 4950 C C . LEU A 1 672 ? 20.559 -34.692 45.201 1.00 26.12 672 LEU A C 1
ATOM 4952 O O . LEU A 1 672 ? 19.795 -34.091 44.450 1.00 26.12 672 LEU A O 1
ATOM 4956 N N . LEU A 1 673 ? 21.241 -34.087 46.180 1.00 26.36 673 LEU A N 1
ATOM 4957 C CA . LEU A 1 673 ? 21.154 -32.665 46.541 1.00 26.36 673 LEU A CA 1
ATOM 4958 C C . LEU A 1 673 ? 22.522 -31.962 46.387 1.00 26.36 673 LEU A C 1
ATOM 4960 O O . LEU A 1 673 ? 23.557 -32.617 46.330 1.00 26.36 673 LEU A O 1
ATOM 4964 N N . ALA A 1 674 ? 22.491 -30.629 46.333 1.00 27.33 674 ALA A N 1
ATOM 4965 C CA . ALA A 1 674 ? 23.602 -29.697 46.090 1.00 27.33 674 ALA A CA 1
ATOM 4966 C C . ALA A 1 674 ? 24.874 -29.831 46.963 1.00 27.33 674 ALA A C 1
ATOM 4968 O O . ALA A 1 674 ? 24.760 -30.166 48.141 1.00 27.33 674 ALA A O 1
ATOM 4969 N N . LEU A 1 675 ? 26.033 -29.374 46.433 1.00 25.25 675 LEU A N 1
ATOM 4970 C CA . LEU A 1 675 ? 26.945 -28.402 47.094 1.00 25.25 675 LEU A CA 1
ATOM 4971 C C . LEU A 1 675 ? 28.084 -27.863 46.176 1.00 25.25 675 LEU A C 1
ATOM 4973 O O . LEU A 1 675 ? 28.491 -28.564 45.258 1.00 25.25 675 LEU A O 1
ATOM 4977 N N . GLY A 1 676 ? 28.648 -26.679 46.497 1.00 26.62 676 GLY A N 1
ATOM 4978 C CA . GLY A 1 676 ? 29.934 -26.138 45.971 1.00 26.62 676 GLY A CA 1
ATOM 4979 C C . GLY A 1 676 ? 29.853 -25.332 44.653 1.00 26.62 676 GLY A C 1
ATOM 4980 O O . GLY A 1 676 ? 29.536 -25.930 43.637 1.00 26.62 676 GLY A O 1
ATOM 4981 N N . VAL A 1 677 ? 30.060 -24.005 44.511 1.00 27.25 677 VAL A N 1
ATOM 4982 C CA . VAL A 1 677 ? 30.575 -22.861 45.326 1.00 27.25 677 VAL A CA 1
ATOM 4983 C C . VAL A 1 677 ? 32.091 -22.548 45.216 1.00 27.25 677 VAL A C 1
ATOM 4985 O O . VAL A 1 677 ? 32.901 -23.374 45.621 1.00 27.25 677 VAL A O 1
ATOM 4988 N N . LEU A 1 678 ? 32.413 -21.288 44.822 1.00 26.73 678 LEU A N 1
ATOM 4989 C CA . LEU A 1 678 ? 33.740 -20.594 44.789 1.00 26.73 678 LEU A CA 1
ATOM 4990 C C . LEU A 1 678 ? 34.750 -21.125 43.728 1.00 26.73 678 LEU A C 1
ATOM 4992 O O . LEU A 1 678 ? 34.749 -22.319 43.470 1.00 26.73 678 LEU A O 1
ATOM 4996 N N . LEU A 1 679 ? 35.643 -20.390 43.026 1.00 27.28 679 LEU A N 1
ATOM 4997 C CA . LEU A 1 679 ? 36.179 -18.996 42.856 1.00 27.28 679 LEU A CA 1
ATOM 4998 C C . LEU A 1 679 ? 36.491 -18.831 41.316 1.00 27.28 679 LEU A C 1
ATOM 5000 O O . LEU A 1 679 ? 36.387 -19.841 40.629 1.00 27.28 679 LEU A O 1
ATOM 5004 N N . LEU A 1 680 ? 36.959 -17.771 40.615 1.00 27.41 680 LEU A N 1
ATOM 5005 C CA . LEU A 1 680 ? 37.210 -16.292 40.631 1.00 27.41 680 LEU A CA 1
ATOM 5006 C C . LEU A 1 680 ? 37.660 -15.929 39.161 1.00 27.41 680 LEU A C 1
ATOM 5008 O O . LEU A 1 680 ? 37.944 -16.861 38.416 1.00 27.41 680 LEU A O 1
ATOM 5012 N N . ALA A 1 681 ? 37.836 -14.708 38.614 1.00 26.11 681 ALA A N 1
ATOM 5013 C CA . ALA A 1 681 ? 37.615 -13.284 38.953 1.00 26.11 681 ALA A CA 1
ATOM 5014 C C . ALA A 1 681 ? 37.666 -12.423 37.649 1.00 26.11 681 ALA A C 1
ATOM 5016 O O . ALA A 1 681 ? 38.212 -12.885 36.652 1.00 26.11 681 ALA A O 1
ATOM 5017 N N . GLY A 1 682 ? 37.252 -11.143 37.704 1.00 24.33 682 GLY A N 1
ATOM 5018 C CA . GLY A 1 682 ? 37.569 -10.100 36.698 1.00 24.33 682 GLY A CA 1
ATOM 5019 C C . GLY A 1 682 ? 36.511 -9.893 35.592 1.00 24.33 682 GLY A C 1
ATOM 5020 O O . GLY A 1 682 ? 35.911 -10.859 35.142 1.00 24.33 682 GLY A O 1
ATOM 5021 N N . CYS A 1 683 ? 36.202 -8.676 35.124 1.00 25.38 683 CYS A N 1
ATOM 5022 C CA . CYS A 1 683 ? 36.630 -7.334 35.554 1.00 25.38 683 CYS A CA 1
ATOM 5023 C C . CYS A 1 683 ? 35.430 -6.371 35.594 1.00 25.38 683 CYS A C 1
ATOM 5025 O O . CYS A 1 683 ? 34.521 -6.472 34.775 1.00 25.38 683 CYS A O 1
ATOM 5027 N N . GLN A 1 684 ? 35.460 -5.406 36.515 1.00 26.70 684 GLN A N 1
ATOM 5028 C CA . GLN A 1 684 ? 34.638 -4.196 36.421 1.00 26.70 684 GLN A CA 1
ATOM 5029 C C . GLN A 1 684 ? 35.360 -3.170 35.533 1.00 26.70 684 GLN A C 1
ATOM 5031 O O . GLN A 1 684 ? 36.590 -3.130 35.521 1.00 26.70 684 GLN A O 1
ATOM 5036 N N . ALA A 1 685 ? 34.594 -2.343 34.825 1.00 28.91 685 ALA A N 1
ATOM 5037 C CA . ALA A 1 685 ? 35.064 -1.136 34.149 1.00 28.91 685 ALA A CA 1
ATOM 5038 C C . ALA A 1 685 ? 34.102 0.011 34.498 1.00 28.91 685 ALA A C 1
ATOM 5040 O O . ALA A 1 685 ? 32.901 -0.219 34.660 1.00 28.91 685 ALA A O 1
ATOM 5041 N N . ASP A 1 686 ? 34.638 1.213 34.693 1.00 25.61 686 ASP A N 1
ATOM 5042 C CA . ASP A 1 686 ? 33.970 2.262 35.463 1.00 25.61 686 ASP A CA 1
ATOM 5043 C C . ASP A 1 686 ? 32.734 2.874 34.789 1.00 25.61 686 ASP A C 1
ATOM 5045 O O . ASP A 1 686 ? 32.805 3.478 33.719 1.00 25.61 686 ASP A O 1
ATOM 5049 N N . ALA A 1 687 ? 31.605 2.835 35.499 1.00 26.73 687 ALA A N 1
ATOM 5050 C CA . ALA A 1 687 ? 30.480 3.720 35.232 1.00 26.73 687 ALA A CA 1
ATOM 5051 C C . ALA A 1 687 ? 30.748 5.080 35.898 1.00 26.73 687 ALA A C 1
ATOM 5053 O O . ALA A 1 687 ? 30.523 5.250 37.098 1.00 26.73 687 ALA A O 1
ATOM 5054 N N . SER A 1 688 ? 31.238 6.056 35.127 1.00 28.08 688 SER A N 1
ATOM 5055 C CA . SER A 1 688 ? 31.317 7.447 35.599 1.00 28.08 688 SER A CA 1
ATOM 5056 C C . SER A 1 688 ? 29.919 7.978 35.961 1.00 28.08 688 SER A C 1
ATOM 5058 O O . SER A 1 688 ? 28.944 7.646 35.280 1.00 28.08 688 SER A O 1
ATOM 5060 N N . PRO A 1 689 ? 29.784 8.769 37.040 1.00 29.02 689 PRO A N 1
ATOM 5061 C CA . PRO A 1 689 ? 28.487 9.029 37.654 1.00 29.02 689 PRO A CA 1
ATOM 5062 C C . PRO A 1 689 ? 27.599 9.934 36.796 1.00 29.02 689 PRO A C 1
ATOM 5064 O O . PRO A 1 689 ? 28.002 11.029 36.405 1.00 29.02 689 PRO A O 1
ATOM 5067 N N . GLN A 1 690 ? 26.341 9.530 36.599 1.00 29.30 690 GLN A N 1
ATOM 5068 C CA . GLN A 1 690 ? 25.306 10.466 36.165 1.00 29.30 690 GLN A CA 1
ATOM 5069 C C . GLN A 1 690 ? 24.969 11.420 37.315 1.00 29.30 690 GLN A C 1
ATOM 5071 O O . GLN A 1 690 ? 24.399 11.020 38.331 1.00 29.30 690 GLN A O 1
ATOM 5076 N N . VAL A 1 691 ? 25.322 12.695 37.150 1.00 28.88 691 VAL A N 1
ATOM 5077 C CA . VAL A 1 691 ? 24.970 13.757 38.098 1.00 28.88 691 VAL A CA 1
ATOM 5078 C C . VAL A 1 691 ? 23.518 14.169 37.865 1.00 28.88 691 VAL A C 1
ATOM 5080 O O . VAL A 1 691 ? 23.224 15.056 37.068 1.00 28.88 691 VAL A O 1
ATOM 5083 N N . GLY A 1 692 ? 22.596 13.528 38.583 1.00 28.64 692 GLY A N 1
ATOM 5084 C CA . GLY A 1 692 ? 21.243 14.053 38.741 1.00 28.64 692 GLY A CA 1
ATOM 5085 C C . GLY A 1 692 ? 21.278 15.321 39.594 1.00 28.64 692 GLY A C 1
ATOM 5086 O O . GLY A 1 692 ? 21.491 15.237 40.803 1.00 28.64 692 GLY A O 1
ATOM 5087 N N . MET A 1 693 ? 21.081 16.490 38.980 1.00 28.28 693 MET A N 1
ATOM 5088 C CA . MET A 1 693 ? 20.964 17.752 39.717 1.00 28.28 693 MET A CA 1
ATOM 5089 C C . MET A 1 693 ? 19.559 17.908 40.326 1.00 28.28 693 MET A C 1
ATOM 5091 O O . MET A 1 693 ? 18.567 17.732 39.615 1.00 28.28 693 MET A O 1
ATOM 5095 N N . PRO A 1 694 ? 19.440 18.266 41.619 1.00 30.42 694 PRO A N 1
ATOM 5096 C CA . PRO A 1 694 ? 18.168 18.644 42.221 1.00 30.42 694 PRO A CA 1
ATOM 5097 C C . PRO A 1 694 ? 17.736 20.051 41.773 1.00 30.42 694 PRO A C 1
ATOM 5099 O O . PRO A 1 694 ? 18.476 20.789 41.123 1.00 30.42 694 PRO A O 1
ATOM 5102 N N . SER A 1 695 ? 16.528 20.451 42.164 1.00 34.34 695 SER A N 1
ATOM 5103 C CA . SER A 1 695 ? 15.977 21.779 41.886 1.00 34.34 695 SER A CA 1
ATOM 5104 C C . SER A 1 695 ? 16.828 22.913 42.483 1.00 34.34 695 SER A C 1
ATOM 5106 O O . SER A 1 695 ? 16.797 23.123 43.697 1.00 34.34 695 SER A O 1
ATOM 5108 N N . GLY A 1 696 ? 17.503 23.684 41.625 1.00 40.75 696 GLY A N 1
ATOM 5109 C CA . GLY A 1 696 ? 18.149 24.953 41.984 1.00 40.75 696 GLY A CA 1
ATOM 5110 C C . GLY A 1 696 ? 19.679 24.939 41.948 1.00 40.75 696 GLY A C 1
ATOM 5111 O O . GLY A 1 696 ? 20.317 25.021 42.993 1.00 40.75 696 GLY A O 1
ATOM 5112 N N . VAL A 1 697 ? 20.256 24.916 40.743 1.00 30.42 697 VAL A N 1
ATOM 5113 C CA . VAL A 1 697 ? 21.650 25.312 40.471 1.00 30.42 697 VAL A CA 1
ATOM 5114 C C . VAL A 1 697 ? 21.651 26.219 39.236 1.00 30.42 697 VAL A C 1
ATOM 5116 O O . VAL A 1 697 ? 20.809 26.062 38.351 1.00 30.42 697 VAL A O 1
ATOM 5119 N N . GLU A 1 698 ? 22.545 27.205 39.208 1.00 42.47 698 GLU A N 1
ATOM 5120 C CA . GLU A 1 698 ? 22.651 28.199 38.134 1.00 42.47 698 GLU A CA 1
ATOM 5121 C C . GLU A 1 698 ? 23.119 27.570 36.809 1.00 42.47 698 GLU A C 1
ATOM 5123 O O . GLU A 1 698 ? 23.862 26.586 36.794 1.00 42.47 698 GLU A O 1
ATOM 5128 N N . THR A 1 699 ? 22.717 28.157 35.678 1.00 48.97 699 THR A N 1
ATOM 5129 C CA . THR A 1 699 ? 23.291 27.817 34.367 1.00 48.97 699 THR A CA 1
ATOM 5130 C C . THR A 1 699 ? 24.798 28.094 34.375 1.00 48.97 699 THR A C 1
ATOM 5132 O O . THR A 1 699 ? 25.177 29.200 34.776 1.00 48.97 699 THR A O 1
ATOM 5135 N N . PRO A 1 700 ? 25.662 27.170 33.908 1.00 57.19 700 PRO A N 1
ATOM 5136 C CA . PRO A 1 700 ? 27.101 27.418 33.845 1.00 57.19 700 PRO A CA 1
ATOM 5137 C C . PRO A 1 700 ? 27.385 28.654 32.986 1.00 57.19 700 PRO A C 1
ATOM 5139 O O . PRO A 1 700 ? 26.721 28.882 31.976 1.00 57.19 700 PRO A O 1
ATOM 5142 N N . GLY A 1 701 ? 28.359 29.471 33.389 1.00 77.50 701 GLY A N 1
ATOM 5143 C CA . GLY A 1 701 ? 28.683 30.706 32.676 1.00 77.50 701 GLY A CA 1
ATOM 5144 C C . GLY A 1 701 ? 29.144 30.433 31.240 1.00 77.50 701 GLY A C 1
ATOM 5145 O O . GLY A 1 701 ? 29.865 29.467 30.995 1.00 77.50 701 GLY A O 1
ATOM 5146 N N . VAL A 1 702 ? 28.771 31.311 30.299 1.00 86.00 702 VAL A N 1
ATOM 5147 C CA . VAL A 1 702 ? 29.056 31.151 28.855 1.00 86.00 702 VAL A CA 1
ATOM 5148 C C . VAL A 1 702 ? 30.527 30.820 28.579 1.00 86.00 702 VAL A C 1
ATOM 5150 O O . VAL A 1 702 ? 30.795 29.950 27.761 1.00 86.00 702 VAL A O 1
ATOM 5153 N N . ALA A 1 703 ? 31.466 31.444 29.299 1.00 82.38 703 ALA A N 1
ATOM 5154 C CA . ALA A 1 703 ? 32.899 31.179 29.159 1.00 82.38 703 ALA A CA 1
ATOM 5155 C C . ALA A 1 703 ? 33.283 29.719 29.477 1.00 82.38 703 ALA A C 1
ATOM 5157 O O . ALA A 1 703 ? 33.984 29.097 28.688 1.00 82.38 703 ALA A O 1
ATOM 5158 N N . GLN A 1 704 ? 32.767 29.135 30.568 1.00 83.75 704 GLN A N 1
ATOM 5159 C CA . GLN A 1 704 ? 33.020 27.726 30.900 1.00 83.75 704 GLN A CA 1
ATOM 5160 C C . GLN A 1 704 ? 32.455 26.807 29.811 1.00 83.75 704 GLN A C 1
ATOM 5162 O O . GLN A 1 704 ? 33.131 25.889 29.352 1.00 83.75 704 GLN A O 1
ATOM 5167 N N . ALA A 1 705 ? 31.224 27.074 29.366 1.00 86.56 705 ALA A N 1
ATOM 5168 C CA . ALA A 1 705 ? 30.612 26.302 28.293 1.00 86.56 705 ALA A CA 1
ATOM 5169 C C . ALA A 1 705 ? 31.381 26.443 26.968 1.00 86.56 705 ALA A C 1
ATOM 5171 O O . ALA A 1 705 ? 31.450 25.480 26.211 1.00 86.56 705 ALA A O 1
ATOM 5172 N N . LEU A 1 706 ? 31.961 27.609 26.675 1.00 89.75 706 LEU A N 1
ATOM 5173 C CA . LEU A 1 706 ? 32.798 27.826 25.497 1.00 89.75 706 LEU A CA 1
ATOM 5174 C C . LEU A 1 706 ? 34.093 27.004 25.592 1.00 89.75 706 LEU A C 1
ATOM 5176 O O . LEU A 1 706 ? 34.365 26.200 24.699 1.00 89.75 706 LEU A O 1
ATOM 5180 N N . ASP A 1 707 ? 34.833 27.134 26.697 1.00 88.88 707 ASP A N 1
ATOM 5181 C CA . ASP A 1 707 ? 36.085 26.408 26.947 1.00 88.88 707 ASP A CA 1
ATOM 5182 C C . ASP A 1 707 ? 35.887 24.885 26.868 1.00 88.88 707 ASP A C 1
ATOM 5184 O O . ASP A 1 707 ? 36.649 24.186 26.197 1.00 88.88 707 ASP A O 1
ATOM 5188 N N . GLU A 1 708 ? 34.817 24.359 27.475 1.00 89.19 708 GLU A N 1
ATOM 5189 C CA . GLU A 1 708 ? 34.477 22.933 27.433 1.00 89.19 708 GLU A CA 1
ATOM 5190 C C . GLU A 1 708 ? 34.166 22.410 26.021 1.00 89.19 708 GLU A C 1
ATOM 5192 O O . GLU A 1 708 ? 34.298 21.208 25.777 1.00 89.19 708 GLU A O 1
ATOM 5197 N N . HIS A 1 709 ? 33.712 23.250 25.088 1.00 91.81 709 HIS A N 1
ATOM 5198 C CA . HIS A 1 709 ? 33.432 22.832 23.708 1.00 91.81 709 HIS A CA 1
ATOM 5199 C C . HIS A 1 709 ? 34.654 22.999 22.802 1.00 91.81 709 HIS A C 1
ATOM 5201 O O . HIS A 1 709 ? 34.992 22.062 22.074 1.00 91.81 709 HIS A O 1
ATOM 5207 N N . LEU A 1 710 ? 35.402 24.097 22.949 1.00 89.94 710 LEU A N 1
ATOM 5208 C CA . LEU A 1 710 ? 36.687 24.296 22.273 1.00 89.94 710 LEU A CA 1
ATOM 5209 C C . LEU A 1 710 ? 37.704 23.201 22.640 1.00 89.94 710 LEU A C 1
ATOM 5211 O O . LEU A 1 710 ? 38.368 22.664 21.754 1.00 89.94 710 LEU A O 1
ATOM 5215 N N . ALA A 1 711 ? 37.756 22.777 23.908 1.00 87.56 711 ALA A N 1
ATOM 5216 C CA . ALA A 1 711 ? 38.604 21.668 24.365 1.00 87.56 711 ALA A CA 1
ATOM 5217 C C . ALA A 1 711 ? 38.253 20.301 23.736 1.00 87.56 711 ALA A C 1
ATOM 5219 O O . ALA A 1 711 ? 39.070 19.381 23.771 1.00 87.56 711 ALA A O 1
ATOM 5220 N N . ARG A 1 712 ? 37.056 20.161 23.148 1.00 88.50 712 ARG A N 1
ATOM 5221 C CA . ARG A 1 712 ? 36.601 18.974 22.397 1.00 88.50 712 ARG A CA 1
ATOM 5222 C C . ARG A 1 712 ? 36.606 19.179 20.876 1.00 88.50 712 ARG A C 1
ATOM 5224 O O . ARG A 1 712 ? 36.201 18.278 20.150 1.00 88.50 712 ARG A O 1
ATOM 5231 N N . GLY A 1 713 ? 37.040 20.344 20.389 1.00 86.12 713 GLY A N 1
ATOM 5232 C CA . GLY A 1 713 ? 36.980 20.705 18.970 1.00 86.12 713 GLY A CA 1
ATOM 5233 C C . GLY A 1 713 ? 35.564 20.972 18.441 1.00 86.12 713 GLY A C 1
ATOM 5234 O O . GLY A 1 713 ? 35.377 21.032 17.224 1.00 86.12 713 GLY A O 1
ATOM 5235 N N . ASP A 1 714 ? 34.567 21.146 19.316 1.00 88.88 714 ASP A N 1
ATOM 5236 C CA . ASP A 1 714 ? 33.209 21.512 18.914 1.00 88.88 714 ASP A CA 1
ATOM 5237 C C . ASP A 1 714 ? 33.114 23.032 18.727 1.00 88.88 714 ASP A C 1
ATOM 5239 O O . ASP A 1 714 ? 33.053 23.788 19.694 1.00 88.88 714 ASP A O 1
ATOM 5243 N N . HIS A 1 715 ? 33.102 23.465 17.465 1.00 92.56 715 HIS A N 1
ATOM 5244 C CA . HIS A 1 715 ? 33.043 24.874 17.063 1.00 92.56 715 HIS A CA 1
ATOM 5245 C C . HIS A 1 715 ? 31.620 25.336 16.683 1.00 92.56 715 HIS A C 1
ATOM 5247 O O . HIS A 1 715 ? 31.444 26.415 16.113 1.00 92.56 715 HIS A O 1
ATOM 5253 N N . ARG A 1 716 ? 30.597 24.509 16.944 1.00 94.56 716 ARG A N 1
ATOM 5254 C CA . ARG A 1 716 ? 29.242 24.691 16.401 1.00 94.56 716 ARG A CA 1
ATOM 5255 C C . ARG A 1 716 ? 28.435 25.725 17.176 1.00 94.56 716 ARG A C 1
ATOM 5257 O O . ARG A 1 716 ? 28.450 25.754 18.409 1.00 94.56 716 ARG A O 1
ATOM 5264 N N . VAL A 1 717 ? 27.668 26.531 16.442 1.00 95.56 717 VAL A N 1
ATOM 5265 C CA . VAL A 1 717 ? 26.733 27.502 17.026 1.00 95.56 717 VAL A CA 1
ATOM 5266 C C . VAL A 1 717 ? 25.437 26.828 17.474 1.00 95.56 717 VAL A C 1
ATOM 5268 O O . VAL A 1 717 ? 24.956 25.875 16.856 1.00 95.56 717 VAL A O 1
ATOM 5271 N N . ILE A 1 718 ? 24.866 27.341 18.561 1.00 95.19 718 ILE A N 1
ATOM 5272 C CA . ILE A 1 718 ? 23.578 26.920 19.103 1.00 95.19 718 ILE A CA 1
ATOM 5273 C C . ILE A 1 718 ? 22.459 27.508 18.239 1.00 95.19 718 ILE A C 1
ATOM 5275 O O . ILE A 1 718 ? 22.393 28.724 18.052 1.00 95.19 718 ILE A O 1
ATOM 5279 N N . ILE A 1 719 ? 21.554 26.659 17.758 1.00 93.81 719 ILE A N 1
ATOM 5280 C CA . ILE A 1 719 ? 20.332 27.063 17.052 1.00 93.81 719 ILE A CA 1
ATOM 5281 C C . ILE A 1 719 ? 19.077 26.769 17.874 1.00 93.81 719 ILE A C 1
ATOM 5283 O O . ILE A 1 719 ? 19.018 25.808 18.647 1.00 93.81 719 ILE A O 1
ATOM 5287 N N . ARG A 1 720 ? 18.054 27.606 17.682 1.00 88.12 720 ARG A N 1
ATOM 5288 C CA . ARG A 1 720 ? 16.703 27.387 18.203 1.00 88.12 720 ARG A CA 1
ATOM 5289 C C . ARG A 1 720 ? 15.992 26.353 17.328 1.00 88.12 720 ARG A C 1
ATOM 5291 O O . ARG A 1 720 ? 15.924 26.527 16.111 1.00 88.12 720 ARG A O 1
ATOM 5298 N N . ALA A 1 721 ? 15.455 25.300 17.940 1.00 71.50 721 ALA A N 1
ATOM 5299 C CA . ALA A 1 721 ? 14.672 24.295 17.224 1.00 71.50 721 ALA A CA 1
ATOM 5300 C C . ALA A 1 721 ? 13.337 24.899 16.760 1.00 71.50 721 ALA A C 1
ATOM 5302 O O . ALA A 1 721 ? 12.640 25.527 17.555 1.00 71.50 721 ALA A O 1
ATOM 5303 N N . GLY A 1 722 ? 13.004 24.735 15.479 1.00 71.62 722 GLY A N 1
ATOM 5304 C CA . GLY A 1 722 ? 11.806 25.312 14.865 1.00 71.62 722 GLY A CA 1
ATOM 5305 C C . GLY A 1 722 ? 12.017 25.729 13.410 1.00 71.62 722 GLY A C 1
ATOM 5306 O O . GLY A 1 722 ? 13.133 25.670 12.879 1.00 71.62 722 GLY A O 1
ATOM 5307 N N . ARG A 1 723 ? 10.941 26.180 12.753 1.00 52.62 723 ARG A N 1
ATOM 5308 C CA . ARG A 1 723 ? 10.991 26.619 11.345 1.00 52.62 723 ARG A CA 1
ATOM 5309 C C . ARG A 1 723 ? 11.949 27.807 11.175 1.00 52.62 723 ARG A C 1
ATOM 5311 O O . ARG A 1 723 ? 11.722 28.877 11.734 1.00 52.62 723 ARG A O 1
ATOM 5318 N N . GLY A 1 724 ? 13.010 27.601 10.390 1.00 63.16 724 GLY A N 1
ATOM 5319 C CA . GLY A 1 724 ? 14.047 28.596 10.086 1.00 63.16 724 GLY A CA 1
ATOM 5320 C C . GLY A 1 724 ? 15.386 28.422 10.819 1.00 63.16 724 GLY A C 1
ATOM 5321 O O . GLY A 1 724 ? 16.326 29.129 10.472 1.00 63.16 724 GLY A O 1
ATOM 5322 N N . GLN A 1 725 ? 15.510 27.497 11.788 1.00 80.19 725 GLN A N 1
ATOM 5323 C CA . GLN A 1 725 ? 16.779 27.181 12.484 1.00 80.19 725 GLN A CA 1
ATOM 5324 C C . GLN A 1 725 ? 17.570 28.430 12.936 1.00 80.19 725 GLN A C 1
ATOM 5326 O O . GLN A 1 725 ? 18.757 28.581 12.633 1.00 80.19 725 GLN A O 1
ATOM 5331 N N . MET A 1 726 ? 16.900 29.363 13.621 1.00 87.75 726 MET A N 1
ATOM 5332 C CA . MET A 1 726 ? 17.503 30.648 13.988 1.00 87.75 726 MET A CA 1
ATOM 5333 C C . MET A 1 726 ? 18.758 30.445 14.849 1.00 87.75 726 MET A C 1
ATOM 5335 O O . MET A 1 726 ? 18.702 29.727 15.847 1.00 87.75 726 MET A O 1
ATOM 5339 N N . VAL A 1 727 ? 19.846 31.145 14.520 1.00 93.62 727 VAL A N 1
ATOM 5340 C CA . VAL A 1 727 ? 21.050 31.276 15.360 1.00 93.62 727 VAL A CA 1
ATOM 5341 C C . VAL A 1 727 ? 20.889 32.514 16.262 1.00 93.62 727 VAL A C 1
ATOM 5343 O O . VAL A 1 727 ? 21.013 33.637 15.760 1.00 93.62 727 VAL A O 1
ATOM 5346 N N . PRO A 1 728 ? 20.609 32.391 17.578 1.00 94.31 728 PRO A N 1
ATOM 5347 C CA . PRO A 1 728 ? 20.473 33.561 18.443 1.00 94.31 728 PRO A CA 1
ATOM 5348 C C . PRO A 1 728 ? 21.767 34.382 18.482 1.00 94.31 728 PRO A C 1
ATOM 5350 O O . PRO A 1 728 ? 22.864 33.836 18.370 1.00 94.31 728 PRO A O 1
ATOM 5353 N N . GLY A 1 729 ? 21.647 35.702 18.637 1.00 92.50 729 GLY A N 1
ATOM 5354 C CA . GLY A 1 729 ? 22.790 36.622 18.711 1.00 92.50 729 GLY A CA 1
ATOM 5355 C C . GLY A 1 729 ? 23.477 36.953 17.379 1.00 92.50 729 GLY A C 1
ATOM 5356 O O . GLY A 1 729 ? 24.319 37.851 17.366 1.00 92.50 729 GLY A O 1
ATOM 5357 N N . ILE A 1 730 ? 23.107 36.293 16.274 1.00 93.75 730 ILE A N 1
ATOM 5358 C CA . ILE A 1 730 ? 23.667 36.507 14.931 1.00 93.75 730 ILE A CA 1
ATOM 5359 C C . ILE A 1 730 ? 22.632 37.211 14.026 1.00 93.75 730 ILE A C 1
ATOM 5361 O O . ILE A 1 730 ? 21.482 36.768 13.979 1.00 93.75 730 ILE A O 1
ATOM 5365 N N . PRO A 1 731 ? 22.996 38.282 13.291 1.00 92.50 731 PRO A N 1
ATOM 5366 C CA . PRO A 1 731 ? 22.099 38.952 12.343 1.00 92.50 731 PRO A CA 1
ATOM 5367 C C . PRO A 1 731 ? 21.568 38.013 11.252 1.00 92.50 731 PRO A C 1
ATOM 5369 O O . PRO A 1 731 ? 22.309 37.163 10.758 1.00 92.50 731 PRO A O 1
ATOM 5372 N N . ALA A 1 732 ? 20.293 38.157 10.880 1.00 87.31 732 ALA A N 1
ATOM 5373 C CA . ALA A 1 732 ? 19.577 37.219 10.007 1.00 87.31 732 ALA A CA 1
ATOM 5374 C C . ALA A 1 732 ? 20.285 36.986 8.659 1.00 87.31 732 ALA A C 1
ATOM 5376 O O . ALA A 1 732 ? 20.438 35.846 8.229 1.00 87.31 732 ALA A O 1
ATOM 5377 N N . GLU A 1 733 ? 20.804 38.051 8.046 1.00 88.19 733 GLU A N 1
ATOM 5378 C CA . GLU A 1 733 ? 21.533 38.024 6.773 1.00 88.19 733 GLU A CA 1
ATOM 5379 C C . GLU A 1 733 ? 22.894 37.306 6.843 1.00 88.19 733 GLU A C 1
ATOM 5381 O O . GLU A 1 733 ? 23.519 37.052 5.815 1.00 88.19 733 GLU A O 1
ATOM 5386 N N . GLN A 1 734 ? 23.348 36.956 8.049 1.00 88.00 734 GLN A N 1
ATOM 5387 C CA . GLN A 1 734 ? 24.592 36.230 8.303 1.00 88.00 734 GLN A CA 1
ATOM 5388 C C . GLN A 1 734 ? 24.346 34.789 8.773 1.00 88.00 734 GLN A C 1
ATOM 5390 O O . GLN A 1 734 ? 25.289 33.999 8.774 1.00 88.00 734 GLN A O 1
ATOM 5395 N N . GLN A 1 735 ? 23.117 34.412 9.159 1.00 91.75 735 GLN A N 1
ATOM 5396 C CA . GLN A 1 735 ? 22.871 33.123 9.821 1.00 91.75 735 GLN A CA 1
ATOM 5397 C C . GLN A 1 735 ? 23.229 31.924 8.936 1.00 91.75 735 GLN A C 1
ATOM 5399 O O . GLN A 1 735 ? 23.915 31.032 9.422 1.00 91.75 735 GLN A O 1
ATOM 5404 N N . GLU A 1 736 ? 22.892 31.920 7.642 1.00 86.38 736 GLU A N 1
ATOM 5405 C CA . GLU A 1 736 ? 23.298 30.832 6.732 1.00 86.38 736 GLU A CA 1
ATOM 5406 C C . GLU A 1 736 ? 24.825 30.709 6.607 1.00 86.38 736 GLU A C 1
ATOM 5408 O O . GLU A 1 736 ? 25.383 29.621 6.741 1.00 86.38 736 GLU A O 1
ATOM 5413 N N . ALA A 1 737 ? 25.529 31.835 6.452 1.00 87.44 737 ALA A N 1
ATOM 5414 C CA . ALA A 1 737 ? 26.990 31.855 6.364 1.00 87.44 737 ALA A CA 1
ATOM 5415 C C . ALA A 1 737 ? 27.676 31.430 7.679 1.00 87.44 737 ALA A C 1
ATOM 5417 O O . ALA A 1 737 ? 28.782 30.887 7.654 1.00 87.44 737 ALA A O 1
ATOM 5418 N N . VAL A 1 738 ? 27.036 31.659 8.830 1.00 89.25 738 VAL A N 1
ATOM 5419 C CA . VAL A 1 738 ? 27.518 31.196 10.140 1.00 89.25 738 VAL A CA 1
ATOM 5420 C C . VAL A 1 738 ? 27.219 29.710 10.349 1.00 89.25 738 VAL A C 1
ATOM 5422 O O . VAL A 1 738 ? 28.132 28.980 10.734 1.00 89.25 738 VAL A O 1
ATOM 5425 N N . LYS A 1 739 ? 26.008 29.236 10.025 1.00 90.62 739 LYS A N 1
ATOM 5426 C CA . LYS A 1 739 ? 25.641 27.808 10.070 1.00 90.62 739 LYS A CA 1
ATOM 5427 C C . LYS A 1 739 ? 26.581 26.975 9.191 1.00 90.62 739 LYS A C 1
ATOM 5429 O O . LYS A 1 739 ? 27.126 25.984 9.670 1.00 90.62 739 LYS A O 1
ATOM 5434 N N . ALA A 1 740 ? 26.872 27.433 7.971 1.00 83.44 740 ALA A N 1
ATOM 5435 C CA . ALA A 1 740 ? 27.805 26.772 7.055 1.00 83.44 740 ALA A CA 1
ATOM 5436 C C . ALA A 1 740 ? 29.282 26.818 7.510 1.00 83.44 740 ALA A C 1
ATOM 5438 O O . ALA A 1 740 ? 30.028 25.884 7.230 1.00 83.44 740 ALA A O 1
ATOM 5439 N N . ARG A 1 741 ? 29.729 27.879 8.206 1.00 85.75 741 ARG A N 1
ATOM 5440 C CA . ARG A 1 741 ? 31.136 28.018 8.649 1.00 85.75 741 ARG A CA 1
ATOM 5441 C C . ARG A 1 741 ? 31.441 27.324 9.978 1.00 85.75 741 ARG A C 1
ATOM 5443 O O . ARG A 1 741 ? 32.552 26.842 10.175 1.00 85.75 741 ARG A O 1
ATOM 5450 N N . CYS A 1 742 ? 30.494 27.348 10.909 1.00 86.75 742 CYS A N 1
ATOM 5451 C CA . CYS A 1 742 ? 30.673 26.839 12.269 1.00 86.75 742 CYS A CA 1
ATOM 5452 C C . CYS A 1 742 ? 30.087 25.430 12.452 1.00 86.75 742 CYS A C 1
ATOM 5454 O O . CYS A 1 742 ? 30.517 24.698 13.340 1.00 86.75 742 CYS A O 1
ATOM 5456 N N . GLY A 1 743 ? 29.095 25.052 11.640 1.00 87.00 743 GLY A N 1
ATOM 5457 C CA . GLY A 1 743 ? 28.199 23.936 11.931 1.00 87.00 743 GLY A CA 1
ATOM 5458 C C . GLY A 1 743 ? 27.189 24.280 13.035 1.00 87.00 743 GLY A C 1
ATOM 5459 O O . GLY A 1 743 ? 27.272 25.323 13.691 1.00 87.00 743 GLY A O 1
ATOM 5460 N N . MET A 1 744 ? 26.215 23.392 13.236 1.00 92.25 744 MET A N 1
ATOM 5461 C CA . MET A 1 744 ? 25.040 23.633 14.084 1.00 92.25 744 MET A CA 1
ATOM 5462 C C . MET A 1 744 ? 24.916 22.624 15.222 1.00 92.25 744 MET A C 1
ATOM 5464 O O . MET A 1 744 ? 25.286 21.457 15.084 1.00 92.25 744 MET A O 1
ATOM 5468 N N . ARG A 1 745 ? 24.328 23.059 16.336 1.00 90.81 745 ARG A N 1
ATOM 5469 C CA . ARG A 1 745 ? 23.892 22.187 17.430 1.00 90.81 745 ARG A CA 1
ATOM 5470 C C . ARG A 1 745 ? 22.645 22.739 18.111 1.00 90.81 745 ARG A C 1
ATOM 5472 O O . ARG A 1 745 ? 22.460 23.950 18.190 1.00 90.81 745 ARG A O 1
ATOM 5479 N N . TYR A 1 746 ? 21.814 21.857 18.647 1.00 89.62 746 TYR A N 1
ATOM 5480 C CA . TYR A 1 746 ? 20.663 22.253 19.455 1.00 89.62 746 TYR A CA 1
ATOM 5481 C C . TYR A 1 746 ? 21.041 22.446 20.930 1.00 89.62 746 TYR A C 1
ATOM 5483 O O . TYR A 1 746 ? 22.093 21.999 21.399 1.00 89.62 746 TYR A O 1
ATOM 5491 N N . MET A 1 747 ? 20.157 23.124 21.659 1.00 84.69 747 MET A N 1
ATOM 5492 C CA . MET A 1 747 ? 20.180 23.257 23.112 1.00 84.69 747 MET A CA 1
ATOM 5493 C C . MET A 1 747 ? 18.860 22.730 23.672 1.00 84.69 747 MET A C 1
ATOM 5495 O O . MET A 1 747 ? 17.789 23.091 23.184 1.00 84.69 747 MET A O 1
ATOM 5499 N N . GLU A 1 748 ? 18.937 21.882 24.695 1.00 79.94 748 GLU A N 1
ATOM 5500 C CA . GLU A 1 748 ? 17.754 21.347 25.365 1.00 79.94 748 GLU A CA 1
ATOM 5501 C C . GLU A 1 748 ? 16.899 22.490 25.940 1.00 79.94 748 GLU A C 1
ATOM 5503 O O . GLU A 1 748 ? 17.413 23.441 26.528 1.00 79.94 748 GLU A O 1
ATOM 5508 N N . GLY A 1 749 ? 15.587 22.436 25.700 1.00 78.88 749 GLY A N 1
ATOM 5509 C CA . GLY A 1 749 ? 14.641 23.498 26.062 1.00 78.88 749 GLY A CA 1
ATOM 5510 C C . GLY A 1 749 ? 14.564 24.694 25.098 1.00 78.88 749 GLY A C 1
ATOM 5511 O O . GLY A 1 749 ? 13.589 25.437 25.166 1.00 78.88 749 GLY A O 1
ATOM 5512 N N . LEU A 1 750 ? 15.504 24.885 24.162 1.00 83.75 750 LEU A N 1
ATOM 5513 C CA . LEU A 1 750 ? 15.509 26.036 23.240 1.00 83.75 750 LEU A CA 1
ATOM 5514 C C . LEU A 1 750 ? 14.652 25.786 21.974 1.00 83.75 750 LEU A C 1
ATOM 5516 O O . LEU A 1 750 ? 15.156 25.768 20.849 1.00 83.75 750 LEU A O 1
ATOM 5520 N N . GLY A 1 751 ? 13.342 25.591 22.159 1.00 81.12 751 GLY A N 1
ATOM 5521 C CA . GLY A 1 751 ? 12.359 25.378 21.079 1.00 81.12 751 GLY A CA 1
ATOM 5522 C C . GLY A 1 751 ? 11.613 26.646 20.637 1.00 81.12 751 GLY A C 1
ATOM 5523 O O . GLY A 1 751 ? 11.699 27.689 21.289 1.00 81.12 751 GLY A O 1
ATOM 5524 N N . ASP A 1 752 ? 10.875 26.584 19.527 1.00 75.25 752 ASP A N 1
ATOM 5525 C CA . ASP A 1 752 ? 9.993 27.653 19.032 1.00 75.25 752 ASP A CA 1
ATOM 5526 C C . ASP A 1 752 ? 8.686 27.764 19.841 1.00 75.25 752 ASP A C 1
ATOM 5528 O O . ASP A 1 752 ? 8.252 28.875 20.160 1.00 75.25 752 ASP A O 1
ATOM 5532 N N . LEU A 1 753 ? 8.129 26.626 20.262 1.00 70.31 753 LEU A N 1
ATOM 5533 C CA . LEU A 1 753 ? 6.974 26.509 21.156 1.00 70.31 753 LEU A CA 1
ATOM 5534 C C . LEU A 1 753 ? 7.311 26.875 22.615 1.00 70.31 753 LEU A C 1
ATOM 5536 O O . LEU A 1 753 ? 7.886 26.077 23.355 1.00 70.31 753 LEU A O 1
ATOM 5540 N N . VAL A 1 754 ? 6.870 28.055 23.060 1.00 76.06 754 VAL A N 1
ATOM 5541 C CA . VAL A 1 754 ? 6.957 28.489 24.467 1.00 76.06 754 VAL A CA 1
ATOM 5542 C C . VAL A 1 754 ? 5.666 28.125 25.202 1.00 76.06 754 VAL A C 1
ATOM 5544 O O . VAL A 1 754 ? 4.575 28.487 24.761 1.00 76.06 754 VAL A O 1
ATOM 5547 N N . ARG A 1 755 ? 5.771 27.414 26.331 1.00 76.56 755 ARG A N 1
ATOM 5548 C CA . ARG A 1 755 ? 4.614 27.079 27.180 1.00 76.56 755 ARG A CA 1
ATOM 5549 C C . ARG A 1 755 ? 4.301 28.229 28.152 1.00 76.56 755 ARG A C 1
ATOM 5551 O O . ARG A 1 755 ? 5.250 28.820 28.671 1.00 76.56 755 ARG A O 1
ATOM 5558 N N . PRO A 1 756 ? 3.017 28.511 28.455 1.00 70.50 756 PRO A N 1
ATOM 5559 C CA . PRO A 1 756 ? 2.644 29.530 29.435 1.00 70.50 756 PRO A CA 1
ATOM 5560 C C . PRO A 1 756 ? 3.321 29.305 30.793 1.00 70.50 756 PRO A C 1
ATOM 5562 O O . PRO A 1 756 ? 3.236 28.210 31.353 1.00 70.50 756 PRO A O 1
ATOM 5565 N N . GLY A 1 757 ? 3.984 30.333 31.320 1.00 79.31 757 GLY A N 1
ATOM 5566 C CA . GLY A 1 757 ? 4.746 30.279 32.571 1.00 79.31 757 GLY A CA 1
ATOM 5567 C C . GLY A 1 757 ? 6.210 29.833 32.435 1.00 79.31 757 GLY A C 1
ATOM 5568 O O . GLY A 1 757 ? 6.897 29.735 33.451 1.00 79.31 757 GLY A O 1
ATOM 5569 N N . GLN A 1 758 ? 6.708 29.564 31.220 1.00 80.19 758 GLN A N 1
ATOM 5570 C CA . GLN A 1 758 ? 8.127 29.258 30.953 1.00 80.19 758 GLN A CA 1
ATOM 5571 C C . GLN A 1 758 ? 8.865 30.377 30.190 1.00 80.19 758 GLN A C 1
ATOM 5573 O O . GLN A 1 758 ? 10.013 30.199 29.781 1.00 80.19 758 GLN A O 1
ATOM 5578 N N . GLU A 1 759 ? 8.255 31.551 30.019 1.00 85.62 759 GLU A N 1
ATOM 5579 C CA . GLU A 1 759 ? 8.773 32.649 29.191 1.00 85.62 759 GLU A CA 1
ATOM 5580 C C . GLU A 1 759 ? 10.134 33.162 29.691 1.00 85.62 759 GLU A C 1
ATOM 5582 O O . GLU A 1 759 ? 11.050 33.376 28.899 1.00 85.62 759 GLU A O 1
ATOM 5587 N N . ALA A 1 760 ? 10.304 33.288 31.012 1.00 75.06 760 ALA A N 1
ATOM 5588 C CA . ALA A 1 760 ? 11.571 33.706 31.619 1.00 75.06 760 ALA A CA 1
ATOM 5589 C C . ALA A 1 760 ? 12.696 32.668 31.429 1.00 75.06 760 ALA A C 1
ATOM 5591 O O . ALA A 1 760 ? 13.853 33.039 31.233 1.00 75.06 760 ALA A O 1
ATOM 5592 N N . GLN A 1 761 ? 12.359 31.373 31.438 1.00 80.69 761 GLN A N 1
ATOM 5593 C CA . GLN A 1 761 ? 13.311 30.287 31.181 1.00 80.69 761 GLN A CA 1
ATOM 5594 C C . GLN A 1 761 ? 13.730 30.273 29.705 1.00 80.69 761 GLN A C 1
ATOM 5596 O O . GLN A 1 761 ? 14.919 30.189 29.400 1.00 80.69 761 GLN A O 1
ATOM 5601 N N . GLN A 1 762 ? 12.767 30.429 28.791 1.00 85.56 762 GLN A N 1
ATOM 5602 C CA . GLN A 1 762 ? 13.025 30.547 27.355 1.00 85.56 762 GLN A CA 1
ATOM 5603 C C . GLN A 1 762 ? 13.930 31.746 27.037 1.00 85.56 762 GLN A C 1
ATOM 5605 O O . GLN A 1 762 ? 14.854 31.622 26.230 1.00 85.56 762 GLN A O 1
ATOM 5610 N N . GLN A 1 763 ? 13.676 32.898 27.667 1.00 85.38 763 GLN A N 1
ATOM 5611 C CA . GLN A 1 763 ? 14.479 34.103 27.476 1.00 85.38 763 GLN A CA 1
ATOM 5612 C C . GLN A 1 763 ? 15.922 33.880 27.951 1.00 85.38 763 GLN A C 1
ATOM 5614 O O . GLN A 1 763 ? 16.847 34.108 27.178 1.00 85.38 763 GLN A O 1
ATOM 5619 N N . ALA A 1 764 ? 16.121 33.316 29.149 1.00 85.38 764 ALA A N 1
ATOM 5620 C CA . ALA A 1 764 ? 17.454 33.006 29.672 1.00 85.38 764 ALA A CA 1
ATOM 5621 C C . ALA A 1 764 ? 18.254 32.044 28.767 1.00 85.38 764 ALA A C 1
ATOM 5623 O O . ALA A 1 764 ? 19.434 32.285 28.508 1.00 85.38 764 ALA A O 1
ATOM 5624 N N . LEU A 1 765 ? 17.617 30.996 28.225 1.00 89.06 765 LEU A N 1
ATOM 5625 C CA . LEU A 1 765 ? 18.250 30.094 27.248 1.00 89.06 765 LEU A CA 1
ATOM 5626 C C . LEU A 1 765 ? 18.584 30.814 25.928 1.00 89.06 765 LEU A C 1
ATOM 5628 O O . LEU A 1 765 ? 19.625 30.555 25.325 1.00 89.06 765 LEU A O 1
ATOM 5632 N N . THR A 1 766 ? 17.725 31.738 25.488 1.00 90.19 766 THR A N 1
ATOM 5633 C CA . THR A 1 766 ? 17.932 32.525 24.260 1.00 90.19 766 THR A CA 1
ATOM 5634 C C . THR A 1 766 ? 19.091 33.514 24.416 1.00 90.19 766 THR A C 1
ATOM 5636 O O . THR A 1 766 ? 19.921 33.621 23.513 1.00 90.19 766 THR A O 1
ATOM 5639 N N . ASP A 1 767 ? 19.195 34.185 25.565 1.00 91.50 767 ASP A N 1
ATOM 5640 C CA . ASP A 1 767 ? 20.275 35.128 25.875 1.00 91.50 767 ASP A CA 1
ATOM 5641 C C . ASP A 1 767 ? 21.620 34.414 26.074 1.00 91.50 767 ASP A C 1
ATOM 5643 O O . ASP A 1 767 ? 22.642 34.869 25.553 1.00 91.50 767 ASP A O 1
ATOM 5647 N N . PHE A 1 768 ? 21.618 33.252 26.743 1.00 94.06 768 PHE A N 1
ATOM 5648 C CA . PHE A 1 768 ? 22.794 32.384 26.837 1.00 94.06 768 PHE A CA 1
ATOM 5649 C C . PHE A 1 768 ? 23.282 31.959 25.446 1.00 94.06 768 PHE A C 1
ATOM 5651 O O . PHE A 1 768 ? 24.457 32.138 25.121 1.00 94.06 768 PHE A O 1
ATOM 5658 N N . ALA A 1 769 ? 22.382 31.433 24.605 1.00 94.31 769 ALA A N 1
ATOM 5659 C CA . ALA A 1 769 ? 22.724 31.005 23.251 1.00 94.31 769 ALA A CA 1
ATOM 5660 C C . ALA A 1 769 ? 23.242 32.179 22.405 1.00 94.31 769 ALA A C 1
ATOM 5662 O O . ALA A 1 769 ? 24.213 32.022 21.667 1.00 94.31 769 ALA A O 1
ATOM 5663 N N . ALA A 1 770 ? 22.650 33.368 22.552 1.00 94.81 770 ALA A N 1
ATOM 5664 C CA . ALA A 1 770 ? 23.074 34.566 21.839 1.00 94.81 770 ALA A CA 1
ATOM 5665 C C . ALA A 1 770 ? 24.502 35.003 22.194 1.00 94.81 770 ALA A C 1
ATOM 5667 O O . ALA A 1 770 ? 25.258 35.386 21.300 1.00 94.81 770 ALA A O 1
ATOM 5668 N N . GLU A 1 771 ? 24.889 34.939 23.469 1.00 93.88 771 GLU A N 1
ATOM 5669 C CA . GLU A 1 771 ? 26.250 35.287 23.887 1.00 93.88 771 GLU A CA 1
ATOM 5670 C C . GLU A 1 771 ? 27.263 34.181 23.554 1.00 93.88 771 GLU A C 1
ATOM 5672 O O . GLU A 1 771 ? 28.330 34.482 23.016 1.00 93.88 771 GLU A O 1
ATOM 5677 N N . TYR A 1 772 ? 26.907 32.906 23.754 1.00 95.44 772 TYR A N 1
ATOM 5678 C CA . TYR A 1 772 ? 27.734 31.766 23.337 1.00 95.44 772 TYR A CA 1
ATOM 5679 C C . TYR A 1 772 ? 28.053 31.824 21.838 1.00 95.44 772 TYR A C 1
ATOM 5681 O O . TYR A 1 772 ? 29.211 31.699 21.443 1.00 95.44 772 TYR A O 1
ATOM 5689 N N . ASN A 1 773 ? 27.049 32.094 20.997 1.00 96.06 773 ASN A N 1
ATOM 5690 C CA . ASN A 1 773 ? 27.227 32.188 19.550 1.00 96.06 773 ASN A CA 1
ATOM 5691 C C . ASN A 1 773 ? 28.132 33.352 19.142 1.00 96.06 773 ASN A C 1
ATOM 5693 O O . ASN A 1 773 ? 28.975 33.175 18.264 1.00 96.06 773 ASN A O 1
ATOM 5697 N N . ARG A 1 774 ? 27.999 34.523 19.785 1.00 93.94 774 ARG A N 1
ATOM 5698 C CA . ARG A 1 774 ? 28.881 35.676 19.532 1.00 93.94 774 ARG A CA 1
ATOM 5699 C C . ARG A 1 774 ? 30.347 35.359 19.825 1.00 93.94 774 ARG A C 1
ATOM 5701 O O . ARG A 1 774 ? 31.207 35.773 19.051 1.00 93.94 774 ARG A O 1
ATOM 5708 N N . GLN A 1 775 ? 30.627 34.624 20.901 1.00 94.19 775 GLN A N 1
ATOM 5709 C CA . GLN A 1 775 ? 31.995 34.246 21.265 1.00 94.19 775 GLN A CA 1
ATOM 5710 C C . GLN A 1 775 ? 32.519 33.104 20.374 1.00 94.19 775 GLN A C 1
ATOM 5712 O O . GLN A 1 775 ? 33.582 33.243 19.767 1.00 94.19 775 GLN A O 1
ATOM 5717 N N . MET A 1 776 ? 31.742 32.029 20.189 1.00 93.75 776 MET A N 1
ATOM 5718 C CA . MET A 1 776 ? 32.116 30.876 19.354 1.00 93.75 776 MET A CA 1
ATOM 5719 C C . MET A 1 776 ? 32.421 31.261 17.897 1.00 93.75 776 MET A C 1
ATOM 5721 O O . MET A 1 776 ? 33.339 30.709 17.289 1.00 93.75 776 MET A O 1
ATOM 5725 N N . LEU A 1 777 ? 31.733 32.273 17.354 1.00 91.44 777 LEU A N 1
ATOM 5726 C CA . LEU A 1 777 ? 31.943 32.795 15.998 1.00 91.44 777 LEU A CA 1
ATOM 5727 C C . LEU A 1 777 ? 33.411 33.153 15.682 1.00 91.44 777 LEU A C 1
ATOM 5729 O O . LEU A 1 777 ? 33.822 33.075 14.518 1.00 91.44 777 LEU A O 1
ATOM 5733 N N . VAL A 1 778 ? 34.191 33.541 16.700 1.00 90.69 778 VAL A N 1
ATOM 5734 C CA . VAL A 1 778 ? 35.619 33.898 16.593 1.00 90.69 778 VAL A CA 1
ATOM 5735 C C . VAL A 1 778 ? 36.508 32.664 16.389 1.00 90.69 778 VAL A C 1
ATOM 5737 O O . VAL A 1 778 ? 37.558 32.768 15.755 1.00 90.69 778 VAL A O 1
ATOM 5740 N N . HIS A 1 779 ? 36.077 31.503 16.885 1.00 89.50 779 HIS A N 1
ATOM 5741 C CA . HIS A 1 779 ? 36.836 30.251 16.869 1.00 89.50 779 HIS A CA 1
ATOM 5742 C C . HIS A 1 779 ? 36.512 29.355 15.665 1.00 89.50 779 HIS A C 1
ATOM 5744 O O . HIS A 1 779 ? 37.319 28.492 15.328 1.00 89.50 779 HIS A O 1
ATOM 5750 N N . CYS A 1 780 ? 35.374 29.558 14.989 1.00 85.00 780 CYS A N 1
ATOM 5751 C CA . CYS A 1 780 ? 35.030 28.783 13.794 1.00 85.00 780 CYS A CA 1
ATOM 5752 C C . CYS A 1 780 ? 36.121 28.904 12.710 1.00 85.00 780 CYS A C 1
ATOM 5754 O O . CYS A 1 780 ? 36.565 30.025 12.422 1.00 85.00 780 CYS A O 1
ATOM 5756 N N . PRO A 1 781 ? 36.520 27.797 12.055 1.00 71.62 781 PRO A N 1
ATOM 5757 C CA . PRO A 1 781 ? 37.575 27.813 11.049 1.00 71.62 781 PRO A CA 1
ATOM 5758 C C . PRO A 1 781 ? 37.246 28.766 9.892 1.00 71.62 781 PRO A C 1
ATOM 5760 O O . PRO A 1 781 ? 36.092 28.961 9.501 1.00 71.62 781 PRO A O 1
ATOM 5763 N N . ARG A 1 782 ? 38.282 29.377 9.310 1.00 58.22 782 ARG A N 1
ATOM 5764 C CA . ARG A 1 782 ? 38.125 30.120 8.055 1.00 58.22 782 ARG A CA 1
ATOM 5765 C C . ARG A 1 782 ? 37.960 29.117 6.923 1.00 58.22 782 ARG A C 1
ATOM 5767 O O . ARG A 1 782 ? 38.805 28.243 6.776 1.00 58.22 782 ARG A O 1
ATOM 5774 N N . ALA A 1 783 ? 36.917 29.288 6.113 1.00 52.34 783 ALA A N 1
ATOM 5775 C CA . ALA A 1 783 ? 36.734 28.501 4.901 1.00 52.34 783 ALA A CA 1
ATOM 5776 C C . ALA A 1 783 ? 37.979 28.623 4.007 1.00 52.34 783 ALA A C 1
ATOM 5778 O O . ALA A 1 783 ? 38.336 29.726 3.573 1.00 52.34 783 ALA A O 1
ATOM 5779 N N . GLU A 1 784 ? 38.645 27.499 3.751 1.00 43.97 784 GLU A N 1
ATOM 5780 C CA . GLU A 1 784 ? 39.702 27.447 2.752 1.00 43.97 784 GLU A CA 1
ATOM 5781 C C . GLU A 1 784 ? 39.091 27.690 1.371 1.00 43.97 784 GLU A C 1
ATOM 5783 O O . GLU A 1 784 ? 38.004 27.208 1.048 1.00 43.97 784 GLU A O 1
ATOM 5788 N N . LYS A 1 785 ? 39.775 28.482 0.542 1.00 38.38 785 LYS A N 1
ATOM 5789 C CA . LYS A 1 785 ? 39.331 28.703 -0.833 1.00 38.38 785 LYS A CA 1
ATOM 5790 C C . LYS A 1 785 ? 39.628 27.446 -1.643 1.00 38.38 785 LYS A C 1
ATOM 5792 O O . LYS A 1 785 ? 40.787 27.224 -1.990 1.00 38.38 785 LYS A O 1
ATOM 5797 N N . ALA A 1 786 ? 38.582 26.679 -1.951 1.00 35.62 786 ALA A N 1
ATOM 5798 C CA . ALA A 1 786 ? 38.631 25.608 -2.942 1.00 35.62 786 ALA A CA 1
ATOM 5799 C C . ALA A 1 786 ? 39.270 26.112 -4.250 1.00 35.62 786 ALA A C 1
ATOM 5801 O O . ALA A 1 786 ? 39.103 27.282 -4.624 1.00 35.62 786 ALA A O 1
ATOM 5802 N N . LYS A 1 787 ? 40.053 25.246 -4.897 1.00 32.09 787 LYS A N 1
ATOM 5803 C CA . LYS A 1 787 ? 40.992 25.599 -5.963 1.00 32.09 787 LYS A CA 1
ATOM 5804 C C . LYS A 1 787 ? 41.204 24.421 -6.911 1.00 32.09 787 LYS A C 1
ATOM 5806 O O . LYS A 1 787 ? 41.232 23.288 -6.389 1.00 32.09 787 LYS A O 1
#

pLDDT: mean 83.84, std 20.79, range [24.33, 98.81]